Protein AF-A0A2S0VYG4-F1 (afdb_monomer)

Structure (mmCIF, N/CA/C/O backbone):
data_AF-A0A2S0VYG4-F1
#
_entry.id   AF-A0A2S0VYG4-F1
#
loop_
_atom_site.group_PDB
_atom_site.id
_atom_site.type_symbol
_atom_site.label_atom_id
_atom_site.label_alt_id
_atom_site.label_comp_id
_atom_site.label_asym_id
_atom_site.label_entity_id
_atom_site.label_seq_id
_atom_site.pdbx_PDB_ins_code
_atom_site.Cartn_x
_atom_site.Cartn_y
_atom_site.Cartn_z
_atom_site.occupancy
_atom_site.B_iso_or_equiv
_atom_site.auth_seq_id
_atom_site.auth_comp_id
_atom_site.auth_asym_id
_atom_site.auth_atom_id
_atom_site.pdbx_PDB_model_num
ATOM 1 N N . MET A 1 1 ? -66.204 27.566 33.408 1.00 63.91 1 MET A N 1
ATOM 2 C CA . MET A 1 1 ? -65.926 28.318 32.167 1.00 63.91 1 MET A CA 1
ATOM 3 C C . MET A 1 1 ? -65.165 27.340 31.300 1.00 63.91 1 MET A C 1
ATOM 5 O O . MET A 1 1 ? -64.466 26.545 31.897 1.00 63.91 1 MET A O 1
ATOM 9 N N . ASN A 1 2 ? -65.404 27.313 29.993 1.00 80.50 2 ASN A N 1
ATOM 10 C CA . ASN A 1 2 ? -64.646 26.444 29.093 1.00 80.50 2 ASN A CA 1
ATOM 11 C C . ASN A 1 2 ? -63.380 27.205 28.690 1.00 80.50 2 ASN A C 1
ATOM 13 O O . ASN A 1 2 ? -63.501 28.321 28.163 1.00 80.50 2 ASN A O 1
ATOM 17 N N . ASN A 1 3 ? -62.216 26.660 29.011 1.00 82.38 3 ASN A N 1
ATOM 18 C CA . ASN A 1 3 ? -60.929 27.217 28.640 1.00 82.38 3 ASN A CA 1
ATOM 19 C C . ASN A 1 3 ? -60.627 26.833 27.180 1.00 82.38 3 ASN A C 1
ATOM 21 O O . ASN A 1 3 ? -61.088 25.820 26.668 1.00 82.38 3 ASN A O 1
ATOM 25 N N . ALA A 1 4 ? -59.955 27.717 26.442 1.00 81.50 4 ALA A N 1
ATOM 26 C CA . ALA A 1 4 ? -59.639 27.442 25.042 1.00 81.50 4 ALA A CA 1
ATOM 27 C C . ALA A 1 4 ? -58.358 26.590 24.943 1.00 81.50 4 ALA A C 1
ATOM 29 O O . ALA A 1 4 ? -57.438 26.839 25.732 1.00 81.50 4 ALA A O 1
ATOM 30 N N . PRO A 1 5 ? -58.241 25.678 23.955 1.00 88.00 5 PRO A N 1
ATOM 31 C CA . PRO A 1 5 ? -56.984 25.005 23.641 1.00 88.00 5 PRO A CA 1
ATOM 32 C C . PRO A 1 5 ? -55.840 26.001 23.469 1.00 88.00 5 PRO A C 1
ATOM 34 O O . PRO A 1 5 ? -55.989 27.048 22.834 1.00 88.00 5 PRO A O 1
ATOM 37 N N . SER A 1 6 ? -54.668 25.625 23.964 1.00 87.56 6 SER A N 1
ATOM 38 C CA . SER A 1 6 ? -53.388 26.267 23.670 1.00 87.56 6 SER A CA 1
ATOM 39 C C . SER A 1 6 ? -52.481 25.308 22.894 1.00 87.56 6 SER A C 1
ATOM 41 O O . SER A 1 6 ? -52.701 24.099 22.907 1.00 87.56 6 SER A O 1
ATOM 43 N N . GLY A 1 7 ? -51.463 25.837 22.214 1.00 86.44 7 GLY A N 1
ATOM 44 C CA . GLY A 1 7 ? -50.570 25.049 21.358 1.00 86.44 7 GLY A CA 1
ATOM 45 C C . GLY A 1 7 ? -50.977 25.061 19.883 1.00 86.44 7 GLY A C 1
ATOM 46 O O . GLY A 1 7 ? -51.894 25.770 19.471 1.00 86.44 7 GLY A O 1
ATOM 47 N N . THR A 1 8 ? -50.241 24.310 19.074 1.00 87.69 8 THR A N 1
ATOM 48 C CA . THR A 1 8 ? -50.338 24.279 17.615 1.00 87.69 8 THR A CA 1
ATOM 49 C C . THR A 1 8 ? -50.196 22.855 17.092 1.00 87.69 8 THR A C 1
ATOM 51 O O . THR A 1 8 ? -49.606 21.985 17.738 1.00 87.69 8 THR A O 1
ATOM 54 N N . LEU A 1 9 ? -50.714 22.642 15.887 1.00 88.50 9 LEU A N 1
ATOM 55 C CA . LEU A 1 9 ? -50.436 21.459 15.085 1.00 88.50 9 LEU A CA 1
ATOM 56 C C . LEU A 1 9 ? -49.259 21.739 14.152 1.00 88.50 9 LEU A C 1
ATOM 58 O O . LEU A 1 9 ? -49.186 22.815 13.556 1.00 88.50 9 LEU A O 1
ATOM 62 N N . THR A 1 10 ? -48.376 20.759 14.004 1.00 86.44 10 THR A N 1
ATOM 63 C CA . THR A 1 10 ? -47.234 20.796 13.091 1.00 86.44 10 THR A CA 1
ATOM 64 C C . THR A 1 10 ? -47.371 19.648 12.105 1.00 86.44 10 THR A C 1
ATOM 66 O O . THR A 1 10 ? -47.475 18.491 12.508 1.00 86.44 10 THR A O 1
ATOM 69 N N . VAL A 1 11 ? -47.368 19.966 10.810 1.00 85.38 11 VAL A N 1
ATOM 70 C CA . VAL A 1 11 ? -47.342 18.953 9.752 1.00 85.38 11 VAL A CA 1
ATOM 71 C C . VAL A 1 11 ? -45.906 18.697 9.329 1.00 85.38 11 VAL A C 1
ATOM 73 O O . VAL A 1 11 ? -45.185 19.638 8.991 1.00 85.38 11 VAL A O 1
ATOM 76 N N . ASN A 1 12 ? -45.520 17.427 9.318 1.00 76.44 12 ASN A N 1
ATOM 77 C CA . ASN A 1 12 ? -44.207 16.947 8.912 1.00 76.44 12 ASN A CA 1
ATOM 78 C C . ASN A 1 12 ? -44.325 16.219 7.568 1.00 76.44 12 ASN A C 1
ATOM 80 O O . ASN A 1 12 ? -45.312 15.527 7.328 1.00 76.44 12 ASN A O 1
ATOM 84 N N . GLY A 1 13 ? -43.331 16.395 6.704 1.00 70.38 13 GLY A N 1
ATOM 85 C CA . GLY A 1 13 ? -43.268 15.818 5.362 1.00 70.38 13 GLY A CA 1
ATOM 86 C C . GLY A 1 13 ? -42.276 16.577 4.483 1.00 70.38 13 GLY A C 1
ATOM 87 O O . GLY A 1 13 ? -41.785 17.646 4.863 1.00 70.38 13 GLY A O 1
ATOM 88 N N . ILE A 1 14 ? -41.980 16.026 3.313 1.00 62.81 14 ILE A N 1
ATOM 89 C CA . ILE A 1 14 ? -41.043 16.566 2.335 1.00 62.81 14 ILE A CA 1
ATOM 90 C C . ILE A 1 14 ? -41.618 17.855 1.759 1.00 62.81 14 ILE A C 1
ATOM 92 O O . ILE A 1 14 ? -42.723 17.866 1.218 1.00 62.81 14 ILE A O 1
ATOM 96 N N . LYS A 1 15 ? -40.840 18.939 1.822 1.00 63.41 15 LYS A N 1
ATOM 97 C CA . LYS A 1 15 ? -41.161 20.218 1.181 1.00 63.41 15 LYS A CA 1
ATOM 98 C C . LYS A 1 15 ? -40.188 20.524 0.046 1.00 63.41 15 LYS A C 1
ATOM 100 O O . LYS A 1 15 ? -38.999 20.235 0.163 1.00 63.41 15 LYS A O 1
ATOM 105 N N . ASN A 1 16 ? -40.672 21.135 -1.035 1.00 59.31 16 ASN A N 1
ATOM 106 C CA . ASN A 1 16 ? -39.797 21.737 -2.042 1.00 59.31 16 ASN A CA 1
ATOM 107 C C . ASN A 1 16 ? -39.142 23.023 -1.505 1.00 59.31 16 ASN A C 1
ATOM 109 O O . ASN A 1 16 ? -39.447 23.508 -0.413 1.00 59.31 16 ASN A O 1
ATOM 113 N N . ALA A 1 17 ? -38.242 23.596 -2.307 1.00 49.31 17 ALA A N 1
ATOM 114 C CA . ALA A 1 17 ? -37.551 24.846 -1.992 1.00 49.31 17 ALA A CA 1
ATOM 115 C C . ALA A 1 17 ? -38.496 26.048 -1.777 1.00 49.31 17 ALA A C 1
ATOM 117 O O . ALA A 1 17 ? -38.091 27.024 -1.149 1.00 49.31 17 ALA A O 1
ATOM 118 N N . ASP A 1 18 ? -39.738 25.965 -2.260 1.00 60.00 18 ASP A N 1
ATOM 119 C CA . ASP A 1 18 ? -40.767 26.998 -2.117 1.00 60.00 18 ASP A CA 1
ATOM 120 C C . ASP A 1 18 ? -41.659 26.774 -0.873 1.00 60.00 18 ASP A C 1
ATOM 122 O O . ASP A 1 18 ? -42.551 27.570 -0.581 1.00 60.00 18 ASP A O 1
ATOM 126 N N . GLY A 1 19 ? -41.382 25.727 -0.082 1.00 62.22 19 GLY A N 1
ATOM 127 C CA . GLY A 1 19 ? -42.082 25.412 1.166 1.00 62.22 19 GLY A CA 1
ATOM 128 C C . GLY A 1 19 ? -43.361 24.584 1.000 1.00 62.22 19 GLY A C 1
ATOM 129 O O . GLY A 1 19 ? -44.108 24.437 1.971 1.00 62.22 19 GLY A O 1
ATOM 130 N N . GLU A 1 20 ? -43.606 24.035 -0.191 1.00 80.25 20 GLU A N 1
ATOM 131 C CA . GLU A 1 20 ? -44.785 23.236 -0.548 1.00 80.25 20 GLU A CA 1
ATOM 132 C C . GLU A 1 20 ? -44.520 21.737 -0.358 1.00 80.25 20 GLU A C 1
ATOM 134 O O . GLU A 1 20 ? -43.453 21.244 -0.724 1.00 80.25 20 GLU A O 1
ATOM 139 N N . PHE A 1 21 ? -45.489 20.996 0.175 1.00 80.94 21 PHE A N 1
ATOM 140 C CA . PHE A 1 21 ? -45.366 19.560 0.430 1.00 80.94 21 PHE A CA 1
ATOM 141 C C . PHE A 1 21 ? -45.420 18.720 -0.849 1.00 80.94 21 PHE A C 1
ATOM 143 O O . PHE A 1 21 ? -46.101 19.074 -1.807 1.00 80.94 21 PHE A O 1
ATOM 150 N N . GLN A 1 22 ? -44.716 17.593 -0.869 1.00 74.00 22 GLN A N 1
ATOM 151 C CA . GLN A 1 22 ? -44.616 16.735 -2.047 1.00 74.00 22 GLN A CA 1
ATOM 152 C C . GLN A 1 22 ? -45.823 15.815 -2.233 1.00 74.00 22 GLN A C 1
ATOM 154 O O . GLN A 1 22 ? -46.263 15.156 -1.297 1.00 74.00 22 GLN A O 1
ATOM 159 N N . ALA A 1 23 ? -46.323 15.709 -3.465 1.00 72.06 23 ALA A N 1
ATOM 160 C CA . ALA A 1 23 ? -47.201 14.600 -3.828 1.00 72.06 23 ALA A CA 1
ATOM 161 C C . ALA A 1 23 ? -46.416 13.270 -3.793 1.00 72.06 23 ALA A C 1
ATOM 163 O O . ALA A 1 23 ? -45.193 13.245 -3.920 1.00 72.06 23 ALA A O 1
ATOM 164 N N . ASN A 1 24 ? -47.125 12.171 -3.567 1.00 64.75 24 ASN A N 1
ATOM 165 C CA . ASN A 1 24 ? -46.633 10.825 -3.234 1.00 64.75 24 ASN A CA 1
ATOM 166 C C . ASN A 1 24 ? -45.809 10.705 -1.945 1.00 64.75 24 ASN A C 1
ATOM 168 O O . ASN A 1 24 ? -45.357 9.607 -1.616 1.00 64.75 24 ASN A O 1
ATOM 172 N N . ASP A 1 25 ? -45.652 11.793 -1.192 1.00 71.38 25 ASP A N 1
ATOM 173 C CA . ASP A 1 25 ? -45.040 11.764 0.127 1.00 71.38 25 ASP A CA 1
ATOM 174 C C . ASP A 1 25 ? -46.073 11.489 1.226 1.00 71.38 25 ASP A C 1
ATOM 176 O O . ASP A 1 25 ? -47.248 11.855 1.129 1.00 71.38 25 ASP A O 1
ATOM 180 N N . THR A 1 26 ? -45.626 10.835 2.297 1.00 80.94 26 THR A N 1
ATOM 181 C CA . THR A 1 26 ? -46.453 10.591 3.479 1.00 80.94 26 THR A CA 1
ATOM 182 C C . THR A 1 26 ? -46.246 11.696 4.498 1.00 80.94 26 THR A C 1
ATOM 184 O O . THR A 1 26 ? -45.246 11.731 5.209 1.00 80.94 26 THR A O 1
ATOM 187 N N . VAL A 1 27 ? -47.241 12.572 4.614 1.00 82.69 27 VAL A N 1
ATOM 188 C CA . VAL A 1 27 ? -47.278 13.623 5.627 1.00 82.69 27 VAL A CA 1
ATOM 189 C C . VAL A 1 27 ? -47.830 13.083 6.945 1.00 82.69 27 VAL A C 1
ATOM 191 O O . VAL A 1 27 ? -48.735 12.250 6.971 1.00 82.69 27 VAL A O 1
ATOM 194 N N . SER A 1 28 ? -47.295 13.561 8.065 1.00 84.62 28 SER A N 1
ATOM 195 C CA . SER A 1 28 ? -47.744 13.208 9.419 1.00 84.62 28 SER A CA 1
ATOM 196 C C . SER A 1 28 ? -48.015 14.455 10.250 1.00 84.62 28 SER A C 1
ATOM 198 O O . SER A 1 28 ? -47.491 15.530 9.959 1.00 84.62 28 SER A O 1
ATOM 200 N N . VAL A 1 29 ? -48.845 14.333 11.286 1.00 86.75 29 VAL A N 1
ATOM 201 C CA . VAL A 1 29 ? -49.172 15.449 12.182 1.00 86.75 29 VAL A CA 1
ATOM 202 C C . VAL A 1 29 ? -48.660 15.182 13.592 1.00 86.75 29 VAL A C 1
ATOM 204 O O . VAL A 1 29 ? -48.841 14.105 14.152 1.00 86.75 29 VAL A O 1
ATOM 207 N N . SER A 1 30 ? -48.010 16.184 14.176 1.00 85.81 30 SER A N 1
ATOM 208 C CA . SER A 1 30 ? -47.639 16.217 15.589 1.00 85.81 30 SER A CA 1
ATOM 209 C C . SER A 1 30 ? -48.210 17.468 16.253 1.00 85.81 30 SER A C 1
ATOM 211 O O . SER A 1 30 ? -48.607 18.424 15.582 1.00 85.81 30 SER A O 1
ATOM 213 N N . HIS A 1 31 ? -48.296 17.472 17.584 1.00 89.19 31 HIS A N 1
ATOM 214 C CA . HIS A 1 31 ? -48.857 18.603 18.315 1.00 89.19 31 HIS A CA 1
ATOM 215 C C . HIS A 1 31 ? -48.197 18.841 19.667 1.00 89.19 31 HIS A C 1
ATOM 217 O O . HIS A 1 31 ? -47.610 17.944 20.266 1.00 89.19 31 HIS A O 1
ATOM 223 N N . ASN A 1 32 ? -48.366 20.061 20.173 1.00 88.12 32 ASN A N 1
ATOM 224 C CA . ASN A 1 32 ? -48.136 20.411 21.575 1.00 88.12 32 ASN A CA 1
ATOM 225 C C . ASN A 1 32 ? -49.416 20.938 22.250 1.00 88.12 32 ASN A C 1
ATOM 227 O O . ASN A 1 32 ? -49.326 21.716 23.199 1.00 88.12 32 ASN A O 1
ATOM 231 N N . LEU A 1 33 ? -50.593 20.552 21.728 1.00 89.44 33 LEU A N 1
ATOM 232 C CA . LEU A 1 33 ? -51.886 20.959 22.287 1.00 89.44 33 LEU A CA 1
ATOM 233 C C . LEU A 1 33 ? -51.952 20.709 23.795 1.00 89.44 33 LEU A C 1
ATOM 235 O O . LEU A 1 33 ? -51.593 19.632 24.271 1.00 89.44 33 LEU A O 1
ATOM 239 N N . ALA A 1 34 ? -52.459 21.700 24.517 1.00 87.75 34 ALA A N 1
ATOM 240 C CA . ALA A 1 34 ? -52.727 21.628 25.940 1.00 87.75 34 ALA A CA 1
ATOM 241 C C . ALA A 1 34 ? -54.017 22.381 26.266 1.00 87.75 34 ALA A C 1
ATOM 243 O O . ALA A 1 34 ? -54.257 23.473 25.746 1.00 87.75 34 ALA A O 1
ATOM 244 N N . ASP A 1 35 ? -54.808 21.812 27.169 1.00 87.94 35 ASP A N 1
ATOM 245 C CA . ASP A 1 35 ? -56.045 22.395 27.673 1.00 87.94 35 ASP A CA 1
ATOM 246 C C . ASP A 1 35 ? -56.006 22.413 29.205 1.00 87.94 35 ASP A C 1
ATOM 248 O O . ASP A 1 35 ? -55.695 21.393 29.830 1.00 87.94 35 ASP A O 1
ATOM 252 N N . GLU A 1 36 ? -56.295 23.567 29.811 1.00 88.19 36 GLU A N 1
ATOM 253 C CA . GLU A 1 36 ? -56.356 23.710 31.274 1.00 88.19 36 GLU A CA 1
ATOM 254 C C . GLU A 1 36 ? -57.467 22.845 31.886 1.00 88.19 36 GLU A C 1
ATOM 256 O O . GLU A 1 36 ? -57.349 22.416 33.036 1.00 88.19 36 GLU A O 1
ATOM 261 N N . ASP A 1 37 ? -58.503 22.542 31.101 1.00 87.38 37 ASP A N 1
ATOM 262 C CA . ASP A 1 37 ? -59.639 21.712 31.487 1.00 87.38 37 ASP A CA 1
ATOM 263 C C . ASP A 1 37 ? -59.384 20.201 31.268 1.00 87.38 37 ASP A C 1
ATOM 265 O O . ASP A 1 37 ? -60.228 19.364 31.600 1.00 87.38 37 ASP A O 1
ATOM 269 N N . GLY A 1 38 ? -58.193 19.832 30.778 1.00 82.00 38 GLY A N 1
ATOM 270 C CA . GLY A 1 38 ? -57.747 18.460 30.524 1.00 82.00 38 GLY A CA 1
ATOM 271 C C . GLY A 1 38 ? -57.873 18.055 29.053 1.00 82.00 38 GLY A C 1
ATOM 272 O O . GLY A 1 38 ? -58.896 18.295 28.426 1.00 82.00 38 GLY A O 1
ATOM 273 N N . LEU A 1 39 ? -56.834 17.416 28.507 1.00 89.56 39 LEU A N 1
ATOM 274 C CA . LEU A 1 39 ? -56.775 16.972 27.110 1.00 89.56 39 LEU A CA 1
ATOM 275 C C . LEU A 1 39 ? -57.194 15.495 27.005 1.00 89.56 39 LEU A C 1
ATOM 277 O O . LEU A 1 39 ? -56.506 14.624 27.539 1.00 89.56 39 LEU A O 1
ATOM 281 N N . GLY A 1 40 ? -58.326 15.219 26.355 1.00 88.00 40 GLY A N 1
ATOM 282 C CA . GLY A 1 40 ? -58.742 13.855 26.006 1.00 88.00 40 GLY A CA 1
ATOM 283 C C . GLY A 1 40 ? -57.964 13.278 24.817 1.00 88.00 40 GLY A C 1
ATOM 284 O O . GLY A 1 40 ? -57.043 13.909 24.301 1.00 88.00 40 GLY A O 1
ATOM 285 N N . ASP A 1 41 ? -58.357 12.085 24.361 1.00 91.19 41 ASP A N 1
ATOM 286 C CA . ASP A 1 41 ? -57.757 11.462 23.175 1.00 91.19 41 ASP A CA 1
ATOM 287 C C . ASP A 1 41 ? -57.923 12.371 21.946 1.00 91.19 41 ASP A C 1
ATOM 289 O O . ASP A 1 41 ? -59.011 12.895 21.683 1.00 91.19 41 ASP A O 1
ATOM 293 N N . VAL A 1 42 ? -56.831 12.559 21.203 1.00 93.25 42 VAL A N 1
ATOM 294 C CA . VAL A 1 42 ? -56.778 13.426 20.023 1.00 93.25 42 VAL A CA 1
ATOM 295 C C . VAL A 1 42 ? -56.946 12.577 18.765 1.00 93.25 42 VAL A C 1
ATOM 297 O O . VAL A 1 42 ? -56.217 11.610 18.565 1.00 93.25 42 VAL A O 1
ATOM 300 N N . SER A 1 43 ? -57.889 12.953 17.904 1.00 93.00 43 SER A N 1
ATOM 301 C CA . SER A 1 43 ? -58.104 12.342 16.586 1.00 93.00 43 SER A CA 1
ATOM 302 C C . SER A 1 43 ? -57.837 13.343 15.467 1.00 93.00 43 SER A C 1
ATOM 304 O O . SER A 1 43 ? -58.133 14.527 15.639 1.00 93.00 43 SER A O 1
ATOM 306 N N . TYR A 1 44 ? -57.354 12.874 14.315 1.00 95.62 44 TYR A N 1
ATOM 307 C CA . TYR A 1 44 ? -56.969 13.730 13.190 1.00 95.62 44 TYR A CA 1
ATOM 308 C C . TYR A 1 44 ? -57.827 13.509 11.952 1.00 95.62 44 TYR A C 1
ATOM 310 O O . TYR A 1 44 ? -58.232 12.385 11.662 1.00 95.62 44 TYR A O 1
ATOM 318 N N . GLU A 1 45 ? -58.042 14.581 11.195 1.00 97.25 45 GLU A N 1
ATOM 319 C CA . GLU A 1 45 ? -58.700 14.564 9.892 1.00 97.25 45 GLU A CA 1
ATOM 320 C C . GLU A 1 45 ? -57.928 15.408 8.872 1.00 97.25 45 GLU A C 1
ATOM 322 O O . GLU A 1 45 ? -57.716 16.608 9.067 1.00 97.25 45 GLU A O 1
ATOM 327 N N . TRP A 1 46 ? -57.556 14.788 7.754 1.00 96.31 46 TRP A N 1
ATOM 328 C CA . TRP A 1 46 ? -56.852 15.412 6.636 1.00 96.31 46 TRP A CA 1
ATOM 329 C C . TRP A 1 46 ? -57.839 15.827 5.557 1.00 96.31 46 TRP A C 1
ATOM 331 O O . TRP A 1 46 ? -58.666 15.023 5.124 1.00 96.31 46 TRP A O 1
ATOM 341 N N . HIS A 1 47 ? -57.729 17.068 5.096 1.00 95.56 47 HIS A N 1
ATOM 342 C CA . HIS A 1 47 ? -58.578 17.617 4.050 1.00 95.56 47 HIS A CA 1
ATOM 343 C C . HIS A 1 47 ? -57.738 18.151 2.892 1.00 95.56 47 HIS A C 1
ATOM 345 O O . HIS A 1 47 ? -56.831 18.938 3.131 1.00 95.56 47 HIS A O 1
ATOM 351 N N . ILE A 1 48 ? -58.083 17.790 1.655 1.00 94.88 48 ILE A N 1
ATOM 352 C CA . ILE A 1 48 ? -57.479 18.303 0.414 1.00 94.88 48 ILE A CA 1
ATOM 353 C C . ILE A 1 48 ? -58.496 19.230 -0.256 1.00 94.88 48 ILE A C 1
ATOM 355 O O . ILE A 1 48 ? -59.613 18.805 -0.551 1.00 94.88 48 ILE A O 1
ATOM 359 N N . ASP A 1 49 ? -58.155 20.508 -0.435 1.00 91.81 49 ASP A N 1
ATOM 360 C CA . ASP A 1 49 ? -59.060 21.580 -0.884 1.00 91.81 49 ASP A CA 1
ATOM 361 C C . ASP A 1 49 ? -60.419 21.576 -0.148 1.00 91.81 49 ASP A C 1
ATOM 363 O O . ASP A 1 49 ? -61.485 21.820 -0.718 1.00 91.81 49 ASP A O 1
ATOM 367 N N . GLY A 1 50 ? -60.383 21.270 1.153 1.00 89.50 50 GLY A N 1
ATOM 368 C CA . GLY A 1 50 ? -61.563 21.205 2.019 1.00 89.50 50 GLY A CA 1
ATOM 369 C C . GLY A 1 50 ? -62.371 19.903 1.944 1.00 89.50 50 GLY A C 1
ATOM 370 O O . GLY A 1 50 ? -63.413 19.816 2.591 1.00 89.50 50 GLY A O 1
ATOM 371 N N . VAL A 1 51 ? -61.919 18.885 1.203 1.00 92.19 51 VAL A N 1
ATOM 372 C CA . VAL A 1 51 ? -62.546 17.552 1.146 1.00 92.19 51 VAL A CA 1
ATOM 373 C C . VAL A 1 51 ? -61.796 16.579 2.051 1.00 92.19 51 VAL A C 1
ATOM 375 O O . VAL A 1 51 ? -60.590 16.423 1.897 1.00 92.19 51 VAL A O 1
ATOM 378 N N . LEU A 1 52 ? -62.501 15.902 2.962 1.00 94.75 52 LEU A N 1
ATOM 379 C CA . LEU A 1 52 ? -61.922 14.886 3.847 1.00 94.75 52 LEU A CA 1
ATOM 380 C C . LEU A 1 52 ? -61.360 13.708 3.034 1.00 94.75 52 LEU A C 1
ATOM 382 O O . LEU A 1 52 ? -62.099 13.080 2.273 1.00 94.75 52 LEU A O 1
ATOM 386 N N . VAL A 1 53 ? -60.080 13.393 3.232 1.00 92.50 53 VAL A N 1
ATOM 387 C CA . VAL A 1 53 ? -59.381 12.292 2.544 1.00 92.50 53 VAL A CA 1
ATOM 388 C C . VAL A 1 53 ? -58.896 11.191 3.487 1.00 92.50 53 VAL A C 1
ATOM 390 O O . VAL A 1 53 ? -58.814 10.039 3.068 1.00 92.50 53 VAL A O 1
ATOM 393 N N . ALA A 1 54 ? -58.626 11.504 4.758 1.00 93.88 54 ALA A N 1
ATOM 394 C CA . ALA A 1 54 ? -58.193 10.520 5.749 1.00 93.88 54 ALA A CA 1
ATOM 395 C C . ALA A 1 54 ? -58.508 10.953 7.187 1.00 93.88 54 ALA A C 1
ATOM 397 O O . ALA A 1 54 ? -58.541 12.146 7.486 1.00 93.88 54 ALA A O 1
ATOM 398 N N . SER A 1 55 ? -58.676 9.972 8.078 1.00 94.56 55 SER A N 1
ATOM 399 C CA . SER A 1 55 ? -58.888 10.169 9.521 1.00 94.56 55 SER A CA 1
ATOM 400 C C . SER A 1 55 ? -57.856 9.377 10.336 1.00 94.56 55 SER A C 1
ATOM 402 O O . SER A 1 55 ? -58.198 8.500 11.128 1.00 94.56 55 SER A O 1
ATOM 404 N N . THR A 1 56 ? -56.581 9.616 10.038 1.00 91.81 56 THR A N 1
ATOM 405 C CA . THR A 1 56 ? -55.408 8.899 10.561 1.00 91.81 56 THR A CA 1
ATOM 406 C C . THR A 1 56 ? -54.302 9.885 10.931 1.00 91.81 56 THR A C 1
ATOM 408 O O . THR A 1 56 ? -54.320 11.041 10.519 1.00 91.81 56 THR A O 1
ATOM 411 N N . ASP A 1 57 ? -53.309 9.423 11.681 1.00 86.69 57 ASP A N 1
ATOM 412 C CA . ASP A 1 57 ? -52.191 10.230 12.196 1.00 86.69 57 ASP A CA 1
ATOM 413 C C . ASP A 1 57 ? -51.203 10.657 11.082 1.00 86.69 57 ASP A C 1
ATOM 415 O O . ASP A 1 57 ? -50.365 11.545 11.257 1.00 86.69 57 ASP A O 1
ATOM 419 N N . SER A 1 58 ? -51.324 10.037 9.907 1.00 85.38 58 SER A N 1
ATOM 420 C CA . SER A 1 58 ? -50.599 10.358 8.681 1.00 85.38 58 SER A CA 1
ATOM 421 C C . SER A 1 58 ? -51.476 10.157 7.446 1.00 85.38 58 SER A C 1
ATOM 423 O O . SER A 1 58 ? -52.487 9.450 7.495 1.00 85.38 58 SER A O 1
ATOM 425 N N . TYR A 1 59 ? -51.089 10.774 6.334 1.00 89.94 59 TYR A N 1
ATOM 426 C CA . TYR A 1 59 ? -51.728 10.633 5.031 1.00 89.94 59 TYR A CA 1
ATOM 427 C C . TYR A 1 59 ? -50.669 10.675 3.929 1.00 89.94 59 TYR A C 1
ATOM 429 O O . TYR A 1 59 ? -49.770 11.510 3.961 1.00 89.94 59 TYR A O 1
ATOM 437 N N . THR A 1 60 ? -50.768 9.788 2.942 1.00 85.94 60 THR A N 1
ATOM 438 C CA . THR A 1 60 ? -49.944 9.871 1.733 1.00 85.94 60 THR A CA 1
ATOM 439 C C . THR A 1 60 ? -50.631 10.800 0.745 1.00 85.94 60 THR A C 1
ATOM 441 O O . THR A 1 60 ? -51.689 10.453 0.223 1.00 85.94 60 THR A O 1
ATOM 444 N N . LEU A 1 61 ? -50.039 11.972 0.501 1.00 83.75 61 LEU A N 1
ATOM 445 C CA . LEU A 1 61 ? -50.465 12.874 -0.568 1.00 83.75 61 LEU A CA 1
ATOM 446 C C . LEU A 1 61 ? -50.328 12.095 -1.872 1.00 83.75 61 LEU A C 1
ATOM 448 O O . LEU A 1 61 ? -49.261 11.562 -2.124 1.00 83.75 61 LEU A O 1
ATOM 452 N N . VAL A 1 62 ? -51.368 11.958 -2.687 1.00 82.06 62 VAL A N 1
ATOM 453 C CA . VAL A 1 62 ? -51.263 11.194 -3.947 1.00 82.06 62 VAL A CA 1
ATOM 454 C C . VAL A 1 62 ? -51.000 12.131 -5.123 1.00 82.06 62 VAL A C 1
ATOM 456 O O . VAL A 1 62 ? -51.223 13.332 -5.015 1.00 82.06 62 VAL A O 1
ATOM 459 N N . ASP A 1 63 ? -50.598 11.603 -6.280 1.00 70.00 63 ASP A N 1
ATOM 460 C CA . ASP A 1 63 ? -50.461 12.383 -7.526 1.00 70.00 63 ASP A CA 1
ATOM 461 C C . ASP A 1 63 ? -51.665 13.287 -7.823 1.00 70.00 63 ASP A C 1
ATOM 463 O O . ASP A 1 63 ? -51.523 14.429 -8.257 1.00 70.00 63 ASP A O 1
ATOM 467 N N . ALA A 1 64 ? -52.876 12.790 -7.556 1.00 78.69 64 ALA A N 1
ATOM 468 C CA . ALA A 1 64 ? -54.108 13.541 -7.772 1.00 78.69 64 ALA A CA 1
ATOM 469 C C . ALA A 1 64 ? -54.258 14.764 -6.843 1.00 78.69 64 ALA A C 1
ATOM 471 O O . ALA A 1 64 ? -55.154 15.581 -7.071 1.00 78.69 64 ALA A O 1
ATOM 472 N N . ASP A 1 65 ? -53.426 14.889 -5.809 1.00 85.31 65 ASP A N 1
ATOM 473 C CA . ASP A 1 65 ? -53.415 15.995 -4.852 1.00 85.31 65 ASP A CA 1
ATOM 474 C C . ASP A 1 65 ? -52.414 17.102 -5.232 1.00 85.31 65 ASP A C 1
ATOM 476 O O . ASP A 1 65 ? -52.438 18.180 -4.641 1.00 85.31 65 ASP A O 1
ATOM 480 N N . ALA A 1 66 ? -51.569 16.880 -6.246 1.00 79.56 66 ALA A N 1
ATOM 481 C CA . ALA A 1 66 ? -50.589 17.858 -6.709 1.00 79.56 66 ALA A CA 1
ATOM 482 C C . ALA A 1 66 ? -51.240 19.192 -7.122 1.00 79.56 66 ALA A C 1
ATOM 484 O O . ALA A 1 66 ? -52.260 19.231 -7.816 1.00 79.56 66 ALA A O 1
ATOM 485 N N . GLY A 1 67 ? -50.637 20.303 -6.688 1.00 74.81 67 GLY A N 1
ATOM 486 C CA . GLY A 1 67 ? -51.110 21.664 -6.962 1.00 74.81 67 GLY A CA 1
ATOM 487 C C . GLY A 1 67 ? -52.328 22.105 -6.145 1.00 74.81 67 GLY A C 1
ATOM 488 O O . GLY A 1 67 ? -52.827 23.213 -6.349 1.00 74.81 67 GLY A O 1
ATOM 489 N N . LYS A 1 68 ? -52.811 21.260 -5.228 1.00 90.44 68 LYS A N 1
ATOM 490 C CA . LYS A 1 68 ? -53.886 21.588 -4.286 1.00 90.44 68 LYS A CA 1
ATOM 491 C C . LYS A 1 68 ? -53.323 22.084 -2.960 1.00 90.44 68 LYS A C 1
ATOM 493 O O . LYS A 1 68 ? -52.113 22.150 -2.754 1.00 90.44 68 LYS A O 1
ATOM 498 N N . THR A 1 69 ? -54.206 22.428 -2.032 1.00 93.31 69 THR A N 1
ATOM 499 C CA . THR A 1 69 ? -53.834 22.705 -0.642 1.00 93.31 69 THR A CA 1
ATOM 500 C C . THR A 1 69 ? -54.404 21.651 0.290 1.00 93.31 69 THR A C 1
ATOM 502 O O . THR A 1 69 ? -55.451 21.073 0.005 1.00 93.31 69 THR A O 1
ATOM 505 N N . PHE A 1 70 ? -53.753 21.413 1.425 1.00 95.19 70 PHE A N 1
ATOM 506 C CA . PHE A 1 70 ? -54.309 20.572 2.476 1.00 95.19 70 PHE A CA 1
ATOM 507 C C . PHE A 1 70 ? -54.311 21.251 3.840 1.00 95.19 70 PHE A C 1
ATOM 509 O O . PHE A 1 70 ? -53.497 22.128 4.133 1.00 95.19 70 PHE A O 1
ATOM 516 N N . THR A 1 71 ? -55.237 20.826 4.691 1.00 96.00 71 THR A N 1
ATOM 517 C CA . THR A 1 71 ? -55.288 21.167 6.114 1.00 96.00 71 THR A CA 1
ATOM 518 C C . THR A 1 71 ? -55.436 19.896 6.935 1.00 96.00 71 THR A C 1
ATOM 520 O O . THR A 1 71 ? -56.032 18.916 6.483 1.00 96.00 71 THR A O 1
ATOM 523 N N . VAL A 1 72 ? -54.915 19.909 8.160 1.00 96.25 72 VAL A N 1
ATOM 524 C CA . VAL A 1 72 ? -55.189 18.862 9.147 1.00 96.25 72 VAL A CA 1
ATOM 525 C C . VAL A 1 72 ? -55.900 19.473 10.344 1.00 96.25 72 VAL A C 1
ATOM 527 O O . VAL A 1 72 ? -55.520 20.540 10.832 1.00 96.25 72 VAL A O 1
ATOM 530 N N . SER A 1 73 ? -56.963 18.810 10.790 1.00 95.56 73 SER A N 1
ATOM 531 C CA . SER A 1 73 ? -57.710 19.174 11.992 1.00 95.56 73 SER A CA 1
ATOM 532 C C . SER A 1 73 ? -57.491 18.120 13.063 1.00 95.56 73 SER A C 1
ATOM 534 O O . SER A 1 73 ? -57.636 16.934 12.789 1.00 95.56 73 SER A O 1
ATOM 536 N N . ALA A 1 74 ? -57.153 18.552 14.272 1.00 95.12 74 ALA A N 1
ATOM 537 C CA . ALA A 1 74 ? -57.111 17.711 15.456 1.00 95.12 74 ALA A CA 1
ATOM 538 C C . ALA A 1 74 ? -58.319 18.025 16.335 1.00 95.12 74 ALA A C 1
ATOM 540 O O . ALA A 1 74 ? -58.535 19.187 16.693 1.00 95.12 74 ALA A O 1
ATOM 541 N N . SER A 1 75 ? -59.076 16.999 16.706 1.00 93.62 75 SER A N 1
ATOM 542 C CA . SER A 1 75 ? -60.246 17.113 17.573 1.00 93.62 75 SER A CA 1
ATOM 543 C C . SER A 1 75 ? -60.043 16.309 18.851 1.00 93.62 75 SER A C 1
ATOM 545 O O . SER A 1 75 ? -59.539 15.190 18.810 1.00 93.62 75 SER A O 1
ATOM 547 N N . TYR A 1 76 ? -60.454 16.875 19.984 1.00 92.94 76 TYR A N 1
ATOM 548 C CA . TYR A 1 76 ? -60.464 16.203 21.284 1.00 92.94 76 TYR A CA 1
ATOM 549 C C . TYR A 1 76 ? -61.663 16.684 22.110 1.00 92.94 76 TYR A C 1
ATOM 551 O O . TYR A 1 76 ? -62.289 17.696 21.791 1.00 92.94 76 TYR A O 1
ATOM 559 N N . THR A 1 77 ? -62.010 15.952 23.168 1.00 91.00 77 THR A N 1
ATOM 560 C CA . THR A 1 77 ? -62.999 16.390 24.169 1.00 91.00 77 THR A CA 1
ATOM 561 C C . THR A 1 77 ? -62.282 16.666 25.481 1.00 91.00 77 THR A C 1
ATOM 563 O O . THR A 1 77 ? -61.476 15.841 25.912 1.00 91.00 77 THR A O 1
ATOM 566 N N . ASP A 1 78 ? -62.541 17.820 26.090 1.00 89.94 78 ASP A N 1
ATOM 567 C CA . ASP A 1 78 ? -61.911 18.193 27.356 1.00 89.94 78 ASP A CA 1
ATOM 568 C C . ASP A 1 78 ? -62.446 17.381 28.554 1.00 89.94 78 ASP A C 1
ATOM 570 O O . ASP A 1 78 ? -63.412 16.613 28.452 1.00 89.94 78 ASP A O 1
ATOM 574 N N . GLY A 1 79 ? -61.839 17.570 29.729 1.00 83.50 79 GLY A N 1
ATOM 575 C CA . GLY A 1 79 ? -62.255 16.910 30.970 1.00 83.50 79 GLY A CA 1
ATOM 576 C C . GLY A 1 79 ? -63.660 17.283 31.471 1.00 83.50 79 GLY A C 1
ATOM 577 O O . GLY A 1 79 ? -64.178 16.616 32.371 1.00 83.50 79 GLY A O 1
ATOM 578 N N . PHE A 1 80 ? -64.308 18.300 30.891 1.00 86.06 80 PHE A N 1
ATOM 579 C CA . PHE A 1 80 ? -65.687 18.710 31.178 1.00 86.06 80 PHE A CA 1
ATOM 580 C C . PHE A 1 80 ? -66.691 18.311 30.084 1.00 86.06 80 PHE A C 1
ATOM 582 O O . PHE A 1 80 ? -67.884 18.598 30.222 1.00 86.06 80 PHE A O 1
ATOM 589 N N . GLY A 1 81 ? -66.251 17.599 29.044 1.00 85.69 81 GLY A N 1
ATOM 590 C CA . GLY A 1 81 ? -67.103 17.109 27.966 1.00 85.69 81 GLY A CA 1
ATOM 591 C C . GLY A 1 81 ? -67.342 18.107 26.830 1.00 85.69 81 GLY A C 1
ATOM 592 O O . GLY A 1 81 ? -68.242 17.864 26.021 1.00 85.69 81 GLY A O 1
ATOM 593 N N . ASN A 1 82 ? -66.595 19.216 26.747 1.00 88.44 82 ASN A N 1
ATOM 594 C CA . ASN A 1 82 ? -66.694 20.132 25.609 1.00 88.44 82 ASN A CA 1
ATOM 595 C C . ASN A 1 82 ? -65.758 19.676 24.475 1.00 88.44 82 ASN A C 1
ATOM 597 O O . ASN A 1 82 ? -64.580 19.409 24.721 1.00 88.44 82 ASN A O 1
ATOM 601 N N . PRO A 1 83 ? -66.251 19.581 23.228 1.00 91.25 83 PRO A N 1
ATOM 602 C CA . PRO A 1 83 ? -65.412 19.258 22.085 1.00 91.25 83 PRO A CA 1
ATOM 603 C C . PRO A 1 83 ? -64.631 20.489 21.619 1.00 91.25 83 PRO A C 1
ATOM 605 O O . PRO A 1 83 ? -65.186 21.586 21.508 1.00 91.25 83 PRO A O 1
ATOM 608 N N . HIS A 1 84 ? -63.371 20.276 21.260 1.00 91.19 84 HIS A N 1
ATOM 609 C CA . HIS A 1 84 ? -62.480 21.282 20.696 1.00 91.19 84 HIS A CA 1
ATOM 610 C C . HIS A 1 84 ? -61.892 20.792 19.380 1.00 91.19 84 HIS A C 1
ATOM 612 O O . HIS A 1 84 ? -61.776 19.591 19.132 1.00 91.19 84 HIS A O 1
ATOM 618 N N . THR A 1 85 ? -61.551 21.723 18.494 1.00 92.50 85 THR A N 1
ATOM 619 C CA . THR A 1 85 ? -60.878 21.413 17.230 1.00 92.50 85 THR A CA 1
ATOM 620 C C . THR A 1 85 ? -59.878 22.506 16.905 1.00 92.50 85 THR A C 1
ATOM 622 O O . THR A 1 85 ? -60.213 23.690 16.946 1.00 92.50 85 THR A O 1
ATOM 625 N N . VAL A 1 86 ? -58.652 22.098 16.592 1.00 93.62 86 VAL A N 1
ATOM 626 C CA . VAL A 1 86 ? -57.575 22.975 16.131 1.00 93.62 86 VAL A CA 1
ATOM 627 C C . VAL A 1 86 ? -57.215 22.547 14.717 1.00 93.62 86 VAL A C 1
ATOM 629 O O . VAL A 1 86 ? -57.007 21.364 14.474 1.00 93.62 86 VAL A O 1
ATOM 632 N N . THR A 1 87 ? -57.154 23.491 13.784 1.00 93.69 87 THR A N 1
ATOM 633 C CA . THR A 1 87 ? -56.850 23.224 12.371 1.00 93.69 87 THR A CA 1
ATOM 634 C C . THR A 1 87 ? -55.596 23.988 11.976 1.00 93.69 87 THR A C 1
ATOM 636 O O . THR A 1 87 ? -55.408 25.126 12.407 1.00 93.69 87 THR A O 1
ATOM 639 N N . THR A 1 88 ? -54.728 23.374 11.175 1.00 94.00 88 THR A N 1
ATOM 640 C CA . THR A 1 88 ? -53.557 24.061 10.615 1.00 94.00 88 THR A CA 1
ATOM 641 C C . THR A 1 88 ? -53.959 25.112 9.587 1.00 94.00 88 THR A C 1
ATOM 643 O O . THR A 1 88 ? -54.991 24.988 8.926 1.00 94.00 88 THR A O 1
ATOM 646 N N . ASP A 1 89 ? -53.087 26.092 9.355 1.00 90.88 89 ASP A N 1
ATOM 647 C CA . ASP A 1 89 ? -53.163 26.891 8.131 1.00 90.88 89 ASP A CA 1
ATOM 648 C C . ASP A 1 89 ? -53.043 25.984 6.895 1.00 90.88 89 ASP A C 1
ATOM 650 O O . ASP A 1 89 ? -52.381 24.938 6.942 1.00 90.88 89 ASP A O 1
ATOM 654 N N . ALA A 1 90 ? -53.674 26.389 5.790 1.00 91.81 90 ALA A N 1
ATOM 655 C CA . ALA A 1 90 ? -53.612 25.663 4.526 1.00 91.81 90 ALA A CA 1
ATOM 656 C C . ALA A 1 90 ? -52.162 25.545 4.039 1.00 91.81 90 ALA A C 1
ATOM 658 O O . ALA A 1 90 ? -51.463 26.545 3.878 1.00 91.81 90 ALA A O 1
ATOM 659 N N . GLN A 1 91 ? -51.722 24.313 3.814 1.00 90.88 91 GLN A N 1
ATOM 660 C CA . GLN A 1 91 ? -50.403 23.983 3.296 1.00 90.88 91 GLN A CA 1
ATOM 661 C C . GLN A 1 91 ? -50.516 23.693 1.799 1.00 90.88 91 GLN A C 1
ATOM 663 O O . GLN A 1 91 ? -51.425 22.984 1.377 1.00 90.88 91 GLN A O 1
ATOM 668 N N . ALA A 1 92 ? -49.612 24.236 0.988 1.00 87.31 92 ALA A N 1
ATOM 669 C CA . ALA A 1 92 ? -49.581 23.948 -0.443 1.00 87.31 92 ALA A CA 1
ATOM 670 C C . ALA A 1 92 ? -48.982 22.563 -0.711 1.00 87.31 92 ALA A C 1
ATOM 672 O O . ALA A 1 92 ? -48.033 22.160 -0.036 1.00 87.31 92 ALA A O 1
ATOM 673 N N . ILE A 1 93 ? -49.526 21.866 -1.707 1.00 82.38 93 ILE A N 1
ATOM 674 C CA . ILE A 1 93 ? -48.958 20.656 -2.298 1.00 82.38 93 ILE A CA 1
ATOM 675 C C . ILE A 1 93 ? -48.346 21.067 -3.628 1.00 82.38 93 ILE A C 1
ATOM 677 O O . ILE A 1 93 ? -49.021 21.660 -4.473 1.00 82.38 93 ILE A O 1
ATOM 681 N N . ALA A 1 94 ? -47.072 20.752 -3.813 1.00 73.50 94 ALA A N 1
ATOM 682 C CA . ALA A 1 94 ? -46.339 21.086 -5.016 1.00 73.50 94 ALA A CA 1
ATOM 683 C C . ALA A 1 94 ? -47.081 20.570 -6.258 1.00 73.50 94 ALA A C 1
ATOM 685 O O . ALA A 1 94 ? -47.572 19.442 -6.298 1.00 73.50 94 ALA A O 1
ATOM 686 N N . SER A 1 95 ? -47.168 21.412 -7.290 1.00 56.72 95 SER A N 1
ATOM 687 C CA . SER A 1 95 ? -47.784 21.041 -8.578 1.00 56.72 95 SER A CA 1
ATOM 688 C C . SER A 1 95 ? -46.920 20.070 -9.389 1.00 56.72 95 SER A C 1
ATOM 690 O O . SER A 1 95 ? -47.395 19.471 -10.349 1.00 56.72 95 SER A O 1
ATOM 692 N N . ALA A 1 96 ? -45.649 19.938 -9.011 1.00 46.50 96 ALA A N 1
ATOM 693 C CA . ALA A 1 96 ? -44.672 19.048 -9.610 1.00 46.50 96 ALA A CA 1
ATOM 694 C C . ALA A 1 96 ? -43.950 18.278 -8.497 1.00 46.50 96 ALA A C 1
ATOM 696 O O . ALA A 1 96 ? -43.507 18.876 -7.513 1.00 46.50 96 ALA A O 1
ATOM 697 N N . LEU A 1 97 ? -43.845 16.960 -8.673 1.00 45.72 97 LEU A N 1
ATOM 698 C CA . LEU A 1 97 ? -43.046 16.072 -7.832 1.00 45.72 97 LEU A CA 1
ATOM 699 C C . LEU A 1 97 ? -41.572 16.515 -7.851 1.00 45.72 97 LEU A C 1
ATOM 701 O O . LEU A 1 97 ? -41.055 16.906 -8.899 1.00 45.72 97 LEU A O 1
ATOM 705 N N . ILE A 1 98 ? -40.846 16.337 -6.745 1.00 44.47 98 ILE A N 1
ATOM 706 C CA . ILE A 1 98 ? -39.400 16.091 -6.789 1.00 44.47 98 ILE A CA 1
ATOM 707 C C . ILE A 1 98 ? -39.229 14.660 -7.318 1.00 44.47 98 ILE A C 1
ATOM 709 O O . ILE A 1 98 ? -38.917 13.724 -6.591 1.00 44.47 98 ILE A O 1
ATOM 713 N N . THR A 1 99 ? -39.497 14.469 -8.604 1.00 42.72 99 THR A N 1
ATOM 714 C CA . THR A 1 99 ? -38.921 13.358 -9.358 1.00 42.72 99 THR A CA 1
ATOM 715 C C . THR A 1 99 ? -37.454 13.687 -9.629 1.00 42.72 99 THR A C 1
ATOM 717 O O . THR A 1 99 ? -37.145 14.860 -9.871 1.00 42.72 99 THR A O 1
ATOM 720 N N . PRO A 1 100 ? -36.540 12.697 -9.636 1.00 43.47 100 PRO A N 1
ATOM 721 C CA . PRO A 1 100 ? -35.223 12.885 -10.225 1.00 43.47 100 PRO A CA 1
ATOM 722 C C . PRO A 1 100 ? -35.433 13.385 -11.656 1.00 43.47 100 PRO A C 1
ATOM 724 O O . PRO A 1 100 ? -35.932 12.641 -12.487 1.00 43.47 100 PRO A O 1
ATOM 727 N N . VAL A 1 101 ? -35.112 14.662 -11.865 1.00 47.44 101 VAL A N 1
ATOM 728 C CA . VAL A 1 101 ? -35.059 15.436 -13.113 1.00 47.44 101 VAL A CA 1
ATOM 729 C C . VAL A 1 101 ? -36.162 15.149 -14.140 1.00 47.44 101 VAL A C 1
ATOM 731 O O . VAL A 1 101 ? -36.195 14.114 -14.795 1.00 47.44 101 VAL A O 1
ATOM 734 N N . THR A 1 102 ? -36.998 16.172 -14.323 1.00 54.47 102 THR A N 1
ATOM 735 C CA . THR A 1 102 ? -37.805 16.475 -15.514 1.00 54.47 102 THR A CA 1
ATOM 736 C C . THR A 1 102 ? -37.279 15.839 -16.799 1.00 54.47 102 THR A C 1
ATOM 738 O O . THR A 1 102 ? -36.089 15.960 -17.086 1.00 54.47 102 THR A O 1
ATOM 741 N N . VAL A 1 103 ? -38.182 15.282 -17.609 1.00 64.62 103 VAL A N 1
ATOM 742 C CA . VAL A 1 103 ? -37.962 15.055 -19.044 1.00 64.62 103 VAL A CA 1
ATOM 743 C C . VAL A 1 103 ? -37.142 16.212 -19.611 1.00 64.62 103 VAL A C 1
ATOM 745 O O . VAL A 1 103 ? -37.571 17.369 -19.533 1.00 64.62 103 VAL A O 1
ATOM 748 N N . PHE A 1 104 ? -35.932 15.932 -20.094 1.00 79.12 104 PHE A N 1
ATOM 749 C CA . PHE A 1 104 ? -35.143 16.963 -20.749 1.00 79.12 104 PHE A CA 1
ATOM 750 C C . PHE A 1 104 ? -35.882 17.347 -22.027 1.00 79.12 104 PHE A C 1
ATOM 752 O O . PHE A 1 104 ? -36.154 16.496 -22.862 1.00 79.12 104 PHE A O 1
ATOM 759 N N . THR A 1 105 ? -36.211 18.625 -22.186 1.00 82.75 105 THR A N 1
ATOM 760 C CA . THR A 1 105 ? -36.778 19.131 -23.436 1.00 82.75 105 THR A CA 1
ATOM 761 C C . THR A 1 105 ? -35.728 19.958 -24.146 1.00 82.75 105 THR A C 1
ATOM 763 O O . THR A 1 105 ? -35.101 20.841 -23.551 1.00 82.75 105 THR A O 1
ATOM 766 N N . CYS A 1 106 ? -35.545 19.692 -25.432 1.00 87.06 106 CYS A N 1
ATOM 767 C CA . CYS A 1 106 ? -34.626 20.450 -26.253 1.00 87.06 106 CYS A CA 1
ATOM 768 C C . CYS A 1 106 ? -34.967 21.949 -26.221 1.00 87.06 106 CYS A C 1
ATOM 770 O O . CYS A 1 106 ? -36.112 22.319 -26.491 1.00 87.06 106 CYS A O 1
ATOM 772 N N . PRO A 1 107 ? -33.992 22.833 -25.931 1.00 84.81 107 PRO A N 1
ATOM 773 C CA . PRO A 1 107 ? -34.242 24.267 -25.885 1.00 84.81 107 PRO A CA 1
ATOM 774 C C . PRO A 1 107 ? -34.748 24.784 -27.234 1.00 84.81 107 PRO A C 1
ATOM 776 O O . PRO A 1 107 ? -34.076 24.642 -28.258 1.00 84.81 107 PRO A O 1
ATOM 779 N N . GLU A 1 108 ? -35.917 25.422 -27.241 1.00 81.44 108 GLU A N 1
ATOM 780 C CA . GLU A 1 108 ? -36.416 26.112 -28.428 1.00 81.44 108 GLU A CA 1
ATOM 781 C C . GLU A 1 108 ? -35.791 27.511 -28.538 1.00 81.44 108 GLU A C 1
ATOM 783 O O . GLU A 1 108 ? -35.841 28.305 -27.600 1.00 81.44 108 GLU A O 1
ATOM 788 N N . ASN A 1 109 ? -35.274 27.852 -29.722 1.00 79.69 109 ASN A N 1
ATOM 789 C CA . ASN A 1 109 ? -34.732 29.180 -30.054 1.00 79.69 109 ASN A CA 1
ATOM 790 C C . ASN A 1 109 ? -33.510 29.632 -29.227 1.00 79.69 109 ASN A C 1
ATOM 792 O O . ASN A 1 109 ? -33.264 30.834 -29.109 1.00 79.69 109 ASN A O 1
ATOM 796 N N . ASP A 1 110 ? -32.725 28.696 -28.695 1.00 87.06 110 ASP A N 1
ATOM 797 C CA . ASP A 1 110 ? -31.445 28.999 -28.052 1.00 87.06 110 ASP A CA 1
ATOM 798 C C . ASP A 1 110 ? -30.329 29.124 -29.105 1.00 87.06 110 ASP A C 1
ATOM 800 O O . ASP A 1 110 ? -30.012 28.167 -29.811 1.00 87.06 110 ASP A O 1
ATOM 804 N N . SER A 1 111 ? -29.729 30.313 -29.226 1.00 87.75 111 SER A N 1
ATOM 805 C CA . SER A 1 111 ? -28.660 30.578 -30.197 1.00 87.75 111 SER A CA 1
ATOM 806 C C . SER A 1 111 ? -27.348 29.855 -29.895 1.00 87.75 111 SER A C 1
ATOM 808 O O . SER A 1 111 ? -26.512 29.730 -30.791 1.00 87.75 111 SER A O 1
ATOM 810 N N . ASP A 1 112 ? -27.150 29.408 -28.655 1.00 91.75 112 ASP A N 1
ATOM 811 C CA . ASP A 1 112 ? -25.968 28.654 -28.255 1.00 91.75 112 ASP A CA 1
ATOM 812 C C . ASP A 1 112 ? -26.134 27.147 -28.489 1.00 91.75 112 ASP A C 1
ATOM 814 O O . ASP A 1 112 ? -25.143 26.425 -28.404 1.00 91.75 112 ASP A O 1
ATOM 818 N N . VAL A 1 113 ? -27.334 26.661 -28.834 1.00 93.50 113 VAL A N 1
ATOM 819 C CA . VAL A 1 113 ? -27.607 25.250 -29.154 1.00 93.50 113 VAL A CA 1
ATOM 820 C C . VAL A 1 113 ? -27.672 25.052 -30.667 1.00 93.50 113 VAL A C 1
ATOM 822 O O . VAL A 1 113 ? -28.558 25.553 -31.352 1.00 93.50 113 VAL A O 1
ATOM 825 N N . TYR A 1 114 ? -26.729 24.281 -31.202 1.00 94.62 114 TYR A N 1
ATOM 826 C CA . TYR A 1 114 ? -26.576 24.058 -32.642 1.00 94.62 114 TYR A CA 1
ATOM 827 C C . TYR A 1 114 ? -27.326 22.818 -33.136 1.00 94.62 114 TYR A C 1
ATOM 829 O O . TYR A 1 114 ? -27.752 22.769 -34.289 1.00 94.62 114 TYR A O 1
ATOM 837 N N . PHE A 1 115 ? -27.486 21.816 -32.270 1.00 95.44 115 PHE A N 1
ATOM 838 C CA . PHE A 1 115 ? -28.295 20.626 -32.515 1.00 95.44 115 PHE A CA 1
ATOM 839 C C . PHE A 1 115 ? -28.819 20.085 -31.185 1.00 95.44 115 PHE A C 1
ATOM 841 O O . PHE A 1 115 ? -28.113 20.110 -30.178 1.00 95.44 115 PHE A O 1
ATOM 848 N N . CYS A 1 116 ? -30.047 19.576 -31.183 1.00 94.75 116 CYS A N 1
ATOM 849 C CA . CYS A 1 116 ? -30.614 18.903 -30.027 1.00 94.75 116 CYS A CA 1
ATOM 850 C C . CYS A 1 116 ? -31.636 17.847 -30.461 1.00 94.75 116 CYS A C 1
ATOM 852 O O . CYS A 1 116 ? -32.426 18.081 -31.386 1.00 94.75 116 CYS A O 1
ATOM 854 N N . ASP A 1 117 ? -31.620 16.697 -29.797 1.00 95.75 117 ASP A N 1
ATOM 855 C CA . ASP A 1 117 ? -32.663 15.680 -29.879 1.00 95.75 117 ASP A CA 1
ATOM 856 C C . ASP A 1 117 ? -32.928 15.089 -28.493 1.00 95.75 117 ASP A C 1
ATOM 858 O O . ASP A 1 117 ? -32.007 14.581 -27.858 1.00 95.75 117 ASP A O 1
ATOM 862 N N . ASP A 1 118 ? -34.169 15.194 -28.035 1.00 92.75 118 ASP A N 1
ATOM 863 C CA . ASP A 1 118 ? -34.681 14.698 -26.753 1.00 92.75 118 ASP A CA 1
ATOM 864 C C . ASP A 1 118 ? -35.578 13.464 -26.926 1.00 92.75 118 ASP A C 1
ATOM 866 O O . ASP A 1 118 ? -36.032 12.897 -25.951 1.00 92.75 118 ASP A O 1
ATOM 870 N N . PHE A 1 119 ? -35.845 13.042 -28.168 1.00 95.00 119 PHE A N 1
ATOM 871 C CA . PHE A 1 119 ? -36.624 11.848 -28.532 1.00 95.00 119 PHE A CA 1
ATOM 872 C C . PHE A 1 119 ? -38.094 11.812 -28.068 1.00 95.00 119 PHE A C 1
ATOM 874 O O . PHE A 1 119 ? -38.821 10.908 -28.479 1.00 95.00 119 PHE A O 1
ATOM 881 N N . GLU A 1 120 ? -38.570 12.842 -27.366 1.00 91.62 120 GLU A N 1
ATOM 882 C CA . GLU A 1 120 ? -39.943 13.023 -26.854 1.00 91.62 120 GLU A CA 1
ATOM 883 C C . GLU A 1 120 ? -41.043 13.077 -27.927 1.00 91.62 120 GLU A C 1
ATOM 885 O O . GLU A 1 120 ? -42.241 13.064 -27.643 1.00 91.62 120 GLU A O 1
ATOM 890 N N . ASN A 1 121 ? -40.664 13.137 -29.203 1.00 90.50 121 ASN A N 1
ATOM 891 C CA . ASN A 1 121 ? -41.593 13.018 -30.326 1.00 90.50 121 ASN A CA 1
ATOM 892 C C . ASN A 1 121 ? -41.791 11.565 -30.805 1.00 90.50 121 ASN A C 1
ATOM 894 O O . ASN A 1 121 ? -42.435 11.346 -31.839 1.00 90.50 121 ASN A O 1
ATOM 898 N N . GLY A 1 122 ? -41.210 10.585 -30.110 1.00 91.88 122 GLY A N 1
ATOM 899 C CA . GLY A 1 122 ? -41.306 9.165 -30.426 1.00 91.88 122 GLY A CA 1
ATOM 900 C C . GLY A 1 122 ? -40.548 8.750 -31.689 1.00 91.88 122 GLY A C 1
ATOM 901 O O . GLY A 1 122 ? -40.873 7.718 -32.281 1.00 91.88 122 GLY A O 1
ATOM 902 N N . SER A 1 123 ? -39.593 9.555 -32.173 1.00 93.12 123 SER A N 1
ATOM 903 C CA . SER A 1 123 ? -38.995 9.391 -33.503 1.00 93.12 123 SER A CA 1
ATOM 904 C C . SER A 1 123 ? -37.473 9.539 -33.532 1.00 93.12 123 SER A C 1
ATOM 906 O O . SER A 1 123 ? -36.902 10.453 -32.954 1.00 93.12 123 SER A O 1
ATOM 908 N N . LEU A 1 124 ? -36.813 8.700 -34.340 1.00 95.38 124 LEU A N 1
ATOM 909 C CA . LEU A 1 124 ? -35.384 8.806 -34.680 1.00 95.38 124 LEU A CA 1
ATOM 910 C C . LEU A 1 124 ? -35.156 9.500 -36.036 1.00 95.38 124 LEU A C 1
ATOM 912 O O . LEU A 1 124 ? -34.145 9.287 -36.704 1.00 95.38 124 LEU A O 1
ATOM 916 N N . ALA A 1 125 ? -36.106 10.322 -36.495 1.00 95.00 125 ALA A N 1
ATOM 917 C CA . ALA A 1 125 ? -36.093 10.895 -37.844 1.00 95.00 125 ALA A CA 1
ATOM 918 C C . ALA A 1 125 ? -34.865 11.766 -38.164 1.00 95.00 125 ALA A C 1
ATOM 920 O O . ALA A 1 125 ? -34.561 11.939 -39.348 1.00 95.00 125 ALA A O 1
ATOM 921 N N . LYS A 1 126 ? -34.151 12.289 -37.158 1.00 96.50 126 LYS A N 1
ATOM 922 C CA . LYS A 1 126 ? -32.917 13.073 -37.340 1.00 96.50 126 LYS A CA 1
ATOM 923 C C . LYS A 1 126 ? -31.669 12.216 -37.578 1.00 96.50 126 LYS A C 1
ATOM 925 O O . LYS A 1 126 ? -30.609 12.767 -37.864 1.00 96.50 126 LYS A O 1
ATOM 930 N N . TRP A 1 127 ? -31.790 10.891 -37.519 1.00 97.50 127 TRP A N 1
ATOM 931 C CA . TRP A 1 127 ? -30.662 9.966 -37.515 1.00 97.50 127 TRP A CA 1
ATOM 932 C C . TRP A 1 127 ? -30.701 8.969 -38.684 1.00 97.50 127 TRP A C 1
ATOM 934 O O . TRP A 1 127 ? -31.763 8.604 -39.190 1.00 97.50 127 TRP A O 1
ATOM 944 N N . ASN A 1 128 ? -29.522 8.541 -39.130 1.00 96.81 128 ASN A N 1
ATOM 945 C CA . ASN A 1 128 ? -29.294 7.478 -40.102 1.00 96.81 128 ASN A CA 1
ATOM 946 C C . ASN A 1 128 ? -28.787 6.231 -39.372 1.00 96.81 128 ASN A C 1
ATOM 948 O O . ASN A 1 128 ? -27.695 6.258 -38.805 1.00 96.81 128 ASN A O 1
ATOM 952 N N . ASP A 1 129 ? -29.557 5.145 -39.427 1.00 93.56 129 ASP A N 1
ATOM 953 C CA . ASP A 1 129 ? -29.162 3.818 -38.941 1.00 93.56 129 ASP A CA 1
ATOM 954 C C . ASP A 1 129 ? -28.077 3.229 -39.858 1.00 93.56 129 ASP A C 1
ATOM 956 O O . ASP A 1 129 ? -28.376 2.639 -40.900 1.00 93.56 129 ASP A O 1
ATOM 960 N N . LEU A 1 130 ? -26.809 3.431 -39.489 1.00 92.81 130 LEU A N 1
ATOM 961 C CA . LEU A 1 130 ? -25.665 2.915 -40.239 1.00 92.81 130 LEU A CA 1
ATOM 962 C C . LEU A 1 130 ? -25.544 1.403 -40.111 1.00 92.81 130 LEU A C 1
ATOM 964 O O . LEU A 1 130 ? -25.237 0.729 -41.096 1.00 92.81 130 LEU A O 1
ATOM 968 N N . ILE A 1 131 ? -25.784 0.859 -38.919 1.00 90.44 131 ILE A N 1
ATOM 969 C CA . ILE A 1 131 ? -25.516 -0.551 -38.642 1.00 90.44 131 ILE A CA 1
ATOM 970 C C . ILE A 1 131 ? -26.401 -1.489 -39.465 1.00 90.44 131 ILE A C 1
ATOM 972 O O . ILE A 1 131 ? -25.950 -2.561 -39.875 1.00 90.44 131 ILE A O 1
ATOM 976 N N . SER A 1 132 ? -27.620 -1.060 -39.802 1.00 88.88 132 SER A N 1
ATOM 977 C CA . SER A 1 132 ? -28.502 -1.783 -40.726 1.00 88.88 132 SER A CA 1
ATOM 978 C C . SER A 1 132 ? -27.926 -1.937 -42.144 1.00 88.88 132 SER A C 1
ATOM 980 O O . SER A 1 132 ? -28.321 -2.845 -42.878 1.00 88.88 132 SER A O 1
ATOM 982 N N . THR A 1 133 ? -26.964 -1.095 -42.539 1.00 89.56 133 THR A N 1
ATOM 983 C CA . THR A 1 133 ? -26.389 -1.074 -43.894 1.00 89.56 133 THR A CA 1
ATOM 984 C C . THR A 1 133 ? -25.203 -2.024 -44.084 1.00 89.56 133 THR A C 1
ATOM 986 O O . THR A 1 133 ? -24.855 -2.339 -45.222 1.00 89.56 133 THR A O 1
ATOM 989 N N . TYR A 1 134 ? -24.612 -2.539 -43.000 1.00 88.62 134 TYR A N 1
ATOM 990 C CA . TYR A 1 134 ? -23.413 -3.390 -43.055 1.00 88.62 134 TYR A CA 1
ATOM 991 C C . TYR A 1 134 ? -23.682 -4.865 -43.388 1.00 88.62 134 TYR A C 1
ATOM 993 O O . TYR A 1 134 ? -22.742 -5.641 -43.540 1.00 88.62 134 TYR A O 1
ATOM 1001 N N . GLY A 1 135 ? -24.949 -5.272 -43.538 1.00 86.38 135 GLY A N 1
ATOM 1002 C CA . GLY A 1 135 ? -25.305 -6.631 -43.965 1.00 86.38 135 GLY A CA 1
ATOM 1003 C C . GLY A 1 135 ? -24.980 -7.730 -42.942 1.00 86.38 135 GLY A C 1
ATOM 1004 O O . GLY A 1 135 ? -24.697 -8.858 -43.335 1.00 86.38 135 GLY A O 1
ATOM 1005 N N . LEU A 1 136 ? -24.997 -7.406 -41.645 1.00 87.00 136 LEU A N 1
ATOM 1006 C CA . LEU A 1 136 ? -24.803 -8.364 -40.550 1.00 87.00 136 LEU A CA 1
ATOM 1007 C C . LEU A 1 136 ? -26.038 -9.269 -40.374 1.00 87.00 136 LEU A C 1
ATOM 1009 O O . LEU A 1 136 ? -27.163 -8.824 -40.588 1.00 87.00 136 LEU A O 1
ATOM 1013 N N . ASP A 1 137 ? -25.845 -10.507 -39.901 1.00 86.12 137 ASP A N 1
ATOM 1014 C CA . ASP A 1 137 ? -26.952 -11.452 -39.644 1.00 86.12 137 ASP A CA 1
ATOM 1015 C C . ASP A 1 137 ? -27.921 -10.948 -38.556 1.00 86.12 137 ASP A C 1
ATOM 1017 O O . ASP A 1 137 ? -29.125 -11.201 -38.606 1.00 86.12 137 ASP A O 1
ATOM 1021 N N . ALA A 1 138 ? -27.392 -10.230 -37.561 1.00 87.75 138 ALA A N 1
ATOM 1022 C CA . ALA A 1 138 ? -28.155 -9.617 -36.478 1.00 87.75 138 ALA A CA 1
ATOM 1023 C C . ALA A 1 138 ? -27.490 -8.292 -36.054 1.00 87.75 138 ALA A C 1
ATOM 1025 O O . ALA A 1 138 ? -26.797 -8.271 -35.039 1.00 87.75 138 ALA A O 1
ATOM 1026 N N . PRO A 1 139 ? -27.665 -7.183 -36.797 1.00 85.38 139 PRO A N 1
ATOM 1027 C CA . PRO A 1 139 ? -26.956 -5.919 -36.551 1.00 85.38 139 PRO A CA 1
ATOM 1028 C C . PRO A 1 139 ? -27.266 -5.288 -35.180 1.00 85.38 139 PRO A C 1
ATOM 1030 O O . PRO A 1 139 ? -26.468 -4.529 -34.633 1.00 85.38 139 PRO A O 1
ATOM 1033 N N . GLY A 1 140 ? -28.383 -5.658 -34.560 1.00 90.25 140 GLY A N 1
ATOM 1034 C CA . GLY A 1 140 ? -28.978 -4.907 -33.457 1.00 90.25 140 GLY A CA 1
ATOM 1035 C C . GLY A 1 140 ? -30.055 -3.969 -33.988 1.00 90.25 140 GLY A C 1
ATOM 1036 O O . GLY A 1 140 ? -30.205 -3.817 -35.200 1.00 90.25 140 GLY A O 1
ATOM 1037 N N . VAL A 1 141 ? -30.854 -3.413 -33.085 1.00 92.44 141 VAL A N 1
ATOM 1038 C CA . VAL A 1 141 ? -32.057 -2.654 -33.444 1.00 92.44 141 VAL A CA 1
ATOM 1039 C C . VAL A 1 141 ? -32.108 -1.368 -32.638 1.00 92.44 141 VAL A C 1
ATOM 1041 O O . VAL A 1 141 ? -31.840 -1.382 -31.434 1.00 92.44 141 VAL A O 1
ATOM 1044 N N . PHE A 1 142 ? -32.456 -0.283 -33.324 1.00 95.62 142 PHE A N 1
ATOM 1045 C CA . PHE A 1 142 ? -32.839 0.979 -32.712 1.00 95.62 142 PHE A CA 1
ATOM 1046 C C . PHE A 1 142 ? -34.355 1.079 -32.576 1.00 95.62 142 PHE A C 1
ATOM 1048 O O . PHE A 1 142 ? -35.098 0.735 -33.497 1.00 95.62 142 PHE A O 1
ATOM 1055 N N . ASP A 1 143 ? -34.800 1.602 -31.444 1.00 95.38 143 ASP A N 1
ATOM 1056 C CA . ASP A 1 143 ? -36.185 1.973 -31.193 1.00 95.38 143 ASP A CA 1
ATOM 1057 C C . ASP A 1 143 ? -36.249 3.184 -30.251 1.00 95.38 143 ASP A C 1
ATOM 1059 O O . ASP A 1 143 ? -35.232 3.586 -29.684 1.00 95.38 143 ASP A O 1
ATOM 1063 N N . VAL A 1 144 ? -37.430 3.791 -30.117 1.00 95.56 144 VAL A N 1
ATOM 1064 C CA . VAL A 1 144 ? -37.682 4.789 -29.071 1.00 95.56 144 VAL A CA 1
ATOM 1065 C C . VAL A 1 144 ? -38.388 4.085 -27.925 1.00 95.56 144 VAL A C 1
ATOM 1067 O O . VAL A 1 144 ? -39.486 3.551 -28.096 1.00 95.56 144 VAL A O 1
ATOM 1070 N N . LEU A 1 145 ? -37.721 4.046 -26.777 1.00 92.44 145 LEU A N 1
ATOM 1071 C CA . LEU A 1 145 ? -38.256 3.496 -25.546 1.00 92.44 145 LEU A CA 1
ATOM 1072 C C . LEU A 1 145 ? -39.056 4.581 -24.833 1.00 92.44 145 LEU A C 1
ATOM 1074 O O . LEU A 1 145 ? -38.478 5.572 -24.407 1.00 92.44 145 LEU A O 1
ATOM 1078 N N . ASP A 1 146 ? -40.350 4.340 -24.666 1.00 88.81 146 ASP A N 1
ATOM 1079 C CA . ASP A 1 146 ? -41.230 5.087 -23.768 1.00 88.81 146 ASP A CA 1
ATOM 1080 C C . ASP A 1 146 ? -41.343 4.305 -22.452 1.00 88.81 146 ASP A C 1
ATOM 1082 O O . ASP A 1 146 ? -41.834 3.168 -22.449 1.00 88.81 146 ASP A O 1
ATOM 1086 N N . ASP A 1 147 ? -40.819 4.861 -21.358 1.00 77.50 147 ASP A N 1
ATOM 1087 C CA . ASP A 1 147 ? -40.872 4.238 -20.029 1.00 77.50 147 ASP A CA 1
ATOM 1088 C C . ASP A 1 147 ? -42.018 4.769 -19.147 1.00 77.50 147 ASP A C 1
ATOM 1090 O O . ASP A 1 147 ? -42.129 4.398 -17.976 1.00 77.50 147 ASP A O 1
ATOM 1094 N N . GLY A 1 148 ? -42.911 5.579 -19.726 1.00 70.75 148 GLY A N 1
ATOM 1095 C CA . GLY A 1 148 ? -44.014 6.241 -19.038 1.00 70.75 148 GLY A CA 1
ATOM 1096 C C . GLY A 1 148 ? -43.634 7.558 -18.359 1.00 70.75 148 GLY A C 1
ATOM 1097 O O . GLY A 1 148 ? -44.536 8.246 -17.878 1.00 70.75 148 GLY A O 1
ATOM 1098 N N . VAL A 1 149 ? -42.343 7.916 -18.326 1.00 68.56 149 VAL A N 1
ATOM 1099 C CA . VAL A 1 149 ? -41.836 9.187 -17.788 1.00 68.56 149 VAL A CA 1
ATOM 1100 C C . VAL A 1 149 ? -41.136 10.002 -18.873 1.00 68.56 149 VAL A C 1
ATOM 1102 O O . VAL A 1 149 ? -41.476 11.171 -19.018 1.00 68.56 149 VAL A O 1
ATOM 1105 N N . SER A 1 150 ? -40.214 9.405 -19.635 1.00 80.50 150 SER A N 1
ATOM 1106 C CA . SER A 1 150 ? -39.550 10.028 -20.790 1.00 80.50 150 SER A CA 1
ATOM 1107 C C . SER A 1 150 ? -39.463 9.071 -21.979 1.00 80.50 150 SER A C 1
ATOM 1109 O O . SER A 1 150 ? -39.713 7.862 -21.874 1.00 80.50 150 SER A O 1
ATOM 1111 N N . GLN A 1 151 ? -39.121 9.617 -23.142 1.00 90.44 151 GLN A N 1
ATOM 1112 C CA . GLN A 1 151 ? -38.820 8.849 -24.337 1.00 90.44 151 GLN A CA 1
ATOM 1113 C C . GLN A 1 151 ? -37.328 8.936 -24.644 1.00 90.44 151 GLN A C 1
ATOM 1115 O O . GLN A 1 151 ? -36.751 10.008 -24.724 1.00 90.44 151 GLN A O 1
ATOM 1120 N N . SER A 1 152 ? -36.685 7.790 -24.853 1.00 93.25 152 SER A N 1
ATOM 1121 C CA . SER A 1 152 ? -35.238 7.718 -25.079 1.00 93.25 152 SER A CA 1
ATOM 1122 C C . SER A 1 152 ? -34.902 6.891 -26.312 1.00 93.25 152 SER A C 1
ATOM 1124 O O . SER A 1 152 ? -35.580 5.913 -26.643 1.00 93.25 152 SER A O 1
ATOM 1126 N N . MET A 1 153 ? -33.818 7.241 -27.003 1.00 96.50 153 MET A N 1
ATOM 1127 C CA . MET A 1 153 ? -33.271 6.376 -28.044 1.00 96.50 153 MET A CA 1
ATOM 1128 C C . MET A 1 153 ? -32.673 5.133 -27.391 1.00 96.50 153 MET A C 1
ATOM 1130 O O . MET A 1 153 ? -31.704 5.224 -26.638 1.00 96.50 153 MET A O 1
ATOM 1134 N N . ARG A 1 154 ? -33.186 3.955 -27.742 1.00 95.12 154 ARG A N 1
ATOM 1135 C CA . ARG A 1 154 ? -32.654 2.675 -27.283 1.00 95.12 154 ARG A CA 1
ATOM 1136 C C . ARG A 1 154 ? -31.938 1.952 -28.408 1.00 95.12 154 ARG A C 1
ATOM 1138 O O . ARG A 1 154 ? -32.471 1.794 -29.504 1.00 95.12 154 ARG A O 1
ATOM 1145 N N . PHE A 1 155 ? -30.754 1.435 -28.098 1.00 94.50 155 PHE A N 1
ATOM 1146 C CA . PHE A 1 155 ? -30.063 0.465 -28.932 1.00 94.50 155 PHE A CA 1
ATOM 1147 C C . PHE A 1 155 ? -29.995 -0.893 -28.234 1.00 94.50 155 PHE A C 1
ATOM 1149 O O . PHE A 1 155 ? -29.352 -1.049 -27.191 1.00 94.50 155 PHE A O 1
ATOM 1156 N N . THR A 1 156 ? -30.609 -1.905 -28.847 1.00 91.62 156 THR A N 1
ATOM 1157 C CA . THR A 1 156 ? -30.467 -3.302 -28.425 1.00 91.62 156 THR A CA 1
ATOM 1158 C C . THR A 1 156 ? -29.414 -3.985 -29.290 1.00 91.62 156 THR A C 1
ATOM 1160 O O . THR A 1 156 ? -29.625 -4.221 -30.481 1.00 91.62 156 THR A O 1
ATOM 1163 N N . ALA A 1 157 ? -28.267 -4.310 -28.690 1.00 89.38 157 ALA A N 1
ATOM 1164 C CA . ALA A 1 157 ? -27.144 -4.907 -29.402 1.00 89.38 157 ALA A CA 1
ATOM 1165 C C . ALA A 1 157 ? -27.466 -6.314 -29.934 1.00 89.38 157 ALA A C 1
ATOM 1167 O O . ALA A 1 157 ? -28.071 -7.137 -29.246 1.00 89.38 157 ALA A O 1
ATOM 1168 N N . GLY A 1 158 ? -27.019 -6.584 -31.163 1.00 87.19 158 GLY A N 1
ATOM 1169 C CA . GLY A 1 158 ? -27.074 -7.897 -31.803 1.00 87.19 158 GLY A CA 1
ATOM 1170 C C . GLY A 1 158 ? -25.701 -8.578 -31.853 1.00 87.19 158 GLY A C 1
ATOM 1171 O O . GLY A 1 158 ? -24.872 -8.409 -30.965 1.00 87.19 158 GLY A O 1
ATOM 1172 N N . THR A 1 159 ? -25.440 -9.349 -32.907 1.00 79.56 159 THR A N 1
ATOM 1173 C CA . THR A 1 159 ? -24.145 -10.003 -33.157 1.00 79.56 159 THR A CA 1
ATOM 1174 C C . THR A 1 159 ? -23.270 -9.116 -34.045 1.00 79.56 159 THR A C 1
ATOM 1176 O O . THR A 1 159 ? -23.762 -8.525 -35.004 1.00 79.56 159 THR A O 1
ATOM 1179 N N . ARG A 1 160 ? -21.968 -9.009 -33.752 1.00 78.62 160 ARG A N 1
ATOM 1180 C CA . ARG A 1 160 ? -21.008 -8.287 -34.608 1.00 78.62 160 ARG A CA 1
ATOM 1181 C C . ARG A 1 160 ? -20.157 -9.213 -35.460 1.00 78.62 160 ARG A C 1
ATOM 1183 O O . ARG A 1 160 ? -19.881 -10.344 -35.063 1.00 78.62 160 ARG A O 1
ATOM 1190 N N . GLY A 1 161 ? -19.709 -8.684 -36.598 1.00 74.56 161 GLY A N 1
ATOM 1191 C CA . GLY A 1 161 ? -18.662 -9.274 -37.420 1.00 74.56 161 GLY A CA 1
ATOM 1192 C C . GLY A 1 161 ? -17.260 -8.974 -36.882 1.00 74.56 161 GLY A C 1
ATOM 1193 O O . GLY A 1 161 ? -17.077 -8.364 -35.828 1.00 74.56 161 GLY A O 1
ATOM 1194 N N . GLY A 1 162 ? -16.239 -9.433 -37.607 1.00 78.12 162 GLY A N 1
ATOM 1195 C CA . GLY A 1 162 ? -14.834 -9.252 -37.225 1.00 78.12 162 GLY A CA 1
ATOM 1196 C C . GLY A 1 162 ? -14.272 -7.850 -37.488 1.00 78.12 162 GLY A C 1
ATOM 1197 O O . GLY A 1 162 ? -13.131 -7.594 -37.111 1.00 78.12 162 GLY A O 1
ATOM 1198 N N . ASN A 1 163 ? -15.032 -6.950 -38.122 1.00 84.94 163 ASN A N 1
ATOM 1199 C CA . ASN A 1 163 ? -14.545 -5.649 -38.577 1.00 84.94 163 ASN A CA 1
ATOM 1200 C C . ASN A 1 163 ? -14.928 -4.539 -37.590 1.00 84.94 163 ASN A C 1
ATOM 1202 O O . ASN A 1 163 ? -16.064 -4.479 -37.131 1.00 84.94 163 ASN A O 1
ATOM 1206 N N . LYS A 1 164 ? -14.005 -3.628 -37.254 1.00 85.56 164 LYS A N 1
ATOM 1207 C CA . LYS A 1 164 ? -14.297 -2.539 -36.298 1.00 85.56 164 LYS A CA 1
ATOM 1208 C C . LYS A 1 164 ? -15.304 -1.520 -36.830 1.00 85.56 164 LYS A C 1
ATOM 1210 O O . LYS A 1 164 ? -16.040 -0.957 -36.029 1.00 85.56 164 LYS A O 1
ATOM 1215 N N . VAL A 1 165 ? -15.396 -1.354 -38.152 1.00 88.75 165 VAL A N 1
ATOM 1216 C CA . VAL A 1 165 ? -16.429 -0.530 -38.811 1.00 88.75 165 VAL A CA 1
ATOM 1217 C C . VAL A 1 165 ? -17.846 -0.967 -38.409 1.00 88.75 165 VAL A C 1
ATOM 1219 O O . VAL A 1 165 ? -18.714 -0.119 -38.235 1.00 88.75 165 VAL A O 1
ATOM 1222 N N . ASP A 1 166 ? -18.061 -2.263 -38.145 1.00 88.56 166 ASP A N 1
ATOM 1223 C CA . ASP A 1 166 ? -19.356 -2.833 -37.738 1.00 88.56 166 ASP A CA 1
ATOM 1224 C C . ASP A 1 166 ? -19.879 -2.265 -36.399 1.00 88.56 166 ASP A C 1
ATOM 1226 O O . ASP A 1 166 ? -21.016 -2.528 -36.005 1.00 88.56 166 ASP A O 1
ATOM 1230 N N . GLY A 1 167 ? -19.037 -1.537 -35.654 1.00 89.69 167 GLY A N 1
ATOM 1231 C CA . GLY A 1 167 ? -19.407 -0.875 -34.408 1.00 89.69 167 GLY A CA 1
ATOM 1232 C C . GLY A 1 167 ? -19.982 0.533 -34.572 1.00 89.69 167 GLY A C 1
ATOM 1233 O O . GLY A 1 167 ? -20.496 1.062 -33.591 1.00 89.69 167 GLY A O 1
ATOM 1234 N N . GLU A 1 168 ? -19.915 1.146 -35.758 1.00 93.88 168 GLU A N 1
ATOM 1235 C CA . GLU A 1 168 ? -20.522 2.457 -36.037 1.00 93.88 168 GLU A CA 1
ATOM 1236 C C . GLU A 1 168 ? -22.036 2.301 -36.200 1.00 93.88 168 GLU A C 1
ATOM 1238 O O . GLU A 1 168 ? -22.505 1.685 -37.154 1.00 93.88 168 GLU A O 1
ATOM 1243 N N . LEU A 1 169 ? -22.817 2.813 -35.248 1.00 94.75 169 LEU A N 1
ATOM 1244 C CA . LEU A 1 169 ? -24.224 2.428 -35.132 1.00 94.75 169 LEU A CA 1
ATOM 1245 C C . LEU A 1 169 ? -25.158 3.353 -35.894 1.00 94.75 169 LEU A C 1
ATOM 1247 O O . LEU A 1 169 ? -26.011 2.911 -36.660 1.00 94.75 169 LEU A O 1
ATOM 1251 N N . ILE A 1 170 ? -25.022 4.644 -35.617 1.00 97.00 170 ILE A N 1
ATOM 1252 C CA . ILE A 1 170 ? -25.984 5.662 -36.007 1.00 97.00 170 ILE A CA 1
ATOM 1253 C C . ILE A 1 170 ? -25.266 7.000 -36.160 1.00 97.00 170 ILE A C 1
ATOM 1255 O O . ILE A 1 170 ? -24.356 7.297 -35.384 1.00 97.00 170 ILE A O 1
ATOM 1259 N N . LEU A 1 171 ? -25.668 7.795 -37.151 1.00 97.38 171 LEU A N 1
ATOM 1260 C CA . LEU A 1 171 ? -25.162 9.152 -37.387 1.00 97.38 171 LEU A CA 1
ATOM 1261 C C . LEU A 1 171 ? -26.306 10.145 -37.504 1.00 97.38 171 LEU A C 1
ATOM 1263 O O . LEU A 1 171 ? -27.348 9.827 -38.073 1.00 97.38 171 LEU A O 1
ATOM 1267 N N . VAL A 1 172 ? -26.094 11.374 -37.047 1.00 97.19 172 VAL A N 1
ATOM 1268 C CA . VAL A 1 172 ? -27.013 12.474 -37.348 1.00 97.19 172 VAL A CA 1
ATOM 1269 C C . VAL A 1 172 ? -27.063 12.718 -38.862 1.00 97.19 172 VAL A C 1
ATOM 1271 O O . VAL A 1 172 ? -26.061 12.586 -39.572 1.00 97.19 172 VAL A O 1
ATOM 1274 N N . LYS A 1 173 ? -28.237 13.059 -39.393 1.00 96.31 173 LYS A N 1
ATOM 1275 C CA . LYS A 1 173 ? -28.387 13.403 -40.808 1.00 96.31 173 LYS A CA 1
ATOM 1276 C C . LYS A 1 173 ? -27.718 14.742 -41.106 1.00 96.31 173 LYS A C 1
ATOM 1278 O O . LYS A 1 173 ? -27.854 15.699 -40.348 1.00 96.31 173 LYS A O 1
ATOM 1283 N N . GLY A 1 174 ? -27.025 14.824 -42.242 1.00 93.44 174 GLY A N 1
ATOM 1284 C CA . GLY A 1 174 ? -26.246 16.013 -42.600 1.00 93.44 174 GLY A CA 1
ATOM 1285 C C . GLY A 1 174 ? -27.068 17.300 -42.720 1.00 93.44 174 GLY A C 1
ATOM 1286 O O . GLY A 1 174 ? -26.569 18.363 -42.374 1.00 93.44 174 GLY A O 1
ATOM 1287 N N . ASP A 1 175 ? -28.334 17.219 -43.140 1.00 93.81 175 ASP A N 1
ATOM 1288 C CA . ASP A 1 175 ? -29.259 18.360 -43.204 1.00 93.81 175 ASP A CA 1
ATOM 1289 C C . ASP A 1 175 ? -29.710 18.858 -41.821 1.00 93.81 175 ASP A C 1
ATOM 1291 O O . ASP A 1 175 ? -30.093 20.016 -41.687 1.00 93.81 175 ASP A O 1
ATOM 1295 N N . GLN A 1 176 ? -29.627 18.010 -40.792 1.00 93.75 176 GLN A N 1
ATOM 1296 C CA . GLN A 1 176 ? -29.940 18.361 -39.404 1.00 93.75 176 GLN A CA 1
ATOM 1297 C C . GLN A 1 176 ? -28.730 18.952 -38.655 1.00 93.75 176 GLN A C 1
ATOM 1299 O O . GLN A 1 176 ? -28.888 19.420 -37.533 1.00 93.75 176 GLN A O 1
ATOM 1304 N N . PHE A 1 177 ? -27.531 18.947 -39.254 1.00 93.12 177 PHE A N 1
ATOM 1305 C CA . PHE A 1 177 ? -26.267 19.301 -38.587 1.00 93.12 177 PHE A CA 1
ATOM 1306 C C . PHE A 1 177 ? -25.477 20.422 -39.295 1.00 93.12 177 PHE A C 1
ATOM 1308 O O . PHE A 1 177 ? -24.272 20.567 -39.107 1.00 93.12 177 PHE A O 1
ATOM 1315 N N . THR A 1 178 ? -26.125 21.235 -40.137 1.00 87.00 178 THR A N 1
ATOM 1316 C CA . THR A 1 178 ? -25.435 22.186 -41.036 1.00 87.00 178 THR A CA 1
ATOM 1317 C C . THR A 1 178 ? -24.865 23.439 -40.365 1.00 87.00 178 THR A C 1
ATOM 1319 O O . THR A 1 178 ? -24.022 24.103 -40.961 1.00 87.00 178 THR A O 1
ATOM 1322 N N . ASN A 1 179 ? -25.330 23.797 -39.163 1.00 85.56 179 ASN A N 1
ATOM 1323 C CA . ASN A 1 179 ? -24.990 25.062 -38.491 1.00 85.56 179 ASN A CA 1
ATOM 1324 C C . ASN A 1 179 ? -24.025 24.886 -37.308 1.00 85.56 179 ASN A C 1
ATOM 1326 O O . ASN A 1 179 ? -23.913 25.776 -36.467 1.00 85.56 179 ASN A O 1
ATOM 1330 N N . VAL A 1 180 ? -23.344 23.743 -37.225 1.00 93.75 180 VAL A N 1
ATOM 1331 C CA . VAL A 1 180 ? -22.429 23.442 -36.122 1.00 93.75 180 VAL A CA 1
ATOM 1332 C C . VAL A 1 180 ? -21.039 24.017 -36.434 1.00 93.75 180 VAL A C 1
ATOM 1334 O O . VAL A 1 180 ? -20.459 23.672 -37.466 1.00 93.75 180 VAL A O 1
ATOM 1337 N N . PRO A 1 181 ? -20.488 24.909 -35.592 1.00 95.00 181 PRO A N 1
ATOM 1338 C CA . PRO A 1 181 ? -19.132 25.426 -35.761 1.00 95.00 181 PRO A CA 1
ATOM 1339 C C . PRO A 1 181 ? -18.084 24.334 -35.501 1.00 95.00 181 PRO A C 1
ATOM 1341 O O . PRO A 1 181 ? -18.375 23.326 -34.867 1.00 95.00 181 PRO A O 1
ATOM 1344 N N . ASN A 1 182 ? -16.832 24.550 -35.926 1.00 94.25 182 ASN A N 1
ATOM 1345 C CA . ASN A 1 182 ? -15.734 23.605 -35.650 1.00 94.25 182 ASN A CA 1
ATOM 1346 C C . ASN A 1 182 ? -15.547 23.348 -34.145 1.00 94.25 182 ASN A C 1
ATOM 1348 O O . ASN A 1 182 ? -15.236 22.226 -33.746 1.00 94.25 182 ASN A O 1
ATOM 1352 N N . ASN A 1 183 ? -15.768 24.380 -33.324 1.00 96.12 183 ASN A N 1
ATOM 1353 C CA . ASN A 1 183 ? -15.622 24.311 -31.874 1.00 96.12 183 ASN A CA 1
ATOM 1354 C C . ASN A 1 183 ? -16.995 24.160 -31.223 1.00 96.12 183 ASN A C 1
ATOM 1356 O O . ASN A 1 183 ? -17.781 25.106 -31.225 1.00 96.12 183 ASN A O 1
ATOM 1360 N N . TYR A 1 184 ? -17.274 22.984 -30.667 1.00 96.56 184 TYR A N 1
ATOM 1361 C CA . TYR A 1 184 ? -18.566 22.653 -30.070 1.00 96.56 184 TYR A CA 1
ATOM 1362 C C . TYR A 1 184 ? -18.406 21.731 -28.859 1.00 96.56 184 TYR A C 1
ATOM 1364 O O . TYR A 1 184 ? -17.429 20.991 -28.746 1.00 96.56 184 TYR A O 1
ATOM 1372 N N . ALA A 1 185 ? -19.379 21.767 -27.955 1.00 96.81 185 ALA A N 1
ATOM 1373 C CA . ALA A 1 185 ? -19.565 20.752 -26.928 1.00 96.81 185 ALA A CA 1
ATOM 1374 C C . ALA A 1 185 ? -20.600 19.739 -27.412 1.00 96.81 185 ALA A C 1
ATOM 1376 O O . ALA A 1 185 ? -21.641 20.138 -27.928 1.00 96.81 185 ALA A O 1
ATOM 1377 N N . LEU A 1 186 ? -20.318 18.450 -27.246 1.00 97.25 186 LEU A N 1
ATOM 1378 C CA . LEU A 1 186 ? -21.298 17.374 -27.352 1.00 97.25 186 LEU A CA 1
ATOM 1379 C C . LEU A 1 186 ? -21.606 16.881 -25.945 1.00 97.25 186 LEU A C 1
ATOM 1381 O O . LEU A 1 186 ? -20.702 16.437 -25.245 1.00 97.25 186 LEU A O 1
ATOM 1385 N N . GLU A 1 187 ? -22.871 16.914 -25.559 1.00 96.06 187 GLU A N 1
ATOM 1386 C CA . GLU A 1 187 ? -23.370 16.335 -24.319 1.00 96.06 187 GLU A CA 1
ATOM 1387 C C . GLU A 1 187 ? -24.498 15.362 -24.627 1.00 96.06 187 GLU A C 1
ATOM 1389 O O . GLU A 1 187 ? -25.327 15.600 -25.507 1.00 96.06 187 GLU A O 1
ATOM 1394 N N . TYR A 1 188 ? -24.524 14.254 -23.907 1.00 95.44 188 TYR A N 1
ATOM 1395 C CA . TYR A 1 188 ? -25.606 13.295 -23.980 1.00 95.44 188 TYR A CA 1
ATOM 1396 C C . TYR A 1 188 ? -25.760 12.592 -22.639 1.00 95.44 188 TYR A C 1
ATOM 1398 O O . TYR A 1 188 ? -24.785 12.370 -21.915 1.00 95.44 188 TYR A O 1
ATOM 1406 N N . ARG A 1 189 ? -26.992 12.215 -22.314 1.00 92.06 189 ARG A N 1
ATOM 1407 C CA . ARG A 1 189 ? -27.298 11.466 -21.096 1.00 92.06 189 ARG A CA 1
ATOM 1408 C C . ARG A 1 189 ? -27.581 10.018 -21.457 1.00 92.06 189 ARG A C 1
ATOM 1410 O O . ARG A 1 189 ? -28.472 9.746 -22.253 1.00 92.06 189 ARG A O 1
ATOM 1417 N N . ILE A 1 190 ? -26.775 9.098 -20.932 1.00 93.38 190 ILE A N 1
ATOM 1418 C CA . ILE A 1 190 ? -26.716 7.695 -21.356 1.00 93.38 190 ILE A CA 1
ATOM 1419 C C . ILE A 1 190 ? -26.908 6.737 -20.184 1.00 93.38 190 ILE A C 1
ATOM 1421 O O . ILE A 1 190 ? -26.373 6.957 -19.098 1.00 93.38 190 ILE A O 1
ATOM 1425 N N . ARG A 1 191 ? -27.625 5.639 -20.422 1.00 91.19 191 ARG A N 1
ATOM 1426 C CA . ARG A 1 191 ? -27.783 4.520 -19.490 1.00 91.19 191 ARG A CA 1
ATOM 1427 C C . ARG A 1 191 ? -27.234 3.237 -20.121 1.00 91.19 191 ARG A C 1
ATOM 1429 O O . ARG A 1 191 ? -27.836 2.695 -21.052 1.00 91.19 191 ARG A O 1
ATOM 1436 N N . PRO A 1 192 ? -26.060 2.750 -19.681 1.00 92.06 192 PRO A N 1
ATOM 1437 C CA . PRO A 1 192 ? -25.476 1.508 -20.186 1.00 92.06 192 PRO A CA 1
ATOM 1438 C C . PRO A 1 192 ? -26.215 0.255 -19.691 1.00 92.06 192 PRO A C 1
ATOM 1440 O O . PRO A 1 192 ? -26.517 0.128 -18.505 1.00 92.06 192 PRO A O 1
ATOM 1443 N N . ARG A 1 193 ? -26.410 -0.744 -20.566 1.00 88.88 193 ARG A N 1
ATOM 1444 C CA . ARG A 1 193 ? -27.116 -1.991 -20.217 1.00 88.88 193 ARG A CA 1
ATOM 1445 C C . ARG A 1 193 ? -26.266 -3.246 -20.277 1.00 88.88 193 ARG A C 1
ATOM 1447 O O . ARG A 1 193 ? -25.395 -3.413 -21.135 1.00 88.88 193 ARG A O 1
ATOM 1454 N N . ASN A 1 194 ? -26.580 -4.183 -19.383 1.00 86.06 194 ASN A N 1
ATOM 1455 C CA . ASN A 1 194 ? -25.916 -5.475 -19.314 1.00 86.06 194 ASN A CA 1
ATOM 1456 C C . ASN A 1 194 ? -26.628 -6.537 -20.162 1.00 86.06 194 ASN A C 1
ATOM 1458 O O . ASN A 1 194 ? -27.520 -7.261 -19.719 1.00 86.06 194 ASN A O 1
ATOM 1462 N N . ASN A 1 195 ? -26.149 -6.690 -21.393 1.00 81.75 195 ASN A N 1
ATOM 1463 C CA . ASN A 1 195 ? -26.538 -7.752 -22.320 1.00 81.75 195 ASN A CA 1
ATOM 1464 C C . ASN A 1 195 ? -25.675 -9.030 -22.184 1.00 81.75 195 ASN A C 1
ATOM 1466 O O . ASN A 1 195 ? -25.637 -9.845 -23.102 1.00 81.75 195 ASN A O 1
ATOM 1470 N N . SER A 1 196 ? -24.972 -9.227 -21.055 1.00 72.12 196 SER A N 1
ATOM 1471 C CA . SER A 1 196 ? -24.119 -10.402 -20.763 1.00 72.12 196 SER A CA 1
ATOM 1472 C C . SER A 1 196 ? -22.965 -10.664 -21.733 1.00 72.12 196 SER A C 1
ATOM 1474 O O . SER A 1 196 ? -22.418 -11.768 -21.747 1.00 72.12 196 SER A O 1
ATOM 1476 N N . ASN A 1 197 ? -22.570 -9.670 -22.530 1.00 69.62 197 ASN A N 1
ATOM 1477 C CA . ASN A 1 197 ? -21.464 -9.808 -23.465 1.00 69.62 197 ASN A CA 1
ATOM 1478 C C . ASN A 1 197 ? -20.164 -9.206 -22.904 1.00 69.62 197 ASN A C 1
ATOM 1480 O O . ASN A 1 197 ? -20.157 -8.101 -22.352 1.00 69.62 197 ASN A O 1
ATOM 1484 N N . THR A 1 198 ? -19.061 -9.943 -23.046 1.00 66.19 198 THR A N 1
ATOM 1485 C CA . THR A 1 198 ? -17.711 -9.541 -22.611 1.00 66.19 198 THR A CA 1
ATOM 1486 C C . THR A 1 198 ? -16.825 -9.050 -23.761 1.00 66.19 198 THR A C 1
ATOM 1488 O O . THR A 1 198 ? -15.700 -8.609 -23.516 1.00 66.19 198 THR A O 1
ATOM 1491 N N . GLY A 1 199 ? -17.320 -9.099 -25.004 1.00 66.69 199 GLY A N 1
ATOM 1492 C CA . GLY A 1 199 ? -16.659 -8.537 -26.178 1.00 66.69 199 GLY A CA 1
ATOM 1493 C C . GLY A 1 199 ? -16.496 -7.017 -26.081 1.00 66.69 199 GLY A C 1
ATOM 1494 O O . GLY A 1 199 ? -17.317 -6.346 -25.467 1.00 66.69 199 GLY A O 1
ATOM 1495 N N . ASN A 1 200 ? -15.402 -6.516 -26.665 1.00 67.25 200 ASN A N 1
ATOM 1496 C CA . ASN A 1 200 ? -14.907 -5.131 -26.710 1.00 67.25 200 ASN A CA 1
ATOM 1497 C C . ASN A 1 200 ? -15.817 -4.040 -26.089 1.00 67.25 200 ASN A C 1
ATOM 1499 O O . ASN A 1 200 ? -16.913 -3.754 -26.565 1.00 67.25 200 ASN A O 1
ATOM 1503 N N . LYS A 1 201 ? -15.307 -3.389 -25.043 1.00 84.06 201 LYS A N 1
ATOM 1504 C CA . LYS A 1 201 ? -16.067 -2.719 -23.971 1.00 84.06 201 LYS A CA 1
ATOM 1505 C C . LYS A 1 201 ? -16.461 -1.265 -24.263 1.00 84.06 201 LYS A C 1
ATOM 1507 O O . LYS A 1 201 ? -16.780 -0.514 -23.348 1.00 84.06 201 LYS A O 1
ATOM 1512 N N . TYR A 1 202 ? -16.414 -0.873 -25.528 1.00 90.56 202 TYR A N 1
ATOM 1513 C CA . TYR A 1 202 ? -16.527 0.515 -25.963 1.00 90.56 202 TYR A CA 1
ATOM 1514 C C . TYR A 1 202 ? -17.985 0.937 -26.119 1.00 90.56 202 TYR A C 1
ATOM 1516 O O . TYR A 1 202 ? -18.758 0.269 -26.811 1.00 90.56 202 TYR A O 1
ATOM 1524 N N . LEU A 1 203 ? -18.332 2.065 -25.515 1.00 94.12 203 LEU A N 1
ATOM 1525 C CA . LEU A 1 203 ? -19.592 2.767 -25.698 1.00 94.12 203 LEU A CA 1
ATOM 1526 C C . LEU A 1 203 ? -19.268 4.248 -25.905 1.00 94.12 203 LEU A C 1
ATOM 1528 O O . LEU A 1 203 ? -19.223 5.028 -24.956 1.00 94.12 203 LEU A O 1
ATOM 1532 N N . PHE A 1 204 ? -18.956 4.614 -27.144 1.00 96.25 204 PHE A N 1
ATOM 1533 C CA . PHE A 1 204 ? -18.447 5.939 -27.488 1.00 96.25 204 PHE A CA 1
ATOM 1534 C C . PHE A 1 204 ? -19.472 6.731 -28.285 1.00 96.25 204 PHE A C 1
ATOM 1536 O O . PHE A 1 204 ? -20.179 6.179 -29.123 1.00 96.25 204 PHE A O 1
ATOM 1543 N N . ALA A 1 205 ? -19.505 8.038 -28.075 1.00 97.12 205 ALA A N 1
ATOM 1544 C CA . ALA A 1 205 ? -19.938 8.963 -29.098 1.00 97.12 205 ALA A CA 1
ATOM 1545 C C . ALA A 1 205 ? -18.818 9.154 -30.131 1.00 97.12 205 ALA A C 1
ATOM 1547 O O . ALA A 1 205 ? -17.628 9.204 -29.802 1.00 97.12 205 ALA A O 1
ATOM 1548 N N . MET A 1 206 ? -19.222 9.256 -31.390 1.00 97.56 206 MET A N 1
ATOM 1549 C CA . MET A 1 206 ? -18.379 9.686 -32.498 1.00 97.56 206 MET A CA 1
ATOM 1550 C C . MET A 1 206 ? -18.540 11.198 -32.642 1.00 97.56 206 MET A C 1
ATOM 1552 O O . MET A 1 206 ? -19.662 11.702 -32.688 1.00 97.56 206 MET A O 1
ATOM 1556 N N . LEU A 1 207 ? -17.423 11.912 -32.708 1.00 96.31 207 LEU A N 1
ATOM 1557 C CA . LEU A 1 207 ? -17.325 13.354 -32.891 1.00 96.31 207 LEU A CA 1
ATOM 1558 C C . LEU A 1 207 ? -16.528 13.637 -34.160 1.00 96.31 207 LEU A C 1
ATOM 1560 O O . LEU A 1 207 ? -15.608 12.893 -34.495 1.00 96.31 207 LEU A O 1
ATOM 1564 N N . ARG A 1 208 ? -16.856 14.734 -34.846 1.00 95.25 208 ARG A N 1
ATOM 1565 C CA . ARG A 1 208 ? -16.178 15.159 -36.076 1.00 95.25 208 ARG A CA 1
ATOM 1566 C C . ARG A 1 208 ? -16.007 14.016 -37.082 1.00 95.25 208 ARG A C 1
ATOM 1568 O O . ARG A 1 208 ? -14.928 13.793 -37.618 1.00 95.25 208 ARG A O 1
ATOM 1575 N N . TYR A 1 209 ? -17.088 13.271 -37.305 1.00 96.25 209 TYR A N 1
ATOM 1576 C CA . TYR A 1 209 ? -17.094 12.138 -38.217 1.00 96.25 209 TYR A CA 1
ATOM 1577 C C . TYR A 1 209 ? -16.921 12.586 -39.666 1.00 96.25 209 TYR A C 1
ATOM 1579 O O . TYR A 1 209 ? -17.748 13.344 -40.182 1.00 96.25 209 TYR A O 1
ATOM 1587 N N . GLU A 1 210 ? -15.875 12.077 -40.323 1.00 93.75 210 GLU A N 1
ATOM 1588 C CA . GLU A 1 210 ? -15.602 12.314 -41.744 1.00 93.75 210 GLU A CA 1
ATOM 1589 C C . GLU A 1 210 ? -15.976 11.107 -42.613 1.00 93.75 210 GLU A C 1
ATOM 1591 O O . GLU A 1 210 ? -16.576 11.257 -43.678 1.00 93.75 210 GLU A O 1
ATOM 1596 N N . SER A 1 211 ? -15.605 9.899 -42.179 1.00 93.75 211 SER A N 1
ATOM 1597 C CA . SER A 1 211 ? -15.841 8.645 -42.905 1.00 93.75 211 SER A CA 1
ATOM 1598 C C . SER A 1 211 ? -15.674 7.430 -41.977 1.00 93.75 211 SER A C 1
ATOM 1600 O O . SER A 1 211 ? -15.225 7.607 -40.841 1.00 93.75 211 SER A O 1
ATOM 1602 N N . PRO A 1 212 ? -15.997 6.199 -42.427 1.00 93.81 212 PRO A N 1
ATOM 1603 C CA . PRO A 1 212 ? -15.825 5.008 -41.602 1.00 93.81 212 PRO A CA 1
ATOM 1604 C C . PRO A 1 212 ? -14.404 4.872 -41.047 1.00 93.81 212 PRO A C 1
ATOM 1606 O O . PRO A 1 212 ? -13.423 4.961 -41.786 1.00 93.81 212 PRO A O 1
ATOM 1609 N N . LEU A 1 213 ? -14.319 4.651 -39.737 1.00 93.19 213 LEU A N 1
ATOM 1610 C CA . LEU A 1 213 ? -13.125 4.657 -38.894 1.00 93.19 213 LEU A CA 1
ATOM 1611 C C . LEU A 1 213 ? -12.304 5.950 -38.916 1.00 93.19 213 LEU A C 1
ATOM 1613 O O . LEU A 1 213 ? -11.168 5.905 -38.478 1.00 93.19 213 LEU A O 1
ATOM 1617 N N . ASN A 1 214 ? -12.833 7.091 -39.358 1.00 95.75 214 ASN A N 1
ATOM 1618 C CA . ASN A 1 214 ? -12.140 8.382 -39.286 1.00 95.75 214 ASN A CA 1
ATOM 1619 C C . ASN A 1 214 ? -12.991 9.420 -38.538 1.00 95.75 214 ASN A C 1
ATOM 1621 O O . ASN A 1 214 ? -13.852 10.084 -39.124 1.00 95.75 214 ASN A O 1
ATOM 1625 N N . TRP A 1 215 ? -12.784 9.494 -37.221 1.00 96.75 215 TRP A N 1
ATOM 1626 C CA . TRP A 1 215 ? -13.545 10.339 -36.295 1.00 96.75 215 TRP A CA 1
ATOM 1627 C C . TRP A 1 215 ? -12.831 10.478 -34.944 1.00 96.75 215 TRP A C 1
ATOM 1629 O O . TRP A 1 215 ? -12.031 9.625 -34.557 1.00 96.75 215 TRP A O 1
ATOM 1639 N N . TYR A 1 216 ? -13.141 11.528 -34.186 1.00 97.12 216 TYR A N 1
ATOM 1640 C CA . TYR A 1 216 ? -12.785 11.620 -32.769 1.00 97.12 216 TYR A CA 1
ATOM 1641 C C . TYR A 1 216 ? -13.750 10.811 -31.911 1.00 97.12 216 TYR A C 1
ATOM 1643 O O . TYR A 1 216 ? -14.951 10.810 -32.158 1.00 97.12 216 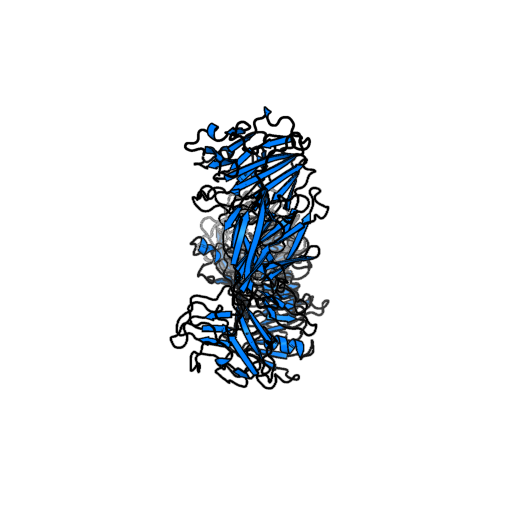TYR A O 1
ATOM 1651 N N . LEU A 1 217 ? -13.237 10.146 -30.877 1.00 94.44 217 LEU A N 1
ATOM 1652 C CA . LEU A 1 217 ? -14.051 9.376 -29.940 1.00 94.44 217 LEU A CA 1
ATOM 1653 C C . LEU A 1 217 ? -14.105 10.053 -28.579 1.00 94.44 217 LEU A C 1
ATOM 1655 O O . LEU A 1 217 ? -13.097 10.570 -28.094 1.00 94.44 217 LEU A O 1
ATOM 1659 N N . GLY A 1 218 ? -15.269 9.964 -27.948 1.00 94.31 218 GLY A N 1
ATOM 1660 C CA . GLY A 1 218 ? -15.467 10.287 -26.546 1.00 94.31 218 GLY A CA 1
ATOM 1661 C C . GLY A 1 218 ? -16.565 9.405 -25.970 1.00 94.31 218 GLY A C 1
ATOM 1662 O O . GLY A 1 218 ? -17.651 9.344 -26.531 1.00 94.31 218 GLY A O 1
ATOM 1663 N N . GLY A 1 219 ? -16.321 8.702 -24.868 1.00 94.75 219 GLY A N 1
ATOM 1664 C CA . GLY A 1 219 ? -17.404 8.051 -24.133 1.00 94.75 219 GLY A CA 1
ATOM 1665 C C . GLY A 1 219 ? -16.926 7.108 -23.048 1.00 94.75 219 GLY A C 1
ATOM 1666 O O . GLY A 1 219 ? -15.960 7.393 -22.349 1.00 94.75 219 GLY A O 1
ATOM 1667 N N . LEU A 1 220 ? -17.632 5.994 -22.885 1.00 95.31 220 LEU A N 1
ATOM 1668 C CA . LEU A 1 220 ? -17.486 5.089 -21.755 1.00 95.31 220 LEU A CA 1
ATOM 1669 C C . LEU A 1 220 ? -16.802 3.780 -22.159 1.00 95.31 220 LEU A C 1
ATOM 1671 O O . LEU A 1 220 ? -17.118 3.164 -23.181 1.00 95.31 220 LEU A O 1
ATOM 1675 N N . ASN A 1 221 ? -15.905 3.310 -21.299 1.00 93.06 221 ASN A N 1
ATOM 1676 C CA . ASN A 1 221 ? -15.356 1.964 -21.334 1.00 93.06 221 ASN A CA 1
ATOM 1677 C C . ASN A 1 221 ? -16.007 1.125 -20.233 1.00 93.06 221 ASN A C 1
ATOM 1679 O O . ASN A 1 221 ? -15.710 1.274 -19.045 1.00 93.06 221 ASN A O 1
ATOM 1683 N N . MET A 1 222 ? -16.912 0.241 -20.638 1.00 89.88 222 MET A N 1
ATOM 1684 C CA . MET A 1 222 ? -17.775 -0.504 -19.730 1.00 89.88 222 MET A CA 1
ATOM 1685 C C . MET A 1 222 ? -17.138 -1.835 -19.331 1.00 89.88 222 MET A C 1
ATOM 1687 O O . MET A 1 222 ? -17.160 -2.802 -20.096 1.00 89.88 222 MET A O 1
ATOM 1691 N N . GLN A 1 223 ? -16.589 -1.905 -18.122 1.00 83.62 223 GLN A N 1
ATOM 1692 C CA . GLN A 1 223 ? -16.000 -3.116 -17.546 1.00 83.62 223 GLN A CA 1
ATOM 1693 C C . GLN A 1 223 ? -17.009 -3.871 -16.672 1.00 83.62 223 GLN A C 1
ATOM 1695 O O . GLN A 1 223 ? -18.036 -3.330 -16.284 1.00 83.62 223 GLN A O 1
ATOM 1700 N N . SER A 1 224 ? -16.714 -5.136 -16.355 1.00 76.94 224 SER A N 1
ATOM 1701 C CA . SER A 1 224 ? -17.550 -5.930 -15.439 1.00 76.94 224 SER A CA 1
ATOM 1702 C C . SER A 1 224 ? -17.442 -5.471 -13.981 1.00 76.94 224 SER A C 1
ATOM 1704 O O . SER A 1 224 ? -18.342 -5.744 -13.200 1.00 76.94 224 SER A O 1
ATOM 1706 N N . SER A 1 225 ? -16.336 -4.812 -13.620 1.00 78.19 225 SER A N 1
ATOM 1707 C CA . SER A 1 225 ? -16.150 -4.169 -12.319 1.00 78.19 225 SER A CA 1
ATOM 1708 C C . SER A 1 225 ? -16.279 -2.659 -12.474 1.00 78.19 225 SER A C 1
ATOM 1710 O O . SER A 1 225 ? -15.590 -2.074 -13.316 1.00 78.19 225 SER A O 1
ATOM 1712 N N . THR A 1 226 ? -17.082 -2.031 -11.619 1.00 76.50 226 THR A N 1
ATOM 1713 C CA . THR A 1 226 ? -17.244 -0.570 -11.543 1.00 76.50 226 THR A CA 1
ATOM 1714 C C . THR A 1 226 ? -15.933 0.129 -11.174 1.00 76.50 226 THR A C 1
ATOM 1716 O O . THR A 1 226 ? -15.651 1.219 -11.646 1.00 76.50 226 THR A O 1
ATOM 1719 N N . SER A 1 227 ? -15.027 -0.517 -10.434 1.00 73.06 227 SER A N 1
ATOM 1720 C CA . SER A 1 227 ? -13.694 0.048 -10.143 1.00 73.06 227 SER A CA 1
ATOM 1721 C C . SER A 1 227 ? -12.767 0.135 -11.365 1.00 73.06 227 SER A C 1
ATOM 1723 O O . SER A 1 227 ? -11.690 0.736 -11.309 1.00 73.06 227 SER A O 1
ATOM 1725 N N . SER A 1 228 ? -13.147 -0.516 -12.467 1.00 81.19 228 SER A N 1
ATOM 1726 C CA . SER A 1 228 ? -12.354 -0.601 -13.693 1.00 81.19 228 SER A CA 1
ATOM 1727 C C . SER A 1 228 ? -12.962 0.168 -14.861 1.00 81.19 228 SER A C 1
ATOM 1729 O O . SER A 1 228 ? -12.283 0.319 -15.872 1.00 81.19 228 SER A O 1
ATOM 1731 N N . THR A 1 229 ? -14.208 0.635 -14.761 1.00 89.38 229 THR A N 1
ATOM 1732 C CA . THR A 1 229 ? -14.846 1.446 -15.806 1.00 89.38 229 THR A CA 1
ATOM 1733 C C . THR A 1 229 ? -14.123 2.779 -15.985 1.00 89.38 229 THR A C 1
ATOM 1735 O O . THR A 1 229 ? -13.455 3.280 -15.075 1.00 89.38 229 THR A O 1
ATOM 1738 N N . GLN A 1 230 ? -14.183 3.325 -17.199 1.00 94.25 230 GLN A N 1
ATOM 1739 C CA . GLN A 1 230 ? -13.431 4.528 -17.558 1.00 94.25 230 GLN A CA 1
ATOM 1740 C C . GLN A 1 230 ? -14.258 5.454 -18.441 1.00 94.25 230 GLN A C 1
ATOM 1742 O O . GLN A 1 230 ? -15.121 4.998 -19.192 1.00 94.25 230 GLN A O 1
ATOM 1747 N N . VAL A 1 231 ? -13.927 6.740 -18.397 1.00 96.06 231 VAL A N 1
ATOM 1748 C CA . VAL A 1 231 ? -14.261 7.703 -19.446 1.00 96.06 231 VAL A CA 1
ATOM 1749 C C . VAL A 1 231 ? -13.035 7.868 -20.330 1.00 96.06 231 VAL A C 1
ATOM 1751 O O . VAL A 1 231 ? -11.917 8.049 -19.835 1.00 96.06 231 VAL A O 1
ATOM 1754 N N . GLU A 1 232 ? -13.237 7.765 -21.637 1.00 95.94 232 GLU A N 1
ATOM 1755 C CA . GLU A 1 232 ? -12.165 7.758 -22.622 1.00 95.94 232 GLU A CA 1
ATOM 1756 C C . GLU A 1 232 ? -12.395 8.810 -23.708 1.00 95.94 232 GLU A C 1
ATOM 1758 O O . GLU A 1 232 ? -13.530 9.048 -24.121 1.00 95.94 232 GLU A O 1
ATOM 1763 N N . ALA A 1 233 ? -11.304 9.409 -24.189 1.00 96.75 233 ALA A N 1
ATOM 1764 C CA . ALA A 1 233 ? -11.291 10.264 -25.375 1.00 96.75 233 ALA A CA 1
ATOM 1765 C C . ALA A 1 233 ? -10.085 9.936 -26.269 1.00 96.75 233 ALA A C 1
ATOM 1767 O O . ALA A 1 233 ? -9.058 9.429 -25.800 1.00 96.75 233 ALA A O 1
ATOM 1768 N N . GLY A 1 234 ? -10.199 10.195 -27.567 1.00 96.50 234 GLY A N 1
ATOM 1769 C CA . GLY A 1 234 ? -9.156 9.864 -28.534 1.00 96.50 234 GLY A CA 1
ATOM 1770 C C . GLY A 1 234 ? -9.644 9.954 -29.973 1.00 96.50 234 GLY A C 1
ATOM 1771 O O . GLY A 1 234 ? -10.482 10.790 -30.302 1.00 96.50 234 GLY A O 1
ATOM 1772 N N . TYR A 1 235 ? -9.166 9.052 -30.828 1.00 96.50 235 TYR A N 1
ATOM 1773 C CA . TYR A 1 235 ? -9.549 9.017 -32.238 1.00 96.50 235 TYR A CA 1
ATOM 1774 C C . TYR A 1 235 ? -9.673 7.598 -32.779 1.00 96.50 235 TYR A C 1
ATOM 1776 O O . TYR A 1 235 ? -9.053 6.666 -32.270 1.00 96.50 235 TYR A O 1
ATOM 1784 N N . ALA A 1 236 ? -10.453 7.454 -33.841 1.00 95.44 236 ALA A N 1
ATOM 1785 C CA . ALA A 1 236 ? -10.380 6.341 -34.766 1.00 95.44 236 ALA A CA 1
ATOM 1786 C C . ALA A 1 236 ? -9.688 6.804 -36.057 1.00 95.44 236 ALA A C 1
ATOM 1788 O O . ALA A 1 236 ? -9.933 7.927 -36.502 1.00 95.44 236 ALA A O 1
ATOM 1789 N N . SER A 1 237 ? -8.824 5.979 -36.652 1.00 95.12 237 SER A N 1
ATOM 1790 C CA . SER A 1 237 ? -8.351 6.168 -38.033 1.00 95.12 237 SER A CA 1
ATOM 1791 C C . SER A 1 237 ? -8.362 4.836 -38.787 1.00 95.12 237 SER A C 1
ATOM 1793 O O . SER A 1 237 ? -8.183 3.770 -38.194 1.00 95.12 237 SER A O 1
ATOM 1795 N N . THR A 1 238 ? -8.491 4.861 -40.115 1.00 91.94 238 THR A N 1
ATOM 1796 C CA . THR A 1 238 ? -8.337 3.632 -40.922 1.00 91.94 238 THR A CA 1
ATOM 1797 C C . THR A 1 238 ? -6.951 2.986 -40.794 1.00 91.94 238 THR A C 1
ATOM 1799 O O . THR A 1 238 ? -6.799 1.814 -41.125 1.00 91.94 238 THR A O 1
ATOM 1802 N N . ALA A 1 239 ? -5.939 3.742 -40.351 1.00 88.69 239 ALA A N 1
ATOM 1803 C CA . ALA A 1 239 ? -4.572 3.254 -40.181 1.00 88.69 239 ALA A CA 1
ATOM 1804 C C . ALA A 1 239 ? -4.333 2.631 -38.796 1.00 88.69 239 ALA A C 1
ATOM 1806 O O . ALA A 1 239 ? -3.654 1.613 -38.697 1.00 88.69 239 ALA A O 1
ATOM 1807 N N . ASP A 1 240 ? -4.895 3.234 -37.746 1.00 85.88 240 ASP A N 1
ATOM 1808 C CA . ASP A 1 240 ? -4.586 2.915 -36.348 1.00 85.88 240 ASP A CA 1
ATOM 1809 C C . ASP A 1 240 ? -5.774 2.289 -35.596 1.00 85.88 240 ASP A C 1
ATOM 1811 O O . ASP A 1 240 ? -5.683 2.042 -34.391 1.00 85.88 240 ASP A O 1
ATOM 1815 N N . GLU A 1 241 ? -6.895 2.044 -36.281 1.00 89.75 241 GLU A N 1
ATOM 1816 C CA . GLU A 1 241 ? -8.180 1.684 -35.677 1.00 89.75 241 GLU A CA 1
ATOM 1817 C C . GLU A 1 241 ? -8.531 2.644 -34.524 1.00 89.75 241 GLU A C 1
ATOM 1819 O O . GLU A 1 241 ? -8.427 3.854 -34.686 1.00 89.75 241 GLU A O 1
ATOM 1824 N N . ILE A 1 242 ? -8.951 2.130 -33.363 1.00 92.25 242 ILE A N 1
ATOM 1825 C CA . ILE A 1 242 ? -9.383 2.911 -32.197 1.00 92.25 242 ILE A CA 1
ATOM 1826 C C . ILE A 1 242 ? -8.205 3.180 -31.255 1.00 92.25 242 ILE A C 1
ATOM 1828 O O . ILE A 1 242 ? -7.661 2.264 -30.634 1.00 92.25 242 ILE A O 1
ATOM 1832 N N . GLN A 1 243 ? -7.882 4.456 -31.064 1.00 94.88 243 GLN A N 1
ATOM 1833 C CA . GLN A 1 243 ? -6.797 4.952 -30.225 1.00 94.88 243 GLN A CA 1
ATOM 1834 C C . GLN A 1 243 ? -7.343 5.739 -29.024 1.00 94.88 243 GLN A C 1
ATOM 1836 O O . GLN A 1 243 ? -7.908 6.818 -29.171 1.00 94.88 243 GLN A O 1
ATOM 1841 N N . ARG A 1 244 ? -7.132 5.211 -27.812 1.00 94.00 244 ARG A N 1
ATOM 1842 C CA . ARG A 1 244 ? -7.668 5.738 -26.539 1.00 94.00 244 ARG A CA 1
ATOM 1843 C C . ARG A 1 244 ? -6.602 6.568 -25.821 1.00 94.00 244 ARG A C 1
ATOM 1845 O O . ARG A 1 244 ? -5.747 6.004 -25.135 1.00 94.00 244 ARG A O 1
ATOM 1852 N N . LYS A 1 245 ? -6.589 7.882 -26.044 1.00 96.31 245 LYS A N 1
ATOM 1853 C CA . LYS A 1 245 ? -5.491 8.770 -25.621 1.00 96.31 245 LYS A CA 1
ATOM 1854 C C . LYS A 1 245 ? -5.701 9.394 -24.240 1.00 96.31 245 LYS A C 1
ATOM 1856 O O . LYS A 1 245 ? -4.735 9.537 -23.501 1.00 96.31 245 LYS A O 1
ATOM 1861 N N . LEU A 1 246 ? -6.945 9.672 -23.863 1.00 96.12 246 LEU A N 1
ATOM 1862 C CA . LEU A 1 246 ? -7.352 9.982 -22.493 1.00 96.12 246 LEU A CA 1
ATOM 1863 C C . LEU A 1 246 ? -8.098 8.773 -21.927 1.00 96.12 246 LEU A C 1
ATOM 1865 O O . LEU A 1 246 ? -9.021 8.281 -22.570 1.00 96.12 246 LEU A O 1
ATOM 1869 N N . GLN A 1 247 ? -7.704 8.293 -20.747 1.00 96.00 247 GLN A N 1
ATOM 1870 C CA . GLN A 1 247 ? -8.362 7.181 -20.053 1.00 96.00 247 GLN A CA 1
ATOM 1871 C C . GLN A 1 247 ? -8.414 7.489 -18.556 1.00 96.00 247 GLN A C 1
ATOM 1873 O O . GLN A 1 247 ? -7.401 7.386 -17.863 1.00 96.00 247 GLN A O 1
ATOM 1878 N N . VAL A 1 248 ? -9.587 7.864 -18.051 1.00 93.12 248 VAL A N 1
ATOM 1879 C CA . VAL A 1 248 ? -9.777 8.234 -16.641 1.00 93.12 248 VAL A CA 1
ATOM 1880 C C . VAL A 1 248 ? -10.719 7.235 -15.987 1.00 93.12 248 VAL A C 1
ATOM 1882 O O . VAL A 1 248 ? -11.817 7.008 -16.486 1.00 93.12 248 VAL A O 1
ATOM 1885 N N . LYS A 1 249 ? -10.294 6.609 -14.882 1.00 90.38 249 LYS A N 1
ATOM 1886 C CA . LYS A 1 249 ? -11.149 5.681 -14.126 1.00 90.38 249 LYS A CA 1
ATOM 1887 C C . LYS A 1 249 ? -12.303 6.441 -13.477 1.00 90.38 249 LYS A C 1
ATOM 1889 O O . LYS A 1 249 ? -12.072 7.446 -12.812 1.00 90.38 249 LYS A O 1
ATOM 1894 N N . ALA A 1 250 ? -13.513 5.922 -13.634 1.00 83.44 250 ALA A N 1
ATOM 1895 C CA . ALA A 1 250 ? -14.714 6.438 -12.990 1.00 83.44 250 ALA A CA 1
ATOM 1896 C C . ALA A 1 250 ? -15.665 5.268 -12.706 1.00 83.44 250 ALA A C 1
ATOM 1898 O O . ALA A 1 250 ? -15.815 4.422 -13.592 1.00 83.44 250 ALA A O 1
ATOM 1899 N N . PRO A 1 251 ? -16.289 5.182 -11.517 1.00 81.94 251 PRO A N 1
ATOM 1900 C CA . PRO A 1 251 ? -17.246 4.128 -11.206 1.00 81.94 251 PRO A CA 1
ATOM 1901 C C . PRO A 1 251 ? -18.543 4.337 -11.987 1.00 81.94 251 PRO A C 1
ATOM 1903 O O . PRO A 1 251 ? -19.281 5.284 -11.735 1.00 81.94 251 PRO A O 1
ATOM 1906 N N . ILE A 1 252 ? -18.799 3.461 -12.957 1.00 85.00 252 ILE A N 1
ATOM 1907 C CA . ILE A 1 252 ? -19.972 3.516 -13.832 1.00 85.00 252 ILE A CA 1
ATOM 1908 C C . ILE A 1 252 ? -20.657 2.155 -13.774 1.00 85.00 252 ILE A C 1
ATOM 1910 O O . ILE A 1 252 ? -20.054 1.122 -14.067 1.00 85.00 252 ILE A O 1
ATOM 1914 N N . GLU A 1 253 ? -21.918 2.150 -13.382 1.00 85.25 253 GLU A N 1
ATOM 1915 C CA . GLU A 1 253 ? -22.714 0.950 -13.204 1.00 85.25 253 GLU A CA 1
ATOM 1916 C C . GLU A 1 253 ? -23.348 0.523 -14.524 1.00 85.25 253 GLU A C 1
ATOM 1918 O O . GLU A 1 253 ? -23.782 1.330 -15.347 1.00 85.25 253 GLU A O 1
ATOM 1923 N N . LEU A 1 254 ? -23.384 -0.789 -14.728 1.00 84.25 254 LEU A N 1
ATOM 1924 C CA . LEU A 1 254 ? -24.229 -1.395 -15.742 1.00 84.25 254 LEU A CA 1
ATOM 1925 C C . LEU A 1 254 ? -25.574 -1.721 -15.097 1.00 84.25 254 LEU A C 1
ATOM 1927 O O . LEU A 1 254 ? -25.598 -2.149 -13.944 1.00 84.25 254 LEU A O 1
ATOM 1931 N N . GLY A 1 255 ? -26.664 -1.612 -15.861 1.00 81.81 255 GLY A N 1
ATOM 1932 C CA . GLY A 1 255 ? -27.938 -2.215 -15.456 1.00 81.81 255 GLY A CA 1
ATOM 1933 C C . GLY A 1 255 ? -27.792 -3.706 -15.112 1.00 81.81 255 GLY A C 1
ATOM 1934 O O . GLY A 1 255 ? -26.807 -4.366 -15.474 1.00 81.81 255 GLY A O 1
ATOM 1935 N N . GLU A 1 256 ? -28.777 -4.262 -14.420 1.00 82.06 256 GLU A N 1
ATOM 1936 C CA . GLU A 1 256 ? -28.829 -5.679 -14.111 1.00 82.06 256 GLU A CA 1
ATOM 1937 C C . GLU A 1 256 ? -28.854 -6.530 -15.385 1.00 82.06 256 GLU A C 1
ATOM 1939 O O . GLU A 1 256 ? -29.279 -6.151 -16.484 1.00 82.06 256 GLU A O 1
ATOM 1944 N N . LYS A 1 257 ? -28.355 -7.754 -15.239 1.00 79.00 257 LYS A N 1
ATOM 1945 C CA . LYS A 1 257 ? -28.304 -8.712 -16.334 1.00 79.00 257 LYS A CA 1
ATOM 1946 C C . LYS A 1 257 ? -29.722 -9.079 -16.784 1.00 79.00 257 LYS A C 1
ATOM 1948 O O . LYS A 1 257 ? -30.435 -9.784 -16.079 1.00 79.00 257 LYS A O 1
ATOM 1953 N N . GLY A 1 258 ? -30.065 -8.704 -18.016 1.00 68.88 258 GLY A N 1
ATOM 1954 C CA . GLY A 1 258 ? -31.370 -9.006 -18.615 1.00 68.88 258 GLY A CA 1
ATOM 1955 C C . GLY A 1 258 ? -32.488 -8.036 -18.227 1.00 68.88 258 GLY A C 1
ATOM 1956 O O . GLY A 1 258 ? -33.623 -8.254 -18.650 1.00 68.88 258 GLY A O 1
ATOM 1957 N N . GLY A 1 259 ? -32.181 -6.974 -17.480 1.00 73.56 259 GLY A N 1
ATOM 1958 C CA . GLY A 1 259 ? -33.129 -5.907 -17.190 1.00 73.56 259 GLY A CA 1
ATOM 1959 C C . GLY A 1 259 ? -33.476 -5.080 -18.434 1.00 73.56 259 GLY A C 1
ATOM 1960 O O . GLY A 1 259 ? -32.747 -5.089 -19.438 1.00 73.56 259 GLY A O 1
ATOM 1961 N N . THR A 1 260 ? -34.655 -4.446 -18.417 1.00 64.94 260 THR A N 1
ATOM 1962 C CA . THR A 1 260 ? -35.259 -3.763 -19.577 1.00 64.94 260 THR A CA 1
ATOM 1963 C C . THR A 1 260 ? -35.222 -2.239 -19.531 1.00 64.94 260 THR A C 1
ATOM 1965 O O . THR A 1 260 ? -35.198 -1.634 -20.603 1.00 64.94 260 THR A O 1
ATOM 1968 N N . THR A 1 261 ? -35.237 -1.653 -18.334 1.00 69.00 261 THR A N 1
ATOM 1969 C CA . THR A 1 261 ? -35.387 -0.207 -18.051 1.00 69.00 261 THR A CA 1
ATOM 1970 C C . THR A 1 261 ? -34.638 0.204 -16.770 1.00 69.00 261 THR A C 1
ATOM 1972 O O . THR A 1 261 ? -34.966 1.197 -16.130 1.00 69.00 261 THR A O 1
ATOM 1975 N N . ASP A 1 262 ? -33.664 -0.597 -16.359 1.00 69.50 262 ASP A N 1
ATOM 1976 C CA . ASP A 1 262 ? -32.894 -0.507 -15.123 1.00 69.50 262 ASP A CA 1
ATOM 1977 C C . ASP A 1 262 ? -31.483 0.068 -15.357 1.00 69.50 262 ASP A C 1
ATOM 1979 O O . ASP A 1 262 ? -31.008 0.160 -16.490 1.00 69.50 262 ASP A O 1
ATOM 1983 N N . GLY A 1 263 ? -30.797 0.449 -14.277 1.00 74.19 263 GLY A N 1
ATOM 1984 C CA . GLY A 1 263 ? -29.462 1.056 -14.315 1.00 74.19 263 GLY A CA 1
ATOM 1985 C C . GLY A 1 263 ? -29.460 2.566 -14.064 1.00 74.19 263 GLY A C 1
ATOM 1986 O O . GLY A 1 263 ? -30.499 3.180 -13.824 1.00 74.19 263 GLY A O 1
ATOM 1987 N N . VAL A 1 264 ? -28.266 3.159 -14.109 1.00 80.19 264 VAL A N 1
ATOM 1988 C CA . VAL A 1 264 ? -28.014 4.562 -13.745 1.00 80.19 264 VAL A CA 1
ATOM 1989 C C . VAL A 1 264 ? -27.805 5.414 -15.000 1.00 80.19 264 VAL A C 1
ATOM 1991 O O . VAL A 1 264 ? -27.109 5.006 -15.931 1.00 80.19 264 VAL A O 1
ATOM 1994 N N . TRP A 1 265 ? -28.414 6.601 -15.025 1.00 84.56 265 TRP A N 1
ATOM 1995 C CA . TRP A 1 265 ? -28.179 7.610 -16.058 1.00 84.56 265 TRP A CA 1
ATOM 1996 C C . TRP A 1 265 ? -26.915 8.413 -15.754 1.00 84.56 265 TRP A C 1
ATOM 1998 O O . TRP A 1 265 ? -26.782 8.953 -14.659 1.00 84.56 265 TRP A O 1
ATOM 2008 N N . TYR A 1 266 ? -26.047 8.553 -16.752 1.00 87.44 266 TYR A N 1
ATOM 2009 C CA . TYR A 1 266 ? -24.825 9.352 -16.690 1.00 87.44 266 TYR A CA 1
ATOM 2010 C C . TYR A 1 266 ? -24.871 10.463 -17.728 1.00 87.44 266 TYR A C 1
ATOM 2012 O O . TYR A 1 266 ? -25.165 10.196 -18.895 1.00 87.44 266 TYR A O 1
ATOM 2020 N N . THR A 1 267 ? -24.527 11.689 -17.345 1.00 90.25 267 THR A N 1
ATOM 2021 C CA . THR A 1 267 ? -24.355 12.786 -18.304 1.00 90.25 267 THR A CA 1
ATOM 2022 C C . THR A 1 267 ? -22.902 12.825 -18.747 1.00 90.25 267 THR A C 1
ATOM 2024 O O . THR A 1 267 ? -22.000 13.113 -17.962 1.00 90.25 267 THR A O 1
ATOM 2027 N N . VAL A 1 268 ? -22.657 12.525 -20.018 1.00 95.00 268 VAL A N 1
ATOM 2028 C CA . VAL A 1 268 ? -21.318 12.496 -20.604 1.00 95.00 268 VAL A CA 1
ATOM 2029 C C . VAL A 1 268 ? -21.175 13.675 -21.549 1.00 95.00 268 VAL A C 1
ATOM 2031 O O . VAL A 1 268 ? -22.032 13.903 -22.404 1.00 95.00 268 VAL A O 1
ATOM 2034 N N . ARG A 1 269 ? -20.075 14.418 -21.417 1.00 95.44 269 ARG A N 1
ATOM 2035 C CA . ARG A 1 269 ? -19.807 15.580 -22.260 1.00 95.44 269 ARG A CA 1
ATOM 2036 C C . ARG A 1 269 ? -18.368 15.620 -22.754 1.00 95.44 269 ARG A C 1
ATOM 2038 O O . ARG A 1 269 ? -17.436 15.316 -22.013 1.00 95.44 269 ARG A O 1
ATOM 2045 N N . PHE A 1 270 ? -18.200 16.065 -23.995 1.00 96.88 270 PHE A N 1
ATOM 2046 C CA . PHE A 1 270 ? -16.909 16.338 -24.613 1.00 96.88 270 PHE A CA 1
ATOM 2047 C C . PHE A 1 270 ? -16.908 17.719 -25.258 1.00 96.88 270 PHE A C 1
ATOM 2049 O O . PHE A 1 270 ? -17.703 17.989 -26.158 1.00 96.88 270 PHE A O 1
ATOM 2056 N N . ASP A 1 271 ? -15.982 18.572 -24.833 1.00 96.50 271 ASP A N 1
ATOM 2057 C CA . ASP A 1 271 ? -15.698 19.828 -25.522 1.00 96.50 271 ASP A CA 1
ATOM 2058 C C . ASP A 1 271 ? -14.641 19.562 -26.593 1.00 96.50 271 ASP A C 1
ATOM 2060 O O . ASP A 1 271 ? -13.511 19.204 -26.257 1.00 96.50 271 ASP A O 1
ATOM 2064 N N . ALA A 1 272 ? -15.003 19.741 -27.863 1.00 95.12 272 ALA A N 1
ATOM 2065 C CA . ALA A 1 272 ? -14.097 19.666 -29.001 1.00 95.12 272 ALA A CA 1
ATOM 2066 C C . ALA A 1 272 ? -13.737 21.086 -29.447 1.00 95.12 272 ALA A C 1
ATOM 2068 O O . ALA A 1 272 ? -14.493 21.726 -30.179 1.00 95.12 272 ALA A O 1
ATOM 2069 N N . ILE A 1 273 ? -12.596 21.591 -28.979 1.00 95.38 273 ILE A N 1
ATOM 2070 C CA . ILE A 1 273 ? -12.108 22.946 -29.264 1.00 95.38 273 ILE A CA 1
ATOM 2071 C C . ILE A 1 273 ? -10.784 22.817 -30.002 1.00 95.38 273 ILE A C 1
ATOM 2073 O O . ILE A 1 273 ? -9.831 22.273 -29.455 1.00 95.38 273 ILE A O 1
ATOM 2077 N N . ASP A 1 274 ? -10.734 23.314 -31.235 1.00 93.88 274 ASP A N 1
ATOM 2078 C CA . ASP A 1 274 ? -9.590 23.179 -32.132 1.00 93.88 274 ASP A CA 1
ATOM 2079 C C . ASP A 1 274 ? -9.153 21.708 -32.202 1.00 93.88 274 ASP A C 1
ATOM 2081 O O . ASP A 1 274 ? -9.973 20.871 -32.560 1.00 93.88 274 ASP A O 1
ATOM 2085 N N . ASP A 1 275 ? -7.930 21.355 -31.835 1.00 93.19 275 ASP A N 1
ATOM 2086 C CA . ASP A 1 275 ? -7.404 19.985 -31.808 1.00 93.19 275 ASP A CA 1
ATOM 2087 C C . ASP A 1 275 ? -7.526 19.298 -30.431 1.00 93.19 275 ASP A C 1
ATOM 2089 O O . ASP A 1 275 ? -6.959 18.231 -30.215 1.00 93.19 275 ASP A O 1
ATOM 2093 N N . THR A 1 276 ? -8.262 19.882 -29.483 1.00 95.19 276 THR A N 1
ATOM 2094 C CA . THR A 1 276 ? -8.350 19.401 -28.098 1.00 95.19 276 THR A CA 1
ATOM 2095 C C . THR A 1 276 ? -9.738 18.857 -27.756 1.00 95.19 276 THR A C 1
ATOM 2097 O O . THR A 1 276 ? -10.751 19.533 -27.939 1.00 95.19 276 THR A O 1
ATOM 2100 N N . LEU A 1 277 ? -9.780 17.651 -27.179 1.00 96.25 277 LEU A N 1
ATOM 2101 C CA . LEU A 1 277 ? -10.964 17.057 -26.555 1.00 96.25 277 LEU A CA 1
ATOM 2102 C C . LEU A 1 277 ? -10.859 17.131 -25.032 1.00 96.25 277 LEU A C 1
ATOM 2104 O O . LEU A 1 277 ? -9.932 16.573 -24.448 1.00 96.25 277 LEU A O 1
ATOM 2108 N N . THR A 1 278 ? -11.834 17.755 -24.375 1.00 96.12 278 THR A N 1
ATOM 2109 C CA . THR A 1 278 ? -11.951 17.757 -22.905 1.00 96.12 278 THR A CA 1
ATOM 2110 C C . THR A 1 278 ? -13.156 16.940 -22.470 1.00 96.12 278 THR A C 1
ATOM 2112 O O . THR A 1 278 ? -14.261 17.208 -22.927 1.00 96.12 278 THR A O 1
ATOM 2115 N N . ALA A 1 279 ? -12.945 15.954 -21.598 1.00 96.06 279 ALA A N 1
ATOM 2116 C CA . ALA A 1 279 ? -13.966 15.012 -21.152 1.00 96.06 279 ALA A CA 1
ATOM 2117 C C . ALA A 1 279 ? -14.568 15.401 -19.796 1.00 96.06 279 ALA A C 1
ATOM 2119 O O . ALA A 1 279 ? -13.844 15.774 -18.865 1.00 96.06 279 ALA A O 1
ATOM 2120 N N . TYR A 1 280 ? -15.882 15.226 -19.678 1.00 93.19 280 TYR A N 1
ATOM 2121 C CA . TYR A 1 280 ? -16.665 15.451 -18.469 1.00 93.19 280 TYR A CA 1
ATOM 2122 C C . TYR A 1 280 ? -17.602 14.263 -18.200 1.00 93.19 280 TYR A C 1
ATOM 2124 O O . TYR A 1 280 ? -18.154 13.680 -19.137 1.00 93.19 280 TYR A O 1
ATOM 2132 N N . LEU A 1 281 ? -17.810 13.941 -16.923 1.00 91.06 281 LEU A N 1
ATOM 2133 C CA . LEU A 1 281 ? -18.801 12.966 -16.454 1.00 91.06 281 LEU A CA 1
ATOM 2134 C C . LEU A 1 281 ? -19.605 13.575 -15.308 1.00 91.06 281 LEU A C 1
ATOM 2136 O O . LEU A 1 281 ? -19.016 14.063 -14.347 1.00 91.06 281 LEU A O 1
ATOM 2140 N N . ASP A 1 282 ? -20.930 13.568 -15.427 1.00 83.56 282 ASP A N 1
ATOM 2141 C CA . ASP A 1 282 ? -21.872 14.198 -14.492 1.00 83.56 282 ASP A CA 1
ATOM 2142 C C . ASP A 1 282 ? -21.450 15.630 -14.117 1.00 83.56 282 ASP A C 1
ATOM 2144 O O . ASP A 1 282 ? -21.457 16.037 -12.956 1.00 83.56 282 ASP A O 1
ATOM 2148 N N . GLY A 1 283 ? -20.994 16.376 -15.129 1.00 80.69 283 GLY A N 1
ATOM 2149 C CA . GLY A 1 283 ? -20.493 17.744 -15.015 1.00 80.69 283 GLY A CA 1
ATOM 2150 C C . GLY A 1 283 ? -19.052 17.887 -14.509 1.00 80.69 283 GLY A C 1
ATOM 2151 O O . GLY A 1 283 ? -18.427 18.920 -14.747 1.00 80.69 283 GLY A O 1
ATOM 2152 N N . GLN A 1 284 ? -18.457 16.866 -13.890 1.00 82.88 284 GLN A N 1
ATOM 2153 C CA . GLN A 1 284 ? -17.069 16.922 -13.429 1.00 82.88 284 GLN A CA 1
ATOM 2154 C C . GLN A 1 284 ? -16.088 16.804 -14.603 1.00 82.88 284 GLN A C 1
ATOM 2156 O O . GLN A 1 284 ? -16.135 15.837 -15.361 1.00 82.88 284 GLN A O 1
ATOM 2161 N N . GLN A 1 285 ? -15.149 17.749 -14.727 1.00 89.69 285 GLN A N 1
ATOM 2162 C CA . GLN A 1 285 ? -14.058 17.657 -15.705 1.00 89.69 285 GLN A CA 1
ATOM 2163 C C . GLN A 1 285 ? -13.065 16.564 -15.299 1.00 89.69 285 GLN A C 1
ATOM 2165 O O . GLN A 1 285 ? -12.510 16.601 -14.202 1.00 89.69 285 GLN A O 1
ATOM 2170 N N . LEU A 1 286 ? -12.807 15.615 -16.197 1.00 89.38 286 LEU A N 1
ATOM 2171 C CA . LEU A 1 286 ? -11.918 14.479 -15.938 1.00 89.38 286 LEU A CA 1
ATOM 2172 C C . LEU A 1 286 ? -10.518 14.671 -16.529 1.00 89.38 286 LEU A C 1
ATOM 2174 O O . LEU A 1 286 ? -9.539 14.179 -15.973 1.00 89.38 286 LEU A O 1
ATOM 2178 N N . GLY A 1 287 ? -10.408 15.390 -17.645 1.00 92.12 287 GLY A N 1
ATOM 2179 C CA . GLY A 1 287 ? -9.132 15.676 -18.293 1.00 92.12 287 GLY A CA 1
ATOM 2180 C C . GLY A 1 287 ? -9.293 16.106 -19.745 1.00 92.12 287 GLY A C 1
ATOM 2181 O O . GLY A 1 287 ? -10.400 16.099 -20.285 1.00 92.12 287 GLY A O 1
ATOM 2182 N N . SER A 1 288 ? -8.173 16.456 -20.373 1.00 95.69 288 SER A N 1
ATOM 2183 C CA . SER A 1 288 ? -8.114 16.861 -21.778 1.00 95.69 288 SER A CA 1
ATOM 2184 C C . SER A 1 288 ? -7.044 16.068 -22.521 1.00 95.69 288 SER A C 1
ATOM 2186 O O . SER A 1 288 ? -6.014 15.713 -21.949 1.00 95.69 288 SER A O 1
ATOM 2188 N N . TRP A 1 289 ? -7.282 15.814 -23.802 1.00 95.81 289 TRP A N 1
ATOM 2189 C CA . TRP A 1 289 ? -6.301 15.283 -24.738 1.00 95.81 289 TRP A CA 1
ATOM 2190 C C . TRP A 1 289 ? -6.211 16.208 -25.950 1.00 95.81 289 TRP A C 1
ATOM 2192 O O . TRP A 1 289 ? -7.236 16.595 -26.506 1.00 95.81 289 TRP A O 1
ATOM 2202 N N . GLN A 1 290 ? -4.985 16.542 -26.342 1.00 95.94 290 GLN A N 1
ATOM 2203 C CA . GLN A 1 290 ? -4.688 17.310 -27.544 1.00 95.94 290 GLN A CA 1
ATOM 2204 C C . GLN A 1 290 ? -4.202 16.371 -28.652 1.00 95.94 290 GLN A C 1
ATOM 2206 O O . GLN A 1 290 ? -3.299 15.556 -28.437 1.00 95.94 290 GLN A O 1
ATOM 2211 N N . ASP A 1 291 ? -4.803 16.471 -29.833 1.00 93.19 291 ASP A N 1
ATOM 2212 C CA . ASP A 1 291 ? -4.343 15.776 -31.026 1.00 93.19 291 ASP A CA 1
ATOM 2213 C C . ASP A 1 291 ? -3.216 16.558 -31.705 1.00 93.19 291 ASP A C 1
ATOM 2215 O O . ASP A 1 291 ? -3.459 17.405 -32.560 1.00 93.19 291 ASP A O 1
ATOM 2219 N N . ASP A 1 292 ? -1.966 16.214 -31.390 1.00 90.00 292 ASP A N 1
ATOM 2220 C CA . ASP A 1 292 ? -0.775 16.840 -31.986 1.00 90.00 292 ASP A CA 1
ATOM 2221 C C . ASP A 1 292 ? -0.731 16.760 -33.527 1.00 90.00 292 ASP A C 1
ATOM 2223 O O . ASP A 1 292 ? 0.024 17.489 -34.176 1.00 90.00 292 ASP A O 1
ATOM 2227 N N . LYS A 1 293 ? -1.495 15.838 -34.131 1.00 90.25 293 LYS A N 1
ATOM 2228 C CA . LYS A 1 293 ? -1.595 15.680 -35.590 1.00 90.25 293 LYS A CA 1
ATOM 2229 C C . LYS A 1 293 ? -2.787 16.424 -36.187 1.00 90.25 293 LYS A C 1
ATOM 2231 O O . LYS A 1 293 ? -2.856 16.526 -37.412 1.00 90.25 293 LYS A O 1
ATOM 2236 N N . ALA A 1 294 ? -3.689 16.915 -35.341 1.00 88.69 294 ALA A N 1
ATOM 2237 C CA . ALA A 1 294 ? -4.888 17.653 -35.693 1.00 88.69 294 ALA A CA 1
ATOM 2238 C C . ALA A 1 294 ? -5.690 16.964 -36.819 1.00 88.69 294 ALA A C 1
ATOM 2240 O O . ALA A 1 294 ? -6.017 17.572 -37.843 1.00 88.69 294 ALA A O 1
ATOM 2241 N N . LEU A 1 295 ? -5.935 15.658 -36.645 1.00 90.19 295 LEU A N 1
ATOM 2242 C CA . LEU A 1 295 ? -6.469 14.752 -37.663 1.00 90.19 295 LEU A CA 1
ATOM 2243 C C . LEU A 1 295 ? -7.855 15.188 -38.141 1.00 90.19 295 LEU A C 1
ATOM 2245 O O . LEU A 1 295 ? -8.113 15.142 -39.341 1.00 90.19 295 LEU A O 1
ATOM 2249 N N . TYR A 1 296 ? -8.715 15.644 -37.221 1.00 92.31 296 TYR A N 1
ATOM 2250 C CA . TYR A 1 296 ? -10.104 16.016 -37.511 1.00 92.31 296 TYR A CA 1
ATOM 2251 C C . TYR A 1 296 ? -10.430 17.399 -36.932 1.00 92.31 296 TYR A C 1
ATOM 2253 O O . TYR A 1 296 ? -10.941 17.515 -35.821 1.00 92.31 296 TYR A O 1
ATOM 2261 N N . ASN A 1 297 ? -10.137 18.474 -37.674 1.00 85.06 297 ASN A N 1
ATOM 2262 C CA . ASN A 1 297 ? -10.320 19.868 -37.215 1.00 85.06 297 ASN A CA 1
ATOM 2263 C C . ASN A 1 297 ? -11.624 20.540 -37.667 1.00 85.06 297 ASN A C 1
ATOM 2265 O O . ASN A 1 297 ? -12.001 21.586 -37.136 1.00 85.06 297 ASN A O 1
ATOM 2269 N N . ALA A 1 298 ? -12.297 19.980 -38.669 1.00 88.25 298 ALA A N 1
ATOM 2270 C CA . ALA A 1 298 ? -13.569 20.499 -39.151 1.00 88.25 298 ALA A CA 1
ATOM 2271 C C . ALA A 1 298 ? -14.734 19.929 -38.334 1.00 88.25 298 ALA A C 1
ATOM 2273 O O . ALA A 1 298 ? -14.658 18.812 -37.820 1.00 88.25 298 ALA A O 1
ATOM 2274 N N . ALA A 1 299 ? -15.838 20.672 -38.249 1.00 84.12 299 ALA A N 1
ATOM 2275 C CA . ALA A 1 299 ? -17.099 20.104 -37.793 1.00 84.12 299 ALA A CA 1
ATOM 2276 C C . ALA A 1 299 ? -17.500 18.947 -38.727 1.00 84.12 299 ALA A C 1
ATOM 2278 O O . ALA A 1 299 ? -17.821 19.155 -39.896 1.00 84.12 299 ALA A O 1
ATOM 2279 N N . GLY A 1 300 ? -17.441 17.725 -38.209 1.00 90.38 300 GLY A N 1
ATOM 2280 C CA . GLY A 1 300 ? -17.997 16.524 -38.831 1.00 90.38 300 GLY A CA 1
ATOM 2281 C C . GLY A 1 300 ? -19.244 16.062 -38.080 1.00 90.38 300 GLY A C 1
ATOM 2282 O O . GLY A 1 300 ? -19.572 16.601 -37.022 1.00 90.38 300 GLY A O 1
ATOM 2283 N N . LEU A 1 301 ? -19.941 15.062 -38.618 1.00 96.25 301 LEU A N 1
ATOM 2284 C CA . LEU A 1 301 ? -21.173 14.553 -38.006 1.00 96.25 301 LEU A CA 1
ATOM 2285 C C . LEU A 1 301 ? -20.899 13.931 -36.628 1.00 96.25 301 LEU A C 1
ATOM 2287 O O . LEU A 1 301 ? -19.763 13.586 -36.293 1.00 96.25 301 LEU A O 1
ATOM 2291 N N . ILE A 1 302 ? -21.958 13.764 -35.839 1.00 97.44 302 ILE A N 1
ATOM 2292 C CA . ILE A 1 302 ? -21.917 13.022 -34.577 1.00 97.44 302 ILE A CA 1
ATOM 2293 C C . ILE A 1 302 ? -22.718 11.727 -34.671 1.00 97.44 302 ILE A C 1
ATOM 2295 O O . ILE A 1 302 ? -23.626 11.592 -35.496 1.00 97.44 302 ILE A O 1
ATOM 2299 N N . GLY A 1 303 ? -22.397 10.779 -33.800 1.00 97.25 303 GLY A N 1
ATOM 2300 C CA . GLY A 1 303 ? -23.065 9.488 -33.751 1.00 97.25 303 GLY A CA 1
ATOM 2301 C C . GLY A 1 303 ? -22.698 8.675 -32.529 1.00 97.25 303 GLY A C 1
ATOM 2302 O O . GLY A 1 303 ? -22.007 9.163 -31.639 1.00 97.25 303 GLY A O 1
ATOM 2303 N N . PHE A 1 304 ? -23.113 7.413 -32.520 1.00 97.62 304 PHE A N 1
ATOM 2304 C CA . PHE A 1 304 ? -22.728 6.462 -31.481 1.00 97.62 304 PHE A CA 1
ATOM 2305 C C . PHE A 1 304 ? -22.036 5.243 -32.070 1.00 97.62 304 PHE A C 1
ATOM 2307 O O . PHE A 1 304 ? -22.415 4.723 -33.121 1.00 97.62 304 PHE A O 1
ATOM 2314 N N . TYR A 1 305 ? -21.027 4.781 -31.346 1.00 94.81 305 TYR A N 1
ATOM 2315 C CA . TYR A 1 305 ? -20.241 3.603 -31.629 1.00 94.81 305 TYR A CA 1
ATOM 2316 C C . TYR A 1 305 ? -20.328 2.640 -30.446 1.00 94.81 305 TYR A C 1
ATOM 2318 O O . TYR A 1 305 ? -19.989 2.974 -29.308 1.00 94.81 305 TYR A O 1
ATOM 2326 N N . THR A 1 306 ? -20.701 1.395 -30.720 1.00 91.75 306 THR A N 1
ATOM 2327 C CA . THR A 1 306 ? -20.430 0.304 -29.791 1.00 91.75 306 THR A CA 1
ATOM 2328 C C . THR A 1 306 ? -20.137 -0.975 -30.536 1.00 91.75 306 THR A C 1
ATOM 2330 O O . THR A 1 306 ? -20.819 -1.372 -31.483 1.00 91.75 306 THR A O 1
ATOM 2333 N N . TYR A 1 307 ? -19.136 -1.685 -30.041 1.00 78.38 307 TYR A N 1
ATOM 2334 C CA . TYR A 1 307 ? -18.823 -2.983 -30.591 1.00 78.38 307 TYR A CA 1
ATOM 2335 C C . TYR A 1 307 ? -19.714 -4.084 -30.009 1.00 78.38 307 TYR A C 1
ATOM 2337 O O . TYR A 1 307 ? -19.853 -5.102 -30.658 1.00 78.38 307 TYR A O 1
ATOM 2345 N N . ASN A 1 308 ? -20.330 -3.952 -28.825 1.00 78.62 308 ASN A N 1
ATOM 2346 C CA . ASN A 1 308 ? -21.277 -4.983 -28.359 1.00 78.62 308 ASN A CA 1
ATOM 2347 C C . ASN A 1 308 ? -22.115 -4.629 -27.117 1.00 78.62 308 ASN A C 1
ATOM 2349 O O . ASN A 1 308 ? -22.426 -5.509 -26.308 1.00 78.62 308 ASN A O 1
ATOM 2353 N N . ARG A 1 309 ? -22.447 -3.356 -26.898 1.00 87.56 309 ARG A N 1
ATOM 2354 C CA . ARG A 1 309 ? -23.173 -2.928 -25.697 1.00 87.56 309 ARG A CA 1
ATOM 2355 C C . ARG A 1 309 ? -24.553 -2.377 -26.053 1.00 87.56 309 ARG A C 1
ATOM 2357 O O . ARG A 1 309 ? -24.679 -1.609 -26.998 1.00 87.56 309 ARG A O 1
ATOM 2364 N N . SER A 1 310 ? -25.577 -2.781 -25.305 1.00 90.88 310 SER A N 1
ATOM 2365 C CA . SER A 1 310 ? -26.892 -2.131 -25.354 1.00 90.88 310 SER A CA 1
ATOM 2366 C C . SER A 1 310 ? -26.880 -0.882 -24.475 1.00 90.88 310 SER A C 1
ATOM 2368 O O . SER A 1 310 ? -26.158 -0.845 -23.475 1.00 90.88 310 SER A O 1
ATOM 2370 N N . PHE A 1 311 ? -27.669 0.126 -24.828 1.00 93.56 311 PHE A N 1
ATOM 2371 C CA . PHE A 1 311 ? -27.768 1.369 -24.062 1.00 93.56 311 PHE A CA 1
ATOM 2372 C C . PHE A 1 311 ? -29.048 2.137 -24.406 1.00 93.56 311 PHE A C 1
ATOM 2374 O O . PHE A 1 311 ? -29.638 1.921 -25.468 1.00 93.56 311 PHE A O 1
ATOM 2381 N N . GLU A 1 312 ? -29.431 3.058 -23.527 1.00 94.69 312 GLU A N 1
ATOM 2382 C CA . GLU A 1 312 ? -30.376 4.137 -23.821 1.00 94.69 312 GLU A CA 1
ATOM 2383 C C . GLU A 1 312 ? -29.678 5.500 -23.809 1.00 94.69 312 GLU A C 1
ATOM 2385 O O . GLU A 1 312 ? -28.741 5.703 -23.038 1.00 94.69 312 GLU A O 1
ATOM 2390 N N . VAL A 1 313 ? -30.149 6.437 -24.633 1.00 95.06 313 VAL A N 1
ATOM 2391 C CA . VAL A 1 313 ? -29.775 7.856 -24.603 1.00 95.06 313 VAL A CA 1
ATOM 2392 C C . VAL A 1 313 ? -31.039 8.692 -24.444 1.00 95.06 313 VAL A C 1
ATOM 2394 O O . VAL A 1 313 ? -31.919 8.632 -25.298 1.00 95.06 313 VAL A O 1
ATOM 2397 N N . ASP A 1 314 ? -31.106 9.450 -23.353 1.00 91.81 314 ASP A N 1
ATOM 2398 C CA . ASP A 1 314 ? -32.231 10.320 -22.980 1.00 91.81 314 ASP A CA 1
ATOM 2399 C C . ASP A 1 314 ? -32.255 11.573 -23.862 1.00 91.81 314 ASP A C 1
ATOM 2401 O O . ASP A 1 314 ? -33.272 11.932 -24.428 1.00 91.81 314 ASP A O 1
ATOM 2405 N N . TYR A 1 315 ? -31.094 12.195 -24.073 1.00 93.75 315 TYR A N 1
ATOM 2406 C CA . TYR A 1 315 ? -30.959 13.310 -25.005 1.00 93.75 315 TYR A CA 1
ATOM 2407 C C . TYR A 1 315 ? -29.557 13.392 -25.600 1.00 93.75 315 TYR A C 1
ATOM 2409 O O . TYR A 1 315 ? -28.582 12.888 -25.033 1.00 93.75 315 TYR A O 1
ATOM 2417 N N . VAL A 1 316 ? -29.454 14.093 -26.727 1.00 96.50 316 VAL A N 1
ATOM 2418 C CA . VAL A 1 316 ? -28.198 14.520 -27.346 1.00 96.50 316 VAL A CA 1
ATOM 2419 C C . VAL A 1 316 ? -28.264 16.015 -27.617 1.00 96.50 316 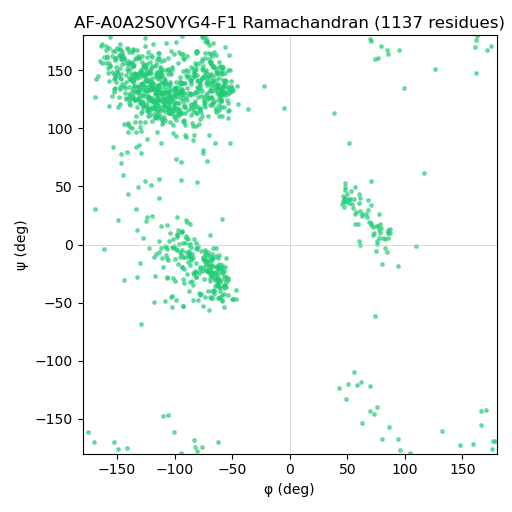VAL A C 1
ATOM 2421 O O . VAL A 1 316 ? -29.183 16.491 -28.278 1.00 96.50 316 VAL A O 1
ATOM 2424 N N . LYS A 1 317 ? -27.261 16.759 -27.156 1.00 95.12 317 LYS A N 1
ATOM 2425 C CA . LYS A 1 317 ? -27.174 18.212 -27.292 1.00 95.12 317 LYS A CA 1
ATOM 2426 C C . LYS A 1 317 ? -25.793 18.616 -27.801 1.00 95.12 317 LYS A C 1
ATOM 2428 O O . LYS A 1 317 ? -24.773 18.208 -27.251 1.00 95.12 317 LYS A O 1
ATOM 2433 N N . VAL A 1 318 ? -25.758 19.457 -28.830 1.00 96.50 318 VAL A N 1
ATOM 2434 C CA . VAL A 1 318 ? -24.542 20.099 -29.342 1.00 96.50 318 VAL A CA 1
ATOM 2435 C C . VAL A 1 318 ? -24.681 21.603 -29.231 1.00 96.50 318 VAL A C 1
ATOM 2437 O O . VAL A 1 318 ? -25.652 22.172 -29.728 1.00 96.50 318 VAL A O 1
ATOM 2440 N N . PHE A 1 319 ? -23.727 22.250 -28.571 1.00 95.75 319 PHE A N 1
ATOM 2441 C CA . PHE A 1 319 ? -23.856 23.652 -28.182 1.00 95.75 319 PHE A CA 1
ATOM 2442 C C . PHE A 1 319 ? -22.502 24.341 -27.979 1.00 95.75 319 PHE A C 1
ATOM 2444 O O . PHE A 1 319 ? -21.439 23.738 -28.149 1.00 95.75 319 PHE A O 1
ATOM 2451 N N . ASN A 1 320 ? -22.547 25.629 -27.644 1.00 95.12 320 ASN A N 1
ATOM 2452 C CA . ASN A 1 320 ? -21.384 26.470 -27.405 1.00 95.12 320 ASN A CA 1
ATOM 2453 C C . ASN A 1 320 ? -20.520 25.926 -26.241 1.00 95.12 320 ASN A C 1
ATOM 2455 O O . ASN A 1 320 ? -20.980 25.897 -25.096 1.00 95.12 320 ASN A O 1
ATOM 2459 N N . PRO A 1 321 ? -19.246 25.552 -26.480 1.00 93.50 321 PRO A N 1
ATOM 2460 C CA . PRO A 1 321 ? -18.390 24.942 -25.462 1.00 93.50 321 PRO A CA 1
ATOM 2461 C C . PRO A 1 321 ? -17.898 25.936 -24.398 1.00 93.50 321 PRO A C 1
ATOM 2463 O O . PRO A 1 321 ? -17.272 25.525 -23.414 1.00 93.50 321 PRO A O 1
ATOM 2466 N N . ALA A 1 322 ? -18.168 27.236 -24.570 1.00 91.12 322 ALA A N 1
ATOM 2467 C CA . ALA A 1 322 ? -17.935 28.247 -23.542 1.00 91.12 322 ALA A CA 1
ATOM 2468 C C . ALA A 1 322 ? -18.879 28.087 -22.337 1.00 91.12 322 ALA A C 1
ATOM 2470 O O . ALA A 1 322 ? -18.504 28.461 -21.230 1.00 91.12 322 ALA A O 1
ATOM 2471 N N . ILE A 1 323 ? -20.064 27.498 -22.532 1.00 90.50 323 ILE A N 1
ATOM 2472 C CA . ILE A 1 323 ? -21.003 27.179 -21.452 1.00 90.50 323 ILE A CA 1
ATOM 2473 C C . ILE A 1 323 ? -20.540 25.868 -20.821 1.00 90.50 323 ILE A C 1
ATOM 2475 O O . ILE A 1 323 ? -20.735 24.806 -21.405 1.00 90.50 323 ILE A O 1
ATOM 2479 N N . LYS A 1 324 ? -19.886 25.912 -19.663 1.00 87.69 324 LYS A N 1
ATOM 2480 C CA . LYS A 1 324 ? -19.427 24.733 -18.910 1.00 87.69 324 LYS A CA 1
ATOM 2481 C C . LYS A 1 324 ? -20.588 24.051 -18.175 1.00 87.69 324 LYS A C 1
ATOM 2483 O O . LYS A 1 324 ? -21.623 24.680 -17.972 1.00 87.69 324 LYS A O 1
ATOM 2488 N N . PRO A 1 325 ? -20.477 22.761 -17.819 1.00 86.00 325 PRO A N 1
ATOM 2489 C CA . PRO A 1 325 ? -21.523 22.120 -17.031 1.00 86.00 325 PRO A CA 1
ATOM 2490 C C . PRO A 1 325 ? -21.525 22.685 -15.604 1.00 86.00 325 PRO A C 1
ATOM 2492 O O . PRO A 1 325 ? -20.457 22.944 -15.044 1.00 86.00 325 PRO A O 1
ATOM 2495 N N . VAL A 1 326 ? -22.711 22.842 -15.012 1.00 85.19 326 VAL A N 1
ATOM 2496 C CA . VAL A 1 326 ? -22.830 23.088 -13.568 1.00 85.19 326 VAL A CA 1
ATOM 2497 C C . VAL A 1 326 ? -22.313 21.853 -12.833 1.00 85.19 326 VAL A C 1
ATOM 2499 O O . VAL A 1 326 ? -22.646 20.722 -13.188 1.00 85.19 326 VAL A O 1
ATOM 2502 N N . GLN A 1 327 ? -21.462 22.058 -11.832 1.00 86.31 327 GLN A N 1
ATOM 2503 C CA . GLN A 1 327 ? -20.840 20.974 -11.072 1.00 86.31 327 GLN A CA 1
ATOM 2504 C C . GLN A 1 327 ? -21.432 20.912 -9.671 1.00 86.31 327 GLN A C 1
ATOM 2506 O O . GLN A 1 327 ? -21.577 21.944 -9.022 1.00 86.31 327 GLN A O 1
ATOM 2511 N N . LEU A 1 328 ? -21.702 19.698 -9.190 1.00 85.56 328 LEU A N 1
ATOM 2512 C CA . LEU A 1 328 ? -22.067 19.417 -7.803 1.00 85.56 328 LEU A CA 1
ATOM 2513 C C . LEU A 1 328 ? -21.348 18.144 -7.344 1.00 85.56 328 LEU A C 1
ATOM 2515 O O . LEU A 1 328 ? -21.753 17.027 -7.670 1.00 85.56 328 LEU A O 1
ATOM 2519 N N . ALA A 1 329 ? -20.261 18.318 -6.597 1.00 84.94 329 ALA A N 1
ATOM 2520 C CA . ALA A 1 329 ? -19.425 17.230 -6.107 1.00 84.94 329 ALA A CA 1
ATOM 2521 C C . ALA A 1 329 ? -19.479 17.128 -4.578 1.00 84.94 329 ALA A C 1
ATOM 2523 O O . ALA A 1 329 ? -19.385 18.136 -3.875 1.00 84.94 329 ALA A O 1
ATOM 2524 N N . LEU A 1 330 ? -19.582 15.897 -4.072 1.00 86.44 330 LEU A N 1
ATOM 2525 C CA . LEU A 1 330 ? -19.534 15.566 -2.648 1.00 86.44 330 LEU A CA 1
ATOM 2526 C C . LEU A 1 330 ? -18.213 14.857 -2.344 1.00 86.44 330 LEU A C 1
ATOM 2528 O O . LEU A 1 330 ? -17.778 13.999 -3.110 1.00 86.44 330 LEU A O 1
ATOM 2532 N N . ASN A 1 331 ? -17.584 15.165 -1.210 1.00 81.62 331 ASN A N 1
ATOM 2533 C CA . ASN A 1 331 ? -16.415 14.405 -0.750 1.00 81.62 331 ASN A CA 1
ATOM 2534 C C . ASN A 1 331 ? -16.777 13.031 -0.149 1.00 81.62 331 ASN A C 1
ATOM 2536 O O . ASN A 1 331 ? -15.882 12.231 0.114 1.00 81.62 331 ASN A O 1
ATOM 2540 N N . TYR A 1 332 ? -18.065 12.776 0.093 1.00 80.94 332 TYR A N 1
ATOM 2541 C CA . TYR A 1 332 ? -18.600 11.476 0.480 1.00 80.94 332 TYR A CA 1
ATOM 2542 C C . TYR A 1 332 ? -19.097 10.758 -0.775 1.00 80.94 332 TYR A C 1
ATOM 2544 O O . TYR A 1 332 ? -20.008 11.239 -1.443 1.00 80.94 332 TYR A O 1
ATOM 2552 N N . THR A 1 333 ? -18.456 9.644 -1.124 1.00 67.75 333 THR A N 1
ATOM 2553 C CA . THR A 1 333 ? -18.651 8.968 -2.416 1.00 67.75 333 THR A CA 1
ATOM 2554 C C . THR A 1 333 ? -19.592 7.768 -2.352 1.00 67.75 333 THR A C 1
ATOM 2556 O O . THR A 1 333 ? -20.005 7.281 -3.402 1.00 67.75 333 THR A O 1
ATOM 2559 N N . ALA A 1 334 ? -19.933 7.282 -1.154 1.00 71.25 334 ALA A N 1
ATOM 2560 C CA . ALA A 1 334 ? -20.914 6.216 -0.998 1.00 71.25 334 ALA A CA 1
ATOM 2561 C C . ALA A 1 334 ? -22.334 6.753 -1.226 1.00 71.25 334 ALA A C 1
ATOM 2563 O O . ALA A 1 334 ? -22.654 7.889 -0.877 1.00 71.25 334 ALA A O 1
ATOM 2564 N N . THR A 1 335 ? -23.184 5.917 -1.813 1.00 69.62 335 THR A N 1
ATOM 2565 C CA . THR A 1 335 ? -24.599 6.209 -2.088 1.00 69.62 335 THR A CA 1
ATOM 2566 C C . THR A 1 335 ? -25.515 5.865 -0.912 1.00 69.62 335 THR A C 1
ATOM 2568 O O . THR A 1 335 ? -26.696 6.221 -0.924 1.00 69.62 335 THR A O 1
ATOM 2571 N N . GLU A 1 336 ? -24.969 5.204 0.111 1.00 79.12 336 GLU A N 1
ATOM 2572 C CA . GLU A 1 336 ? -25.645 4.831 1.349 1.00 79.12 336 GLU A CA 1
ATOM 2573 C C . GLU A 1 336 ? -24.788 5.214 2.565 1.00 79.12 336 GLU A C 1
ATOM 2575 O O . GLU A 1 336 ? -23.581 4.972 2.593 1.00 79.12 336 GLU A O 1
ATOM 2580 N N . TRP A 1 337 ? -25.428 5.796 3.575 1.00 87.25 337 TRP A N 1
ATOM 2581 C CA . TRP A 1 337 ? -24.884 6.067 4.896 1.00 87.25 337 TRP A CA 1
ATOM 2582 C C . TRP A 1 337 ? -25.674 5.270 5.932 1.00 87.25 337 TRP A C 1
ATOM 2584 O O . TRP A 1 337 ? -26.828 5.576 6.224 1.00 87.25 337 TRP A O 1
ATOM 2594 N N . VAL A 1 338 ? -25.041 4.252 6.507 1.00 84.00 338 VAL A N 1
ATOM 2595 C CA . VAL A 1 338 ? -25.614 3.483 7.615 1.00 84.00 338 VAL A CA 1
ATOM 2596 C C . VAL A 1 338 ? -25.080 4.041 8.934 1.00 84.00 338 VAL A C 1
ATOM 2598 O O . VAL A 1 338 ? -23.872 4.230 9.089 1.00 84.00 338 VAL A O 1
ATOM 2601 N N . SER A 1 339 ? -25.965 4.326 9.887 1.00 87.31 339 SER A N 1
ATOM 2602 C CA . SER A 1 339 ? -25.602 4.814 11.225 1.00 87.31 339 SER A CA 1
ATOM 2603 C C . SER A 1 339 ? -26.622 4.348 12.266 1.00 87.31 339 SER A C 1
ATOM 2605 O O . SER A 1 339 ? -27.534 3.597 11.945 1.00 87.31 339 SER A O 1
ATOM 2607 N N . ALA A 1 340 ? -26.485 4.777 13.518 1.00 84.50 340 ALA A N 1
ATOM 2608 C CA . ALA A 1 340 ? -27.473 4.549 14.570 1.00 84.50 340 ALA A CA 1
ATOM 2609 C C . ALA A 1 340 ? -27.948 5.880 15.159 1.00 84.50 340 ALA A C 1
ATOM 2611 O O . ALA A 1 340 ? -27.179 6.843 15.245 1.00 84.50 340 ALA A O 1
ATOM 2612 N N . ALA A 1 341 ? -29.207 5.942 15.588 1.00 85.69 341 ALA A N 1
ATOM 2613 C CA . ALA A 1 341 ? -29.781 7.141 16.186 1.00 85.69 341 ALA A CA 1
ATOM 2614 C C . ALA A 1 341 ? -28.947 7.618 17.392 1.00 85.69 341 ALA A C 1
ATOM 2616 O O . ALA A 1 341 ? -28.582 6.834 18.269 1.00 85.69 341 ALA A O 1
ATOM 2617 N N . GLY A 1 342 ? -28.618 8.911 17.425 1.00 83.81 342 GLY A N 1
ATOM 2618 C CA . GLY A 1 342 ? -27.765 9.506 18.458 1.00 83.81 342 GLY A CA 1
ATOM 2619 C C . GLY A 1 342 ? -26.260 9.254 18.295 1.00 83.81 342 GLY A C 1
ATOM 2620 O O . GLY A 1 342 ? -25.498 9.645 19.176 1.00 83.81 342 GLY A O 1
ATOM 2621 N N . SER A 1 343 ? -25.823 8.623 17.199 1.00 82.25 343 SER A N 1
ATOM 2622 C CA . SER A 1 343 ? -24.399 8.509 16.844 1.00 82.25 343 SER A CA 1
ATOM 2623 C C . SER A 1 343 ? -23.820 9.832 16.329 1.00 82.25 343 SER A C 1
ATOM 2625 O O . SER A 1 343 ? -24.536 10.817 16.138 1.00 82.25 343 SER A O 1
ATOM 2627 N N . ASP A 1 344 ? -22.510 9.841 16.072 1.00 83.75 344 ASP A N 1
ATOM 2628 C CA . ASP A 1 344 ? -21.801 11.009 15.547 1.00 83.75 344 ASP A CA 1
ATOM 2629 C C . ASP A 1 344 ? -22.392 11.493 14.204 1.00 83.75 344 ASP A C 1
ATOM 2631 O O . ASP A 1 344 ? -22.679 10.671 13.323 1.00 83.75 344 ASP A O 1
ATOM 2635 N N . PRO A 1 345 ? -22.549 12.816 14.008 1.00 91.38 345 PRO A N 1
ATOM 2636 C CA . PRO A 1 345 ? -22.975 13.374 12.730 1.00 91.38 345 PRO A CA 1
ATOM 2637 C C . PRO A 1 345 ? -21.981 13.106 11.590 1.00 91.38 345 PRO A C 1
ATOM 2639 O O . PRO A 1 345 ? -20.763 13.140 11.779 1.00 91.38 345 PRO A O 1
ATOM 2642 N N . LEU A 1 346 ? -22.494 12.938 10.371 1.00 91.56 346 LEU A N 1
ATOM 2643 C CA . LEU A 1 346 ? -21.693 12.862 9.151 1.00 91.56 346 LEU A CA 1
ATOM 2644 C C . LEU A 1 346 ? -21.522 14.260 8.542 1.00 91.56 346 LEU A C 1
ATOM 2646 O O . LEU A 1 346 ? -22.494 14.890 8.135 1.00 91.56 346 LEU A O 1
ATOM 2650 N N . ALA A 1 347 ? -20.280 14.736 8.442 1.00 92.38 347 ALA A N 1
ATOM 2651 C CA . ALA A 1 347 ? -19.947 15.989 7.763 1.00 92.38 347 ALA A CA 1
ATOM 2652 C C . ALA A 1 347 ? -19.487 15.741 6.316 1.00 92.38 347 ALA A C 1
ATOM 2654 O O . ALA A 1 347 ? -18.486 15.054 6.085 1.00 92.38 347 ALA A O 1
ATOM 2655 N N . ILE A 1 348 ? -20.185 16.348 5.357 1.00 91.06 348 ILE A N 1
ATOM 2656 C CA . ILE A 1 348 ? -19.959 16.250 3.912 1.00 91.06 348 ILE A CA 1
ATOM 2657 C C . ILE A 1 348 ? -19.577 17.633 3.384 1.00 91.06 348 ILE A C 1
ATOM 2659 O O . ILE A 1 348 ? -20.319 18.596 3.545 1.00 91.06 348 ILE A O 1
ATOM 2663 N N . ASN A 1 349 ? -18.421 17.740 2.736 1.00 91.06 349 ASN A N 1
ATOM 2664 C CA . ASN A 1 349 ? -18.030 18.944 2.013 1.00 91.06 349 ASN A CA 1
ATOM 2665 C C . ASN A 1 349 ? -18.550 18.877 0.577 1.00 91.06 349 ASN A C 1
ATOM 2667 O O . ASN A 1 349 ? -18.323 17.892 -0.130 1.00 91.06 349 ASN A O 1
ATOM 2671 N N . VAL A 1 350 ? -19.206 19.953 0.161 1.00 90.12 350 VAL A N 1
ATOM 2672 C CA . VAL A 1 350 ? -19.820 20.135 -1.149 1.00 90.12 350 VAL A CA 1
ATOM 2673 C C . VAL A 1 350 ? -19.021 21.166 -1.938 1.00 90.12 350 VAL A C 1
ATOM 2675 O O . VAL A 1 350 ? -18.738 22.263 -1.456 1.00 90.12 350 VAL A O 1
ATOM 2678 N N . SER A 1 351 ? -18.658 20.817 -3.166 1.00 89.94 351 SER A N 1
ATOM 2679 C CA . SER A 1 351 ? -18.105 21.749 -4.145 1.00 89.94 351 SER A CA 1
ATOM 2680 C C . SER A 1 351 ? -19.126 21.940 -5.254 1.00 89.94 351 SER A C 1
ATOM 2682 O O . SER A 1 351 ? -19.429 20.988 -5.973 1.00 89.94 351 SER A O 1
ATOM 2684 N N . ALA A 1 352 ? -19.639 23.161 -5.393 1.00 89.69 352 ALA A N 1
ATOM 2685 C CA . ALA A 1 352 ? -20.571 23.531 -6.448 1.00 89.69 352 ALA A CA 1
ATOM 2686 C C . ALA A 1 352 ? -19.969 24.653 -7.313 1.00 89.69 352 ALA A C 1
ATOM 2688 O O . ALA A 1 352 ? -19.392 25.598 -6.771 1.00 89.69 352 ALA A O 1
ATOM 2689 N N . ILE A 1 353 ? -20.047 24.536 -8.641 1.00 88.19 353 ILE A N 1
ATOM 2690 C CA . ILE A 1 353 ? -19.474 25.497 -9.606 1.00 88.19 353 ILE A CA 1
ATOM 2691 C C . ILE A 1 353 ? -20.507 25.775 -10.700 1.00 88.19 353 ILE A C 1
ATOM 2693 O O . ILE A 1 353 ? -21.149 24.849 -11.192 1.00 88.19 353 ILE A O 1
ATOM 2697 N N . GLN A 1 354 ? -20.663 27.046 -11.070 1.00 89.62 354 GLN A N 1
ATOM 2698 C CA . GLN A 1 354 ? -21.615 27.493 -12.086 1.00 89.62 354 GLN A CA 1
ATOM 2699 C C . GLN A 1 354 ? -21.177 27.097 -13.502 1.00 89.62 354 GLN A C 1
ATOM 2701 O O . GLN A 1 354 ? -20.069 26.615 -13.744 1.00 89.62 354 GLN A O 1
ATOM 2706 N N . ASN A 1 355 ? -22.046 27.360 -14.475 1.00 86.12 355 ASN A N 1
ATOM 2707 C CA . ASN A 1 355 ? -21.828 27.050 -15.887 1.00 86.12 355 ASN A CA 1
ATOM 2708 C C . ASN A 1 355 ? -20.737 27.894 -16.586 1.00 86.12 355 ASN A C 1
ATOM 2710 O O . ASN A 1 355 ? -20.574 27.805 -17.801 1.00 86.12 355 ASN A O 1
ATOM 2714 N N . ASP A 1 356 ? -19.967 28.695 -15.851 1.00 83.44 356 ASP A N 1
ATOM 2715 C CA . ASP A 1 356 ? -18.753 29.353 -16.346 1.00 83.44 356 ASP A CA 1
ATOM 2716 C C . ASP A 1 356 ? -17.470 28.560 -16.018 1.00 83.44 356 ASP A C 1
ATOM 2718 O O . ASP A 1 356 ? -16.379 28.916 -16.465 1.00 83.44 356 ASP A O 1
ATOM 2722 N N . GLY A 1 357 ? -17.595 27.477 -15.240 1.00 80.06 357 GLY A N 1
ATOM 2723 C CA . GLY A 1 357 ? -16.502 26.593 -14.843 1.00 80.06 357 GLY A CA 1
ATOM 2724 C C . GLY A 1 357 ? -15.539 27.171 -13.802 1.00 80.06 357 GLY A C 1
ATOM 2725 O O . GLY A 1 357 ? -14.495 26.565 -13.563 1.00 80.06 357 GLY A O 1
ATOM 2726 N N . SER A 1 358 ? -15.840 28.321 -13.188 1.00 82.19 358 SER A N 1
ATOM 2727 C CA . SER A 1 358 ? -14.932 28.970 -12.227 1.00 82.19 358 SER A CA 1
ATOM 2728 C C . SER A 1 358 ? -15.618 29.674 -11.054 1.00 82.19 358 SER A C 1
ATOM 2730 O O . SER A 1 358 ? -15.049 29.716 -9.962 1.00 82.19 358 SER A O 1
ATOM 2732 N N . THR A 1 359 ? -16.829 30.200 -11.235 1.00 88.44 359 THR A N 1
ATOM 2733 C CA . THR A 1 359 ? -17.597 30.847 -10.170 1.00 88.44 359 THR A CA 1
ATOM 2734 C C . THR A 1 359 ? -18.215 29.787 -9.268 1.00 88.44 359 THR A C 1
ATOM 2736 O O . THR A 1 359 ? -18.890 28.872 -9.739 1.00 88.44 359 THR A O 1
ATOM 2739 N N . ALA A 1 360 ? -17.994 29.903 -7.956 1.00 88.38 360 ALA A N 1
ATOM 2740 C CA . ALA A 1 360 ? -18.635 29.025 -6.982 1.00 88.38 360 ALA A CA 1
ATOM 2741 C C . ALA A 1 360 ? -20.165 29.157 -7.067 1.00 88.38 360 ALA A C 1
ATOM 2743 O O . ALA A 1 360 ? -20.695 30.270 -7.069 1.00 88.38 360 ALA A O 1
ATOM 2744 N N . ASP A 1 361 ? -20.861 28.025 -7.123 1.00 90.94 361 ASP A N 1
ATOM 2745 C CA . ASP A 1 361 ? -22.321 27.981 -7.102 1.00 90.94 361 ASP A CA 1
ATOM 2746 C C . ASP A 1 361 ? -22.861 27.840 -5.673 1.00 90.94 361 ASP A C 1
ATOM 2748 O O . ASP A 1 361 ? -22.160 27.405 -4.756 1.00 90.94 361 ASP A O 1
ATOM 2752 N N . THR A 1 362 ? -24.126 28.205 -5.476 1.00 91.19 362 THR A N 1
ATOM 2753 C CA . THR A 1 362 ? -24.858 27.851 -4.257 1.00 91.19 362 THR A CA 1
ATOM 2754 C C . THR A 1 362 ? -25.394 26.425 -4.370 1.00 91.19 362 THR A C 1
ATOM 2756 O O . THR A 1 362 ? -25.418 25.836 -5.448 1.00 91.19 362 THR A O 1
ATOM 2759 N N . PHE A 1 363 ? -25.811 25.832 -3.254 1.00 91.31 363 PHE A N 1
ATOM 2760 C CA . PHE A 1 363 ? -26.500 24.544 -3.251 1.00 91.31 363 PHE A CA 1
ATOM 2761 C C . PHE A 1 363 ? -27.432 24.446 -2.040 1.00 91.31 363 PHE A C 1
ATOM 2763 O O . PHE A 1 363 ? -27.341 25.230 -1.093 1.00 91.31 363 PHE A O 1
ATOM 2770 N N . THR A 1 364 ? -28.321 23.459 -2.066 1.00 88.44 364 THR A N 1
ATOM 2771 C CA . THR A 1 364 ? -29.155 23.065 -0.923 1.00 88.44 364 THR A CA 1
ATOM 2772 C C . THR A 1 364 ? -28.952 21.587 -0.618 1.00 88.44 364 THR A C 1
ATOM 2774 O O . THR A 1 364 ? -28.549 20.829 -1.499 1.00 88.44 364 THR A O 1
ATOM 2777 N N . ALA A 1 365 ? -29.207 21.184 0.626 1.00 87.44 365 ALA A N 1
ATOM 2778 C CA . ALA A 1 365 ? -29.261 19.788 1.041 1.00 87.44 365 ALA A CA 1
ATOM 2779 C C . ALA A 1 365 ? -30.487 19.594 1.938 1.00 87.44 365 ALA A C 1
ATOM 2781 O O . ALA A 1 365 ? -30.654 20.337 2.907 1.00 87.44 365 ALA A O 1
ATOM 2782 N N . ILE A 1 366 ? -31.354 18.641 1.599 1.00 79.94 366 ILE A N 1
ATOM 2783 C CA . ILE A 1 366 ? -32.637 18.420 2.281 1.00 79.94 366 ILE A CA 1
ATOM 2784 C C . ILE A 1 366 ? -32.795 16.928 2.569 1.00 79.94 366 ILE A C 1
ATOM 2786 O O . ILE A 1 366 ? -32.565 16.112 1.680 1.00 79.94 366 ILE A O 1
ATOM 2790 N N . SER A 1 367 ? -33.177 16.578 3.800 1.00 80.56 367 SER A N 1
ATOM 2791 C CA . SER A 1 367 ? -33.559 15.207 4.165 1.00 80.56 367 SER A CA 1
ATOM 2792 C C . SER A 1 367 ? -35.034 14.973 3.859 1.00 80.56 367 SER A C 1
ATOM 2794 O O . SER A 1 367 ? -35.860 15.848 4.123 1.00 80.56 367 SER A O 1
ATOM 2796 N N . SER A 1 368 ? -35.367 13.785 3.359 1.00 68.88 368 SER A N 1
ATOM 2797 C CA . SER A 1 368 ? -36.748 13.344 3.175 1.00 68.88 368 SER A CA 1
ATOM 2798 C C . SER A 1 368 ? -37.488 13.195 4.507 1.00 68.88 368 SER A C 1
ATOM 2800 O O . SER A 1 368 ? -38.705 13.311 4.544 1.00 68.88 368 SER A O 1
ATOM 2802 N N . ASP A 1 369 ? -36.761 12.956 5.603 1.00 68.56 369 ASP A N 1
ATOM 2803 C CA . ASP A 1 369 ? -37.310 12.928 6.956 1.00 68.56 369 ASP A CA 1
ATOM 2804 C C . ASP A 1 369 ? -36.300 13.517 7.954 1.00 68.56 369 ASP A C 1
ATOM 2806 O O . ASP A 1 369 ? -35.305 12.890 8.335 1.00 68.56 369 ASP A O 1
ATOM 2810 N N . SER A 1 370 ? -36.556 14.753 8.391 1.00 80.31 370 SER A N 1
ATOM 2811 C CA . SER A 1 370 ? -35.720 15.451 9.372 1.00 80.31 370 SER A CA 1
ATOM 2812 C C . SER A 1 370 ? -35.826 14.894 10.795 1.00 80.31 370 SER A C 1
ATOM 2814 O O . SER A 1 370 ? -34.969 15.198 11.626 1.00 80.31 370 SER A O 1
ATOM 2816 N N . ALA A 1 371 ? -36.862 14.102 11.096 1.00 76.69 371 ALA A N 1
ATOM 2817 C CA . ALA A 1 371 ? -36.978 13.387 12.365 1.00 76.69 371 ALA A CA 1
ATOM 2818 C C . ALA A 1 371 ? -36.065 12.150 12.410 1.00 76.69 371 ALA A C 1
ATOM 2820 O O . ALA A 1 371 ? -35.685 11.731 13.503 1.00 76.69 371 ALA A O 1
ATOM 2821 N N . ILE A 1 372 ? -35.670 11.612 11.250 1.00 77.94 372 ILE A N 1
ATOM 2822 C CA . ILE A 1 372 ? -34.703 10.512 11.115 1.00 77.94 372 ILE A CA 1
ATOM 2823 C C . ILE A 1 372 ? -33.283 11.061 10.921 1.00 77.94 372 ILE A C 1
ATOM 2825 O O . ILE A 1 372 ? -32.387 10.718 11.694 1.00 77.94 372 ILE A O 1
ATOM 2829 N N . VAL A 1 373 ? -33.070 11.958 9.949 1.00 87.12 373 VAL A N 1
ATOM 2830 C CA . VAL A 1 373 ? 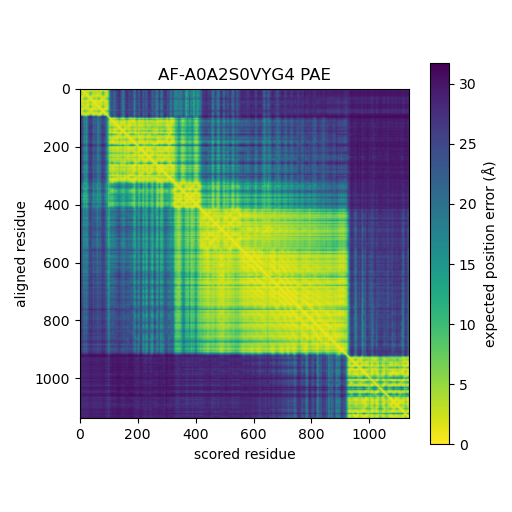-31.787 12.650 9.718 1.00 87.12 373 VAL A CA 1
ATOM 2831 C C . VAL A 1 373 ? -31.999 14.154 9.623 1.00 87.12 373 VAL A C 1
ATOM 2833 O O . VAL A 1 373 ? -32.549 14.655 8.645 1.00 87.12 373 VAL A O 1
ATOM 2836 N N . GLU A 1 374 ? -31.479 14.896 10.596 1.00 91.19 374 GLU A N 1
ATOM 2837 C CA . GLU A 1 374 ? -31.433 16.357 10.527 1.00 91.19 374 GLU A CA 1
ATOM 2838 C C . GLU A 1 374 ? -30.288 16.809 9.608 1.00 91.19 374 GLU A C 1
ATOM 2840 O O . GLU A 1 374 ? -29.162 16.321 9.724 1.00 91.19 374 GLU A O 1
ATOM 2845 N N . VAL A 1 375 ? -30.561 17.774 8.727 1.00 91.00 375 VAL A N 1
ATOM 2846 C CA . VAL A 1 375 ? -29.571 18.366 7.816 1.00 91.00 375 VAL A CA 1
ATOM 2847 C C . VAL A 1 375 ? -29.303 19.806 8.224 1.00 91.00 375 VAL A C 1
ATOM 2849 O O . VAL A 1 375 ? -30.229 20.599 8.373 1.00 91.00 375 VAL A O 1
ATOM 2852 N N . SER A 1 376 ? -28.028 20.165 8.352 1.00 92.50 376 SER A N 1
ATOM 2853 C CA . SER A 1 376 ? -27.600 21.554 8.530 1.00 92.50 376 SER A CA 1
ATOM 2854 C C . SER A 1 376 ? -26.527 21.919 7.509 1.00 92.50 376 SER A C 1
ATOM 2856 O O . SER A 1 376 ? -25.638 21.120 7.226 1.00 92.50 376 SER A O 1
ATOM 2858 N N . VAL A 1 377 ? -26.611 23.124 6.941 1.00 92.12 377 VAL A N 1
ATOM 2859 C CA . VAL A 1 377 ? -25.677 23.616 5.917 1.00 92.12 377 VAL A CA 1
ATOM 2860 C C . VAL A 1 377 ? -24.948 24.841 6.460 1.00 92.12 377 VAL A C 1
ATOM 2862 O O . VAL A 1 377 ? -25.581 25.826 6.839 1.00 92.12 377 VAL A O 1
ATOM 2865 N N . ASN A 1 378 ? -23.617 24.788 6.502 1.00 91.25 378 ASN A N 1
ATOM 2866 C CA . ASN A 1 378 ? -22.759 25.899 6.906 1.00 91.25 378 ASN A CA 1
ATOM 2867 C C . ASN A 1 378 ? -21.654 26.115 5.864 1.00 91.25 378 ASN A C 1
ATOM 2869 O O . ASN A 1 378 ? -20.665 25.379 5.818 1.00 91.25 378 ASN A O 1
ATOM 2873 N N . GLY A 1 379 ? -21.838 27.123 5.008 1.00 90.50 379 GLY A N 1
ATOM 2874 C CA . GLY A 1 379 ? -20.979 27.329 3.844 1.00 90.50 379 GLY A CA 1
ATOM 2875 C C . GLY A 1 379 ? -21.005 26.095 2.943 1.00 90.50 379 GLY A C 1
ATOM 2876 O O . GLY A 1 379 ? -22.071 25.668 2.511 1.00 90.50 379 GLY A O 1
ATOM 2877 N N . ASN A 1 380 ? -19.837 25.495 2.715 1.00 90.69 380 ASN A N 1
ATOM 2878 C CA . ASN A 1 380 ? -19.695 24.305 1.875 1.00 90.69 380 ASN A CA 1
ATOM 2879 C C . ASN A 1 380 ? -19.804 22.986 2.650 1.00 90.69 380 ASN A C 1
ATOM 2881 O O . ASN A 1 380 ? -19.654 21.926 2.053 1.00 90.69 380 ASN A O 1
ATOM 2885 N N . THR A 1 381 ? -20.040 23.017 3.961 1.00 93.94 381 THR A N 1
ATOM 2886 C CA . THR A 1 381 ? -20.151 21.804 4.775 1.00 93.94 381 THR A CA 1
ATOM 2887 C C . THR A 1 381 ? -21.609 21.534 5.130 1.00 93.94 381 THR A C 1
ATOM 2889 O O . THR A 1 381 ? -22.283 22.374 5.727 1.00 93.94 381 THR A O 1
ATOM 2892 N N . VAL A 1 382 ? -22.082 20.341 4.782 1.00 95.56 382 VAL A N 1
ATOM 2893 C CA . VAL A 1 382 ? -23.378 19.785 5.170 1.00 95.56 382 VAL A CA 1
ATOM 2894 C C . VAL A 1 382 ? -23.159 18.781 6.289 1.00 95.56 382 VAL A C 1
ATOM 2896 O O . VAL A 1 382 ? -22.391 17.838 6.129 1.00 95.56 382 VAL A O 1
ATOM 2899 N N . THR A 1 383 ? -23.839 18.962 7.414 1.00 96.06 383 THR A N 1
ATOM 2900 C CA . THR A 1 383 ? -23.788 18.040 8.551 1.00 96.06 383 THR A CA 1
ATOM 2901 C C . THR A 1 383 ? -25.111 17.296 8.660 1.00 96.06 383 THR A C 1
ATOM 2903 O O . THR A 1 383 ? -26.161 17.923 8.822 1.00 96.06 383 THR A O 1
ATOM 2906 N N . LEU A 1 384 ? -25.044 15.968 8.588 1.00 96.75 384 LEU A N 1
ATOM 2907 C CA . LEU A 1 384 ? -26.162 15.039 8.726 1.00 96.75 384 LEU A CA 1
ATOM 2908 C C . LEU A 1 384 ? -26.149 14.447 10.136 1.00 96.75 384 LEU A C 1
ATOM 2910 O O . LEU A 1 384 ? -25.187 13.784 10.514 1.00 96.75 384 LEU A O 1
ATOM 2914 N N . THR A 1 385 ? -27.195 14.678 10.924 1.00 95.44 385 THR A N 1
ATOM 2915 C CA . THR A 1 385 ? -27.284 14.200 12.313 1.00 95.44 385 THR A CA 1
ATOM 2916 C C . THR A 1 385 ? -28.328 13.087 12.420 1.00 95.44 385 THR A C 1
ATOM 2918 O O . THR A 1 385 ? -29.500 13.359 12.154 1.00 95.44 385 THR A O 1
ATOM 2921 N N . PRO A 1 386 ? -27.956 11.858 12.828 1.00 93.56 386 PRO A N 1
ATOM 2922 C CA . PRO A 1 386 ? -28.900 10.749 12.937 1.00 93.56 386 PRO A CA 1
ATOM 2923 C C . PRO A 1 386 ? -29.723 10.875 14.230 1.00 93.56 386 PRO A C 1
ATOM 2925 O O . PRO A 1 386 ? -29.180 10.822 15.334 1.00 93.56 386 PRO A O 1
ATOM 2928 N N . LYS A 1 387 ? -31.038 11.064 14.113 1.00 87.75 387 LYS A N 1
ATOM 2929 C CA . LYS A 1 387 ? -31.944 11.384 15.232 1.00 87.75 387 LYS A CA 1
ATOM 2930 C C . LYS A 1 387 ? -32.760 10.193 15.718 1.00 87.75 387 LYS A C 1
ATOM 2932 O O . LYS A 1 387 ? -32.880 10.007 16.927 1.00 87.75 387 LYS A O 1
ATOM 2937 N N . ALA A 1 388 ? -33.312 9.407 14.800 1.00 83.50 388 ALA A N 1
ATOM 2938 C CA . ALA A 1 388 ? -34.213 8.300 15.103 1.00 83.50 388 ALA A CA 1
ATOM 2939 C C . ALA A 1 388 ? -34.028 7.155 14.107 1.00 83.50 388 ALA A C 1
ATOM 2941 O O . ALA A 1 388 ? -33.510 7.367 13.014 1.00 83.50 388 ALA A O 1
ATOM 2942 N N . GLN A 1 389 ? -34.452 5.950 14.495 1.00 83.38 389 GLN A N 1
ATOM 2943 C CA . GLN A 1 389 ? -34.421 4.790 13.611 1.00 83.38 389 GLN A CA 1
ATOM 2944 C C . GLN A 1 389 ? -35.320 5.019 12.390 1.00 83.38 389 GLN A C 1
ATOM 2946 O O . GLN A 1 389 ? -36.461 5.455 12.538 1.00 83.38 389 GLN A O 1
ATOM 2951 N N . GLY A 1 390 ? -34.839 4.648 11.209 1.00 75.38 390 GLY A N 1
ATOM 2952 C CA . GLY A 1 390 ? -35.599 4.660 9.967 1.00 75.38 390 GLY A CA 1
ATOM 2953 C C . GLY A 1 390 ? -34.716 4.964 8.763 1.00 75.38 390 GLY A C 1
ATOM 2954 O O . GLY A 1 390 ? -33.496 5.039 8.872 1.00 75.38 390 GLY A O 1
ATOM 2955 N N . ASN A 1 391 ? -35.340 5.148 7.603 1.00 72.81 391 ASN A N 1
ATOM 2956 C CA . ASN A 1 391 ? -34.642 5.490 6.368 1.00 72.81 391 ASN A CA 1
ATOM 2957 C C . ASN A 1 391 ? -34.969 6.927 5.957 1.00 72.81 391 ASN A C 1
ATOM 2959 O O . ASN A 1 391 ? -36.123 7.339 6.045 1.00 72.81 391 ASN A O 1
ATOM 2963 N N . ALA A 1 392 ? -33.975 7.664 5.470 1.00 73.44 392 ALA A N 1
ATOM 2964 C CA . ALA A 1 392 ? -34.147 8.993 4.893 1.00 73.44 392 ALA A CA 1
ATOM 2965 C C . ALA A 1 392 ? -33.285 9.152 3.634 1.00 73.44 392 ALA A C 1
ATOM 2967 O O . ALA A 1 392 ? -32.225 8.548 3.523 1.00 73.44 392 ALA A O 1
ATOM 2968 N N . GLN A 1 393 ? -33.702 9.981 2.683 1.00 77.44 393 GLN A N 1
ATOM 2969 C CA . GLN A 1 393 ? -32.894 10.377 1.531 1.00 77.44 393 GLN A CA 1
ATOM 2970 C C . GLN A 1 393 ? -32.447 11.821 1.685 1.00 77.44 393 GLN A C 1
ATOM 2972 O O . GLN A 1 393 ? -33.259 12.695 1.963 1.00 77.44 393 GLN A O 1
ATOM 2977 N N . ILE A 1 394 ? -31.161 12.082 1.480 1.00 83.62 394 ILE A N 1
ATOM 2978 C CA . ILE A 1 394 ? -30.596 13.423 1.511 1.00 83.62 394 ILE A CA 1
ATOM 2979 C C . ILE A 1 394 ? -30.326 13.843 0.073 1.00 83.62 394 ILE A C 1
ATOM 2981 O O . ILE A 1 394 ? -29.464 13.270 -0.596 1.00 83.62 394 ILE A O 1
ATOM 2985 N N . VAL A 1 395 ? -31.061 14.847 -0.397 1.00 78.88 395 VAL A N 1
ATOM 2986 C CA . VAL A 1 395 ? -30.958 15.371 -1.760 1.00 78.88 395 VAL A CA 1
ATOM 2987 C C . VAL A 1 395 ? -30.157 16.664 -1.741 1.00 78.88 395 VAL A C 1
ATOM 2989 O O . VAL A 1 395 ? -30.576 17.662 -1.154 1.00 78.88 395 VAL A O 1
ATOM 2992 N N . PHE A 1 396 ? -29.003 16.646 -2.401 1.00 86.94 396 PHE A N 1
ATOM 2993 C CA . PHE A 1 396 ? -28.180 17.816 -2.680 1.00 86.94 396 PHE A CA 1
ATOM 2994 C C . PHE A 1 396 ? -28.575 18.374 -4.045 1.00 86.94 396 PHE A C 1
ATOM 2996 O O . PHE A 1 396 ? -28.618 17.617 -5.010 1.00 86.94 396 PHE A O 1
ATOM 3003 N N . THR A 1 397 ? -28.831 19.677 -4.142 1.00 81.00 397 THR A N 1
ATOM 3004 C CA . THR A 1 397 ? -29.264 20.335 -5.389 1.00 81.00 397 THR A CA 1
ATOM 3005 C C . THR A 1 397 ? -28.415 21.569 -5.658 1.00 81.00 397 THR A C 1
ATOM 3007 O O . THR A 1 397 ? -28.290 22.413 -4.766 1.00 81.00 397 THR A O 1
ATOM 3010 N N . ALA A 1 398 ? -27.852 21.691 -6.864 1.00 84.75 398 ALA A N 1
ATOM 3011 C CA . ALA A 1 398 ? -27.114 22.884 -7.272 1.00 84.75 398 ALA A CA 1
ATOM 3012 C C . ALA A 1 398 ? -28.053 24.094 -7.419 1.00 84.75 398 ALA A C 1
ATOM 3014 O O . ALA A 1 398 ? -29.228 23.967 -7.764 1.00 84.75 398 ALA A O 1
ATOM 3015 N N . GLY A 1 399 ? -27.545 25.282 -7.107 1.00 83.50 399 GLY A N 1
ATOM 3016 C CA . GLY A 1 399 ? -28.338 26.504 -7.040 1.00 83.50 399 GLY A CA 1
ATOM 3017 C C . GLY A 1 399 ? -28.640 27.104 -8.407 1.00 83.50 399 GLY A C 1
ATOM 3018 O O . GLY A 1 399 ? -29.767 27.542 -8.643 1.00 83.50 399 GLY A O 1
ATOM 3019 N N . SER A 1 400 ? -27.651 27.116 -9.304 1.00 83.06 400 SER A N 1
ATOM 3020 C CA . SER A 1 400 ? -27.788 27.673 -10.655 1.00 83.06 400 SER A CA 1
ATOM 3021 C C . SER A 1 400 ? -28.511 26.740 -11.631 1.00 83.06 400 SER A C 1
ATOM 3023 O O . SER A 1 400 ? -29.134 27.225 -12.574 1.00 83.06 400 SER A O 1
ATOM 3025 N N . ASP A 1 401 ? -28.492 25.428 -11.374 1.00 76.06 401 ASP A N 1
ATOM 3026 C CA . ASP A 1 401 ? -29.219 24.419 -12.144 1.00 76.06 401 ASP A CA 1
ATOM 3027 C C . ASP A 1 401 ? -29.818 23.348 -11.222 1.00 76.06 401 ASP A C 1
ATOM 3029 O O . ASP A 1 401 ? -29.139 22.434 -10.752 1.00 76.06 401 ASP A O 1
ATOM 3033 N N . LYS A 1 402 ? -31.132 23.448 -10.990 1.00 68.69 402 LYS A N 1
ATOM 3034 C CA . LYS A 1 402 ? -31.874 22.546 -10.096 1.00 68.69 402 LYS A CA 1
ATOM 3035 C C . LYS A 1 402 ? -31.977 21.107 -10.619 1.00 68.69 402 LYS A C 1
ATOM 3037 O O . LYS A 1 402 ? -32.391 20.230 -9.860 1.00 68.69 402 LYS A O 1
ATOM 3042 N N . THR A 1 403 ? -31.628 20.861 -11.884 1.00 64.00 403 THR A N 1
ATOM 3043 C CA . THR A 1 403 ? -31.571 19.508 -12.457 1.00 64.00 403 THR A CA 1
ATOM 3044 C C . THR A 1 403 ? -30.301 18.762 -12.042 1.00 64.00 403 THR A C 1
ATOM 3046 O O . THR A 1 403 ? -30.273 17.533 -12.048 1.00 64.00 403 THR A O 1
ATOM 3049 N N . VAL A 1 404 ? -29.261 19.472 -11.594 1.00 74.00 404 VAL A N 1
ATOM 3050 C CA . VAL A 1 404 ? -28.031 18.858 -11.089 1.00 74.00 404 VAL A CA 1
ATOM 3051 C C . VAL A 1 404 ? -28.213 18.496 -9.614 1.00 74.00 404 VAL A C 1
ATOM 3053 O O . VAL A 1 404 ? -28.135 19.350 -8.726 1.00 74.00 404 VAL A O 1
ATOM 3056 N N . GLN A 1 405 ? -28.459 17.208 -9.356 1.00 76.44 405 GLN A N 1
ATOM 3057 C CA . GLN A 1 405 ? -28.699 16.664 -8.017 1.00 76.44 405 GLN A CA 1
ATOM 3058 C C . GLN A 1 405 ? -27.781 15.482 -7.676 1.00 76.44 405 GLN A C 1
ATOM 3060 O O . GLN A 1 405 ? -27.336 14.735 -8.549 1.00 76.44 405 GLN A O 1
ATOM 3065 N N . LYS A 1 406 ? -27.528 15.282 -6.378 1.00 79.00 406 LYS A N 1
ATOM 3066 C CA . LYS A 1 406 ? -26.916 14.068 -5.812 1.00 79.00 406 LYS A CA 1
ATOM 3067 C C . LYS A 1 406 ? -27.776 13.568 -4.653 1.00 79.00 406 LYS A C 1
ATOM 3069 O O . LYS A 1 406 ? -28.230 14.373 -3.846 1.00 79.00 406 LYS A O 1
ATOM 3074 N N . ILE A 1 407 ? -27.988 12.256 -4.564 1.00 76.44 407 ILE A N 1
ATOM 3075 C CA . ILE A 1 407 ? -28.816 11.632 -3.523 1.00 76.44 407 ILE A CA 1
ATOM 3076 C C . ILE A 1 407 ? -27.940 10.718 -2.668 1.00 76.44 407 ILE A C 1
ATOM 3078 O O . ILE A 1 407 ? -27.196 9.896 -3.203 1.00 76.44 407 ILE A O 1
ATOM 3082 N N . LEU A 1 408 ? -28.050 10.858 -1.349 1.00 80.06 408 LEU A N 1
ATOM 3083 C CA . LEU A 1 408 ? -27.472 9.955 -0.359 1.00 80.06 408 LEU A CA 1
ATOM 3084 C C . LEU A 1 408 ? -28.605 9.280 0.416 1.00 80.06 408 LEU A C 1
ATOM 3086 O O . LEU A 1 408 ? -29.390 9.962 1.071 1.00 80.06 408 LEU A O 1
ATOM 3090 N N . ASN A 1 409 ? -28.686 7.954 0.367 1.00 79.56 409 ASN A N 1
ATOM 3091 C CA . ASN A 1 409 ? -29.615 7.204 1.209 1.00 79.56 409 ASN A CA 1
ATOM 3092 C C . ASN A 1 409 ? -29.023 7.076 2.615 1.00 79.56 409 ASN A C 1
ATOM 3094 O O . ASN A 1 409 ? -27.850 6.760 2.757 1.00 79.56 409 ASN A O 1
ATOM 3098 N N . ALA A 1 410 ? -29.813 7.311 3.651 1.00 81.69 410 ALA A N 1
ATOM 3099 C CA . ALA A 1 410 ? -29.426 7.144 5.041 1.00 81.69 410 ALA A CA 1
ATOM 3100 C C . ALA A 1 410 ? -30.292 6.067 5.692 1.00 81.69 410 ALA A C 1
ATOM 3102 O O . ALA A 1 410 ? -31.513 6.205 5.728 1.00 81.69 410 ALA A O 1
ATOM 3103 N N . ASN A 1 411 ? -29.658 5.028 6.226 1.00 83.50 411 ASN A N 1
ATOM 3104 C CA . ASN A 1 411 ? -30.306 3.970 6.992 1.00 83.50 411 ASN A CA 1
ATOM 3105 C C . ASN A 1 411 ? -29.863 4.082 8.455 1.00 83.50 411 ASN A C 1
ATOM 3107 O O . ASN A 1 411 ? -28.703 3.834 8.795 1.00 83.50 411 ASN A O 1
ATOM 3111 N N . ILE A 1 412 ? -30.774 4.540 9.310 1.00 85.31 412 ILE A N 1
ATOM 3112 C CA . ILE A 1 412 ? -30.509 4.810 10.717 1.00 85.31 412 ILE A CA 1
ATOM 3113 C C . ILE A 1 412 ? -31.103 3.684 11.557 1.00 85.31 412 ILE A C 1
ATOM 3115 O O . ILE A 1 412 ? -32.311 3.478 11.611 1.00 85.31 412 ILE A O 1
ATOM 3119 N N . GLU A 1 413 ? -30.237 2.968 12.251 1.00 81.88 413 GLU A N 1
ATOM 3120 C CA . GLU A 1 413 ? -30.585 1.901 13.181 1.00 81.88 413 GLU A CA 1
ATOM 3121 C C . GLU A 1 413 ? -31.003 2.469 14.556 1.00 81.88 413 GLU A C 1
ATOM 3123 O O . GLU A 1 413 ? -30.787 3.659 14.833 1.00 81.88 413 GLU A O 1
ATOM 3128 N N . PRO A 1 414 ? -31.622 1.660 15.442 1.00 79.44 414 PRO A N 1
ATOM 3129 C CA . PRO A 1 414 ? -31.995 2.094 16.784 1.00 79.44 414 PRO A CA 1
ATOM 3130 C C . PRO A 1 414 ? -30.839 2.725 17.557 1.00 79.44 414 PRO A C 1
ATOM 3132 O O . PRO A 1 414 ? -29.679 2.337 17.409 1.00 79.44 414 PRO A O 1
ATOM 3135 N N . ALA A 1 415 ? -31.174 3.660 18.446 1.00 82.12 415 ALA A N 1
ATOM 3136 C CA . ALA A 1 415 ? -30.202 4.203 19.382 1.00 82.12 415 ALA A CA 1
ATOM 3137 C C . ALA A 1 415 ? -29.630 3.088 20.263 1.00 82.12 415 ALA A C 1
ATOM 3139 O O . ALA A 1 415 ? -30.329 2.136 20.621 1.00 82.12 415 ALA A O 1
ATOM 3140 N N . TRP A 1 416 ? -28.364 3.231 20.649 1.00 83.25 416 TRP A N 1
ATOM 3141 C CA . TRP A 1 416 ? -27.761 2.319 21.611 1.00 83.25 416 TRP A CA 1
ATOM 3142 C C . TRP A 1 416 ? -28.526 2.369 22.939 1.00 83.25 416 TRP A C 1
ATOM 3144 O O . TRP A 1 416 ? -28.721 3.438 23.521 1.00 83.25 416 TRP A O 1
ATOM 3154 N N . ILE A 1 417 ? -28.926 1.196 23.427 1.00 84.56 417 ILE A N 1
ATOM 3155 C CA . ILE A 1 417 ? -29.547 0.993 24.736 1.00 84.56 417 ILE A CA 1
ATOM 3156 C C . ILE A 1 417 ? -28.721 -0.061 25.465 1.00 84.56 417 ILE A C 1
ATOM 3158 O O . ILE A 1 417 ? -28.355 -1.074 24.869 1.00 84.56 417 ILE A O 1
ATOM 3162 N N . MET A 1 418 ? -28.441 0.172 26.751 1.00 91.75 418 MET A N 1
ATOM 3163 C CA . MET A 1 418 ? -27.713 -0.788 27.577 1.00 91.75 418 MET A CA 1
ATOM 3164 C C . MET A 1 418 ? -28.454 -2.135 27.591 1.00 91.75 418 MET A C 1
ATOM 3166 O O . MET A 1 418 ? -29.604 -2.173 28.042 1.00 91.75 418 MET A O 1
ATOM 3170 N N . PRO A 1 419 ? -27.848 -3.233 27.099 1.00 94.44 419 PRO A N 1
ATOM 3171 C CA . PRO A 1 419 ? -28.495 -4.537 27.138 1.00 94.44 419 PRO A CA 1
ATOM 3172 C C . PRO A 1 419 ? -28.753 -4.967 28.582 1.00 94.44 419 PRO A C 1
ATOM 3174 O O . PRO A 1 419 ? -27.982 -4.640 29.475 1.00 94.44 419 PRO A O 1
ATOM 3177 N N . THR A 1 420 ? -29.825 -5.720 28.814 1.00 95.38 420 THR A N 1
ATOM 3178 C CA . THR A 1 420 ? -30.197 -6.206 30.158 1.00 95.38 420 THR A CA 1
ATOM 3179 C C . THR A 1 420 ? -30.422 -7.715 30.210 1.00 95.38 420 THR A C 1
ATOM 3181 O O . THR A 1 420 ? -30.839 -8.248 31.238 1.00 95.38 420 THR A O 1
ATOM 3184 N N . THR A 1 421 ? -30.149 -8.418 29.107 1.00 96.00 421 THR A N 1
ATOM 3185 C CA . THR A 1 421 ? -30.281 -9.875 29.024 1.00 96.00 421 THR A CA 1
ATOM 3186 C C . THR A 1 421 ? -29.343 -10.536 30.036 1.00 96.00 421 THR A C 1
ATOM 3188 O O . THR A 1 421 ? -28.153 -10.228 30.081 1.00 96.00 421 THR A O 1
ATOM 3191 N N . ASP A 1 422 ? -29.882 -11.432 30.860 1.00 95.06 422 ASP A N 1
ATOM 3192 C CA . ASP A 1 422 ? -29.120 -12.234 31.818 1.00 95.06 422 ASP A CA 1
ATOM 3193 C C . ASP A 1 422 ? -28.903 -13.635 31.239 1.00 95.06 422 ASP A C 1
ATOM 3195 O O . ASP A 1 422 ? -29.867 -14.364 31.000 1.00 95.06 422 ASP A O 1
ATOM 3199 N N . TYR A 1 423 ? -27.641 -14.003 31.010 1.00 96.12 423 TYR A N 1
ATOM 3200 C CA . TYR A 1 423 ? -27.254 -15.322 30.500 1.00 96.12 423 TYR A CA 1
ATOM 3201 C C . TYR A 1 423 ? -26.816 -16.291 31.606 1.00 96.12 423 TYR A C 1
ATOM 3203 O O . TYR A 1 423 ? -26.356 -17.394 31.308 1.00 96.12 423 TYR A O 1
ATOM 3211 N N . GLY A 1 424 ? -26.948 -15.918 32.881 1.00 94.06 424 GLY A N 1
ATOM 3212 C CA . GLY A 1 424 ? -26.481 -16.707 34.014 1.00 94.06 424 GLY A CA 1
ATOM 3213 C C . GLY A 1 424 ? -24.961 -16.644 34.190 1.00 94.06 424 GLY A C 1
ATOM 3214 O O . GLY A 1 424 ? -24.347 -15.589 34.074 1.00 94.06 424 GLY A O 1
ATOM 3215 N N . ASN A 1 425 ? -24.334 -17.777 34.522 1.00 91.56 425 ASN A N 1
ATOM 3216 C CA . ASN A 1 425 ? -22.893 -17.823 34.782 1.00 91.56 425 ASN A CA 1
ATOM 3217 C C . ASN A 1 425 ? -22.082 -17.702 33.481 1.00 91.56 425 ASN A C 1
ATOM 3219 O O . ASN A 1 425 ? -22.196 -18.560 32.607 1.00 91.56 425 ASN A O 1
ATOM 3223 N N . LEU A 1 426 ? -21.224 -16.685 33.402 1.00 94.62 426 LEU A N 1
ATOM 3224 C CA . LEU A 1 426 ? -20.329 -16.437 32.266 1.00 94.62 426 LEU A CA 1
ATOM 3225 C C . LEU A 1 426 ? -18.880 -16.872 32.517 1.00 94.62 426 LEU A C 1
ATOM 3227 O O . LEU A 1 426 ? -18.024 -16.635 31.668 1.00 94.62 426 LEU A O 1
ATOM 3231 N N . GLY A 1 427 ? -18.596 -17.501 33.662 1.00 92.12 427 GLY A N 1
ATOM 3232 C CA . GLY A 1 427 ? -17.255 -17.970 34.002 1.00 92.12 427 GLY A CA 1
ATOM 3233 C C . GLY A 1 427 ? -16.669 -18.859 32.904 1.00 92.12 427 GLY A C 1
ATOM 3234 O O . GLY A 1 427 ? -17.267 -19.872 32.533 1.00 92.12 427 GLY A O 1
ATOM 3235 N N . GLY A 1 428 ? -15.515 -18.460 32.370 1.00 92.12 428 GLY A N 1
ATOM 3236 C CA . GLY A 1 428 ? -14.840 -19.133 31.254 1.00 92.12 428 GLY A CA 1
ATOM 3237 C C . GLY A 1 428 ? -15.454 -18.914 29.862 1.00 92.12 428 GLY A C 1
ATOM 3238 O O . GLY A 1 428 ? -14.864 -19.354 28.878 1.00 92.12 428 GLY A O 1
ATOM 3239 N N . ALA A 1 429 ? -16.599 -18.232 29.747 1.00 95.88 429 ALA A N 1
ATOM 3240 C CA . ALA A 1 429 ? -17.146 -17.794 28.460 1.00 95.88 429 ALA A CA 1
ATOM 3241 C C . ALA A 1 429 ? -16.516 -16.471 27.997 1.00 95.88 429 ALA A C 1
ATOM 3243 O O . ALA A 1 429 ? -16.448 -16.212 26.796 1.00 95.88 429 ALA A O 1
ATOM 3244 N N . VAL A 1 430 ? -16.031 -15.658 28.938 1.00 97.38 430 VAL A N 1
ATOM 3245 C CA . VAL A 1 430 ? -15.327 -14.398 28.679 1.00 97.38 430 VAL A CA 1
ATOM 3246 C C . VAL A 1 430 ? -13.851 -14.479 29.068 1.00 97.38 430 VAL A C 1
ATOM 3248 O O . VAL A 1 430 ? -13.469 -15.245 29.952 1.00 97.38 430 VAL A O 1
ATOM 3251 N N . SER A 1 431 ? -13.017 -13.687 28.399 1.00 96.25 431 SER A N 1
ATOM 3252 C CA . SER A 1 431 ? -11.592 -13.536 28.698 1.00 96.25 431 SER A CA 1
ATOM 3253 C C . SER A 1 431 ? -11.169 -12.065 28.577 1.00 96.25 431 SER A C 1
ATOM 3255 O O . SER A 1 431 ? -11.453 -11.458 27.544 1.00 96.25 431 SER A O 1
ATOM 3257 N N . PRO A 1 432 ? -10.498 -11.471 29.578 1.00 96.19 432 PRO A N 1
ATOM 3258 C CA . PRO A 1 432 ? -10.247 -12.023 30.907 1.00 96.19 432 PRO A CA 1
ATOM 3259 C C . PRO A 1 432 ? -11.549 -12.384 31.636 1.00 96.19 432 PRO A C 1
ATOM 3261 O O . PRO A 1 432 ? -12.605 -11.819 31.342 1.00 96.19 432 PRO A O 1
ATOM 3264 N N . ASP A 1 433 ? -11.469 -13.356 32.547 1.00 96.31 433 ASP A N 1
ATOM 3265 C CA . ASP A 1 433 ? -12.641 -13.852 33.277 1.00 96.31 433 ASP A CA 1
ATOM 3266 C C . ASP A 1 433 ? -13.232 -12.768 34.200 1.00 96.31 433 ASP A C 1
ATOM 3268 O O . ASP A 1 433 ? -12.603 -11.741 34.482 1.00 96.31 433 ASP A O 1
ATOM 3272 N N . LEU A 1 434 ? -14.454 -12.989 34.681 1.00 95.00 434 LEU A N 1
ATOM 3273 C CA . LEU A 1 434 ? -15.174 -12.034 35.526 1.00 95.00 434 LEU A CA 1
ATOM 3274 C C . LEU A 1 434 ? -14.347 -11.634 36.763 1.00 95.00 434 LEU A C 1
ATOM 3276 O O . LEU A 1 434 ? -13.951 -12.483 37.564 1.00 95.00 434 LEU A O 1
ATOM 3280 N N . GLY A 1 435 ? -14.114 -10.332 36.952 1.00 93.94 435 GLY A N 1
ATOM 3281 C CA . GLY A 1 435 ? -13.372 -9.800 38.097 1.00 93.94 435 GLY A CA 1
ATOM 3282 C C . GLY A 1 435 ? -11.857 -10.019 38.031 1.00 93.94 435 GLY A C 1
ATOM 3283 O O . GLY A 1 435 ? -11.185 -9.911 39.060 1.00 93.94 435 GLY A O 1
ATOM 3284 N N . ALA A 1 436 ? -11.304 -10.347 36.858 1.00 96.75 436 ALA A N 1
ATOM 3285 C CA . ALA A 1 436 ? -9.866 -10.516 36.685 1.00 96.75 436 ALA A CA 1
ATOM 3286 C C . ALA A 1 436 ? -9.098 -9.231 37.043 1.00 96.75 436 ALA A C 1
ATOM 3288 O O . ALA A 1 436 ? -9.462 -8.129 36.633 1.00 96.75 436 ALA A O 1
ATOM 3289 N N . THR A 1 437 ? -8.003 -9.375 37.793 1.00 97.00 437 THR A N 1
ATOM 3290 C CA . THR A 1 437 ? -7.137 -8.264 38.221 1.00 97.00 437 THR A CA 1
ATOM 3291 C C . THR A 1 437 ? -5.748 -8.380 37.602 1.00 97.00 437 THR A C 1
ATOM 3293 O O . THR A 1 437 ? -5.396 -9.426 37.057 1.00 97.00 437 THR A O 1
ATOM 3296 N N . GLY A 1 438 ? -4.959 -7.302 37.651 1.00 95.62 438 GLY A N 1
ATOM 3297 C CA . GLY A 1 438 ? -3.607 -7.287 37.086 1.00 95.62 438 GLY A CA 1
ATOM 3298 C C . GLY A 1 438 ? -3.584 -7.428 35.563 1.00 95.62 438 GLY A C 1
ATOM 3299 O O . GLY A 1 438 ? -2.607 -7.931 35.016 1.00 95.62 438 GLY A O 1
ATOM 3300 N N . GLN A 1 439 ? -4.659 -7.018 34.888 1.00 96.50 439 GLN A N 1
ATOM 3301 C CA . GLN A 1 439 ? -4.766 -7.099 33.435 1.00 96.50 439 GLN A CA 1
ATOM 3302 C C . GLN A 1 439 ? -3.923 -6.017 32.751 1.00 96.50 439 GLN A C 1
ATOM 3304 O O . GLN A 1 439 ? -3.700 -4.932 33.291 1.00 96.50 439 GLN A O 1
ATOM 3309 N N . TYR A 1 440 ? -3.439 -6.325 31.556 1.00 96.50 440 TYR A N 1
ATOM 3310 C CA . TYR A 1 440 ? -2.597 -5.424 30.779 1.00 96.50 440 TYR A CA 1
ATOM 3311 C C . TYR A 1 440 ? -3.429 -4.309 30.146 1.00 96.50 440 TYR A C 1
ATOM 3313 O O . TYR A 1 440 ? -4.543 -4.554 29.683 1.00 96.50 440 TYR A O 1
ATOM 3321 N N . ILE A 1 441 ? -2.876 -3.095 30.085 1.00 95.75 441 ILE A N 1
ATOM 3322 C CA . ILE A 1 441 ? -3.557 -1.933 29.485 1.00 95.75 441 ILE A CA 1
ATOM 3323 C C . ILE A 1 441 ? -3.756 -2.070 27.968 1.00 95.75 441 ILE A C 1
ATOM 3325 O O . ILE A 1 441 ? -4.568 -1.374 27.373 1.00 95.75 441 ILE A O 1
ATOM 3329 N N . ASP A 1 442 ? -3.008 -2.967 27.335 1.00 95.69 442 ASP A N 1
ATOM 3330 C CA . ASP A 1 442 ? -3.068 -3.285 25.913 1.00 95.69 442 ASP A CA 1
ATOM 3331 C C . ASP A 1 442 ? -3.610 -4.699 25.648 1.00 95.69 442 ASP A C 1
ATOM 3333 O O . ASP A 1 442 ? -3.454 -5.235 24.549 1.00 95.69 442 ASP A O 1
ATOM 3337 N N . GLY A 1 443 ? -4.242 -5.304 26.660 1.00 94.25 443 GLY A N 1
ATOM 3338 C CA . GLY A 1 443 ? -4.928 -6.584 26.544 1.00 94.25 443 GLY A CA 1
ATOM 3339 C C . GLY A 1 443 ? -6.192 -6.503 25.683 1.00 94.25 443 GLY A C 1
ATOM 3340 O O . GLY A 1 443 ? -6.819 -5.453 25.543 1.00 94.25 443 GLY A O 1
ATOM 3341 N N . LYS A 1 444 ? -6.577 -7.648 25.114 1.00 95.81 444 LYS A N 1
ATOM 3342 C CA . LYS A 1 444 ? -7.823 -7.813 24.354 1.00 95.81 444 LYS A CA 1
ATOM 3343 C C . LYS A 1 444 ? -8.909 -8.404 25.245 1.00 95.81 444 LYS A C 1
ATOM 3345 O O . LYS A 1 444 ? -8.605 -9.120 26.199 1.00 95.81 444 LYS A O 1
ATOM 3350 N N . PHE A 1 445 ? -10.162 -8.163 24.880 1.00 97.44 445 PHE A N 1
ATOM 3351 C CA . PHE A 1 445 ? -11.308 -8.862 25.452 1.00 97.44 445 PHE A CA 1
ATOM 3352 C C . PHE A 1 445 ? -11.829 -9.901 24.468 1.00 97.44 445 PHE A C 1
ATOM 3354 O O . PHE A 1 445 ? -11.752 -9.719 23.255 1.00 97.44 445 PHE A O 1
ATOM 3361 N N . ALA A 1 446 ? -12.373 -10.996 24.979 1.00 97.75 446 ALA A N 1
ATOM 3362 C CA . ALA A 1 446 ? -12.977 -12.028 24.163 1.00 97.75 446 ALA A CA 1
ATOM 3363 C C . ALA A 1 446 ? -14.225 -12.601 24.825 1.00 97.75 446 ALA A C 1
ATOM 3365 O O . ALA A 1 446 ? -14.276 -12.751 26.044 1.00 97.75 446 ALA A O 1
ATOM 3366 N N . ILE A 1 447 ? -15.205 -12.972 24.007 1.00 98.25 447 ILE A N 1
ATOM 3367 C CA . ILE A 1 447 ? -16.365 -13.763 24.422 1.00 98.25 447 ILE A CA 1
ATOM 3368 C C . ILE A 1 447 ? -16.549 -14.938 23.465 1.00 98.25 447 ILE A C 1
ATOM 3370 O O . ILE A 1 447 ? -16.483 -14.778 22.247 1.00 98.25 447 ILE A O 1
ATOM 3374 N N . THR A 1 448 ? -16.757 -16.126 24.023 1.00 98.31 448 THR A N 1
ATOM 3375 C CA . THR A 1 448 ? -16.940 -17.379 23.289 1.00 98.31 448 THR A CA 1
ATOM 3376 C C . THR A 1 448 ? -18.411 -17.776 23.324 1.00 98.31 448 THR A C 1
ATOM 3378 O O . THR A 1 448 ? -18.991 -17.936 24.394 1.00 98.31 448 THR A O 1
ATOM 3381 N N . PHE A 1 449 ? -19.005 -17.943 22.148 1.00 98.38 449 PHE A N 1
ATOM 3382 C CA . PHE A 1 449 ? -20.405 -18.314 21.957 1.00 98.38 449 PHE A CA 1
ATOM 3383 C C . PHE A 1 449 ? -20.578 -19.831 21.819 1.00 98.38 449 PHE A C 1
ATOM 3385 O O . PHE A 1 449 ? -19.647 -20.551 21.456 1.00 98.38 449 PHE A O 1
ATOM 3392 N N . ASP A 1 450 ? -21.791 -20.335 22.035 1.00 98.00 450 ASP A N 1
ATOM 3393 C CA . ASP A 1 450 ? -22.100 -21.769 21.919 1.00 98.00 450 ASP A CA 1
ATOM 3394 C C . ASP A 1 450 ? -22.035 -22.269 20.467 1.00 98.00 450 ASP A C 1
ATOM 3396 O O . ASP A 1 450 ? -21.822 -23.454 20.204 1.00 98.00 450 ASP A O 1
ATOM 3400 N N . ASN A 1 451 ? -22.248 -21.363 19.511 1.00 97.62 451 ASN A N 1
ATOM 3401 C CA . ASN A 1 451 ? -22.200 -21.621 18.078 1.00 97.62 451 ASN A CA 1
ATOM 3402 C C . ASN A 1 451 ? -21.389 -20.552 17.356 1.00 97.62 451 ASN A C 1
ATOM 3404 O O . ASN A 1 451 ? -21.223 -19.438 17.842 1.00 97.62 451 ASN A O 1
ATOM 3408 N N . THR A 1 452 ? -20.946 -20.882 16.146 1.00 97.62 452 THR A N 1
ATOM 3409 C CA . THR A 1 452 ? -20.375 -19.909 15.215 1.00 97.62 452 THR A CA 1
ATOM 3410 C C . THR A 1 452 ? -21.427 -18.849 14.873 1.00 97.62 452 THR A C 1
ATOM 3412 O O . THR A 1 452 ? -22.488 -19.219 14.352 1.00 97.62 452 THR A O 1
ATOM 3415 N N . PRO A 1 453 ? -21.173 -17.561 15.165 1.00 97.19 453 PRO A N 1
ATOM 3416 C CA . PRO A 1 453 ? -22.038 -16.475 14.731 1.00 97.19 453 PRO A CA 1
ATOM 3417 C C . PRO A 1 453 ? -22.120 -16.393 13.206 1.00 97.19 453 PRO A C 1
ATOM 3419 O O . PRO A 1 453 ? -21.222 -16.831 12.491 1.00 97.19 453 PRO A O 1
ATOM 3422 N N . THR A 1 454 ? -23.192 -15.791 12.702 1.00 95.81 454 THR A N 1
ATOM 3423 C CA . THR A 1 454 ? -23.388 -15.581 11.256 1.00 95.81 454 THR A CA 1
ATOM 3424 C C . THR A 1 454 ? -22.566 -14.416 10.701 1.00 95.81 454 THR A C 1
ATOM 3426 O O . THR A 1 454 ? -22.291 -14.385 9.504 1.00 95.81 454 THR A O 1
ATOM 3429 N N . GLY A 1 455 ? -22.144 -13.484 11.559 1.00 95.62 455 GLY A N 1
ATOM 3430 C CA . GLY A 1 455 ? -21.318 -12.336 11.195 1.00 95.62 455 GLY A CA 1
ATOM 3431 C C . GLY A 1 455 ? -21.346 -11.242 12.261 1.00 95.62 455 GLY A C 1
ATOM 3432 O O . GLY A 1 455 ? -22.021 -11.377 13.286 1.00 95.62 455 GLY A O 1
ATOM 3433 N N . LEU A 1 456 ? -20.606 -10.163 12.010 1.00 94.94 456 LEU A N 1
ATOM 3434 C CA . LEU A 1 456 ? -20.749 -8.906 12.744 1.00 94.94 456 LEU A CA 1
ATOM 3435 C C . LEU A 1 456 ? -21.884 -8.078 12.137 1.00 94.94 456 LEU A C 1
ATOM 3437 O O . LEU A 1 456 ? -22.161 -8.185 10.940 1.00 94.94 456 LEU A O 1
ATOM 3441 N N . GLY A 1 457 ? -22.531 -7.253 12.955 1.00 88.25 457 GLY A N 1
ATOM 3442 C 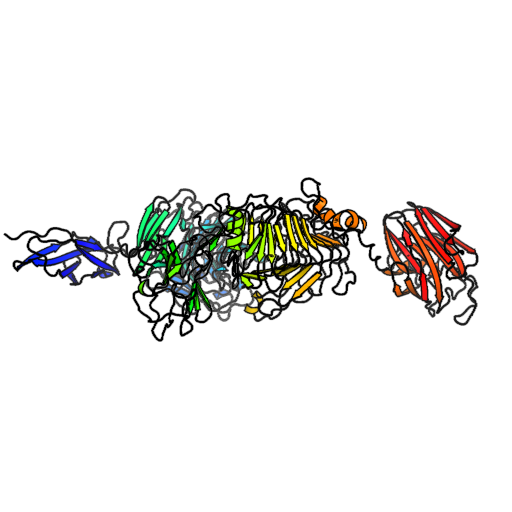CA . GLY A 1 457 ? -23.490 -6.271 12.464 1.00 88.25 457 GLY A CA 1
ATOM 3443 C C . GLY A 1 457 ? -22.833 -5.198 11.603 1.00 88.25 457 GLY A C 1
ATOM 3444 O O . GLY A 1 457 ? -21.662 -4.859 11.772 1.00 88.25 457 GLY A O 1
ATOM 3445 N N . THR A 1 458 ? -23.611 -4.622 10.689 1.00 82.12 458 THR A N 1
ATOM 3446 C CA . THR A 1 458 ? -23.225 -3.400 9.967 1.00 82.12 458 THR A CA 1
ATOM 3447 C C . THR A 1 458 ? -23.314 -2.168 10.869 1.00 82.12 458 THR A C 1
ATOM 3449 O O . THR A 1 458 ? -22.623 -1.181 10.630 1.00 82.12 458 THR A O 1
ATOM 3452 N N . THR A 1 459 ? -24.105 -2.250 11.939 1.00 76.81 459 THR A N 1
ATOM 3453 C CA . THR A 1 459 ? -24.177 -1.298 13.050 1.00 76.81 459 THR A CA 1
ATOM 3454 C C . THR A 1 459 ? -24.020 -2.040 14.371 1.00 76.81 459 THR A C 1
ATOM 3456 O O . THR A 1 459 ? -24.173 -3.256 14.440 1.00 76.81 459 THR A O 1
ATOM 3459 N N . GLY A 1 460 ? -23.694 -1.316 15.436 1.00 86.56 460 GLY A N 1
ATOM 3460 C CA . GLY A 1 460 ? -23.471 -1.900 16.752 1.00 86.56 460 GLY A CA 1
ATOM 3461 C C . GLY A 1 460 ? -22.123 -1.498 17.320 1.00 86.56 460 GLY A C 1
ATOM 3462 O O . GLY A 1 460 ? -21.169 -1.221 16.591 1.00 86.56 460 GLY A O 1
ATOM 3463 N N . GLU A 1 461 ? -22.072 -1.441 18.645 1.00 92.38 461 GLU A N 1
ATOM 3464 C CA . GLU A 1 461 ? -20.913 -0.958 19.378 1.00 92.38 461 GLU A CA 1
ATOM 3465 C C . GLU A 1 461 ? -20.635 -1.827 20.598 1.00 92.38 461 GLU A C 1
ATOM 3467 O O . GLU A 1 461 ? -21.557 -2.226 21.318 1.00 92.38 461 GLU A O 1
ATOM 3472 N N . VAL A 1 462 ? -19.355 -2.056 20.863 1.00 96.81 462 VAL A N 1
ATOM 3473 C CA . VAL A 1 462 ? -18.858 -2.412 22.191 1.00 96.81 462 VAL A CA 1
ATOM 3474 C C . VAL A 1 462 ? -18.539 -1.113 22.923 1.00 96.81 462 VAL A C 1
ATOM 3476 O O . VAL A 1 462 ? -17.934 -0.206 22.350 1.00 96.81 462 VAL A O 1
ATOM 3479 N N . ARG A 1 463 ? -18.955 -1.010 24.186 1.00 96.56 463 ARG A N 1
ATOM 3480 C CA . ARG A 1 463 ? -18.648 0.142 25.040 1.00 96.56 463 ARG A CA 1
ATOM 3481 C C . ARG A 1 463 ? -17.940 -0.305 26.304 1.00 96.56 463 ARG A C 1
ATOM 3483 O O . ARG A 1 463 ? -18.360 -1.276 26.939 1.00 96.56 463 ARG A O 1
ATOM 3490 N N . ILE A 1 464 ? -16.887 0.420 26.660 1.00 98.12 464 ILE A N 1
ATOM 3491 C CA . ILE A 1 464 ? -16.110 0.196 27.876 1.00 98.12 464 ILE A CA 1
ATOM 3492 C C . ILE A 1 464 ? -16.317 1.393 28.796 1.00 98.12 464 ILE A C 1
ATOM 3494 O O . ILE A 1 464 ? -16.174 2.540 28.369 1.00 98.12 464 ILE A O 1
ATOM 3498 N N . PHE A 1 465 ? -16.646 1.124 30.056 1.00 97.81 465 PHE A N 1
ATOM 3499 C CA . PHE A 1 465 ? -16.880 2.141 31.080 1.00 97.81 465 PHE A CA 1
ATOM 3500 C C . PHE A 1 465 ? -15.847 2.031 32.196 1.00 97.81 465 PHE A C 1
ATOM 3502 O O . PHE A 1 465 ? -15.457 0.920 32.546 1.00 97.81 465 PHE A O 1
ATOM 3509 N N . ASN A 1 466 ? -15.421 3.151 32.779 1.00 97.06 466 ASN A N 1
ATOM 3510 C CA . ASN A 1 466 ? -14.599 3.138 33.994 1.00 97.06 466 ASN A CA 1
ATOM 3511 C C . ASN A 1 466 ? -15.446 2.821 35.248 1.00 97.06 466 ASN A C 1
ATOM 3513 O O . ASN A 1 466 ? -16.671 2.692 35.188 1.00 97.06 466 ASN A O 1
ATOM 3517 N N . ALA A 1 467 ? -14.802 2.753 36.415 1.00 94.88 467 ALA A N 1
ATOM 3518 C CA . ALA A 1 467 ? -15.469 2.495 37.695 1.00 94.88 467 ALA A CA 1
ATOM 3519 C C . ALA A 1 467 ? -16.486 3.577 38.126 1.00 94.88 467 ALA A C 1
ATOM 3521 O O . ALA A 1 467 ? -17.338 3.302 38.971 1.00 94.88 467 ALA A O 1
ATOM 3522 N N . ASN A 1 468 ? -16.421 4.788 37.557 1.00 94.94 468 ASN A N 1
ATOM 3523 C CA . ASN A 1 468 ? -17.393 5.860 37.800 1.00 94.94 468 ASN A CA 1
ATOM 3524 C C . ASN A 1 468 ? -18.631 5.755 36.891 1.00 94.94 468 ASN A C 1
ATOM 3526 O O . ASN A 1 468 ? -19.593 6.495 37.091 1.00 94.94 468 ASN A O 1
ATOM 3530 N N . GLY A 1 469 ? -18.616 4.848 35.909 1.00 92.31 469 GLY A N 1
ATOM 3531 C CA . GLY A 1 469 ? -19.656 4.721 34.889 1.00 92.31 469 GLY A CA 1
ATOM 3532 C C . GLY A 1 469 ? -19.465 5.650 33.687 1.00 92.31 469 GLY A C 1
ATOM 3533 O O . GLY A 1 469 ? -20.365 5.744 32.854 1.00 92.31 469 GLY A O 1
ATOM 3534 N N . ASP A 1 470 ? -18.316 6.321 33.563 1.00 95.06 470 ASP A N 1
ATOM 3535 C CA . ASP A 1 470 ? -18.011 7.143 32.392 1.00 95.06 470 ASP A CA 1
ATOM 3536 C C . ASP A 1 470 ? -17.583 6.253 31.222 1.00 95.06 470 ASP A C 1
ATOM 3538 O O . ASP A 1 470 ? -16.799 5.316 31.395 1.00 95.06 470 ASP A O 1
ATOM 3542 N N . LEU A 1 471 ? -18.065 6.569 30.019 1.00 94.81 471 LEU A N 1
ATOM 3543 C CA . LEU A 1 471 ? -17.636 5.918 28.783 1.00 94.81 471 LEU A CA 1
ATOM 3544 C C . LEU A 1 471 ? -16.170 6.266 28.496 1.00 94.81 471 LEU A C 1
ATOM 3546 O O . LEU A 1 471 ? -15.839 7.441 28.342 1.00 94.81 471 LEU A O 1
ATOM 3550 N N . VAL A 1 472 ? -15.313 5.251 28.392 1.00 96.25 472 VAL A N 1
ATOM 3551 C CA . VAL A 1 472 ? -13.890 5.415 28.050 1.00 96.25 472 VAL A CA 1
ATOM 3552 C C . VAL A 1 472 ? -13.564 4.964 26.636 1.00 96.25 472 VAL A C 1
ATOM 3554 O O . VAL A 1 472 ? -12.631 5.489 26.038 1.00 96.25 472 VAL A O 1
ATOM 3557 N N . ASP A 1 473 ? -14.330 4.015 26.098 1.00 96.94 473 ASP A N 1
ATOM 3558 C CA . ASP A 1 473 ? -14.124 3.513 24.747 1.00 96.94 473 ASP A CA 1
ATOM 3559 C C . ASP A 1 473 ? -15.447 3.126 24.081 1.00 96.94 473 ASP A C 1
ATOM 3561 O O . ASP A 1 473 ? -16.353 2.584 24.723 1.00 96.94 473 ASP A O 1
ATOM 3565 N N . ARG A 1 474 ? -15.537 3.395 22.780 1.00 93.44 474 ARG A N 1
ATOM 3566 C CA . ARG A 1 474 ? -16.652 3.060 21.896 1.00 93.44 474 ARG A CA 1
ATOM 3567 C C . ARG A 1 474 ? -16.076 2.456 20.623 1.00 93.44 474 ARG A C 1
ATOM 3569 O O . ARG A 1 474 ? -15.497 3.176 19.819 1.00 93.44 474 ARG A O 1
ATOM 3576 N N . ILE A 1 475 ? -16.302 1.161 20.430 1.00 95.62 475 ILE A N 1
ATOM 3577 C CA . ILE A 1 475 ? -15.762 0.391 19.309 1.00 95.62 475 ILE A CA 1
ATOM 3578 C C . ILE A 1 475 ? -16.907 -0.058 18.406 1.00 95.62 475 ILE A C 1
ATOM 3580 O O . ILE A 1 475 ? -17.773 -0.825 18.830 1.00 95.62 475 ILE A O 1
ATOM 3584 N N . LYS A 1 476 ? -16.916 0.405 17.161 1.00 91.56 476 LYS A N 1
ATOM 3585 C CA . LYS A 1 476 ? -17.936 0.123 16.149 1.00 91.56 476 LYS A CA 1
ATOM 3586 C C . LYS A 1 476 ? -17.688 -1.220 15.456 1.00 91.56 476 LYS A C 1
ATOM 3588 O O . LYS A 1 476 ? -16.554 -1.607 15.180 1.00 91.56 476 LYS A O 1
ATOM 3593 N N . ALA A 1 477 ? -18.775 -1.911 15.117 1.00 91.56 477 ALA A N 1
ATOM 3594 C CA . ALA A 1 477 ? -18.742 -3.169 14.368 1.00 91.56 477 ALA A CA 1
ATOM 3595 C C . ALA A 1 477 ? -18.320 -3.005 12.897 1.00 91.56 477 ALA A C 1
ATOM 3597 O O . ALA A 1 477 ? -17.813 -3.950 12.294 1.00 91.56 477 ALA A O 1
ATOM 3598 N N . SER A 1 478 ? -18.486 -1.808 12.326 1.00 87.31 478 SER A N 1
ATOM 3599 C CA . SER A 1 478 ? -18.085 -1.484 10.956 1.00 87.31 478 SER A CA 1
ATOM 3600 C C . SER A 1 478 ? -17.571 -0.041 10.849 1.00 87.31 478 SER A C 1
ATOM 3602 O O . SER A 1 478 ? -17.845 0.793 11.715 1.00 87.31 478 SER A O 1
ATOM 3604 N N . GLY A 1 479 ? -16.798 0.251 9.795 1.00 84.44 479 GLY A N 1
ATOM 3605 C CA . GLY A 1 479 ? -16.298 1.606 9.518 1.00 84.44 479 GLY A CA 1
ATOM 3606 C C . GLY A 1 479 ? -15.398 2.181 10.616 1.00 84.44 479 GLY A C 1
ATOM 3607 O O . GLY A 1 479 ? -15.398 3.393 10.838 1.00 84.44 479 GLY A O 1
ATOM 3608 N N . GLU A 1 480 ? -14.689 1.317 11.346 1.00 91.06 480 GLU A N 1
ATOM 3609 C CA . GLU A 1 480 ? -13.877 1.734 12.483 1.00 91.06 480 GLU A CA 1
ATOM 3610 C C . GLU A 1 480 ? -12.492 2.247 12.071 1.00 91.06 480 GLU A C 1
ATOM 3612 O O . GLU A 1 480 ? -11.891 1.810 11.081 1.00 91.06 480 GLU A O 1
ATOM 3617 N N . THR A 1 481 ? -11.988 3.187 12.864 1.00 92.75 481 THR A N 1
ATOM 3618 C CA . THR A 1 481 ? -10.646 3.745 12.742 1.00 92.75 481 THR A CA 1
ATOM 3619 C C . THR A 1 481 ? -9.897 3.588 14.048 1.00 92.75 481 THR A C 1
ATOM 3621 O O . THR A 1 481 ? -10.472 3.817 15.101 1.00 92.75 481 THR A O 1
ATOM 3624 N N . ASN A 1 482 ? -8.603 3.302 13.988 1.00 93.31 482 ASN A N 1
ATOM 3625 C CA . ASN A 1 482 ? -7.756 3.253 15.169 1.00 93.31 482 ASN A CA 1
ATOM 3626 C C . ASN A 1 482 ? -6.637 4.288 15.075 1.00 93.31 482 ASN A C 1
ATOM 3628 O O . ASN A 1 482 ? -6.004 4.446 14.028 1.00 93.31 482 ASN A O 1
ATOM 3632 N N . GLU A 1 483 ? -6.384 4.965 16.187 1.00 94.12 483 GLU A N 1
ATOM 3633 C CA . GLU A 1 483 ? -5.300 5.919 16.352 1.00 94.12 483 GLU A CA 1
ATOM 3634 C C . GLU A 1 483 ? -4.205 5.274 17.210 1.00 94.12 483 GLU A C 1
ATOM 3636 O O . GLU A 1 483 ? -4.433 4.917 18.363 1.00 94.12 483 GLU A O 1
ATOM 3641 N N . ILE A 1 484 ? -3.019 5.062 16.636 1.00 93.50 484 ILE A N 1
ATOM 3642 C CA . ILE A 1 484 ? -1.963 4.247 17.248 1.00 93.50 484 ILE A CA 1
ATOM 3643 C C . ILE A 1 484 ? -0.642 5.009 17.403 1.00 93.50 484 ILE A C 1
ATOM 3645 O O . ILE A 1 484 ? -0.282 5.849 16.576 1.00 93.50 484 ILE A O 1
ATOM 3649 N N . GLY A 1 485 ? 0.111 4.663 18.453 1.00 93.81 485 GLY A N 1
ATOM 3650 C CA . GLY A 1 485 ? 1.513 5.047 18.630 1.00 93.81 485 GLY A CA 1
ATOM 3651 C C . GLY A 1 485 ? 1.768 6.523 18.926 1.00 93.81 485 GLY A C 1
ATOM 3652 O O . GLY A 1 485 ? 2.563 7.144 18.229 1.00 93.81 485 GLY A O 1
ATOM 3653 N N . LEU A 1 486 ? 1.133 7.085 19.959 1.00 96.06 486 LEU A N 1
ATOM 3654 C CA . LEU A 1 486 ? 1.387 8.466 20.384 1.00 96.06 486 LEU A CA 1
ATOM 3655 C C . LEU A 1 486 ? 2.889 8.714 20.613 1.00 96.06 486 LEU A C 1
ATOM 3657 O O . LEU A 1 486 ? 3.503 8.133 21.511 1.00 96.06 486 LEU A O 1
ATOM 3661 N N . SER A 1 487 ? 3.479 9.592 19.807 1.00 95.25 487 SER A N 1
ATOM 3662 C CA . SER A 1 487 ? 4.889 9.983 19.869 1.00 95.25 487 SER A CA 1
ATOM 3663 C C . SER A 1 487 ? 5.123 11.166 20.814 1.00 95.25 487 SER A C 1
ATOM 3665 O O . SER A 1 487 ? 4.193 11.908 21.140 1.00 95.25 487 SER A O 1
ATOM 3667 N N . ALA A 1 488 ? 6.374 11.381 21.242 1.00 93.19 488 ALA A N 1
ATOM 3668 C CA . ALA A 1 488 ? 6.744 12.485 22.140 1.00 93.19 488 ALA A CA 1
ATOM 3669 C C . ALA A 1 488 ? 6.374 13.881 21.597 1.00 93.19 488 ALA A C 1
ATOM 3671 O O . ALA A 1 488 ? 6.152 14.812 22.368 1.00 93.19 488 ALA A O 1
ATOM 3672 N N . ASP A 1 489 ? 6.298 14.038 20.270 1.00 94.25 489 ASP A N 1
ATOM 3673 C CA . ASP A 1 489 ? 5.865 15.264 19.589 1.00 94.25 489 ASP A CA 1
ATOM 3674 C C . ASP A 1 489 ? 4.346 15.315 19.314 1.00 94.25 489 ASP A C 1
ATOM 3676 O O . ASP A 1 489 ? 3.904 16.081 18.457 1.00 94.25 489 ASP A O 1
ATOM 3680 N N . ASN A 1 490 ? 3.548 14.530 20.055 1.00 94.81 490 ASN A N 1
ATOM 3681 C CA . ASN A 1 490 ? 2.085 14.431 19.965 1.00 94.81 490 ASN A CA 1
ATOM 3682 C C . ASN A 1 490 ? 1.571 14.079 18.562 1.00 94.81 490 ASN A C 1
ATOM 3684 O O . ASN A 1 490 ? 0.562 14.620 18.103 1.00 94.81 490 ASN A O 1
ATOM 3688 N N . LYS A 1 491 ? 2.273 13.177 17.870 1.00 95.75 491 LYS A N 1
ATOM 3689 C CA . LYS A 1 491 ? 1.812 12.607 16.605 1.00 95.75 491 LYS A CA 1
ATOM 3690 C C . LYS A 1 491 ? 1.347 11.177 16.800 1.00 95.75 491 LYS A C 1
ATOM 3692 O O . LYS A 1 491 ? 1.916 10.424 17.582 1.00 95.75 491 LYS A O 1
ATOM 3697 N N . THR A 1 492 ? 0.355 10.789 16.026 1.00 95.88 492 THR A N 1
ATOM 3698 C CA . THR A 1 492 ? -0.184 9.431 15.976 1.00 95.88 492 THR A CA 1
ATOM 3699 C C . THR A 1 492 ? -0.323 8.991 14.533 1.00 95.88 492 THR A C 1
ATOM 3701 O O . THR A 1 492 ? -0.219 9.789 13.600 1.00 95.88 492 THR A O 1
ATOM 3704 N N . ARG A 1 493 ? -0.543 7.698 14.336 1.00 95.44 493 ARG A N 1
ATOM 3705 C CA . ARG A 1 493 ? -0.907 7.133 13.045 1.00 95.44 493 ARG A CA 1
ATOM 3706 C C . ARG A 1 493 ? -2.371 6.716 13.102 1.00 95.44 493 ARG A C 1
ATOM 3708 O O . ARG A 1 493 ? -2.732 5.900 13.941 1.00 95.44 493 ARG A O 1
ATOM 3715 N N . VAL A 1 494 ? -3.196 7.254 12.207 1.00 95.06 494 VAL A N 1
ATOM 3716 C CA . VAL A 1 494 ? -4.637 6.960 12.159 1.00 95.06 494 VAL A CA 1
ATOM 3717 C C . VAL A 1 494 ? -4.943 6.079 10.953 1.00 95.06 494 VAL A C 1
ATOM 3719 O O . VAL A 1 494 ? -4.592 6.437 9.828 1.00 95.06 494 VAL A O 1
ATOM 3722 N N . LEU A 1 495 ? -5.587 4.934 11.178 1.00 95.62 495 LEU A N 1
ATOM 3723 C CA . LEU A 1 495 ? -5.851 3.914 10.159 1.00 95.62 495 LEU A CA 1
ATOM 3724 C C . LEU A 1 495 ? -7.306 3.466 10.187 1.00 95.62 495 LEU A C 1
ATOM 3726 O O . LEU A 1 495 ? -7.891 3.349 11.258 1.00 95.62 495 LEU A O 1
ATOM 3730 N N . ASN A 1 496 ? -7.855 3.116 9.026 1.00 93.75 496 ASN A N 1
ATOM 3731 C CA . ASN A 1 496 ? -9.037 2.264 8.956 1.00 93.75 496 ASN A CA 1
ATOM 3732 C C . ASN A 1 496 ? -8.642 0.863 9.444 1.00 93.75 496 ASN A C 1
ATOM 3734 O O . ASN A 1 496 ? -7.732 0.241 8.881 1.00 93.75 496 ASN A O 1
ATOM 3738 N N . GLN A 1 497 ? -9.290 0.384 10.504 1.00 93.12 497 GLN A N 1
ATOM 3739 C CA . GLN A 1 497 ? -8.985 -0.902 11.126 1.00 93.12 497 GLN A CA 1
ATOM 3740 C C . GLN A 1 497 ? -10.218 -1.444 11.848 1.00 93.12 497 GLN A C 1
ATOM 3742 O O . GLN A 1 497 ? -10.776 -0.783 12.716 1.00 93.12 497 GLN A O 1
ATOM 3747 N N . ALA A 1 498 ? -10.590 -2.690 11.544 1.00 93.31 498 ALA A N 1
ATOM 3748 C CA . ALA A 1 498 ? -11.553 -3.420 12.356 1.00 93.31 498 ALA A CA 1
ATOM 3749 C C . ALA A 1 498 ? -10.930 -3.770 13.715 1.00 93.31 498 ALA A C 1
ATOM 3751 O O . ALA A 1 498 ? -9.850 -4.360 13.773 1.00 93.31 498 ALA A O 1
ATOM 3752 N N . LEU A 1 499 ? -11.628 -3.409 14.788 1.00 95.94 499 LEU A N 1
ATOM 3753 C CA . LEU A 1 499 ? -11.243 -3.704 16.172 1.00 95.94 499 LEU A CA 1
ATOM 3754 C C . LEU A 1 499 ? -12.118 -4.789 16.811 1.00 95.94 499 LEU A C 1
ATOM 3756 O O . LEU A 1 499 ? -11.806 -5.299 17.883 1.00 95.94 499 LEU A O 1
ATOM 3760 N N . LEU A 1 500 ? -13.191 -5.178 16.123 1.00 97.38 500 LEU A N 1
ATOM 3761 C CA . LEU A 1 500 ? -14.011 -6.337 16.443 1.00 97.38 500 LEU A CA 1
ATOM 3762 C C . LEU A 1 500 ? -13.766 -7.397 15.373 1.00 97.38 500 LEU A C 1
ATOM 3764 O O . LEU A 1 500 ? -13.912 -7.123 14.182 1.00 97.38 500 LEU A O 1
ATOM 3768 N N . THR A 1 501 ? -13.382 -8.605 15.777 1.00 95.75 501 THR A N 1
ATOM 3769 C CA . THR A 1 501 ? -13.140 -9.712 14.842 1.00 95.75 501 THR A CA 1
ATOM 3770 C C . THR A 1 501 ? -13.765 -11.003 15.349 1.00 95.75 501 THR A C 1
ATOM 3772 O O . THR A 1 501 ? -13.788 -11.268 16.549 1.00 95.75 501 THR A O 1
ATOM 3775 N N . LEU A 1 502 ? -14.295 -11.815 14.433 1.00 96.44 502 LEU A N 1
ATOM 3776 C CA . LEU A 1 502 ? -14.806 -13.147 14.745 1.00 96.44 502 LEU A CA 1
ATOM 3777 C C . LEU A 1 502 ? -13.757 -14.196 14.376 1.00 96.44 502 LEU A C 1
ATOM 3779 O O . LEU A 1 502 ? -13.361 -14.300 13.216 1.00 96.44 502 LEU A O 1
ATOM 3783 N N . ASN A 1 503 ? -13.347 -14.999 15.353 1.00 94.38 503 ASN A N 1
ATOM 3784 C CA . ASN A 1 503 ? -12.507 -16.171 15.153 1.00 94.38 503 ASN A CA 1
ATOM 3785 C C . ASN A 1 503 ? -13.300 -17.425 15.542 1.00 94.38 503 ASN A C 1
ATOM 3787 O O . ASN A 1 503 ? -13.441 -17.757 16.720 1.00 94.38 503 ASN A O 1
ATOM 3791 N N . GLY A 1 504 ? -13.888 -18.096 14.550 1.00 96.31 504 GLY A N 1
ATOM 3792 C CA . GLY A 1 504 ? -14.800 -19.211 14.795 1.00 96.31 504 GLY A CA 1
ATOM 3793 C C . GLY A 1 504 ? -16.033 -18.764 15.585 1.00 96.31 504 GLY A C 1
ATOM 3794 O O . GLY A 1 504 ? -16.821 -17.954 15.108 1.00 96.31 504 GLY A O 1
ATOM 3795 N N . ASN A 1 505 ? -16.223 -19.315 16.784 1.00 97.31 505 ASN A N 1
ATOM 3796 C CA . ASN A 1 505 ? -17.308 -18.950 17.698 1.00 97.31 505 ASN A CA 1
ATOM 3797 C C . ASN A 1 505 ? -16.919 -17.872 18.723 1.00 97.31 505 ASN A C 1
ATOM 3799 O O . ASN A 1 505 ? -17.660 -17.662 19.677 1.00 97.31 505 ASN A O 1
ATOM 3803 N N . GLN A 1 506 ? -15.775 -17.211 18.565 1.00 97.94 506 GLN A N 1
ATOM 3804 C CA . GLN A 1 506 ? -15.293 -16.208 19.507 1.00 97.94 506 GLN A CA 1
ATOM 3805 C C . GLN A 1 506 ? -15.307 -14.812 18.879 1.00 97.94 506 GLN A C 1
ATOM 3807 O O . GLN A 1 506 ? -14.814 -14.630 17.767 1.00 97.94 506 GLN A O 1
ATOM 3812 N N . LEU A 1 507 ? -15.843 -13.826 19.598 1.00 98.38 507 LEU A N 1
ATOM 3813 C CA . LEU A 1 507 ? -15.633 -12.409 19.306 1.00 98.38 507 LEU A CA 1
ATOM 3814 C C . LEU A 1 507 ? -14.394 -11.937 20.062 1.00 98.38 507 LEU A C 1
ATOM 3816 O O . LEU A 1 507 ? -14.355 -12.049 21.285 1.00 98.38 507 LEU A O 1
ATOM 3820 N N . ILE A 1 508 ? -13.427 -11.381 19.338 1.00 97.62 508 ILE A N 1
ATOM 3821 C CA . ILE A 1 508 ? -12.280 -10.649 19.874 1.00 97.62 508 ILE A CA 1
ATOM 3822 C C . ILE A 1 508 ? -12.568 -9.153 19.771 1.00 97.62 508 ILE A C 1
ATOM 3824 O O . ILE A 1 508 ? -12.998 -8.664 18.725 1.00 97.62 508 ILE A O 1
ATOM 3828 N N . ILE A 1 509 ? -12.306 -8.445 20.860 1.00 98.25 509 ILE A N 1
ATOM 3829 C CA . ILE A 1 509 ? -12.526 -7.017 21.045 1.00 98.25 509 ILE A CA 1
ATOM 3830 C C . ILE A 1 509 ? -11.170 -6.391 21.372 1.00 98.25 509 ILE A C 1
ATOM 3832 O O . ILE A 1 509 ? -10.560 -6.696 22.400 1.00 98.25 509 ILE A O 1
ATOM 3836 N N . GLU A 1 510 ? -10.705 -5.507 20.500 1.00 96.69 510 GLU A N 1
ATOM 3837 C CA . GLU A 1 510 ? -9.489 -4.722 20.686 1.00 96.69 510 GLU A CA 1
ATOM 3838 C C . GLU A 1 510 ? -9.863 -3.297 21.110 1.00 96.69 510 GLU A C 1
ATOM 3840 O O . GLU A 1 510 ? -10.427 -2.562 20.301 1.00 96.69 510 GLU A O 1
ATOM 3845 N N . PRO A 1 511 ? -9.564 -2.877 22.352 1.00 96.69 511 PRO A N 1
ATOM 3846 C CA . PRO A 1 511 ? -9.711 -1.479 22.746 1.00 96.69 511 PRO A CA 1
ATOM 3847 C C . PRO A 1 511 ? -8.908 -0.546 21.841 1.00 96.69 511 PRO A C 1
ATOM 3849 O O . PRO A 1 511 ? -7.807 -0.895 21.389 1.00 96.69 511 PRO A O 1
ATOM 3852 N N . HIS A 1 512 ? -9.421 0.665 21.623 1.00 95.19 512 HIS A N 1
ATOM 3853 C CA . HIS A 1 512 ? -8.627 1.723 21.007 1.00 95.19 512 HIS A CA 1
ATOM 3854 C C . HIS A 1 512 ? -7.344 1.941 21.820 1.00 95.19 512 HIS A C 1
ATOM 3856 O O . HIS A 1 512 ? -7.319 1.851 23.052 1.00 95.19 512 HIS A O 1
ATOM 3862 N N . ARG A 1 513 ? -6.222 2.189 21.141 1.00 88.25 513 ARG A N 1
ATOM 3863 C CA . ARG A 1 513 ? -4.927 2.260 21.831 1.00 88.25 513 ARG A CA 1
ATOM 3864 C C . ARG A 1 513 ? -4.864 3.509 22.717 1.00 88.25 513 ARG A C 1
ATOM 3866 O O . ARG A 1 513 ? -5.171 4.607 22.275 1.00 88.25 513 ARG A O 1
ATOM 3873 N N . GLY A 1 514 ? -4.417 3.339 23.963 1.00 87.00 514 GLY A N 1
ATOM 3874 C CA . GLY A 1 514 ? -4.200 4.445 24.906 1.00 87.00 514 GLY A CA 1
ATOM 3875 C C . GLY A 1 514 ? -5.429 4.901 25.704 1.00 87.00 514 GLY A C 1
ATOM 3876 O O . GLY A 1 514 ? -5.318 5.879 26.435 1.00 87.00 514 GLY A O 1
ATOM 3877 N N . VAL A 1 515 ? -6.575 4.213 25.600 1.00 92.88 515 VAL A N 1
ATOM 3878 C CA . VAL A 1 515 ? -7.800 4.560 26.362 1.00 92.88 515 VAL A CA 1
ATOM 3879 C C . VAL A 1 515 ? -7.925 3.818 27.701 1.00 92.88 515 VAL A C 1
ATOM 3881 O O . VAL A 1 515 ? -8.630 4.265 28.607 1.00 92.88 515 VAL A O 1
ATOM 3884 N N . ILE A 1 516 ? -7.224 2.691 27.842 1.00 95.62 516 ILE A N 1
ATOM 3885 C CA . ILE A 1 516 ? -7.154 1.891 29.066 1.00 95.62 516 ILE A CA 1
ATOM 3886 C C . ILE A 1 516 ? -5.900 2.307 29.846 1.00 95.62 516 ILE A C 1
ATOM 3888 O O . ILE A 1 516 ? -4.792 2.299 29.313 1.00 95.62 516 ILE A O 1
ATOM 3892 N N . ASN A 1 517 ? -6.077 2.676 31.112 1.00 95.81 517 ASN A N 1
ATOM 3893 C CA . ASN A 1 517 ? -5.040 3.201 31.998 1.00 95.81 517 ASN A CA 1
ATOM 3894 C C . ASN A 1 517 ? -4.681 2.192 33.088 1.00 95.81 517 ASN A C 1
ATOM 3896 O O . ASN A 1 517 ? -5.479 1.322 33.425 1.00 95.81 517 ASN A O 1
ATOM 3900 N N . TYR A 1 518 ? -3.489 2.342 33.667 1.00 96.38 518 TYR A N 1
ATOM 3901 C CA . TYR A 1 518 ? -3.065 1.571 34.834 1.00 96.38 518 TYR A CA 1
ATOM 3902 C C . TYR A 1 518 ? -3.890 1.910 36.078 1.00 96.38 518 TYR A C 1
ATOM 3904 O O . TYR A 1 518 ? -4.331 3.042 36.257 1.00 96.38 518 TYR A O 1
ATOM 3912 N N . ASN A 1 519 ? -3.991 0.938 36.985 1.00 97.19 519 ASN A N 1
ATOM 3913 C CA . ASN A 1 519 ? -4.662 1.031 38.279 1.00 97.19 519 ASN A CA 1
ATOM 3914 C C . ASN A 1 519 ? -6.149 1.427 38.199 1.00 97.19 519 ASN A C 1
ATOM 3916 O O . ASN A 1 519 ? -6.695 1.987 39.146 1.00 97.19 519 ASN A O 1
ATOM 3920 N N . GLU A 1 520 ? -6.809 1.104 37.090 1.00 97.56 520 GLU A N 1
ATOM 3921 C CA . GLU A 1 520 ? -8.230 1.363 36.880 1.00 97.56 520 GLU A CA 1
ATOM 3922 C C . GLU A 1 520 ? -9.036 0.060 36.798 1.00 97.56 520 GLU A C 1
ATOM 3924 O O . GLU A 1 520 ? -8.490 -1.040 36.662 1.00 97.56 520 GLU A O 1
ATOM 3929 N N . THR A 1 521 ? -10.359 0.184 36.922 1.00 97.88 521 THR A N 1
ATOM 3930 C CA . THR A 1 521 ? -11.316 -0.912 36.712 1.00 97.88 521 THR A CA 1
ATOM 3931 C C . THR A 1 521 ? -12.301 -0.534 35.619 1.00 97.88 521 THR A C 1
ATOM 3933 O O . THR A 1 521 ? -12.845 0.571 35.629 1.00 97.88 521 THR A O 1
ATOM 3936 N N . TYR A 1 522 ? -12.538 -1.469 34.702 1.00 98.12 522 TYR A N 1
ATOM 3937 C CA . TYR A 1 522 ? -13.353 -1.270 33.514 1.00 98.12 522 TYR A CA 1
ATOM 3938 C C . TYR A 1 522 ? -14.478 -2.294 33.423 1.00 98.12 522 TYR A C 1
ATOM 3940 O O . TYR A 1 522 ? -14.267 -3.468 33.717 1.00 98.12 522 TYR A O 1
ATOM 3948 N N . THR A 1 523 ? -15.654 -1.852 32.982 1.00 98.12 523 THR A N 1
ATOM 3949 C CA . THR A 1 523 ? -16.800 -2.705 32.639 1.00 98.12 523 THR A CA 1
ATOM 3950 C C . THR A 1 523 ? -16.922 -2.788 31.123 1.00 98.12 523 THR A C 1
ATOM 3952 O O . THR A 1 523 ? -17.034 -1.753 30.465 1.00 98.12 523 THR A O 1
ATOM 3955 N N . VAL A 1 524 ? -16.916 -4.003 30.572 1.00 98.00 524 VAL A N 1
ATOM 3956 C CA . VAL A 1 524 ? -17.030 -4.253 29.126 1.00 98.00 524 VAL A CA 1
ATOM 3957 C C . VAL A 1 524 ? -18.462 -4.647 28.781 1.00 98.00 524 VAL A C 1
ATOM 3959 O O . VAL A 1 524 ? -19.036 -5.542 29.398 1.00 98.00 524 VAL A O 1
ATOM 3962 N N . THR A 1 525 ? -19.042 -3.991 27.777 1.00 97.81 525 THR A N 1
ATOM 3963 C CA . THR A 1 525 ? -20.432 -4.211 27.354 1.00 97.81 525 THR A CA 1
ATOM 3964 C C . THR A 1 525 ? -20.532 -4.337 25.837 1.00 97.81 525 THR A C 1
ATOM 3966 O O . THR A 1 525 ? -19.778 -3.699 25.105 1.00 97.81 525 THR A O 1
ATOM 3969 N N . ILE A 1 526 ? -21.465 -5.152 25.344 1.00 97.62 526 ILE A N 1
ATOM 3970 C CA . ILE A 1 526 ? -21.616 -5.476 23.918 1.00 97.62 526 ILE A CA 1
ATOM 3971 C C . ILE A 1 526 ? -23.043 -5.152 23.483 1.00 97.62 526 ILE A C 1
ATOM 3973 O O . ILE A 1 526 ? -23.981 -5.753 23.993 1.00 97.62 526 ILE A O 1
ATOM 3977 N N . GLY A 1 527 ? -23.233 -4.251 22.520 1.00 94.00 527 GLY A N 1
ATOM 3978 C CA . GLY A 1 527 ? -24.556 -3.972 21.956 1.00 94.00 527 GLY A CA 1
ATOM 3979 C C . GLY A 1 527 ? -25.194 -5.196 21.282 1.00 94.00 527 GLY A C 1
ATOM 3980 O O . GLY A 1 527 ? -24.506 -6.080 20.773 1.00 94.00 527 GLY A O 1
ATOM 3981 N N . ASN A 1 528 ? -26.524 -5.241 21.239 1.00 89.38 528 ASN A N 1
ATOM 3982 C CA . ASN A 1 528 ? -27.270 -6.353 20.642 1.00 89.38 528 AS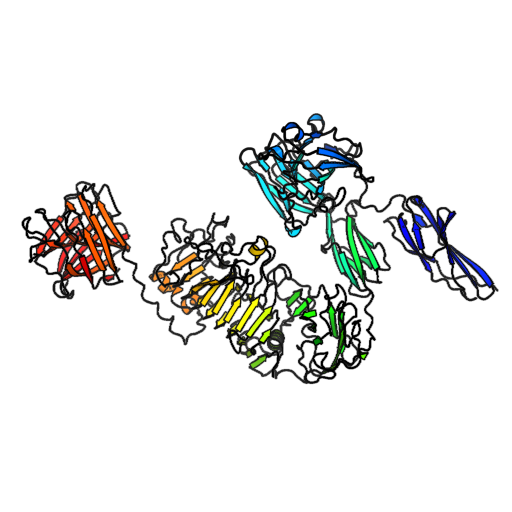N A CA 1
ATOM 3983 C C . ASN A 1 528 ? -27.032 -6.547 19.138 1.00 89.38 528 ASN A C 1
ATOM 3985 O O . ASN A 1 528 ? -27.061 -7.677 18.664 1.00 89.38 528 ASN A O 1
ATOM 3989 N N . ASN A 1 529 ? -26.743 -5.471 18.410 1.00 88.19 529 ASN A N 1
ATOM 3990 C CA . ASN A 1 529 ? -26.500 -5.535 16.971 1.00 88.19 529 ASN A CA 1
ATOM 3991 C C . ASN A 1 529 ? -25.041 -5.878 16.617 1.00 88.19 529 ASN A C 1
ATOM 3993 O O . ASN A 1 529 ? -24.732 -6.029 15.445 1.00 88.19 529 ASN A O 1
ATOM 3997 N N . VAL A 1 530 ? -24.134 -6.042 17.594 1.00 93.75 530 VAL A N 1
ATOM 3998 C CA . VAL A 1 530 ? -22.704 -6.293 17.314 1.00 93.75 530 VAL A CA 1
ATOM 3999 C C . VAL A 1 530 ? -22.467 -7.665 16.683 1.00 93.75 530 VAL A C 1
ATOM 4001 O O . VAL A 1 530 ? -21.718 -7.768 15.714 1.00 93.75 530 VAL A O 1
ATOM 4004 N N . VAL A 1 531 ? -23.079 -8.722 17.226 1.00 95.88 531 VAL A N 1
ATOM 4005 C CA . VAL A 1 531 ? -22.859 -10.109 16.788 1.00 95.88 531 VAL A CA 1
ATOM 4006 C C . VAL A 1 531 ? -24.182 -10.732 16.372 1.00 95.88 531 VAL A C 1
ATOM 4008 O O . VAL A 1 531 ? -25.110 -10.821 17.169 1.00 95.88 531 VAL A O 1
ATOM 4011 N N . LEU A 1 532 ? -24.256 -11.216 15.134 1.00 94.62 532 LEU A N 1
ATOM 4012 C CA . LEU A 1 532 ? -25.488 -11.737 14.550 1.00 94.62 532 LEU A CA 1
ATOM 4013 C C . LEU A 1 532 ? -25.579 -13.262 14.681 1.00 94.62 532 LEU A C 1
ATOM 4015 O O . LEU A 1 532 ? -24.661 -13.992 14.294 1.00 94.62 532 LEU A O 1
ATOM 4019 N N . GLY A 1 533 ? -26.720 -13.767 15.155 1.00 95.31 533 GLY A N 1
ATOM 4020 C CA . GLY A 1 533 ? -27.034 -15.205 15.172 1.00 95.31 533 GLY A CA 1
ATOM 4021 C C . GLY A 1 533 ? -26.200 -16.045 16.150 1.00 95.31 533 GLY A C 1
ATOM 4022 O O . GLY A 1 533 ? -26.098 -17.262 15.983 1.00 95.31 533 GLY A O 1
ATOM 4023 N N . ALA A 1 534 ? -25.574 -15.414 17.142 1.00 97.38 534 ALA A N 1
ATOM 4024 C CA . ALA A 1 534 ? -24.847 -16.103 18.202 1.00 97.38 534 ALA A CA 1
ATOM 4025 C C . ALA A 1 534 ? -25.785 -16.594 19.312 1.00 97.38 534 ALA A C 1
ATOM 4027 O O . ALA A 1 534 ? -26.859 -16.031 19.527 1.00 97.38 534 ALA A O 1
ATOM 4028 N N . LYS A 1 535 ? -25.349 -17.618 20.048 1.00 97.88 535 LYS A N 1
ATOM 4029 C CA . LYS A 1 535 ? -25.971 -18.077 21.289 1.00 97.88 535 LYS A CA 1
ATOM 4030 C C . LYS A 1 535 ? -24.975 -18.077 22.429 1.00 97.88 535 LYS A C 1
ATOM 4032 O O . LYS A 1 535 ? -23.792 -18.342 22.223 1.00 97.88 535 LYS A O 1
ATOM 4037 N N . LEU A 1 536 ? -25.471 -17.793 23.622 1.00 97.75 536 LEU A N 1
ATOM 4038 C CA . LEU A 1 536 ? -24.703 -17.839 24.854 1.00 97.75 536 LEU A CA 1
ATOM 4039 C C . LEU A 1 536 ? -25.523 -18.560 25.923 1.00 97.75 536 LEU A C 1
ATOM 4041 O O . LEU A 1 536 ? -26.663 -18.179 26.200 1.00 97.75 536 LEU A O 1
ATOM 4045 N N . ASN A 1 537 ? -24.956 -19.620 26.503 1.00 96.38 537 ASN A N 1
ATOM 4046 C CA . ASN A 1 537 ? -25.632 -20.490 27.469 1.00 96.38 537 ASN A CA 1
ATOM 4047 C C . ASN A 1 537 ? -27.002 -21.018 26.980 1.00 96.38 537 ASN A C 1
ATOM 4049 O O . ASN A 1 537 ? -27.965 -21.137 27.738 1.00 96.38 537 ASN A O 1
ATOM 4053 N N . GLY A 1 538 ? -27.096 -21.355 25.693 1.00 95.81 538 GLY A N 1
ATOM 4054 C CA . GLY A 1 538 ? -28.268 -21.924 25.027 1.00 95.81 538 GLY A CA 1
ATOM 4055 C C . GLY A 1 538 ? -29.322 -20.906 24.582 1.00 95.81 538 GLY A C 1
ATOM 4056 O O . GLY A 1 538 ? -30.301 -21.305 23.944 1.00 95.81 538 GLY A O 1
ATOM 4057 N N . MET A 1 539 ? -29.133 -19.618 24.881 1.00 97.50 539 MET A N 1
ATOM 4058 C CA . MET A 1 539 ? -30.057 -18.532 24.539 1.00 97.50 539 MET A CA 1
ATOM 4059 C C . MET A 1 539 ? -29.523 -17.685 23.389 1.00 97.50 539 MET A C 1
ATOM 4061 O O . MET A 1 539 ? -28.313 -17.559 23.235 1.00 97.50 539 MET A O 1
ATOM 4065 N N . ASP A 1 540 ? -30.417 -17.092 22.599 1.00 97.25 540 ASP A N 1
ATOM 4066 C CA . ASP A 1 540 ? -30.023 -16.168 21.533 1.00 97.25 540 ASP A CA 1
ATOM 4067 C C . ASP A 1 540 ? -29.331 -14.938 22.136 1.00 97.25 540 ASP A C 1
ATOM 4069 O O . ASP A 1 540 ? -29.820 -14.335 23.095 1.00 97.25 540 ASP A O 1
ATOM 4073 N N . PHE A 1 541 ? -28.170 -14.583 21.589 1.00 97.12 541 PHE A N 1
ATOM 4074 C CA . PHE A 1 541 ? -27.382 -13.457 22.065 1.00 97.12 541 PHE A CA 1
ATOM 4075 C C . PHE A 1 541 ? -27.991 -12.141 21.571 1.00 97.12 541 PHE A C 1
ATOM 4077 O O . PHE A 1 541 ? -27.992 -11.841 20.382 1.00 97.12 541 PHE A O 1
ATOM 4084 N N . ASN A 1 542 ? -28.492 -11.348 22.510 1.00 94.06 542 ASN A N 1
ATOM 4085 C CA . ASN A 1 542 ? -29.073 -10.024 22.324 1.00 94.06 542 ASN A CA 1
ATOM 4086 C C . ASN A 1 542 ? -28.281 -8.980 23.135 1.00 94.06 542 ASN A C 1
ATOM 4088 O O . ASN A 1 542 ? -28.840 -8.243 23.950 1.00 94.06 542 ASN A O 1
ATOM 4092 N N . GLY A 1 543 ? -26.955 -8.973 22.958 1.00 95.19 543 GLY A N 1
ATOM 4093 C CA . GLY A 1 543 ? -26.024 -8.075 23.648 1.00 95.19 543 GLY A CA 1
ATOM 4094 C C . GLY A 1 543 ? -25.692 -8.502 25.080 1.00 95.19 543 GLY A C 1
ATOM 4095 O O . GLY A 1 543 ? -26.311 -9.416 25.623 1.00 95.19 543 GLY A O 1
ATOM 4096 N N . LEU A 1 544 ? -24.710 -7.832 25.683 1.00 97.38 544 LEU A N 1
ATOM 4097 C CA . LEU A 1 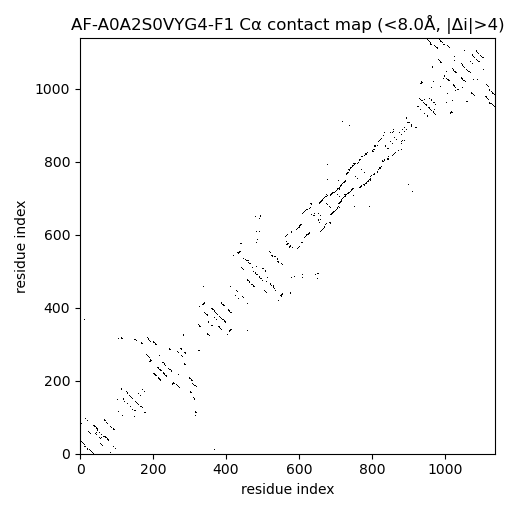544 ? -24.195 -8.061 27.033 1.00 97.38 544 LEU A CA 1
ATOM 4098 C C . LEU A 1 544 ? -24.082 -6.726 27.786 1.00 97.38 544 LEU A C 1
ATOM 4100 O O . LEU A 1 544 ? -23.353 -5.834 27.351 1.00 97.38 544 LEU A O 1
ATOM 4104 N N . GLY A 1 545 ? -24.819 -6.580 28.887 1.00 96.44 545 GLY A N 1
ATOM 4105 C CA . GLY A 1 545 ? -24.870 -5.353 29.684 1.00 96.44 545 GLY A CA 1
ATOM 4106 C C . GLY A 1 545 ? -23.909 -5.320 30.867 1.00 96.44 545 GLY A C 1
ATOM 4107 O O . GLY A 1 545 ? -23.189 -6.279 31.138 1.00 96.44 545 GLY A O 1
ATOM 4108 N N . ASP A 1 546 ? -23.950 -4.222 31.621 1.00 94.62 546 ASP A N 1
ATOM 4109 C CA . ASP A 1 546 ? -23.254 -4.081 32.907 1.00 94.62 546 ASP A CA 1
ATOM 4110 C C . ASP A 1 546 ? -23.766 -5.077 33.967 1.00 94.62 546 ASP A C 1
ATOM 4112 O O . ASP A 1 546 ? -23.001 -5.550 34.809 1.00 94.62 546 ASP A O 1
ATOM 4116 N N . ASN A 1 547 ? -25.036 -5.481 33.864 1.00 94.50 547 ASN A N 1
ATOM 4117 C CA . ASN A 1 547 ? -25.669 -6.530 34.662 1.00 94.50 547 ASN A CA 1
ATOM 4118 C C . ASN A 1 547 ? -24.949 -7.889 34.576 1.00 94.50 547 ASN A C 1
ATOM 4120 O O . ASN A 1 547 ? -25.084 -8.699 35.491 1.00 94.50 547 ASN A O 1
ATOM 4124 N N . ALA A 1 548 ? -24.179 -8.132 33.511 1.00 94.69 548 ALA A N 1
ATOM 4125 C CA . ALA A 1 548 ? -23.366 -9.334 33.351 1.00 94.69 548 ALA A CA 1
ATOM 4126 C C . ALA A 1 548 ? -22.112 -9.348 34.246 1.00 94.69 548 ALA A C 1
ATOM 4128 O O . ALA A 1 548 ? -21.485 -10.394 34.408 1.00 94.69 548 ALA A O 1
ATOM 4129 N N . GLY A 1 549 ? -21.725 -8.202 34.821 1.00 93.25 549 GLY A N 1
ATOM 4130 C CA . GLY A 1 549 ? -20.603 -8.103 35.755 1.00 93.25 549 GLY A CA 1
ATOM 4131 C C . GLY A 1 549 ? -19.228 -8.359 35.132 1.00 93.25 549 GLY A C 1
ATOM 4132 O O . GLY A 1 549 ? -18.303 -8.731 35.856 1.00 93.25 549 GLY A O 1
ATOM 4133 N N . TRP A 1 550 ? -19.068 -8.175 33.815 1.00 97.25 550 TRP A N 1
ATOM 4134 C CA . TRP A 1 550 ? -17.773 -8.331 33.144 1.00 97.25 550 TRP A CA 1
ATOM 4135 C C . TRP A 1 550 ? -16.857 -7.138 33.433 1.00 97.25 550 TRP A C 1
ATOM 4137 O O . TRP A 1 550 ? -16.719 -6.204 32.641 1.00 97.25 550 TRP A O 1
ATOM 4147 N N . GLN A 1 551 ? -16.276 -7.172 34.631 1.00 96.62 551 GLN A N 1
ATOM 4148 C CA . GLN A 1 551 ? -15.348 -6.174 35.141 1.00 96.62 551 GLN A CA 1
ATOM 4149 C C . GLN A 1 551 ? -13.921 -6.709 35.147 1.00 96.62 551 GLN A C 1
ATOM 4151 O O . GLN A 1 551 ? -13.686 -7.845 35.561 1.00 96.62 551 GLN A O 1
ATOM 4156 N N . VAL A 1 552 ? -12.972 -5.869 34.741 1.00 97.25 552 VAL A N 1
ATOM 4157 C CA . VAL A 1 552 ? -11.537 -6.160 34.800 1.00 97.25 552 VAL A CA 1
ATOM 4158 C C . VAL A 1 552 ? -10.781 -5.016 35.464 1.00 97.25 552 VAL A C 1
ATOM 4160 O O . VAL A 1 552 ? -11.113 -3.850 35.256 1.00 97.25 552 VAL A O 1
ATOM 4163 N N . SER A 1 553 ? -9.745 -5.330 36.236 1.00 98.00 553 SER A N 1
ATOM 4164 C CA . SER A 1 553 ? -8.843 -4.335 36.822 1.00 98.00 553 SER A CA 1
ATOM 4165 C C . SER A 1 553 ? -7.442 -4.471 36.242 1.00 98.00 553 SER A C 1
ATOM 4167 O O . SER A 1 553 ? -6.879 -5.568 36.180 1.00 98.00 553 SER A O 1
ATOM 4169 N N . THR A 1 554 ? -6.855 -3.348 35.849 1.00 97.88 554 THR A N 1
ATOM 4170 C CA . THR A 1 554 ? -5.525 -3.314 35.230 1.00 97.88 554 THR A CA 1
ATOM 4171 C C . THR A 1 554 ? -4.393 -3.402 36.257 1.00 97.88 554 THR A C 1
ATOM 4173 O O . THR A 1 554 ? -4.606 -3.194 37.452 1.00 97.88 554 THR A O 1
ATOM 4176 N N . GLN A 1 555 ? -3.173 -3.677 35.799 1.00 96.38 555 GLN A N 1
ATOM 4177 C CA . GLN A 1 555 ? -1.948 -3.586 36.602 1.00 96.38 555 GLN A CA 1
ATOM 4178 C C . GLN A 1 555 ? -1.799 -2.210 37.269 1.00 96.38 555 GLN A C 1
ATOM 4180 O O . GLN A 1 555 ? -2.247 -1.201 36.735 1.00 96.38 555 GLN A O 1
ATOM 4185 N N . ALA A 1 556 ? -1.141 -2.156 38.430 1.00 95.88 556 ALA A N 1
ATOM 4186 C CA . ALA A 1 556 ? -1.016 -0.919 39.206 1.00 95.88 556 ALA A CA 1
ATOM 4187 C C . ALA A 1 556 ? -0.112 0.142 38.547 1.00 95.88 556 ALA A C 1
ATOM 4189 O O . ALA A 1 556 ? -0.289 1.334 38.780 1.00 95.88 556 ALA A O 1
ATOM 4190 N N . GLN A 1 557 ? 0.876 -0.284 37.761 1.00 94.12 557 GLN A N 1
ATOM 4191 C CA . GLN A 1 557 ? 1.847 0.588 37.102 1.00 94.12 557 GLN A CA 1
ATOM 4192 C C . GLN A 1 557 ? 2.483 -0.141 35.916 1.00 94.12 557 GLN A C 1
ATOM 4194 O O . GLN A 1 557 ? 2.523 -1.371 35.909 1.00 94.12 557 GLN A O 1
ATOM 4199 N N . GLY A 1 558 ? 2.996 0.625 34.954 1.00 92.62 558 GLY A N 1
ATOM 4200 C CA . GLY A 1 558 ? 3.801 0.101 33.851 1.00 92.62 558 GLY A CA 1
ATOM 4201 C C . GLY A 1 558 ? 5.276 -0.094 34.217 1.00 92.62 558 GLY A C 1
ATOM 4202 O O . GLY A 1 558 ? 5.642 0.010 35.394 1.00 92.62 558 GLY A O 1
ATOM 4203 N N . PRO A 1 559 ? 6.133 -0.333 33.209 1.00 95.00 559 PRO A N 1
ATOM 4204 C CA . PRO A 1 559 ? 7.574 -0.463 33.404 1.00 95.00 559 PRO A CA 1
ATOM 4205 C C . PRO A 1 559 ? 8.200 0.783 34.033 1.00 95.00 559 PRO A C 1
ATOM 4207 O O . PRO A 1 559 ? 7.723 1.906 33.845 1.00 95.00 559 PRO A O 1
ATOM 4210 N N . ASP A 1 560 ? 9.301 0.585 34.759 1.00 91.44 560 ASP A N 1
ATOM 4211 C CA . ASP A 1 560 ? 10.087 1.680 35.328 1.00 91.44 560 ASP A CA 1
ATOM 4212 C C . ASP A 1 560 ? 10.652 2.566 34.204 1.00 91.44 560 ASP A C 1
ATOM 4214 O O . ASP A 1 560 ? 11.204 2.063 33.228 1.00 91.44 560 ASP A O 1
ATOM 4218 N N . ALA A 1 561 ? 10.553 3.891 34.338 1.00 87.19 561 ALA A N 1
ATOM 4219 C CA . ALA A 1 561 ? 11.045 4.840 33.333 1.00 87.19 561 ALA A CA 1
ATOM 4220 C C . ALA A 1 561 ? 12.568 4.754 33.087 1.00 87.19 561 ALA A C 1
ATOM 4222 O O . ALA A 1 561 ? 13.061 5.251 32.078 1.00 87.19 561 ALA A O 1
ATOM 4223 N N . SER A 1 562 ? 13.323 4.132 33.998 1.00 91.00 562 SER A N 1
ATOM 4224 C CA . SER A 1 562 ? 14.755 3.850 33.844 1.00 91.00 562 SER A CA 1
ATOM 4225 C C . SER A 1 562 ? 15.062 2.521 33.142 1.00 91.00 562 SER A C 1
ATOM 4227 O O . SER A 1 562 ? 16.238 2.193 32.960 1.00 91.00 562 SER A O 1
ATOM 4229 N N . ALA A 1 563 ? 14.041 1.750 32.750 1.00 94.44 563 ALA A N 1
ATOM 4230 C CA . ALA A 1 563 ? 14.226 0.488 32.049 1.00 94.44 563 ALA A CA 1
ATOM 4231 C C . ALA A 1 563 ? 14.984 0.703 30.731 1.00 94.44 563 ALA A C 1
ATOM 4233 O O . ALA A 1 563 ? 14.623 1.534 29.904 1.00 94.44 563 ALA A O 1
ATOM 4234 N N . THR A 1 564 ? 16.033 -0.089 30.525 1.00 96.38 564 THR A N 1
ATOM 4235 C CA . THR A 1 564 ? 16.790 -0.153 29.262 1.00 96.38 564 THR A CA 1
ATOM 4236 C C . THR A 1 564 ? 16.391 -1.360 28.412 1.00 96.38 564 THR A C 1
ATOM 4238 O O . THR A 1 564 ? 16.906 -1.555 27.312 1.00 96.38 564 THR A O 1
ATOM 4241 N N . SER A 1 565 ? 15.473 -2.183 28.918 1.00 98.00 565 SER A N 1
ATOM 4242 C CA . SER A 1 565 ? 14.949 -3.369 28.257 1.00 98.00 565 SER A CA 1
ATOM 4243 C C . SER A 1 565 ? 13.537 -3.651 28.763 1.00 98.00 565 SER A C 1
ATOM 4245 O O . SER A 1 565 ? 13.329 -3.650 29.974 1.00 98.00 565 SER A O 1
ATOM 4247 N N . ILE A 1 566 ? 12.607 -3.933 27.853 1.00 98.38 566 ILE A N 1
ATOM 4248 C CA . ILE A 1 566 ? 11.220 -4.332 28.146 1.00 98.38 566 ILE A CA 1
ATOM 4249 C C . ILE A 1 566 ? 10.841 -5.590 27.352 1.00 98.38 566 ILE A C 1
ATOM 4251 O O . ILE A 1 566 ? 11.510 -5.928 26.370 1.00 98.38 566 ILE A O 1
ATOM 4255 N N . THR A 1 567 ? 9.804 -6.304 27.787 1.00 98.56 567 THR A N 1
ATOM 4256 C CA . THR A 1 567 ? 9.366 -7.584 27.205 1.00 98.56 567 THR A CA 1
ATOM 4257 C C . THR A 1 567 ? 7.927 -7.519 26.701 1.00 98.56 567 THR A C 1
ATOM 4259 O O . THR A 1 567 ? 7.031 -7.055 27.404 1.00 98.56 567 THR A O 1
ATOM 4262 N N . VAL A 1 568 ? 7.707 -8.035 25.494 1.00 98.81 568 VAL A N 1
ATOM 4263 C CA . VAL A 1 568 ? 6.398 -8.242 24.872 1.00 98.81 568 VAL A CA 1
ATOM 4264 C C . VAL A 1 568 ? 6.130 -9.740 24.780 1.00 98.81 568 VAL A C 1
ATOM 4266 O O . VAL A 1 568 ? 6.976 -10.477 24.277 1.00 98.81 568 VAL A O 1
ATOM 4269 N N . ASP A 1 569 ? 4.967 -10.174 25.255 1.00 98.12 569 ASP A N 1
ATOM 4270 C CA . ASP A 1 569 ? 4.532 -11.574 25.250 1.00 98.12 569 ASP A CA 1
ATOM 4271 C C . ASP A 1 569 ? 2.993 -11.617 25.210 1.00 98.12 569 ASP A C 1
ATOM 4273 O O . ASP A 1 569 ? 2.339 -10.895 25.967 1.00 98.12 569 ASP A O 1
ATOM 4277 N N . ASP A 1 570 ? 2.394 -12.406 24.317 1.00 93.88 570 ASP A N 1
ATOM 4278 C CA . ASP A 1 570 ? 0.937 -12.478 24.158 1.00 93.88 570 ASP A CA 1
ATOM 4279 C C . ASP A 1 570 ? 0.267 -13.402 25.188 1.00 93.88 570 ASP A C 1
ATOM 4281 O O . ASP A 1 570 ? -0.895 -13.163 25.532 1.00 93.88 570 ASP A O 1
ATOM 4285 N N . ASP A 1 571 ? 0.994 -14.374 25.752 1.00 92.50 571 ASP A N 1
ATOM 4286 C CA . ASP A 1 571 ? 0.442 -15.356 26.694 1.00 92.50 571 ASP A CA 1
ATOM 4287 C C . ASP A 1 571 ? 1.231 -15.529 28.010 1.00 92.50 571 ASP A C 1
ATOM 4289 O O . ASP A 1 571 ? 0.666 -16.009 28.999 1.00 92.50 571 ASP A O 1
ATOM 4293 N N . GLY A 1 572 ? 2.483 -15.065 28.079 1.00 92.31 572 GLY A N 1
ATOM 4294 C CA . GLY A 1 572 ? 3.361 -15.219 29.245 1.00 92.31 572 GLY A CA 1
ATOM 4295 C C . GLY A 1 572 ? 3.485 -13.996 30.163 1.00 92.31 572 GLY A C 1
ATOM 4296 O O . GLY A 1 572 ? 2.636 -13.100 30.170 1.00 92.31 572 GLY A O 1
ATOM 4297 N N . ASP A 1 573 ? 4.544 -13.972 30.977 1.00 92.75 573 ASP A N 1
ATOM 4298 C CA . ASP A 1 573 ? 4.912 -12.819 31.810 1.00 92.75 573 ASP A CA 1
ATOM 4299 C C . ASP A 1 573 ? 5.598 -11.754 30.943 1.00 92.75 573 ASP A C 1
ATOM 4301 O O . ASP A 1 573 ? 6.682 -11.973 30.398 1.00 92.75 573 ASP A O 1
ATOM 4305 N N . ALA A 1 574 ? 4.981 -10.579 30.855 1.00 96.50 574 ALA A N 1
ATOM 4306 C CA . ALA A 1 574 ? 5.441 -9.480 30.009 1.00 96.50 574 ALA A CA 1
ATOM 4307 C C . ALA A 1 574 ? 5.273 -8.114 30.680 1.00 96.50 574 ALA A C 1
ATOM 4309 O O . ALA A 1 574 ? 4.555 -7.985 31.675 1.00 96.50 574 ALA A O 1
ATOM 4310 N N . ASP A 1 575 ? 5.873 -7.092 30.069 1.00 97.44 575 ASP A N 1
ATOM 4311 C CA . ASP A 1 575 ? 5.549 -5.685 30.316 1.00 97.44 575 ASP A CA 1
ATOM 4312 C C . ASP A 1 575 ? 4.336 -5.241 29.479 1.00 97.44 575 ASP A C 1
ATOM 4314 O O . ASP A 1 575 ? 3.511 -4.458 29.942 1.00 97.44 575 ASP A O 1
ATOM 4318 N N . PHE A 1 576 ? 4.206 -5.774 28.259 1.00 97.75 576 PHE A N 1
ATOM 4319 C CA . PHE A 1 576 ? 3.133 -5.453 27.314 1.00 97.75 576 PHE A CA 1
ATOM 4320 C C . PHE A 1 576 ? 2.651 -6.700 26.567 1.00 97.75 576 PHE A C 1
ATOM 4322 O O . PHE A 1 576 ? 3.439 -7.601 26.280 1.00 97.75 576 PHE A O 1
ATOM 4329 N N . ARG A 1 577 ? 1.369 -6.730 26.187 1.00 96.94 577 ARG A N 1
ATOM 4330 C CA . ARG A 1 577 ? 0.809 -7.780 25.314 1.00 96.94 577 ARG A CA 1
ATOM 4331 C C . ARG A 1 577 ? 1.076 -7.550 23.835 1.00 96.94 577 ARG A C 1
ATOM 4333 O O . ARG A 1 577 ? 0.907 -8.457 23.028 1.00 96.94 577 ARG A O 1
ATOM 4340 N N . THR A 1 578 ? 1.464 -6.335 23.474 1.00 97.38 578 THR A N 1
ATOM 4341 C CA . THR A 1 578 ? 1.556 -5.894 22.087 1.00 97.38 578 THR A CA 1
ATOM 4342 C C . THR A 1 578 ? 2.812 -5.074 21.836 1.00 97.38 578 THR A C 1
ATOM 4344 O O . THR A 1 578 ? 3.273 -4.301 22.683 1.00 97.38 578 THR A O 1
ATOM 4347 N N . VAL A 1 579 ? 3.358 -5.206 20.630 1.00 98.38 579 VAL A N 1
ATOM 4348 C CA . VAL A 1 579 ? 4.564 -4.490 20.207 1.00 98.38 579 VAL A CA 1
ATOM 4349 C C . VAL A 1 579 ? 4.290 -2.988 20.127 1.00 98.38 579 VAL A C 1
ATOM 4351 O O . VAL A 1 579 ? 5.121 -2.186 20.553 1.00 98.38 579 VAL A O 1
ATOM 4354 N N . GLN A 1 580 ? 3.111 -2.568 19.656 1.00 97.81 580 GLN A N 1
ATOM 4355 C CA . GLN A 1 580 ? 2.770 -1.147 19.585 1.00 97.81 580 GLN A CA 1
ATOM 4356 C C . GLN A 1 580 ? 2.683 -0.486 20.965 1.00 97.81 580 GLN A C 1
ATOM 4358 O O . GLN A 1 580 ? 3.059 0.683 21.094 1.00 97.81 580 GLN A O 1
ATOM 4363 N N . ALA A 1 581 ? 2.199 -1.176 22.002 1.00 97.06 581 ALA A N 1
ATOM 4364 C CA . ALA A 1 581 ? 2.164 -0.600 23.346 1.00 97.06 581 ALA A CA 1
ATOM 4365 C C . ALA A 1 581 ? 3.582 -0.372 23.886 1.00 97.06 581 ALA A C 1
ATOM 4367 O O . ALA A 1 581 ? 3.873 0.719 24.378 1.00 97.06 581 ALA A O 1
ATOM 4368 N N . ALA A 1 582 ? 4.487 -1.333 23.670 1.00 98.06 582 ALA A N 1
ATOM 4369 C CA . ALA A 1 582 ? 5.904 -1.177 23.985 1.00 98.06 582 ALA A CA 1
ATOM 4370 C C . ALA A 1 582 ? 6.534 0.005 23.224 1.00 98.06 582 ALA A C 1
ATOM 4372 O O . ALA A 1 582 ? 7.163 0.864 23.840 1.00 98.06 582 ALA A O 1
ATOM 4373 N N . LEU A 1 583 ? 6.301 0.123 21.910 1.00 98.44 583 LEU A N 1
ATOM 4374 C CA . LEU A 1 583 ? 6.780 1.262 21.110 1.00 98.44 583 LEU A CA 1
ATOM 4375 C C . LEU A 1 583 ? 6.242 2.601 21.628 1.00 98.44 583 LEU A C 1
ATOM 4377 O O . LEU A 1 583 ? 6.992 3.569 21.739 1.00 98.44 583 LEU A O 1
ATOM 4381 N N . THR A 1 584 ? 4.955 2.654 21.972 1.00 97.25 584 THR A N 1
ATOM 4382 C CA . THR A 1 584 ? 4.311 3.861 22.510 1.00 97.25 584 THR A CA 1
ATOM 4383 C C . THR A 1 584 ? 4.943 4.258 23.838 1.00 97.25 584 THR A C 1
ATOM 4385 O O . THR A 1 584 ? 5.303 5.418 24.028 1.00 97.25 584 THR A O 1
ATOM 4388 N N . TRP A 1 585 ? 5.150 3.293 24.739 1.00 96.56 585 TRP A N 1
ATOM 4389 C CA . TRP A 1 585 ? 5.807 3.545 26.014 1.00 96.56 585 TRP A CA 1
ATOM 4390 C C . TRP A 1 585 ? 7.233 4.062 25.816 1.00 96.56 585 TRP A C 1
ATOM 4392 O O . TRP A 1 585 ? 7.589 5.070 26.424 1.00 96.56 585 TRP A O 1
ATOM 4402 N N . VAL A 1 586 ? 8.015 3.444 24.924 1.00 97.12 586 VAL A N 1
ATOM 4403 C CA . VAL A 1 586 ? 9.382 3.883 24.608 1.00 97.12 586 VAL A CA 1
ATOM 4404 C C . VAL A 1 586 ? 9.387 5.321 24.093 1.00 97.12 586 VAL A C 1
ATOM 4406 O O . VAL A 1 586 ? 10.152 6.142 24.598 1.00 97.12 586 VAL A O 1
ATOM 4409 N N . MET A 1 587 ? 8.520 5.654 23.134 1.00 96.88 587 MET A N 1
ATOM 4410 C CA . MET A 1 587 ? 8.439 7.007 22.579 1.00 96.88 587 MET A CA 1
ATOM 4411 C C . MET A 1 587 ? 8.034 8.056 23.622 1.00 96.88 587 MET A C 1
ATOM 4413 O O . MET A 1 587 ? 8.495 9.186 23.528 1.00 96.88 587 MET A O 1
ATOM 4417 N N . GLN A 1 588 ? 7.191 7.708 24.599 1.00 94.56 588 GLN A N 1
ATOM 4418 C CA . GLN A 1 588 ? 6.703 8.649 25.616 1.00 94.56 588 GLN A CA 1
ATOM 4419 C C . GLN A 1 588 ? 7.627 8.792 26.831 1.00 94.56 588 GLN A C 1
ATOM 4421 O O . GLN A 1 588 ? 7.671 9.855 27.445 1.00 94.56 588 GLN A O 1
ATOM 4426 N N . ASN A 1 589 ? 8.339 7.728 27.211 1.00 94.62 589 ASN A N 1
ATOM 4427 C CA . ASN A 1 589 ? 8.992 7.647 28.522 1.00 94.62 589 ASN A CA 1
ATOM 4428 C C . ASN A 1 589 ? 10.520 7.640 28.458 1.00 94.62 589 ASN A C 1
ATOM 4430 O O . ASN A 1 589 ? 11.168 7.711 29.500 1.00 94.62 589 ASN A O 1
ATOM 4434 N N . THR A 1 590 ? 11.111 7.583 27.264 1.00 94.81 590 THR A N 1
ATOM 4435 C CA . THR A 1 590 ? 12.569 7.574 27.101 1.00 94.81 590 THR A CA 1
ATOM 4436 C C . THR A 1 590 ? 13.047 8.762 26.275 1.00 94.81 590 THR A C 1
ATOM 4438 O O . THR A 1 590 ? 12.321 9.290 25.432 1.00 94.81 590 THR A O 1
ATOM 4441 N N . ALA A 1 591 ? 14.283 9.208 26.517 1.00 95.06 591 ALA A N 1
ATOM 4442 C CA . ALA A 1 591 ? 14.902 10.224 25.673 1.00 95.06 591 ALA A CA 1
ATOM 4443 C C . ALA A 1 591 ? 15.096 9.686 24.246 1.00 95.06 591 ALA A C 1
ATOM 4445 O O . ALA A 1 591 ? 15.350 8.494 24.049 1.00 95.06 591 ALA A O 1
ATOM 4446 N N . GLN A 1 592 ? 15.017 10.578 23.256 1.00 96.00 592 GLN A N 1
ATOM 4447 C CA . GLN A 1 592 ? 15.130 10.222 21.842 1.00 96.00 592 GLN A CA 1
ATOM 4448 C C . GLN A 1 592 ? 16.374 9.358 21.557 1.00 96.00 592 GLN A C 1
ATOM 4450 O O . GLN A 1 592 ? 16.239 8.308 20.932 1.00 96.00 592 GLN A O 1
ATOM 4455 N N . ASP A 1 593 ? 17.544 9.733 22.079 1.00 96.56 593 ASP A N 1
ATOM 4456 C CA . ASP A 1 593 ? 18.839 9.086 21.833 1.00 96.56 593 ASP A CA 1
ATOM 4457 C C . ASP A 1 593 ? 19.201 7.958 22.816 1.00 96.56 593 ASP A C 1
ATOM 4459 O O . ASP A 1 593 ? 20.189 7.251 22.605 1.00 96.56 593 ASP A O 1
ATOM 4463 N N . ALA A 1 594 ? 18.410 7.737 23.870 1.00 96.31 594 ALA A N 1
ATOM 4464 C CA . ALA A 1 594 ? 18.688 6.694 24.857 1.00 96.31 594 ALA A CA 1
ATOM 4465 C C . ALA A 1 594 ? 18.523 5.290 24.254 1.00 96.31 594 ALA A C 1
ATOM 4467 O O . ALA A 1 594 ? 17.472 4.968 23.703 1.00 96.31 594 ALA A O 1
ATOM 4468 N N . ALA A 1 595 ? 19.533 4.429 24.385 1.00 97.94 595 ALA A N 1
ATOM 4469 C CA . ALA A 1 595 ? 19.445 3.054 23.897 1.00 97.94 595 ALA A CA 1
ATOM 4470 C C . ALA A 1 595 ? 18.444 2.224 24.717 1.00 97.94 595 ALA A C 1
ATOM 4472 O O . ALA A 1 595 ? 18.461 2.270 25.949 1.00 97.94 595 ALA A O 1
ATOM 4473 N N . ILE A 1 596 ? 17.600 1.449 24.034 1.00 98.38 596 ILE A N 1
ATOM 4474 C CA . ILE A 1 596 ? 16.608 0.575 24.669 1.00 98.38 596 ILE A CA 1
ATOM 4475 C C . ILE A 1 596 ? 16.265 -0.628 23.785 1.00 98.38 596 ILE A C 1
ATOM 4477 O O . ILE A 1 596 ? 16.241 -0.521 22.557 1.00 98.38 596 ILE A O 1
ATOM 4481 N N . THR A 1 597 ? 15.976 -1.763 24.423 1.00 98.81 597 THR A N 1
ATOM 4482 C CA . THR A 1 597 ? 15.591 -3.011 23.754 1.00 98.81 597 THR A CA 1
ATOM 4483 C C . THR A 1 597 ? 14.151 -3.412 24.079 1.00 98.81 597 THR A C 1
ATOM 4485 O O . THR A 1 597 ? 13.743 -3.421 25.237 1.00 98.81 597 THR A O 1
ATOM 4488 N N . ILE A 1 598 ? 13.392 -3.807 23.060 1.00 98.88 598 ILE A N 1
ATOM 4489 C CA . ILE A 1 598 ? 12.108 -4.501 23.170 1.00 98.88 598 ILE A CA 1
ATOM 4490 C C . ILE A 1 598 ? 12.359 -5.967 22.814 1.00 98.88 598 ILE A C 1
ATOM 4492 O O . ILE A 1 598 ? 12.694 -6.273 21.670 1.00 98.88 598 ILE A O 1
ATOM 4496 N N . ASN A 1 599 ? 12.211 -6.870 23.781 1.00 98.88 599 ASN A N 1
ATOM 4497 C CA . ASN A 1 599 ? 12.309 -8.311 23.549 1.00 98.88 599 ASN A CA 1
ATOM 4498 C C . ASN A 1 599 ? 10.913 -8.859 23.265 1.00 98.88 599 ASN A C 1
ATOM 4500 O O . ASN A 1 599 ? 10.025 -8.689 24.095 1.00 98.88 599 ASN A O 1
ATOM 4504 N N . VAL A 1 600 ? 10.718 -9.518 22.129 1.00 98.88 600 VAL A N 1
ATOM 4505 C CA . VAL A 1 600 ? 9.414 -10.056 21.721 1.00 98.88 600 VAL A CA 1
ATOM 4506 C C . VAL A 1 600 ? 9.453 -11.576 21.810 1.00 98.88 600 VAL A C 1
ATOM 4508 O O . VAL A 1 600 ? 10.322 -12.206 21.210 1.00 98.88 600 VAL A O 1
ATOM 4511 N N . LYS A 1 601 ? 8.549 -12.170 22.586 1.00 98.81 601 LYS A N 1
ATOM 4512 C CA . LYS A 1 601 ? 8.433 -13.624 22.728 1.00 98.81 601 LYS A CA 1
ATOM 4513 C C . LYS A 1 601 ? 7.764 -14.253 21.515 1.00 98.81 601 LYS A C 1
ATOM 4515 O O . LYS A 1 601 ? 7.137 -13.566 20.712 1.00 98.81 601 LYS A O 1
ATOM 4520 N N . ASN A 1 602 ? 7.983 -15.554 21.332 1.00 98.62 602 ASN A N 1
ATOM 4521 C CA . ASN A 1 602 ? 7.343 -16.290 20.243 1.00 98.62 602 ASN A CA 1
ATOM 4522 C C . ASN A 1 602 ? 5.817 -16.172 20.355 1.00 98.62 602 ASN A C 1
ATOM 4524 O O . ASN A 1 602 ? 5.259 -16.449 21.406 1.00 98.62 602 ASN A O 1
ATOM 4528 N N . GLY A 1 603 ? 5.162 -15.800 19.260 1.00 98.00 603 GLY A N 1
ATOM 4529 C CA . GLY A 1 603 ? 3.748 -15.448 19.229 1.00 98.00 603 GLY A CA 1
ATOM 4530 C C . GLY A 1 603 ? 3.360 -14.858 17.875 1.00 98.00 603 GLY A C 1
ATOM 4531 O O . GLY A 1 603 ? 4.221 -14.539 17.043 1.00 98.00 603 GLY A O 1
ATOM 4532 N N . THR A 1 604 ? 2.054 -14.728 17.624 1.00 97.38 604 THR A N 1
ATOM 4533 C CA . THR A 1 604 ? 1.539 -14.057 16.417 1.00 97.38 604 THR A CA 1
ATOM 4534 C C . THR A 1 604 ? 0.821 -12.769 16.790 1.00 97.38 604 THR A C 1
ATOM 4536 O O . THR A 1 604 ? -0.281 -12.777 17.336 1.00 97.38 604 THR A O 1
ATOM 4539 N N . TYR A 1 605 ? 1.429 -11.647 16.424 1.00 97.38 605 TYR A N 1
ATOM 4540 C CA . TYR A 1 605 ? 0.990 -10.312 16.801 1.00 97.38 605 TYR A CA 1
ATOM 4541 C C . TYR A 1 605 ? 0.251 -9.655 15.633 1.00 97.38 605 TYR A C 1
ATOM 4543 O O . TYR A 1 605 ? 0.873 -9.188 14.676 1.00 97.38 605 TYR A O 1
ATOM 4551 N N . ASN A 1 606 ? -1.085 -9.620 15.700 1.00 95.12 606 ASN A N 1
ATOM 4552 C CA . ASN A 1 606 ? -1.919 -8.933 14.707 1.00 95.12 606 ASN A CA 1
ATOM 4553 C C . ASN A 1 606 ? -1.868 -7.418 14.899 1.00 95.12 606 ASN A C 1
ATOM 4555 O O . ASN A 1 606 ? -2.725 -6.833 15.561 1.00 95.12 606 ASN A O 1
ATOM 4559 N N . GLU A 1 607 ? -0.814 -6.796 14.372 1.00 94.56 607 GLU A N 1
ATOM 4560 C CA . GLU A 1 607 ? -0.500 -5.404 14.659 1.00 94.56 607 GLU A CA 1
ATOM 4561 C C . GLU A 1 607 ? -0.062 -4.614 13.425 1.00 94.56 607 GLU A C 1
ATOM 4563 O O . GLU A 1 607 ? 0.680 -5.079 12.559 1.00 94.56 607 GLU A O 1
ATOM 4568 N N . ARG A 1 608 ? -0.501 -3.355 13.400 1.00 96.31 608 ARG A N 1
ATOM 4569 C CA . ARG A 1 608 ? 0.057 -2.289 12.569 1.00 96.31 608 ARG A CA 1
ATOM 4570 C C . ARG A 1 608 ? 0.852 -1.403 13.518 1.00 96.31 608 ARG A C 1
ATOM 4572 O O . ARG A 1 608 ? 0.355 -1.068 14.588 1.00 96.31 608 ARG A O 1
ATOM 4579 N N . LEU A 1 609 ? 2.084 -1.083 13.147 1.00 98.06 609 LEU A N 1
ATOM 4580 C CA . LEU A 1 609 ? 3.073 -0.458 14.011 1.00 98.06 609 LEU A CA 1
ATOM 4581 C C . LEU A 1 609 ? 3.431 0.957 13.554 1.00 98.06 609 LEU A C 1
ATOM 4583 O O . LEU A 1 609 ? 3.447 1.274 12.362 1.00 98.06 609 LEU A O 1
ATOM 4587 N N . TYR A 1 610 ? 3.770 1.804 14.512 1.00 98.19 610 TYR A N 1
ATOM 4588 C CA . TYR A 1 610 ? 4.201 3.172 14.321 1.00 98.19 610 TYR A CA 1
ATOM 4589 C C . TYR A 1 610 ? 5.311 3.516 15.314 1.00 98.19 610 TYR A C 1
ATOM 4591 O O . TYR A 1 610 ? 5.160 3.344 16.528 1.00 98.19 610 TYR A O 1
ATOM 4599 N N . LEU A 1 611 ? 6.424 3.993 14.763 1.00 98.38 611 LEU A N 1
ATOM 4600 C CA . LEU A 1 611 ? 7.589 4.487 15.484 1.00 98.38 611 LEU A CA 1
ATOM 4601 C C . LEU A 1 611 ? 7.973 5.846 14.912 1.00 98.38 611 LEU A C 1
ATOM 4603 O O . LEU A 1 611 ? 8.050 6.007 13.694 1.00 98.38 611 LEU A O 1
ATOM 4607 N N . ARG A 1 612 ? 8.267 6.810 15.781 1.00 97.50 612 ARG A N 1
ATOM 4608 C CA . ARG A 1 612 ? 8.647 8.153 15.362 1.00 97.50 612 ARG A CA 1
ATOM 4609 C C . ARG A 1 612 ? 9.722 8.758 16.248 1.00 97.50 612 ARG A C 1
ATOM 4611 O O . ARG A 1 612 ? 9.596 8.726 17.467 1.00 97.50 612 ARG A O 1
ATOM 4618 N N . ASN A 1 613 ? 10.727 9.369 15.612 1.00 96.44 613 ASN A N 1
ATOM 4619 C CA . ASN A 1 613 ? 11.770 10.180 16.259 1.00 96.44 613 ASN A CA 1
ATOM 4620 C C . ASN A 1 613 ? 12.413 9.510 17.485 1.00 96.44 613 ASN A C 1
ATOM 4622 O O . ASN A 1 613 ? 12.667 10.162 18.496 1.00 96.44 613 ASN A O 1
ATOM 4626 N N . LYS A 1 614 ? 12.655 8.201 17.406 1.00 97.56 614 LYS A N 1
ATOM 4627 C CA . LYS A 1 614 ? 13.346 7.437 18.441 1.00 97.56 614 LYS A CA 1
ATOM 4628 C C . LYS A 1 614 ? 14.583 6.799 17.833 1.00 97.56 614 LYS A C 1
ATOM 4630 O O . LYS A 1 614 ? 14.467 6.049 16.866 1.00 97.56 614 LYS A O 1
ATOM 4635 N N . ASP A 1 615 ? 15.734 7.081 18.428 1.00 98.00 615 ASP A N 1
ATOM 4636 C CA . ASP A 1 615 ? 17.025 6.566 17.985 1.00 98.00 615 ASP A CA 1
ATOM 4637 C C . ASP A 1 615 ? 17.457 5.373 18.854 1.00 98.00 615 ASP A C 1
ATOM 4639 O O . ASP A 1 615 ? 16.928 5.174 19.949 1.00 98.00 615 ASP A O 1
ATOM 4643 N N . ASN A 1 616 ? 18.431 4.580 18.404 1.00 98.19 616 ASN A N 1
ATOM 4644 C CA . ASN A 1 616 ? 19.060 3.506 19.190 1.00 98.19 616 ASN A CA 1
ATOM 4645 C C . ASN A 1 616 ? 18.063 2.485 19.794 1.00 98.19 616 ASN A C 1
ATOM 4647 O O . ASN A 1 616 ? 18.259 1.991 20.908 1.00 98.19 616 ASN A O 1
ATOM 4651 N N . LEU A 1 617 ? 16.974 2.184 19.079 1.00 98.69 617 LEU A N 1
ATOM 4652 C CA . LEU A 1 617 ? 15.975 1.192 19.485 1.00 98.69 617 LEU A CA 1
ATOM 4653 C C . LEU A 1 617 ? 16.300 -0.171 18.868 1.00 98.69 617 LEU A C 1
ATOM 4655 O O . LEU A 1 617 ? 16.485 -0.273 17.658 1.00 98.69 617 LEU A O 1
ATOM 4659 N N . SER A 1 618 ? 16.298 -1.225 19.682 1.00 98.88 618 SER A N 1
ATOM 4660 C CA . SER A 1 618 ? 16.364 -2.613 19.207 1.00 98.88 618 SER A CA 1
ATOM 4661 C C . SER A 1 618 ? 15.054 -3.345 19.479 1.00 98.88 618 SER A C 1
ATOM 4663 O O . SER A 1 618 ? 14.557 -3.309 20.599 1.00 98.88 618 SER A O 1
ATOM 4665 N N . ILE A 1 619 ? 14.508 -4.033 18.480 1.00 98.88 619 ILE A N 1
ATOM 4666 C CA . ILE A 1 619 ? 13.380 -4.959 18.608 1.00 98.88 619 ILE A CA 1
ATOM 4667 C C . ILE A 1 619 ? 13.918 -6.348 18.278 1.00 98.88 619 ILE A C 1
ATOM 4669 O O . ILE A 1 619 ? 14.273 -6.621 17.131 1.00 98.88 619 ILE A O 1
ATOM 4673 N N . ILE A 1 620 ? 14.026 -7.196 19.297 1.00 98.88 620 ILE A N 1
ATOM 4674 C CA . ILE A 1 620 ? 14.678 -8.502 19.208 1.00 98.88 620 ILE A CA 1
ATOM 4675 C C . ILE A 1 620 ? 13.640 -9.572 19.511 1.00 98.88 620 ILE A C 1
ATOM 4677 O O . ILE A 1 620 ? 13.146 -9.666 20.635 1.00 98.88 620 ILE A O 1
ATOM 4681 N N . GLY A 1 621 ? 13.294 -10.367 18.507 1.00 98.81 621 GLY A N 1
ATOM 4682 C CA . GLY A 1 621 ? 12.447 -11.530 18.701 1.00 98.81 621 GLY A CA 1
ATOM 4683 C C . GLY A 1 621 ? 13.202 -12.686 19.360 1.00 98.81 621 GLY A C 1
ATOM 4684 O O . GLY A 1 621 ? 14.420 -12.820 19.244 1.00 98.81 621 GLY A O 1
ATOM 4685 N N . GLU A 1 622 ? 12.472 -13.544 20.065 1.00 98.62 622 GLU A N 1
ATOM 4686 C CA . GLU A 1 622 ? 12.999 -14.779 20.643 1.00 98.62 622 GLU A CA 1
ATOM 4687 C C . GLU A 1 622 ? 13.499 -15.743 19.560 1.00 98.62 622 GLU A C 1
ATOM 4689 O O . GLU A 1 622 ? 14.497 -16.438 19.754 1.00 98.62 622 GLU A O 1
ATOM 4694 N N . SER A 1 623 ? 12.824 -15.774 18.410 1.00 98.25 623 SER A N 1
ATOM 4695 C CA . SER A 1 623 ? 13.279 -16.508 17.237 1.00 98.25 623 SER A CA 1
ATOM 4696 C C . SER A 1 623 ? 12.666 -15.964 15.948 1.00 98.25 623 SER A C 1
ATOM 4698 O O . SER A 1 623 ? 11.502 -15.560 15.916 1.00 98.25 623 SER A O 1
ATOM 4700 N N . ARG A 1 624 ? 13.443 -16.046 14.860 1.00 97.88 624 ARG A N 1
ATOM 4701 C CA . ARG A 1 624 ? 13.053 -15.602 13.515 1.00 97.88 624 ARG A CA 1
ATOM 4702 C C . ARG A 1 624 ? 11.692 -16.130 13.065 1.00 97.88 624 ARG A C 1
ATOM 4704 O O . ARG A 1 624 ? 10.888 -15.352 12.564 1.00 97.88 624 ARG A O 1
ATOM 4711 N N . ASP A 1 625 ? 11.444 -17.427 13.239 1.00 95.19 625 ASP A N 1
ATOM 4712 C CA . ASP A 1 625 ? 10.225 -18.084 12.749 1.00 95.19 625 ASP A CA 1
ATOM 4713 C C . ASP A 1 625 ? 9.104 -18.149 13.802 1.00 95.19 625 ASP A C 1
ATOM 4715 O O . ASP A 1 625 ? 7.945 -18.350 13.444 1.00 95.19 625 ASP A O 1
ATOM 4719 N N . GLY A 1 626 ? 9.428 -18.000 15.091 1.00 97.75 626 GLY A N 1
ATOM 4720 C CA . GLY A 1 626 ? 8.449 -18.062 16.178 1.00 97.75 626 GLY A CA 1
ATOM 4721 C C . GLY A 1 626 ? 7.807 -16.716 16.514 1.00 97.75 626 GLY A C 1
ATOM 4722 O O . GLY A 1 626 ? 6.679 -16.703 16.998 1.00 97.75 626 GLY A O 1
ATOM 4723 N N . VAL A 1 627 ? 8.473 -15.593 16.228 1.00 98.75 627 VAL A N 1
ATOM 4724 C CA . VAL A 1 627 ? 7.895 -14.246 16.356 1.00 98.75 627 VAL A CA 1
ATOM 4725 C C . VAL A 1 627 ? 7.353 -13.795 15.006 1.00 98.75 627 VAL A C 1
ATOM 4727 O O . VAL A 1 627 ? 8.129 -13.525 14.090 1.00 98.75 627 VAL A O 1
ATOM 4730 N N . ASN A 1 628 ? 6.031 -13.665 14.879 1.00 98.56 628 ASN A N 1
ATOM 4731 C CA . ASN A 1 628 ? 5.391 -13.219 13.643 1.00 98.56 628 ASN A CA 1
ATOM 4732 C C . ASN A 1 628 ? 4.467 -12.022 13.887 1.00 98.56 628 ASN A C 1
ATOM 4734 O O . ASN A 1 628 ? 3.360 -12.165 14.400 1.00 98.56 628 ASN A O 1
ATOM 4738 N N . ILE A 1 629 ? 4.901 -10.833 13.479 1.00 98.75 629 ILE A N 1
ATOM 4739 C CA . ILE A 1 629 ? 4.062 -9.633 13.454 1.00 98.75 629 ILE A CA 1
ATOM 4740 C C . ILE A 1 629 ? 3.298 -9.651 12.131 1.00 98.75 629 ILE A C 1
ATOM 4742 O O . ILE A 1 629 ? 3.879 -9.408 11.071 1.00 98.75 629 ILE A O 1
ATOM 4746 N N . ALA A 1 630 ? 2.011 -9.989 12.176 1.00 97.94 630 ALA A N 1
ATOM 4747 C CA . ALA A 1 630 ? 1.244 -10.305 10.980 1.00 97.94 630 ALA A CA 1
ATOM 4748 C C . ALA A 1 630 ? -0.163 -9.720 10.982 1.00 97.94 630 ALA A C 1
ATOM 4750 O O . ALA A 1 630 ? -0.988 -10.076 11.814 1.00 97.94 630 ALA A O 1
ATOM 4751 N N . ALA A 1 631 ? -0.460 -8.887 9.992 1.00 97.00 631 ALA A N 1
ATOM 4752 C CA . ALA A 1 631 ? -1.782 -8.311 9.784 1.00 97.00 631 ALA A CA 1
ATOM 4753 C C . ALA A 1 631 ? -2.030 -8.087 8.288 1.00 97.00 631 ALA A C 1
ATOM 4755 O O . ALA A 1 631 ? -1.095 -8.047 7.491 1.00 97.00 631 ALA A O 1
ATOM 4756 N N . GLU A 1 632 ? -3.287 -7.894 7.898 1.00 96.50 632 GLU A N 1
ATOM 4757 C CA . GLU A 1 632 ? -3.628 -7.462 6.542 1.00 96.50 632 GLU A CA 1
ATOM 4758 C C . GLU A 1 632 ? -3.710 -5.935 6.488 1.00 96.50 632 GLU A C 1
ATOM 4760 O O . GLU A 1 632 ? -4.533 -5.328 7.170 1.00 96.50 632 GLU A O 1
ATOM 4765 N N . ASN A 1 633 ? -2.898 -5.279 5.666 1.00 97.56 633 ASN A N 1
ATOM 4766 C CA . ASN A 1 633 ? -3.061 -3.851 5.395 1.00 97.56 633 ASN A CA 1
ATOM 4767 C C . ASN A 1 633 ? -2.630 -3.549 3.966 1.00 97.56 633 ASN A C 1
ATOM 4769 O O . ASN A 1 633 ? -1.595 -4.037 3.529 1.00 97.56 633 ASN A O 1
ATOM 4773 N N . TYR A 1 634 ? -3.417 -2.781 3.225 1.00 97.00 634 TYR A N 1
ATOM 4774 C CA . TYR A 1 634 ? -3.165 -2.592 1.800 1.00 97.00 634 TYR A CA 1
ATOM 4775 C C . TYR A 1 634 ? -3.838 -1.328 1.264 1.00 97.00 634 TYR A C 1
ATOM 4777 O O . TYR A 1 634 ? -4.630 -0.685 1.960 1.00 97.00 634 TYR A O 1
ATOM 4785 N N . GLU A 1 635 ? -3.520 -0.972 0.021 1.00 94.00 635 GLU A N 1
ATOM 4786 C CA . GLU A 1 635 ? -3.964 0.265 -0.633 1.00 94.00 635 GLU A CA 1
ATOM 4787 C C . GLU A 1 635 ? -5.490 0.447 -0.636 1.00 94.00 635 GLU A C 1
ATOM 4789 O O . GLU A 1 635 ? -5.975 1.567 -0.466 1.00 94.00 635 GLU A O 1
ATOM 4794 N N . GLY A 1 636 ? -6.251 -0.638 -0.791 1.00 89.44 636 GLY A N 1
ATOM 4795 C CA . GLY A 1 636 ? -7.715 -0.608 -0.769 1.00 89.44 636 GLY A CA 1
ATOM 4796 C C . GLY A 1 636 ? -8.341 -0.303 0.599 1.00 89.44 636 GLY A C 1
ATOM 4797 O O . GLY A 1 636 ? -9.474 0.167 0.629 1.00 89.44 636 GLY A O 1
ATOM 4798 N N . ILE A 1 637 ? -7.627 -0.517 1.715 1.00 89.56 637 ILE A N 1
ATOM 4799 C CA . ILE A 1 637 ? -8.102 -0.170 3.073 1.00 89.56 637 ILE A CA 1
ATOM 4800 C C . ILE A 1 637 ? -7.505 1.163 3.545 1.00 89.56 637 ILE A C 1
ATOM 4802 O O . ILE A 1 637 ? -8.223 2.022 4.060 1.00 89.56 637 ILE A O 1
ATOM 4806 N N . ASN A 1 638 ? -6.191 1.345 3.390 1.00 94.38 638 ASN A N 1
ATOM 4807 C CA . ASN A 1 638 ? -5.450 2.521 3.852 1.00 94.38 638 ASN A CA 1
ATOM 4808 C C . ASN A 1 638 ? -4.592 3.088 2.713 1.00 94.38 638 ASN A C 1
ATOM 4810 O O . ASN A 1 638 ? -3.384 2.875 2.656 1.00 94.38 638 ASN A O 1
ATOM 4814 N N . THR A 1 639 ? -5.230 3.824 1.805 1.00 89.44 639 THR A N 1
ATOM 4815 C CA . THR A 1 639 ? -4.647 4.318 0.547 1.00 89.44 639 THR A CA 1
ATOM 4816 C C . THR A 1 639 ? -3.432 5.229 0.743 1.00 89.44 639 THR A C 1
ATOM 4818 O O . THR A 1 639 ? -3.506 6.256 1.415 1.00 89.44 639 THR A O 1
ATOM 4821 N N . GLY A 1 640 ? -2.320 4.901 0.089 1.00 91.56 640 GLY A N 1
ATOM 4822 C CA . GLY A 1 640 ? -1.061 5.637 0.140 1.00 91.56 640 GLY A CA 1
ATOM 4823 C C . GLY A 1 640 ? -0.173 5.266 1.330 1.00 91.56 640 GLY A C 1
ATOM 4824 O O . GLY A 1 640 ? -0.588 4.627 2.295 1.00 91.56 640 GLY A O 1
ATOM 4825 N N . SER A 1 641 ? 1.090 5.696 1.293 1.00 90.44 641 SER A N 1
ATOM 4826 C CA . SER A 1 641 ? 2.099 5.302 2.293 1.00 90.44 641 SER A CA 1
ATOM 4827 C C . SER A 1 641 ? 1.859 5.868 3.702 1.00 90.44 641 SER A C 1
ATOM 4829 O O . SER A 1 641 ? 2.411 5.340 4.664 1.00 90.44 641 SER A O 1
ATOM 4831 N N . GLY A 1 642 ? 1.032 6.911 3.835 1.00 91.94 642 GLY A N 1
ATOM 4832 C CA . GLY A 1 642 ? 0.697 7.546 5.114 1.00 91.94 642 GLY A CA 1
ATOM 4833 C C . GLY A 1 642 ? 1.834 8.348 5.754 1.00 91.94 642 GLY A C 1
ATOM 4834 O O . GLY A 1 642 ? 2.955 8.408 5.242 1.00 91.94 642 GLY A O 1
ATOM 4835 N N . LYS A 1 643 ? 1.506 9.008 6.869 1.00 93.81 643 LYS A N 1
ATOM 4836 C CA . LYS A 1 643 ? 2.425 9.735 7.760 1.00 93.81 643 LYS A CA 1
ATOM 4837 C C . LYS A 1 643 ? 1.787 9.921 9.138 1.00 93.81 643 LYS A C 1
ATOM 4839 O O . LYS A 1 643 ? 0.573 9.770 9.267 1.00 93.81 643 LYS A O 1
ATOM 4844 N N . GLY A 1 644 ? 2.578 10.322 10.126 1.00 94.19 644 GLY A N 1
ATOM 4845 C CA . GLY A 1 644 ? 2.078 10.785 11.412 1.00 94.19 644 GLY A CA 1
ATOM 4846 C C . GLY A 1 644 ? 1.220 12.047 11.288 1.00 94.19 644 GLY A C 1
ATOM 4847 O O . GLY A 1 644 ? 1.550 12.984 10.551 1.00 94.19 644 GLY A O 1
ATOM 4848 N N . THR A 1 645 ? 0.123 12.086 12.034 1.00 95.06 645 THR A N 1
ATOM 4849 C CA . THR A 1 645 ? -0.849 13.183 12.088 1.00 95.06 645 THR A CA 1
ATOM 4850 C C . THR A 1 645 ? -1.015 13.699 13.512 1.00 95.06 645 THR A C 1
ATOM 4852 O O . THR A 1 645 ? -0.552 13.074 14.459 1.00 95.06 645 THR A O 1
ATOM 4855 N N . ASP A 1 646 ? -1.638 14.868 13.668 1.00 94.31 646 ASP A N 1
ATOM 4856 C CA . ASP A 1 646 ? -2.052 15.352 14.989 1.00 94.31 646 ASP A CA 1
ATOM 4857 C C . ASP A 1 646 ? -3.146 14.459 15.581 1.00 94.31 646 ASP A C 1
ATOM 4859 O O . ASP A 1 646 ? -3.922 13.852 14.836 1.00 94.31 646 ASP A O 1
ATOM 4863 N N . VAL A 1 647 ? -3.221 14.419 16.910 1.00 91.00 647 VAL A N 1
ATOM 4864 C CA . VAL A 1 647 ? -4.211 13.609 17.626 1.00 91.00 647 VAL A CA 1
ATOM 4865 C C . VAL A 1 647 ? -5.642 13.980 17.229 1.00 91.00 647 VAL A C 1
ATOM 4867 O O . VAL A 1 647 ? -5.963 15.165 17.112 1.00 91.00 647 VAL A O 1
ATOM 4870 N N . GLY A 1 648 ? -6.500 12.979 17.008 1.00 85.56 648 GLY A N 1
ATOM 4871 C CA . GLY A 1 648 ? -7.885 13.174 16.565 1.00 85.56 648 GLY A CA 1
ATOM 4872 C C . GLY A 1 648 ? -8.045 13.496 15.072 1.00 85.56 648 GLY A C 1
ATOM 4873 O O . GLY A 1 648 ? -9.120 13.918 14.636 1.00 85.56 648 GLY A O 1
ATOM 4874 N N . SER A 1 649 ? -6.989 13.324 14.271 1.00 87.62 649 SER A N 1
ATOM 4875 C CA . SER A 1 649 ? -7.072 13.440 12.810 1.00 87.62 649 SER A CA 1
ATOM 4876 C C . SER A 1 649 ? -7.846 12.273 12.188 1.00 87.62 649 SER A C 1
ATOM 4878 O O . SER A 1 649 ? -7.966 11.199 12.764 1.00 87.62 649 SER A O 1
ATOM 4880 N N . LYS A 1 650 ? -8.343 12.460 10.962 1.00 85.00 650 LYS A N 1
ATOM 4881 C CA . LYS A 1 650 ? -8.899 11.360 10.155 1.00 85.00 650 LYS A CA 1
ATOM 4882 C C . LYS A 1 650 ? -7.773 10.529 9.515 1.00 85.00 650 LYS A C 1
ATOM 4884 O O . LYS A 1 650 ? -6.695 11.086 9.287 1.00 85.00 650 LYS A O 1
ATOM 4889 N N . PRO A 1 651 ? -8.023 9.251 9.158 1.00 85.62 651 PRO A N 1
ATOM 4890 C CA . PRO A 1 651 ? -7.068 8.449 8.398 1.00 85.62 651 PRO A CA 1
ATOM 4891 C C . PRO A 1 651 ? -6.559 9.185 7.152 1.00 85.62 651 PRO A C 1
ATOM 4893 O O . PRO A 1 651 ? -7.340 9.744 6.380 1.00 85.62 651 PRO A O 1
ATOM 4896 N N . ALA A 1 652 ? -5.242 9.177 6.957 1.00 81.19 652 ALA A N 1
ATOM 4897 C CA . ALA A 1 652 ? -4.557 9.878 5.868 1.00 81.19 652 ALA A CA 1
ATOM 4898 C C . ALA A 1 652 ? -3.553 8.946 5.167 1.00 81.19 652 ALA A C 1
ATOM 4900 O O . ALA A 1 652 ? -2.380 9.280 4.982 1.00 81.19 652 ALA A O 1
ATOM 4901 N N . GLY A 1 653 ? -4.033 7.754 4.813 1.00 84.06 653 GLY A N 1
ATOM 4902 C CA . GLY A 1 653 ? -3.236 6.657 4.273 1.00 84.06 653 GLY A CA 1
ATOM 4903 C C . GLY A 1 653 ? -2.491 5.857 5.333 1.00 84.06 653 GLY A C 1
ATOM 4904 O O . GLY A 1 653 ? -2.746 5.987 6.525 1.00 84.06 653 GLY A O 1
ATOM 4905 N N . GLY A 1 654 ? -1.556 5.021 4.890 1.00 90.38 654 GLY A N 1
ATOM 4906 C CA . GLY A 1 654 ? -0.725 4.190 5.755 1.00 90.38 654 GLY A CA 1
ATOM 4907 C C . GLY A 1 654 ? -0.963 2.706 5.533 1.00 90.38 654 GLY A C 1
ATOM 4908 O O . GLY A 1 654 ? -1.361 2.018 6.471 1.00 90.38 654 GLY A O 1
ATOM 4909 N N . ARG A 1 655 ? -0.704 2.199 4.325 1.00 95.12 655 ARG A N 1
ATOM 4910 C CA . ARG A 1 655 ? -0.833 0.763 4.005 1.00 95.12 655 ARG A CA 1
ATOM 4911 C C . ARG A 1 655 ? 0.275 -0.146 4.554 1.00 95.12 655 ARG A C 1
ATOM 4913 O O . ARG A 1 655 ? 0.065 -1.353 4.611 1.00 95.12 655 ARG A O 1
ATOM 4920 N N . SER A 1 656 ? 1.402 0.385 5.037 1.00 97.69 656 SER A N 1
ATOM 4921 C CA . SER A 1 656 ? 2.450 -0.463 5.627 1.00 97.69 656 SER A CA 1
ATOM 4922 C C . SER A 1 656 ? 1.995 -1.136 6.922 1.00 97.69 656 SER A C 1
ATOM 4924 O O . SER A 1 656 ? 1.144 -0.604 7.635 1.00 97.69 656 SER A O 1
ATOM 4926 N N . LEU A 1 657 ? 2.558 -2.284 7.295 1.00 98.50 657 LEU A N 1
ATOM 4927 C CA . LEU A 1 657 ? 2.380 -2.764 8.667 1.00 98.50 657 LEU A CA 1
ATOM 4928 C C . LEU A 1 657 ? 3.161 -1.881 9.622 1.00 98.50 657 LEU A C 1
ATOM 4930 O O . LEU A 1 657 ? 2.554 -1.240 10.471 1.00 98.50 657 LEU A O 1
ATOM 4934 N N . PHE A 1 658 ? 4.466 -1.741 9.419 1.00 98.69 658 PHE A N 1
ATOM 4935 C CA . PHE A 1 658 ? 5.318 -0.903 10.247 1.00 98.69 658 PHE A CA 1
ATOM 4936 C C . PHE A 1 658 ? 5.670 0.402 9.528 1.00 98.69 658 PHE A C 1
ATOM 4938 O O . PHE A 1 658 ? 6.358 0.400 8.509 1.00 98.69 658 PHE A O 1
ATOM 4945 N N . LEU A 1 659 ? 5.182 1.529 10.046 1.00 98.44 659 LEU A N 1
ATOM 4946 C CA . LEU A 1 659 ? 5.604 2.867 9.642 1.00 98.44 659 LEU A CA 1
ATOM 4947 C C . LEU A 1 659 ? 6.645 3.394 10.634 1.00 98.44 659 LEU A C 1
ATOM 4949 O O . LEU A 1 659 ? 6.334 3.600 11.806 1.00 98.44 659 LEU A O 1
ATOM 4953 N N . VAL A 1 660 ? 7.856 3.653 10.154 1.00 98.50 660 VAL A N 1
ATOM 4954 C CA . VAL A 1 660 ? 8.906 4.331 10.921 1.00 98.50 660 VAL A CA 1
ATOM 4955 C C . VAL A 1 660 ? 9.110 5.718 10.333 1.00 98.50 660 VAL A C 1
ATOM 4957 O O . VAL A 1 660 ? 9.389 5.826 9.145 1.00 98.50 660 VAL A O 1
ATOM 4960 N N . GLU A 1 661 ? 8.991 6.774 11.132 1.00 97.25 661 GLU A N 1
ATOM 4961 C CA . GLU A 1 661 ? 9.204 8.156 10.693 1.00 97.25 661 GLU A CA 1
ATOM 4962 C C . GLU A 1 661 ? 10.332 8.842 11.458 1.00 97.25 661 GLU A C 1
ATOM 4964 O O . GLU A 1 661 ? 10.256 9.060 12.668 1.00 97.25 661 GLU A O 1
ATOM 4969 N N . GLY A 1 662 ? 11.372 9.243 10.729 1.00 95.62 662 GLY A N 1
ATOM 4970 C CA . GLY A 1 662 ? 12.594 9.723 11.365 1.00 95.62 662 GLY A CA 1
ATOM 4971 C C . GLY A 1 662 ? 13.251 8.627 12.207 1.00 95.62 662 GLY A C 1
ATOM 4972 O O . GLY A 1 662 ? 13.094 7.439 11.928 1.00 95.62 662 GLY A O 1
ATOM 4973 N N . GLY A 1 663 ? 14.001 9.038 13.226 1.00 94.56 663 GLY A N 1
ATOM 4974 C CA . GLY A 1 663 ? 14.813 8.124 14.025 1.00 94.56 663 GLY A CA 1
ATOM 4975 C C . GLY A 1 663 ? 16.104 7.681 13.320 1.00 94.56 663 GLY A C 1
ATOM 4976 O O . GLY A 1 663 ? 16.226 7.763 12.091 1.00 94.56 663 GLY A O 1
ATOM 4977 N N . ASP A 1 664 ? 17.064 7.203 14.104 1.00 98.25 664 ASP A N 1
ATOM 4978 C CA . ASP A 1 664 ? 18.334 6.633 13.656 1.00 98.25 664 ASP A CA 1
ATOM 4979 C C . ASP A 1 664 ? 18.690 5.340 14.409 1.00 98.25 664 ASP A C 1
ATOM 4981 O O . ASP A 1 664 ? 18.412 5.185 15.594 1.00 98.25 664 ASP A O 1
ATOM 4985 N N . LEU A 1 665 ? 19.362 4.418 13.723 1.00 97.88 665 LEU A N 1
ATOM 4986 C CA . LEU A 1 665 ? 19.850 3.153 14.272 1.00 97.88 665 LEU A CA 1
ATOM 4987 C C . LEU A 1 665 ? 18.746 2.272 14.898 1.00 97.88 665 LEU A C 1
ATOM 4989 O O . LEU A 1 665 ? 18.888 1.766 16.013 1.00 97.88 665 LEU A O 1
ATOM 4993 N N . LEU A 1 666 ? 17.651 2.066 14.160 1.00 98.81 666 LEU A N 1
ATOM 4994 C CA . LEU A 1 666 ? 16.665 1.030 14.481 1.00 98.81 666 LEU A CA 1
ATOM 4995 C C . LEU A 1 666 ? 17.263 -0.347 14.172 1.00 98.81 666 LEU A C 1
ATOM 4997 O O . LEU A 1 666 ? 17.763 -0.558 13.072 1.00 98.81 666 LEU A O 1
ATOM 5001 N N . THR A 1 667 ? 17.182 -1.291 15.107 1.00 98.88 667 THR A N 1
ATOM 5002 C CA . THR A 1 667 ? 17.565 -2.694 14.891 1.00 98.88 667 THR A CA 1
ATOM 5003 C C . THR A 1 667 ? 16.340 -3.596 14.982 1.00 98.88 667 THR A C 1
ATOM 5005 O O . THR A 1 667 ? 15.622 -3.554 15.976 1.00 98.88 667 THR A O 1
ATOM 5008 N N . LEU A 1 668 ? 16.112 -4.418 13.959 1.00 98.88 668 LEU A N 1
ATOM 5009 C CA . LEU A 1 668 ? 15.130 -5.500 13.924 1.00 98.88 668 LEU A CA 1
ATOM 5010 C C . LEU A 1 668 ? 15.893 -6.820 13.832 1.00 98.88 668 LEU A C 1
ATOM 5012 O O . LEU A 1 668 ? 16.652 -7.022 12.884 1.00 98.88 668 LEU A O 1
ATOM 5016 N N . GLU A 1 669 ? 15.720 -7.705 14.805 1.00 98.75 669 GLU A N 1
ATOM 5017 C CA . GLU A 1 669 ? 16.487 -8.949 14.865 1.00 98.75 669 GLU A CA 1
ATOM 5018 C C . GLU A 1 669 ? 15.613 -10.142 15.247 1.00 98.75 669 GLU A C 1
ATOM 5020 O O . GLU A 1 669 ? 14.733 -10.010 16.096 1.00 98.75 669 GLU A O 1
ATOM 5025 N N . ASN A 1 670 ? 15.867 -11.307 14.639 1.00 98.75 670 ASN A N 1
ATOM 5026 C CA . ASN A 1 670 ? 15.228 -12.582 14.990 1.00 98.75 670 ASN A CA 1
ATOM 5027 C C . ASN A 1 670 ? 13.691 -12.527 14.996 1.00 98.75 670 ASN A C 1
ATOM 5029 O O . ASN A 1 670 ? 13.055 -13.017 15.925 1.00 98.75 670 ASN A O 1
ATOM 5033 N N . LEU A 1 671 ? 13.079 -11.943 13.964 1.00 98.81 671 LEU A N 1
ATOM 5034 C CA . LEU A 1 671 ? 11.620 -11.833 13.858 1.00 98.81 671 LEU A CA 1
ATOM 5035 C C . LEU A 1 671 ? 11.118 -11.920 12.415 1.00 98.81 671 LEU A C 1
ATOM 5037 O O . LEU A 1 671 ? 11.862 -11.699 11.458 1.00 98.81 671 LEU A O 1
ATOM 5041 N N . THR A 1 672 ? 9.826 -12.191 12.261 1.00 98.94 672 THR A N 1
ATOM 5042 C CA . THR A 1 672 ? 9.108 -12.147 10.987 1.00 98.94 672 THR A CA 1
ATOM 5043 C C . THR A 1 672 ? 8.059 -11.035 11.005 1.00 98.94 672 THR A C 1
ATOM 5045 O O . THR A 1 672 ? 7.315 -10.893 11.974 1.00 98.94 672 THR A O 1
ATOM 5048 N N . ILE A 1 673 ? 7.967 -10.267 9.916 1.00 98.88 673 ILE A N 1
ATOM 5049 C CA . ILE A 1 673 ? 6.851 -9.358 9.636 1.00 98.88 673 ILE A CA 1
ATOM 5050 C C . ILE A 1 673 ? 6.147 -9.830 8.362 1.00 98.88 673 ILE A C 1
ATOM 5052 O O . ILE A 1 673 ? 6.758 -9.881 7.291 1.00 98.88 673 ILE A O 1
ATOM 5056 N N . THR A 1 674 ? 4.858 -10.150 8.468 1.00 98.81 674 THR A N 1
ATOM 5057 C CA . THR A 1 674 ? 4.054 -10.679 7.359 1.00 98.81 674 THR A CA 1
ATOM 5058 C C . THR A 1 674 ? 2.844 -9.796 7.095 1.00 98.81 674 THR A C 1
ATOM 5060 O O . THR A 1 674 ? 1.916 -9.758 7.897 1.00 98.81 674 THR A O 1
ATOM 5063 N N . ASN A 1 675 ? 2.796 -9.139 5.940 1.00 98.69 675 ASN A N 1
ATOM 5064 C CA . ASN A 1 675 ? 1.547 -8.569 5.464 1.00 98.69 675 ASN A CA 1
ATOM 5065 C C . ASN A 1 675 ? 0.727 -9.682 4.812 1.00 98.69 675 ASN A C 1
ATOM 5067 O O . ASN A 1 675 ? 1.131 -10.253 3.801 1.00 98.69 675 ASN A O 1
ATOM 5071 N N . THR A 1 676 ? -0.401 -10.034 5.426 1.00 97.62 676 THR A N 1
ATOM 5072 C CA . THR A 1 676 ? -1.205 -11.195 5.016 1.00 97.62 676 THR A CA 1
ATOM 5073 C C . THR A 1 676 ? -2.144 -10.891 3.852 1.00 97.62 676 THR A C 1
ATOM 5075 O O . THR A 1 676 ? -2.960 -11.743 3.502 1.00 97.62 676 THR A O 1
ATOM 5078 N N . HIS A 1 677 ? -2.067 -9.687 3.278 1.00 97.56 677 HIS A N 1
ATOM 5079 C CA . HIS A 1 677 ? -2.870 -9.320 2.123 1.00 97.56 677 HIS A CA 1
ATOM 5080 C C . HIS A 1 677 ? -2.584 -10.245 0.932 1.00 97.56 677 HIS A C 1
ATOM 5082 O O . HIS A 1 677 ? -1.432 -10.517 0.593 1.00 97.56 677 HIS A O 1
ATOM 5088 N N . VAL A 1 678 ? -3.657 -10.710 0.294 1.00 96.25 678 VAL A N 1
ATOM 5089 C CA . VAL A 1 678 ? -3.607 -11.570 -0.890 1.00 96.25 678 VAL A CA 1
ATOM 5090 C C . VAL A 1 678 ? -4.092 -10.772 -2.089 1.00 96.25 678 VAL A C 1
ATOM 5092 O O . VAL A 1 678 ? -5.218 -10.274 -2.084 1.00 96.25 678 VAL A O 1
ATOM 5095 N N . ARG A 1 679 ? -3.285 -10.706 -3.146 1.00 93.00 679 ARG A N 1
ATOM 5096 C CA . ARG A 1 679 ? -3.591 -9.880 -4.316 1.00 93.00 679 ARG A CA 1
ATOM 5097 C C . ARG A 1 679 ? -4.846 -10.343 -5.045 1.00 93.00 679 ARG A C 1
ATOM 5099 O O . ARG A 1 679 ? -5.007 -11.519 -5.378 1.00 93.00 679 ARG A O 1
ATOM 5106 N N . THR A 1 680 ? -5.685 -9.373 -5.385 1.00 89.38 680 THR A N 1
ATOM 5107 C CA . THR A 1 680 ? -6.955 -9.539 -6.103 1.00 89.38 680 THR A CA 1
ATOM 5108 C C . THR A 1 680 ? -6.910 -8.989 -7.533 1.00 89.38 680 THR A C 1
ATOM 5110 O O . THR A 1 680 ? -7.713 -9.381 -8.380 1.00 89.38 680 THR A O 1
ATOM 5113 N N . GLY A 1 681 ? -5.944 -8.116 -7.833 1.00 81.75 681 GLY A N 1
ATOM 5114 C CA . GLY A 1 681 ? -5.743 -7.435 -9.110 1.00 81.75 681 GLY A CA 1
ATOM 5115 C C . GLY A 1 681 ? -6.054 -5.933 -9.094 1.00 81.75 681 GLY A C 1
ATOM 5116 O O . GLY A 1 681 ? -5.900 -5.289 -10.135 1.00 81.75 681 GLY A O 1
ATOM 5117 N N . SER A 1 682 ? -6.490 -5.359 -7.968 1.00 81.06 682 SER A N 1
ATOM 5118 C CA . SER A 1 682 ? -6.803 -3.931 -7.854 1.00 81.06 682 SER A CA 1
ATOM 5119 C C . SER A 1 682 ? -6.552 -3.400 -6.445 1.00 81.06 682 SER A C 1
ATOM 5121 O O . SER A 1 682 ? -7.251 -3.775 -5.514 1.00 81.06 682 SER A O 1
ATOM 5123 N N . GLY A 1 683 ? -5.635 -2.434 -6.329 1.00 85.12 683 GLY A N 1
ATOM 5124 C CA . GLY A 1 683 ? -5.323 -1.781 -5.056 1.00 85.12 683 GLY A CA 1
ATOM 5125 C C . GLY A 1 683 ? -4.639 -2.715 -4.063 1.00 85.12 683 GLY A C 1
ATOM 5126 O O . GLY A 1 683 ? -4.954 -2.638 -2.889 1.00 85.12 683 GLY A O 1
ATOM 5127 N N . ASP A 1 684 ? -3.745 -3.596 -4.519 1.00 94.12 684 ASP A N 1
ATOM 5128 C CA . ASP A 1 684 ? -3.169 -4.665 -3.689 1.00 94.12 684 ASP A CA 1
ATOM 5129 C C . ASP A 1 684 ? -1.785 -4.346 -3.087 1.00 94.12 684 ASP A C 1
ATOM 5131 O O . ASP A 1 684 ? -1.106 -5.238 -2.582 1.00 94.12 684 ASP A O 1
ATOM 5135 N N . GLN A 1 685 ? -1.296 -3.107 -3.196 1.00 96.94 685 GLN A N 1
ATOM 5136 C CA . GLN A 1 685 ? -0.012 -2.734 -2.596 1.00 96.94 685 GLN A CA 1
ATOM 5137 C C . GLN A 1 685 ? -0.084 -2.886 -1.076 1.00 96.94 685 GLN A C 1
ATOM 5139 O O . GLN A 1 685 ? -1.025 -2.374 -0.468 1.00 96.94 685 GLN A O 1
ATOM 5144 N N . ALA A 1 686 ? 0.894 -3.567 -0.477 1.00 98.12 686 ALA A N 1
ATOM 5145 C CA . ALA A 1 686 ? 0.828 -4.008 0.911 1.00 98.12 686 ALA A CA 1
ATOM 5146 C C . ALA A 1 686 ? 2.234 -4.161 1.528 1.00 98.12 686 ALA A C 1
ATOM 5148 O O . ALA A 1 686 ? 2.793 -5.257 1.581 1.00 98.12 686 ALA A O 1
ATOM 5149 N N . GLU A 1 687 ? 2.828 -3.074 2.024 1.00 98.62 687 GLU A N 1
ATOM 5150 C CA . GLU A 1 687 ? 4.159 -3.115 2.640 1.00 98.62 687 GLU A CA 1
ATOM 5151 C C . GLU A 1 687 ? 4.131 -3.825 4.003 1.00 98.62 687 GLU A C 1
ATOM 5153 O O . GLU A 1 687 ? 3.227 -3.641 4.823 1.00 98.62 687 GLU A O 1
ATOM 5158 N N . THR A 1 688 ? 5.197 -4.553 4.323 1.00 98.88 688 THR A N 1
ATOM 5159 C CA . THR A 1 688 ? 5.528 -4.927 5.702 1.00 98.88 688 THR A CA 1
ATOM 5160 C C . THR A 1 688 ? 6.171 -3.757 6.438 1.00 98.88 688 THR A C 1
ATOM 5162 O O . THR A 1 688 ? 5.813 -3.472 7.577 1.00 98.88 688 THR A O 1
ATOM 5165 N N . LEU A 1 689 ? 7.102 -3.050 5.791 1.00 98.81 689 LEU A N 1
ATOM 5166 C CA . LEU A 1 689 ? 7.877 -1.971 6.403 1.00 98.81 689 LEU A CA 1
ATOM 5167 C C . LEU A 1 689 ? 7.973 -0.773 5.458 1.00 98.81 689 LEU A C 1
ATOM 5169 O O . LEU A 1 689 ? 8.423 -0.901 4.319 1.00 98.81 689 LEU A O 1
ATOM 5173 N N . TYR A 1 690 ? 7.618 0.398 5.984 1.00 98.69 690 TYR A N 1
ATOM 5174 C CA . TYR A 1 690 ? 8.002 1.690 5.438 1.00 98.69 690 TYR A CA 1
ATOM 5175 C C . TYR A 1 690 ? 8.988 2.363 6.394 1.00 98.69 690 TYR A C 1
ATOM 5177 O O . TYR A 1 690 ? 8.594 2.905 7.428 1.00 98.69 690 TYR A O 1
ATOM 5185 N N . PHE A 1 691 ? 10.271 2.355 6.028 1.00 98.69 691 PHE A N 1
ATOM 5186 C CA . PHE A 1 691 ? 11.300 3.095 6.751 1.00 98.69 691 PHE A CA 1
ATOM 5187 C C . PHE A 1 691 ? 11.434 4.507 6.165 1.00 98.69 691 PHE A C 1
ATOM 5189 O O . PHE A 1 691 ? 12.147 4.741 5.191 1.00 98.69 691 PHE A O 1
ATOM 5196 N N . ASN A 1 692 ? 10.700 5.462 6.737 1.00 97.94 692 ASN A N 1
ATOM 5197 C CA . ASN A 1 692 ? 10.647 6.863 6.323 1.00 97.94 692 ASN A CA 1
ATOM 5198 C C . ASN A 1 692 ? 11.635 7.729 7.126 1.00 97.94 692 ASN A C 1
ATOM 5200 O O . ASN A 1 692 ? 11.258 8.733 7.736 1.00 97.94 692 ASN A O 1
ATOM 5204 N N . SER A 1 693 ? 12.916 7.357 7.112 1.00 96.94 693 SER A N 1
ATOM 5205 C CA . SER A 1 693 ? 14.003 8.178 7.656 1.00 96.94 693 SER A CA 1
ATOM 5206 C C . SER A 1 693 ? 15.037 8.444 6.568 1.00 96.94 693 SER A C 1
ATOM 5208 O O . SER A 1 693 ? 15.724 7.539 6.112 1.00 96.94 693 SER A O 1
ATOM 5210 N N . LYS A 1 694 ? 15.133 9.694 6.097 1.00 94.56 694 LYS A N 1
ATOM 5211 C CA . LYS A 1 694 ? 16.023 10.052 4.974 1.00 94.56 694 LYS A CA 1
ATOM 5212 C C . LYS A 1 694 ? 17.509 9.970 5.327 1.00 94.56 694 LYS A C 1
ATOM 5214 O O . LYS A 1 694 ? 18.324 9.696 4.456 1.00 94.56 694 LYS A O 1
ATOM 5219 N N . THR A 1 695 ? 17.853 10.244 6.580 1.00 94.62 695 THR A N 1
ATOM 5220 C CA . THR A 1 695 ? 19.239 10.264 7.076 1.00 94.62 695 THR A CA 1
ATOM 5221 C C . THR A 1 695 ? 19.506 9.192 8.125 1.00 94.62 695 THR A C 1
ATOM 5223 O O . THR A 1 695 ? 20.650 9.040 8.538 1.00 94.62 695 THR A O 1
ATOM 5226 N N . GLY A 1 696 ? 18.464 8.496 8.585 1.00 97.31 696 GLY A N 1
ATOM 5227 C CA . GLY A 1 696 ? 18.574 7.477 9.617 1.00 97.31 696 GLY A CA 1
ATOM 5228 C C . GLY A 1 696 ? 19.054 6.136 9.086 1.00 97.31 696 GLY A C 1
ATOM 5229 O O . GLY A 1 696 ? 19.069 5.881 7.876 1.00 97.31 696 GLY A O 1
ATOM 5230 N N . ARG A 1 697 ? 19.432 5.289 10.041 1.00 98.50 697 ARG A N 1
ATOM 5231 C CA . ARG A 1 697 ? 19.952 3.945 9.817 1.00 98.50 697 ARG A CA 1
ATOM 5232 C C . ARG A 1 697 ? 18.997 2.856 10.303 1.00 98.50 697 ARG A C 1
ATOM 5234 O O . ARG A 1 697 ? 18.438 2.971 11.394 1.00 98.50 697 ARG A O 1
ATOM 5241 N N . LEU A 1 698 ? 18.865 1.787 9.525 1.00 98.81 698 LEU A N 1
ATOM 5242 C CA . LEU A 1 698 ? 18.139 0.564 9.875 1.00 98.81 698 LEU A CA 1
ATOM 5243 C C . LEU A 1 698 ? 19.069 -0.645 9.770 1.00 98.81 698 LEU A C 1
ATOM 5245 O O . LEU A 1 698 ? 19.734 -0.835 8.754 1.00 98.81 698 LEU A O 1
ATOM 5249 N N . ILE A 1 699 ? 19.051 -1.497 10.786 1.00 98.81 699 ILE A N 1
ATOM 5250 C CA . ILE A 1 699 ? 19.651 -2.828 10.782 1.00 98.81 699 ILE A CA 1
ATOM 5251 C C . ILE A 1 699 ? 18.515 -3.849 10.848 1.00 98.81 699 ILE A C 1
ATOM 5253 O O . ILE A 1 699 ? 17.706 -3.809 11.768 1.00 98.81 699 ILE A O 1
ATOM 5257 N N . ALA A 1 700 ? 18.462 -4.775 9.898 1.00 98.81 700 ALA A N 1
ATOM 5258 C CA . ALA A 1 700 ? 17.595 -5.944 9.928 1.00 98.81 700 ALA A CA 1
ATOM 5259 C C . ALA A 1 700 ? 18.469 -7.202 9.842 1.00 98.81 700 ALA A C 1
ATOM 5261 O O . ALA A 1 700 ? 19.107 -7.446 8.820 1.00 98.81 700 ALA A O 1
ATOM 5262 N N . ARG A 1 701 ? 18.538 -7.986 10.918 1.00 97.62 701 ARG A N 1
ATOM 5263 C CA . ARG A 1 701 ? 19.367 -9.198 10.993 1.00 97.62 701 ARG A CA 1
ATOM 5264 C C . ARG A 1 701 ? 18.514 -10.412 11.279 1.00 97.62 701 ARG A C 1
ATOM 5266 O O . ARG A 1 701 ? 17.643 -10.357 12.141 1.00 97.62 701 ARG A O 1
ATOM 5273 N N . ASP A 1 702 ? 18.764 -11.501 10.560 1.00 98.12 702 ASP A N 1
ATOM 5274 C CA . ASP A 1 702 ? 18.075 -12.771 10.802 1.00 98.12 702 ASP A CA 1
ATOM 5275 C C . ASP A 1 702 ? 16.541 -12.607 10.817 1.00 98.12 702 ASP A C 1
ATOM 5277 O O . ASP A 1 702 ? 15.839 -13.195 11.639 1.00 98.12 702 ASP A O 1
ATOM 5281 N N . ALA A 1 703 ? 16.017 -11.766 9.918 1.00 98.69 703 ALA A N 1
ATOM 5282 C CA . ALA A 1 703 ? 14.614 -11.366 9.895 1.00 98.69 703 ALA A CA 1
ATOM 5283 C C . ALA A 1 703 ? 13.919 -11.748 8.580 1.00 98.69 703 ALA A C 1
ATOM 5285 O O . ALA A 1 703 ? 14.549 -11.863 7.524 1.00 98.69 703 ALA A O 1
ATOM 5286 N N . ASN A 1 704 ? 12.601 -11.941 8.631 1.00 98.88 704 ASN A N 1
ATOM 5287 C CA . ASN A 1 704 ? 11.768 -12.208 7.457 1.00 98.88 704 ASN A CA 1
ATOM 5288 C C . ASN A 1 704 ? 10.787 -11.054 7.205 1.00 98.88 704 ASN A C 1
ATOM 5290 O O . ASN A 1 704 ? 10.120 -10.593 8.126 1.00 98.88 704 ASN A O 1
ATOM 5294 N N . PHE A 1 705 ? 10.627 -10.664 5.942 1.00 98.94 705 PHE A N 1
ATOM 5295 C CA . PHE A 1 705 ? 9.635 -9.694 5.481 1.00 98.94 705 PHE A CA 1
ATOM 5296 C C . PHE A 1 705 ? 8.849 -10.310 4.328 1.00 98.94 705 PHE A C 1
ATOM 5298 O O . PHE A 1 705 ? 9.427 -10.641 3.291 1.00 98.94 705 PHE A O 1
ATOM 5305 N N . ILE A 1 706 ? 7.551 -10.531 4.518 1.00 98.81 706 ILE A N 1
ATOM 5306 C CA . ILE A 1 706 ? 6.727 -11.317 3.595 1.00 98.81 706 ILE A CA 1
ATOM 5307 C C . ILE A 1 706 ? 5.461 -10.536 3.234 1.00 98.81 706 ILE A C 1
ATOM 5309 O O . ILE A 1 706 ? 4.682 -10.171 4.107 1.00 98.81 706 ILE A O 1
ATOM 5313 N N . SER A 1 707 ? 5.255 -10.303 1.941 1.00 98.56 707 SER A N 1
ATOM 5314 C CA . SER A 1 707 ? 4.005 -9.814 1.342 1.00 98.56 707 SER A CA 1
ATOM 5315 C C . SER A 1 707 ? 3.944 -10.309 -0.111 1.00 98.56 707 SER A C 1
ATOM 5317 O O . SER A 1 707 ? 4.754 -11.146 -0.502 1.00 98.56 707 SER A O 1
ATOM 5319 N N . GLU A 1 708 ? 3.008 -9.823 -0.925 1.00 96.56 708 GLU A N 1
ATOM 5320 C CA . GLU A 1 708 ? 2.981 -10.067 -2.371 1.00 96.56 708 GLU A CA 1
ATOM 5321 C C . GLU A 1 708 ? 3.346 -8.827 -3.199 1.00 96.56 708 GLU A C 1
ATOM 5323 O O . GLU A 1 708 ? 4.163 -8.931 -4.101 1.00 96.56 708 GLU A O 1
ATOM 5328 N N . GLN A 1 709 ? 2.783 -7.646 -2.955 1.00 96.69 709 GLN A N 1
ATOM 5329 C CA . GLN A 1 709 ? 3.145 -6.440 -3.712 1.00 96.69 709 GLN A CA 1
ATOM 5330 C C . GLN A 1 709 ? 3.662 -5.357 -2.770 1.00 96.69 709 GLN A C 1
ATOM 5332 O O . GLN A 1 709 ? 3.067 -5.125 -1.721 1.00 96.69 709 GLN A O 1
ATOM 5337 N N . ASP A 1 710 ? 4.738 -4.680 -3.178 1.00 97.88 710 ASP A N 1
ATOM 5338 C CA . ASP A 1 710 ? 5.345 -3.568 -2.443 1.00 97.88 710 ASP A CA 1
ATOM 5339 C C . ASP A 1 710 ? 5.840 -3.967 -1.027 1.00 97.88 710 ASP A C 1
ATOM 5341 O O . ASP A 1 710 ? 5.741 -3.164 -0.113 1.00 97.88 710 ASP A O 1
ATOM 5345 N N . THR A 1 711 ? 6.373 -5.181 -0.796 1.00 98.81 711 THR A N 1
ATOM 5346 C CA . THR A 1 711 ? 6.785 -5.670 0.548 1.00 98.81 711 THR A CA 1
ATOM 5347 C C . THR A 1 711 ? 7.611 -4.652 1.358 1.00 98.81 711 THR A C 1
ATOM 5349 O O . THR A 1 711 ? 7.309 -4.419 2.527 1.00 98.81 711 THR A O 1
ATOM 5352 N N . LEU A 1 712 ? 8.621 -4.007 0.770 1.00 98.88 712 LEU A N 1
ATOM 5353 C CA . LEU A 1 712 ? 9.474 -3.019 1.436 1.00 98.88 712 LEU A CA 1
ATOM 5354 C C . LEU A 1 712 ? 9.443 -1.665 0.719 1.00 98.88 712 LEU A C 1
ATOM 5356 O O . LEU A 1 712 ? 9.786 -1.590 -0.459 1.00 98.88 712 LEU A O 1
ATOM 5360 N N . LEU A 1 713 ? 9.150 -0.595 1.469 1.00 98.75 713 LEU A N 1
ATOM 5361 C CA . LEU A 1 713 ? 9.336 0.799 1.055 1.00 98.75 713 LEU A CA 1
ATOM 5362 C C . LEU A 1 713 ? 10.460 1.460 1.866 1.00 98.75 713 LEU A C 1
ATOM 5364 O O . LEU A 1 713 ? 10.294 1.766 3.047 1.00 98.75 713 LEU A O 1
ATOM 5368 N N . MET A 1 714 ? 11.609 1.708 1.243 1.00 98.44 714 MET A N 1
ATOM 5369 C CA . MET A 1 714 ? 12.829 2.109 1.956 1.00 98.44 714 MET A CA 1
ATOM 5370 C C . MET A 1 714 ? 13.258 3.560 1.681 1.00 98.44 714 MET A C 1
ATOM 5372 O O . MET A 1 714 ? 13.023 4.104 0.600 1.00 98.44 714 MET A O 1
ATOM 5376 N N . LYS A 1 715 ? 13.909 4.184 2.672 1.00 98.31 715 LYS A N 1
ATOM 5377 C CA . LYS A 1 715 ? 14.672 5.447 2.577 1.00 98.31 715 LYS A CA 1
ATOM 5378 C C . LYS A 1 715 ? 15.940 5.356 3.427 1.00 98.31 715 LYS A C 1
ATOM 5380 O O . LYS A 1 715 ? 16.065 4.431 4.215 1.00 98.31 715 LYS A O 1
ATOM 5385 N N . GLY A 1 716 ? 16.867 6.302 3.289 1.00 97.75 716 GLY A N 1
ATOM 5386 C CA . GLY A 1 716 ? 18.042 6.380 4.166 1.00 97.75 716 GLY A CA 1
ATOM 5387 C C . GLY A 1 716 ? 19.048 5.248 3.959 1.00 97.75 716 GLY A C 1
ATOM 5388 O O . GLY A 1 716 ? 19.290 4.847 2.815 1.00 97.75 716 GLY A O 1
ATOM 5389 N N . TYR A 1 717 ? 19.648 4.789 5.062 1.00 98.56 717 TYR A N 1
ATOM 5390 C CA . TYR A 1 717 ? 20.743 3.816 5.099 1.00 98.56 717 TYR A CA 1
ATOM 5391 C C . TYR A 1 717 ? 20.284 2.522 5.776 1.00 98.56 717 TYR A C 1
ATOM 5393 O O . TYR A 1 717 ? 20.055 2.498 6.979 1.00 98.56 717 TYR A O 1
ATOM 5401 N N . ASN A 1 718 ? 20.155 1.430 5.030 1.00 98.81 718 ASN A N 1
ATOM 5402 C CA . ASN A 1 718 ? 19.547 0.202 5.546 1.00 98.81 718 ASN A CA 1
ATOM 5403 C C . ASN A 1 718 ? 20.437 -1.000 5.271 1.00 98.81 718 ASN A C 1
ATOM 5405 O O . ASN A 1 718 ? 20.887 -1.181 4.143 1.00 98.81 718 ASN A O 1
ATOM 5409 N N . TRP A 1 719 ? 20.643 -1.849 6.269 1.00 98.69 719 TRP A N 1
ATOM 5410 C CA . TRP A 1 719 ? 21.404 -3.082 6.132 1.00 98.69 719 TRP A CA 1
ATOM 5411 C C . TRP A 1 719 ? 20.548 -4.277 6.542 1.00 98.69 719 TRP A C 1
ATOM 5413 O O . TRP A 1 719 ? 20.142 -4.392 7.696 1.00 98.69 719 TRP A O 1
ATOM 5423 N N . PHE A 1 720 ? 20.270 -5.148 5.576 1.00 98.81 720 PHE A N 1
ATOM 5424 C CA . PHE A 1 720 ? 19.575 -6.414 5.748 1.00 98.81 720 PHE A CA 1
ATOM 5425 C C . PHE A 1 720 ? 20.601 -7.536 5.645 1.00 98.81 720 PHE A C 1
ATOM 5427 O O . PHE A 1 720 ? 21.212 -7.703 4.594 1.00 98.81 720 PHE A O 1
ATOM 5434 N N . TYR A 1 721 ? 20.782 -8.307 6.711 1.00 97.81 721 TYR A N 1
ATOM 5435 C CA . TYR A 1 721 ? 21.766 -9.383 6.764 1.00 97.81 721 TYR A CA 1
ATOM 5436 C C . TYR A 1 721 ? 21.145 -10.699 7.186 1.00 97.81 721 TYR A C 1
ATOM 5438 O O . TYR A 1 721 ? 20.313 -10.737 8.098 1.00 97.81 721 TYR A O 1
ATOM 5446 N N . ASN A 1 722 ? 21.522 -11.770 6.484 1.00 97.25 722 ASN A N 1
ATOM 5447 C CA . ASN A 1 722 ? 20.951 -13.106 6.657 1.00 97.25 722 ASN A CA 1
ATOM 5448 C C . ASN A 1 722 ? 19.410 -13.100 6.702 1.00 97.25 722 ASN A C 1
ATOM 5450 O O . ASN A 1 722 ? 18.767 -13.879 7.409 1.00 97.25 722 ASN A O 1
ATOM 5454 N N . SER A 1 723 ? 18.798 -12.166 5.975 1.00 98.56 723 SER A N 1
ATOM 5455 C CA . SER A 1 723 ? 17.368 -11.886 6.037 1.00 98.56 723 SER A CA 1
ATOM 5456 C C . SER A 1 723 ? 16.666 -12.428 4.800 1.00 98.56 723 SER A C 1
ATOM 5458 O O . SER A 1 723 ? 17.291 -12.701 3.777 1.00 98.56 723 SER A O 1
ATOM 5460 N N . LYS A 1 724 ? 15.352 -12.617 4.886 1.00 98.81 724 LYS A N 1
ATOM 5461 C CA . LYS A 1 724 ? 14.519 -13.025 3.752 1.00 98.81 724 LYS A CA 1
ATOM 5462 C C . LYS A 1 724 ? 13.521 -11.928 3.439 1.00 98.81 724 LYS A C 1
ATOM 5464 O O . LYS A 1 724 ? 12.776 -11.511 4.321 1.00 98.81 724 LYS A O 1
ATOM 5469 N N . VAL A 1 725 ? 13.449 -11.531 2.176 1.00 98.94 725 VAL A N 1
ATOM 5470 C CA . VAL A 1 725 ? 12.401 -10.651 1.659 1.00 98.94 725 VAL A CA 1
ATOM 5471 C C . VAL A 1 725 ? 11.636 -11.407 0.588 1.00 98.94 725 VAL A C 1
ATOM 5473 O O . VAL A 1 725 ? 12.235 -11.877 -0.375 1.00 98.94 725 VAL A O 1
ATOM 5476 N N . ALA A 1 726 ? 10.326 -11.545 0.759 1.00 98.75 726 ALA A N 1
ATOM 5477 C CA . ALA A 1 726 ? 9.465 -12.260 -0.170 1.00 98.75 726 ALA A CA 1
ATOM 5478 C C . ALA A 1 726 ? 8.362 -11.356 -0.732 1.00 98.75 726 ALA A C 1
ATOM 5480 O O . ALA A 1 726 ? 7.747 -10.586 0.011 1.00 98.75 726 ALA A O 1
ATOM 5481 N N . GLY A 1 727 ? 8.115 -11.471 -2.037 1.00 98.12 727 GLY A N 1
ATOM 5482 C CA . GLY A 1 727 ? 7.055 -10.751 -2.743 1.00 98.12 727 GLY A CA 1
ATOM 5483 C C . GLY A 1 727 ? 7.024 -11.037 -4.239 1.00 98.12 727 GLY A C 1
ATOM 5484 O O . GLY A 1 727 ? 7.651 -11.974 -4.706 1.00 98.12 727 GLY A O 1
ATOM 5485 N N . ASN A 1 728 ? 6.250 -10.276 -5.001 1.00 94.44 728 ASN A N 1
ATOM 5486 C CA . ASN A 1 728 ? 5.926 -10.522 -6.407 1.00 94.44 728 ASN A CA 1
ATOM 5487 C C . ASN A 1 728 ? 6.168 -9.281 -7.285 1.00 94.44 728 ASN A C 1
ATOM 5489 O O . ASN A 1 728 ? 7.081 -9.300 -8.106 1.00 94.44 728 ASN A O 1
ATOM 5493 N N . VAL A 1 729 ? 5.376 -8.209 -7.136 1.00 95.25 729 VAL A N 1
ATOM 5494 C CA . VAL A 1 729 ? 5.544 -6.958 -7.911 1.00 95.25 729 VAL A CA 1
ATOM 5495 C C . VAL A 1 729 ? 6.163 -5.885 -7.037 1.00 95.25 729 VAL A C 1
ATOM 5497 O O . VAL A 1 729 ? 5.627 -5.601 -5.969 1.00 95.25 729 VAL A O 1
ATOM 5500 N N . ASP A 1 730 ? 7.245 -5.279 -7.528 1.00 96.75 730 ASP A N 1
ATOM 5501 C CA . ASP A 1 730 ? 7.960 -4.144 -6.930 1.00 96.75 730 ASP A CA 1
ATOM 5502 C C . ASP A 1 730 ? 8.188 -4.325 -5.430 1.00 96.75 730 ASP A C 1
ATOM 5504 O O . ASP A 1 730 ? 8.106 -3.386 -4.639 1.00 96.75 730 ASP A O 1
ATOM 5508 N N . PHE A 1 731 ? 8.417 -5.567 -5.011 1.00 98.19 731 PHE A N 1
ATOM 5509 C CA . PHE A 1 731 ? 8.332 -5.898 -3.600 1.00 98.19 731 PHE A CA 1
ATOM 5510 C C . PHE A 1 731 ? 9.499 -5.324 -2.790 1.00 98.19 731 PHE A C 1
ATOM 5512 O O . PHE A 1 731 ? 9.455 -5.324 -1.564 1.00 98.19 731 PHE A O 1
ATOM 5519 N N . ILE A 1 732 ? 10.509 -4.771 -3.461 1.00 98.81 732 ILE A N 1
ATOM 5520 C CA . ILE A 1 732 ? 11.504 -3.875 -2.881 1.00 98.81 732 ILE A CA 1
ATOM 5521 C C . ILE A 1 732 ? 11.489 -2.572 -3.681 1.00 98.81 732 ILE A C 1
ATOM 5523 O O . ILE A 1 732 ? 11.825 -2.548 -4.866 1.00 98.81 732 ILE A O 1
ATOM 5527 N N . TRP A 1 733 ? 11.129 -1.461 -3.047 1.00 98.50 733 TRP A N 1
ATOM 5528 C CA . TRP A 1 733 ? 11.085 -0.170 -3.725 1.00 98.50 733 TRP A CA 1
ATOM 5529 C C . TRP A 1 733 ? 11.380 0.994 -2.778 1.00 98.50 733 TRP A C 1
ATOM 5531 O O . TRP A 1 733 ? 11.445 0.845 -1.556 1.00 98.50 733 TRP A O 1
ATOM 5541 N N . GLY A 1 734 ? 11.590 2.181 -3.345 1.00 97.75 734 GLY A N 1
ATOM 5542 C CA . GLY A 1 734 ? 11.689 3.414 -2.565 1.00 97.75 734 GLY A CA 1
ATOM 5543 C C . GLY A 1 734 ? 12.873 4.303 -2.914 1.00 97.75 734 GLY A C 1
ATOM 5544 O O . GLY A 1 734 ? 13.454 4.216 -3.990 1.00 97.75 734 GLY A O 1
ATOM 5545 N N . TYR A 1 735 ? 13.201 5.185 -1.976 1.00 97.62 735 TYR A N 1
ATOM 5546 C CA . TYR A 1 735 ? 14.068 6.353 -2.144 1.00 97.62 735 TYR A CA 1
ATOM 5547 C C . TYR A 1 735 ? 15.357 6.199 -1.332 1.00 97.62 735 TYR A C 1
ATOM 5549 O O . TYR A 1 735 ? 15.799 7.124 -0.648 1.00 97.62 735 TYR A O 1
ATOM 5557 N N . SER A 1 736 ? 15.903 4.985 -1.315 1.00 96.94 736 SER A N 1
ATOM 5558 C CA . SER A 1 736 ? 17.089 4.659 -0.531 1.00 96.94 736 SER A CA 1
ATOM 5559 C C . SER A 1 736 ? 18.304 5.447 -0.993 1.00 96.94 736 SER A C 1
ATOM 5561 O O . SER A 1 736 ? 18.556 5.551 -2.195 1.00 96.94 736 SER A O 1
ATOM 5563 N N . VAL A 1 737 ? 19.073 5.937 -0.018 1.00 97.94 737 VAL A N 1
ATOM 5564 C CA . VAL A 1 737 ? 20.435 6.430 -0.252 1.00 97.94 737 VAL A CA 1
ATOM 5565 C C . VAL A 1 737 ? 21.350 5.220 -0.428 1.00 97.94 737 VAL A C 1
ATOM 5567 O O . VAL A 1 737 ? 22.009 5.074 -1.451 1.00 97.94 737 VAL A O 1
ATOM 5570 N N . ALA A 1 738 ? 21.310 4.291 0.529 1.00 98.12 738 ALA A N 1
ATOM 5571 C CA . ALA A 1 738 ? 21.964 2.995 0.419 1.00 98.12 738 ALA A CA 1
ATOM 5572 C C . ALA A 1 738 ? 21.144 1.938 1.168 1.00 98.12 738 ALA A C 1
ATOM 5574 O O . ALA A 1 738 ? 20.894 2.054 2.362 1.00 98.12 738 ALA A O 1
ATOM 5575 N N . THR A 1 739 ? 20.690 0.899 0.481 1.00 98.75 739 THR A N 1
ATOM 5576 C CA . THR A 1 739 ? 20.074 -0.286 1.086 1.00 98.75 739 THR A CA 1
ATOM 5577 C C . THR A 1 739 ? 20.839 -1.509 0.635 1.00 98.75 739 THR A C 1
ATOM 5579 O O . THR A 1 739 ? 20.841 -1.817 -0.551 1.00 98.75 739 THR A O 1
ATOM 5582 N N . VAL A 1 740 ? 21.488 -2.180 1.579 1.00 98.69 740 VAL A N 1
ATOM 5583 C CA . VAL A 1 740 ? 22.322 -3.351 1.327 1.00 98.69 740 VAL A CA 1
ATOM 5584 C C . VAL A 1 740 ? 21.585 -4.594 1.804 1.00 98.69 740 VAL A C 1
ATOM 5586 O O . VAL A 1 740 ? 21.282 -4.710 2.989 1.00 98.69 740 VAL A O 1
ATOM 5589 N N . PHE A 1 741 ? 21.320 -5.518 0.886 1.00 98.75 741 PHE A N 1
ATOM 5590 C CA . PHE A 1 741 ? 20.901 -6.883 1.188 1.00 98.75 741 PHE A CA 1
ATOM 5591 C C . PHE A 1 741 ? 22.115 -7.785 1.091 1.00 98.75 741 PHE A C 1
ATOM 5593 O O . PHE A 1 741 ? 22.617 -8.061 -0.000 1.00 98.75 741 PHE A O 1
ATOM 5600 N N . GLU A 1 742 ? 22.593 -8.233 2.236 1.00 96.56 742 GLU A N 1
ATOM 5601 C CA . GLU A 1 742 ? 23.819 -8.991 2.341 1.00 96.56 742 GLU A CA 1
ATOM 5602 C C . GLU A 1 742 ? 23.557 -10.407 2.825 1.00 96.56 742 GLU A C 1
ATOM 5604 O O . GLU A 1 742 ? 22.843 -10.604 3.814 1.00 96.56 742 GLU A O 1
ATOM 5609 N N . ASN A 1 743 ? 24.113 -11.392 2.117 1.00 95.81 743 ASN A N 1
ATOM 5610 C CA . ASN A 1 743 ? 23.911 -12.810 2.423 1.00 95.81 743 ASN A CA 1
ATOM 5611 C C . ASN A 1 743 ? 22.420 -13.135 2.659 1.00 95.81 743 ASN A C 1
ATOM 5613 O O . ASN A 1 743 ? 22.055 -13.836 3.599 1.00 95.81 743 ASN A O 1
ATOM 5617 N N . SER A 1 744 ? 21.542 -12.515 1.869 1.00 98.44 744 SER A N 1
ATOM 5618 C CA . SER A 1 744 ? 20.098 -12.496 2.096 1.00 98.44 744 SER A CA 1
ATOM 5619 C C . SER A 1 744 ? 19.354 -13.204 0.965 1.00 98.44 744 SER A C 1
ATOM 5621 O O . SER A 1 744 ? 19.839 -13.310 -0.162 1.00 98.44 744 SER A O 1
ATOM 5623 N N . GLN A 1 745 ? 18.152 -13.688 1.275 1.00 98.62 745 GLN A N 1
ATOM 5624 C CA . GLN A 1 745 ? 17.279 -14.384 0.334 1.00 98.62 745 GLN A CA 1
ATOM 5625 C C . GLN A 1 745 ? 16.193 -13.452 -0.182 1.00 98.62 745 GLN A C 1
ATOM 5627 O O . GLN A 1 745 ? 15.375 -12.942 0.583 1.00 98.62 745 GLN A O 1
ATOM 5632 N N . ILE A 1 746 ? 16.141 -13.282 -1.494 1.00 98.81 746 ILE A N 1
ATOM 5633 C CA . ILE A 1 746 ? 15.143 -12.473 -2.183 1.00 98.81 746 ILE A CA 1
ATOM 5634 C C . ILE A 1 746 ? 14.227 -13.433 -2.937 1.00 98.81 746 ILE A C 1
ATOM 5636 O O . ILE A 1 746 ? 14.627 -14.047 -3.924 1.00 98.81 746 ILE A O 1
ATOM 5640 N N . VAL A 1 747 ? 13.016 -13.635 -2.422 1.00 98.75 747 VAL A N 1
ATOM 5641 C CA . VAL A 1 747 ? 12.132 -14.729 -2.839 1.00 98.75 747 VAL A CA 1
ATOM 5642 C C . VAL A 1 747 ? 10.950 -14.194 -3.634 1.00 98.75 747 VAL A C 1
ATOM 5644 O O . VAL A 1 747 ? 10.028 -13.604 -3.072 1.00 98.75 747 VAL A O 1
ATOM 5647 N N . THR A 1 748 ? 10.928 -14.467 -4.935 1.00 98.69 748 THR A N 1
ATOM 5648 C CA . THR A 1 748 ? 9.759 -14.173 -5.765 1.00 98.69 748 THR A CA 1
ATOM 5649 C C . THR A 1 748 ? 8.634 -15.168 -5.466 1.00 98.69 748 THR A C 1
ATOM 5651 O O . THR A 1 748 ? 8.781 -16.369 -5.687 1.00 98.69 748 THR A O 1
ATOM 5654 N N . LEU A 1 749 ? 7.493 -14.686 -4.993 1.00 98.06 749 LEU A N 1
ATOM 5655 C CA . LEU A 1 749 ? 6.273 -15.461 -4.795 1.00 98.06 749 LEU A CA 1
ATOM 5656 C C . LEU A 1 749 ? 5.437 -15.488 -6.077 1.00 98.06 749 LEU A C 1
ATOM 5658 O O . LEU A 1 749 ? 5.387 -14.500 -6.811 1.00 98.06 749 LEU A O 1
ATOM 5662 N N . GLY A 1 750 ? 4.750 -16.600 -6.347 1.00 97.25 750 GLY A N 1
ATOM 5663 C CA . GLY A 1 750 ? 3.744 -16.652 -7.413 1.00 97.25 750 GLY A CA 1
ATOM 5664 C C . GLY A 1 750 ? 2.559 -15.727 -7.130 1.00 97.25 750 GLY A C 1
ATOM 5665 O O . GLY A 1 750 ? 2.129 -15.589 -5.990 1.00 97.25 750 GLY A O 1
ATOM 5666 N N . ASP A 1 751 ? 2.042 -15.083 -8.174 1.00 95.88 751 ASP A N 1
ATOM 5667 C CA . ASP A 1 751 ? 1.061 -14.000 -8.064 1.00 95.88 751 ASP A CA 1
ATOM 5668 C C . ASP A 1 751 ? -0.352 -14.529 -7.783 1.00 95.88 751 ASP A C 1
ATOM 5670 O O . ASP A 1 751 ? -1.002 -15.065 -8.683 1.00 95.88 751 ASP A O 1
ATOM 5674 N N . SER A 1 752 ? -0.880 -14.344 -6.571 1.00 96.06 752 SER A N 1
ATOM 5675 C CA . SER A 1 752 ? -2.198 -14.882 -6.202 1.00 96.06 752 SER A CA 1
ATOM 5676 C C . SER A 1 752 ? -3.348 -14.377 -7.078 1.00 96.06 752 SER A C 1
ATOM 5678 O O . SER A 1 752 ? -4.341 -15.095 -7.247 1.00 96.06 752 SER A O 1
ATOM 5680 N N . LYS A 1 753 ? -3.215 -13.207 -7.718 1.00 92.94 753 LYS A N 1
ATOM 5681 C CA . LYS A 1 753 ? -4.287 -12.622 -8.541 1.00 92.94 753 LYS A CA 1
ATOM 5682 C C . LYS A 1 753 ? -4.661 -13.481 -9.753 1.00 92.94 753 LYS A C 1
ATOM 5684 O O . LYS A 1 753 ? -5.768 -13.367 -10.278 1.00 92.94 753 LYS A O 1
ATOM 5689 N N . VAL A 1 754 ? -3.753 -14.342 -10.228 1.00 92.25 754 VAL A N 1
ATOM 5690 C CA . VAL A 1 754 ? -4.010 -15.180 -11.413 1.00 92.25 754 VAL A CA 1
ATOM 5691 C C . VAL A 1 754 ? -5.003 -16.307 -11.125 1.00 92.25 754 VAL A C 1
ATOM 5693 O O . VAL A 1 754 ? -5.644 -16.818 -12.042 1.00 92.25 754 VAL A O 1
ATOM 5696 N N . THR A 1 755 ? -5.223 -16.638 -9.849 1.00 91.12 755 THR A N 1
ATOM 5697 C CA . THR A 1 755 ? -6.211 -17.651 -9.449 1.00 91.12 755 THR A CA 1
ATOM 5698 C C . THR A 1 755 ? -7.635 -17.286 -9.863 1.00 91.12 755 THR A C 1
ATOM 5700 O O . THR A 1 755 ? -8.407 -18.173 -10.221 1.00 91.12 755 THR A O 1
ATOM 5703 N N . ALA A 1 756 ? -7.971 -15.991 -9.934 1.00 84.50 756 ALA A N 1
ATOM 5704 C CA . ALA A 1 756 ? -9.255 -15.518 -10.457 1.00 84.50 756 ALA A CA 1
ATOM 5705 C C . ALA A 1 756 ? -9.475 -15.886 -11.940 1.00 84.50 756 ALA A C 1
ATOM 5707 O O . ALA A 1 756 ? -10.611 -15.921 -12.411 1.00 84.50 756 ALA A O 1
ATOM 5708 N N . LYS A 1 757 ? -8.397 -16.190 -12.676 1.00 85.06 757 LYS A N 1
ATOM 5709 C CA . LYS A 1 757 ? -8.417 -16.687 -14.061 1.00 85.06 757 LYS A CA 1
ATOM 5710 C C . LYS A 1 757 ? -8.318 -18.216 -14.155 1.00 85.06 757 LYS A C 1
ATOM 5712 O O . LYS A 1 757 ? -8.311 -18.752 -15.259 1.00 85.06 757 LYS A O 1
ATOM 5717 N N . GLY A 1 758 ? -8.242 -18.920 -13.024 1.00 90.69 758 GLY A N 1
ATOM 5718 C CA . GLY A 1 758 ? -8.035 -20.370 -12.966 1.00 90.69 758 GLY A CA 1
ATOM 5719 C C . GLY A 1 758 ? -6.591 -20.813 -13.229 1.00 90.69 758 GLY A C 1
ATOM 5720 O O . GLY A 1 758 ? -6.360 -21.988 -13.505 1.00 90.69 758 GLY A O 1
ATOM 5721 N N . GLU A 1 759 ? -5.623 -19.897 -13.165 1.00 92.50 759 GLU A N 1
ATOM 5722 C CA . GLU A 1 759 ? -4.206 -20.192 -13.390 1.00 92.50 759 GLU A CA 1
ATOM 5723 C C . GLU A 1 759 ? -3.529 -20.657 -12.087 1.00 92.50 759 GLU A C 1
ATOM 5725 O O . GLU A 1 759 ? -3.796 -20.134 -11.004 1.00 92.50 759 GLU A O 1
ATOM 5730 N N . THR A 1 760 ? -2.626 -21.635 -12.192 1.00 95.50 760 THR A N 1
ATOM 5731 C CA . THR A 1 760 ? -1.811 -22.148 -11.070 1.00 95.50 760 THR A CA 1
ATOM 5732 C C . THR A 1 760 ? -0.347 -21.713 -11.152 1.00 95.50 760 THR A C 1
ATOM 5734 O O . THR A 1 760 ? 0.450 -22.035 -10.275 1.00 95.50 760 THR A O 1
ATOM 5737 N N . THR A 1 761 ? 0.017 -20.995 -12.213 1.00 96.56 761 THR A N 1
ATOM 5738 C CA . THR A 1 761 ? 1.364 -20.485 -12.465 1.00 96.56 761 THR A CA 1
ATOM 5739 C C . THR A 1 761 ? 1.232 -19.083 -13.034 1.00 96.56 761 THR A C 1
ATOM 5741 O O . THR A 1 761 ? 0.523 -18.892 -14.018 1.00 96.56 761 THR A O 1
ATOM 5744 N N . SER A 1 762 ? 1.892 -18.108 -12.419 1.00 93.75 762 SER A N 1
ATOM 5745 C CA . SER A 1 762 ? 1.876 -16.720 -12.874 1.00 93.75 762 SER A CA 1
ATOM 5746 C C . SER A 1 762 ? 3.079 -16.416 -13.761 1.00 93.75 762 SER A C 1
ATOM 5748 O O . SER A 1 762 ? 4.195 -16.856 -13.461 1.00 93.75 762 SER A O 1
ATOM 5750 N N . SER A 1 763 ? 2.886 -15.569 -14.775 1.00 83.81 763 SER A N 1
ATOM 5751 C CA . SER A 1 763 ? 4.000 -14.803 -15.339 1.00 83.81 763 SER A CA 1
ATOM 5752 C C . SER A 1 763 ? 4.634 -13.983 -14.211 1.00 83.81 763 SER A C 1
ATOM 5754 O O . SER A 1 763 ? 3.907 -13.348 -13.446 1.00 83.81 763 SER A O 1
ATOM 5756 N N . GLY A 1 764 ? 5.953 -14.041 -14.077 1.00 73.56 764 GLY A N 1
ATOM 5757 C CA . GLY A 1 764 ? 6.723 -13.361 -13.045 1.00 73.56 764 GLY A CA 1
ATOM 5758 C C . GLY A 1 764 ? 6.511 -11.846 -13.008 1.00 73.56 764 GLY A C 1
ATOM 5759 O O . GLY A 1 764 ? 5.855 -11.252 -13.866 1.00 73.56 764 GLY A O 1
ATOM 5760 N N . GLY A 1 765 ? 7.033 -11.233 -11.949 1.00 88.31 765 GLY A N 1
ATOM 5761 C CA . GLY A 1 765 ? 6.884 -9.809 -11.664 1.00 88.31 765 GLY A CA 1
ATOM 5762 C C . GLY A 1 765 ? 8.184 -9.032 -11.836 1.00 88.31 765 GLY A C 1
ATOM 5763 O O . GLY A 1 765 ? 9.035 -9.360 -12.665 1.00 88.31 765 GLY A O 1
ATOM 5764 N N . TYR A 1 766 ? 8.332 -8.001 -11.015 1.00 96.56 766 TYR A N 1
ATOM 5765 C CA . TYR A 1 766 ? 9.530 -7.175 -10.933 1.00 96.56 766 TYR A CA 1
ATOM 5766 C C . TYR A 1 766 ? 10.014 -7.227 -9.492 1.00 96.56 766 TYR A C 1
ATOM 5768 O O . TYR A 1 766 ? 9.221 -6.982 -8.584 1.00 96.56 766 TYR A O 1
ATOM 5776 N N . VAL A 1 767 ? 11.288 -7.548 -9.273 1.00 98.44 767 VAL A N 1
ATOM 5777 C CA . VAL A 1 767 ? 11.840 -7.579 -7.911 1.00 98.44 767 VAL A CA 1
ATOM 5778 C C . VAL A 1 767 ? 11.927 -6.157 -7.352 1.00 98.44 767 VAL A C 1
ATOM 5780 O O . VAL A 1 767 ? 11.493 -5.916 -6.225 1.00 98.44 767 VAL A O 1
ATOM 5783 N N . LEU A 1 768 ? 12.427 -5.212 -8.158 1.00 98.12 768 LEU A N 1
ATOM 5784 C CA . LEU A 1 768 ? 12.676 -3.837 -7.729 1.00 98.12 768 LEU A CA 1
ATOM 5785 C C . LEU A 1 768 ? 12.004 -2.743 -8.565 1.00 98.12 768 LEU A C 1
ATOM 5787 O O . LEU A 1 768 ? 11.865 -2.852 -9.786 1.00 98.12 768 LEU A O 1
ATOM 5791 N N . GLN A 1 769 ? 11.729 -1.624 -7.892 1.00 98.06 769 GLN A N 1
ATOM 5792 C CA . GLN A 1 769 ? 11.539 -0.308 -8.508 1.00 98.06 769 GLN A CA 1
ATOM 5793 C C . GLN A 1 769 ? 12.263 0.766 -7.673 1.00 98.06 769 GLN A C 1
ATOM 5795 O O . GLN A 1 769 ? 11.774 1.207 -6.629 1.00 98.06 769 GLN A O 1
ATOM 5800 N N . ALA A 1 770 ? 13.448 1.186 -8.113 1.00 98.31 770 ALA A N 1
ATOM 5801 C CA . ALA A 1 770 ? 14.254 2.171 -7.395 1.00 98.31 770 ALA A CA 1
ATOM 5802 C C . ALA A 1 770 ? 13.817 3.612 -7.712 1.00 98.31 770 ALA A C 1
ATOM 5804 O O . ALA A 1 770 ? 13.352 3.919 -8.806 1.00 98.31 770 ALA A O 1
ATOM 5805 N N . ARG A 1 771 ? 13.945 4.504 -6.727 1.00 98.00 771 ARG A N 1
ATOM 5806 C CA . ARG A 1 771 ? 13.679 5.948 -6.837 1.00 98.00 771 ARG A CA 1
ATOM 5807 C C . ARG A 1 771 ? 14.726 6.744 -6.062 1.00 98.00 771 ARG A C 1
ATOM 5809 O O . ARG A 1 771 ? 14.398 7.660 -5.308 1.00 98.00 771 ARG A O 1
ATOM 5816 N N . THR A 1 772 ? 15.987 6.353 -6.195 1.00 98.25 772 THR A N 1
ATOM 5817 C CA . THR A 1 772 ? 17.107 6.983 -5.495 1.00 98.25 772 THR A CA 1
ATOM 5818 C C . THR A 1 772 ? 17.161 8.476 -5.825 1.00 98.25 772 THR A C 1
ATOM 5820 O O . THR A 1 772 ? 17.054 8.859 -6.985 1.00 98.25 772 THR A O 1
ATOM 5823 N N . GLU A 1 773 ? 17.273 9.346 -4.818 1.00 96.75 773 GLU A N 1
ATOM 5824 C CA . GLU A 1 773 ? 17.130 10.797 -5.033 1.00 96.75 773 GLU A CA 1
ATOM 5825 C C . GLU A 1 773 ? 18.361 11.419 -5.721 1.00 96.75 773 GLU A C 1
ATOM 5827 O O . GLU A 1 773 ? 18.209 12.379 -6.474 1.00 96.75 773 GLU A O 1
ATOM 5832 N N . ASN A 1 774 ? 19.566 10.865 -5.522 1.00 96.06 774 ASN A N 1
ATOM 5833 C CA . ASN A 1 774 ? 20.795 11.362 -6.150 1.00 96.06 774 ASN A CA 1
ATOM 5834 C C . ASN A 1 774 ? 21.461 10.302 -7.035 1.00 96.06 774 ASN A C 1
ATOM 5836 O O . ASN A 1 774 ? 21.596 9.147 -6.644 1.00 96.06 774 ASN A O 1
ATOM 5840 N N . ALA A 1 775 ? 21.969 10.712 -8.200 1.00 95.44 775 ALA A N 1
ATOM 5841 C CA . ALA A 1 775 ? 22.582 9.804 -9.176 1.00 95.44 775 ALA A CA 1
ATOM 5842 C C . ALA A 1 775 ? 23.752 8.987 -8.611 1.00 95.44 775 ALA A C 1
ATOM 5844 O O . ALA A 1 775 ? 23.935 7.838 -8.999 1.00 95.44 775 ALA A O 1
ATOM 5845 N N . SER A 1 776 ? 24.540 9.586 -7.716 1.00 94.31 776 SER A N 1
ATOM 5846 C CA . SER A 1 776 ? 25.735 8.983 -7.117 1.00 94.31 776 SER A CA 1
ATOM 5847 C C . SER A 1 776 ? 25.457 8.123 -5.888 1.00 94.31 776 SER A C 1
ATOM 5849 O O . SER A 1 776 ? 26.379 7.488 -5.383 1.00 94.31 776 SER A O 1
ATOM 5851 N N . ASP A 1 777 ? 24.235 8.150 -5.358 1.00 97.19 777 ASP A N 1
ATOM 5852 C CA . ASP A 1 777 ? 23.892 7.342 -4.193 1.00 97.19 777 ASP A CA 1
ATOM 5853 C C . ASP A 1 777 ? 23.822 5.864 -4.611 1.00 97.19 777 ASP A C 1
ATOM 5855 O O . ASP A 1 777 ? 23.239 5.565 -5.656 1.00 97.19 777 ASP A O 1
ATOM 5859 N N . PRO A 1 778 ? 24.359 4.914 -3.827 1.00 97.38 778 PRO A N 1
ATOM 5860 C CA . PRO A 1 778 ? 24.358 3.498 -4.201 1.00 97.38 778 PRO A CA 1
ATOM 5861 C C . PRO A 1 778 ? 22.971 2.917 -4.511 1.00 97.38 778 PRO A C 1
ATOM 5863 O O . PRO A 1 778 ? 22.860 1.978 -5.300 1.00 97.38 778 PRO A O 1
ATOM 5866 N N . GLY A 1 779 ? 21.912 3.467 -3.908 1.00 98.38 779 GLY A N 1
ATOM 5867 C CA . GLY A 1 779 ? 20.546 2.991 -4.086 1.00 98.38 779 GLY A CA 1
ATOM 5868 C C . GLY A 1 779 ? 20.348 1.631 -3.427 1.00 98.38 779 GLY A C 1
ATOM 5869 O O . GLY A 1 779 ? 20.541 1.501 -2.218 1.00 98.38 779 GLY A O 1
ATOM 5870 N N . PHE A 1 780 ? 19.950 0.620 -4.198 1.00 98.81 780 PHE A N 1
ATOM 5871 C CA . PHE A 1 780 ? 19.785 -0.753 -3.713 1.00 98.81 780 PHE A CA 1
ATOM 5872 C C . PHE A 1 780 ? 20.958 -1.633 -4.155 1.00 98.81 780 PHE A C 1
ATOM 5874 O O . PHE A 1 780 ? 21.248 -1.733 -5.345 1.00 98.81 780 PHE A O 1
ATOM 5881 N N . VAL A 1 781 ? 21.613 -2.301 -3.206 1.00 98.69 781 VAL A N 1
ATOM 5882 C CA . VAL A 1 781 ? 22.769 -3.172 -3.445 1.00 98.69 781 VAL A CA 1
ATOM 5883 C C . VAL A 1 781 ? 22.503 -4.556 -2.863 1.00 98.69 781 VAL A C 1
ATOM 5885 O O . VAL A 1 781 ? 22.170 -4.696 -1.690 1.00 98.69 781 VAL A O 1
ATOM 5888 N N . PHE A 1 782 ? 22.675 -5.590 -3.677 1.00 98.62 782 PHE A N 1
ATOM 5889 C CA . PHE A 1 782 ? 22.574 -6.989 -3.276 1.00 98.62 782 PHE A CA 1
ATOM 5890 C C . PHE A 1 782 ? 23.976 -7.583 -3.266 1.00 98.62 782 PHE A C 1
ATOM 5892 O O . PHE A 1 782 ? 24.573 -7.791 -4.320 1.00 98.62 782 PHE A O 1
ATOM 5899 N N . LEU A 1 783 ? 24.505 -7.822 -2.071 1.00 95.19 783 LEU A N 1
ATOM 5900 C CA . LEU A 1 783 ? 25.874 -8.260 -1.841 1.00 95.19 783 LEU A CA 1
ATOM 5901 C C . LEU A 1 783 ? 25.877 -9.720 -1.382 1.00 95.19 783 LEU A C 1
ATOM 5903 O O . LEU A 1 783 ? 25.345 -10.045 -0.324 1.00 95.19 783 LEU A O 1
ATOM 5907 N N . ASN A 1 784 ? 26.461 -10.619 -2.177 1.00 93.88 784 ASN A N 1
ATOM 5908 C CA . ASN A 1 784 ? 26.564 -12.048 -1.845 1.00 93.88 784 ASN A CA 1
ATOM 5909 C C . ASN A 1 784 ? 25.197 -12.706 -1.538 1.00 93.88 784 ASN A C 1
ATOM 5911 O O . ASN A 1 784 ? 25.107 -13.606 -0.706 1.00 93.88 784 ASN A O 1
ATOM 5915 N N . SER A 1 785 ? 24.125 -12.222 -2.169 1.00 97.50 785 SER A N 1
ATOM 5916 C CA . SER A 1 785 ? 22.743 -12.644 -1.906 1.00 97.50 785 SER A CA 1
ATOM 5917 C C . SER A 1 785 ? 22.244 -13.672 -2.928 1.00 97.50 785 SER A C 1
ATOM 5919 O O . SER A 1 785 ? 22.918 -13.986 -3.914 1.00 97.50 785 SER A O 1
ATOM 5921 N N . GLU A 1 786 ? 21.048 -14.213 -2.707 1.00 98.44 786 GLU A N 1
ATOM 5922 C CA . GLU A 1 786 ? 20.404 -15.144 -3.635 1.00 98.44 786 GLU A CA 1
ATOM 5923 C C . GLU A 1 786 ? 18.973 -14.734 -3.985 1.00 98.44 786 GLU A C 1
ATOM 5925 O O . GLU A 1 786 ? 18.187 -14.334 -3.127 1.00 98.44 786 GLU A O 1
ATOM 5930 N N . LEU A 1 787 ? 18.629 -14.858 -5.266 1.00 98.69 787 LEU A N 1
ATOM 5931 C CA . LEU A 1 787 ? 17.287 -14.680 -5.804 1.00 98.69 787 LEU A CA 1
ATOM 5932 C C . LEU A 1 787 ? 16.690 -16.057 -6.075 1.00 98.69 787 LEU A C 1
ATOM 5934 O O . LEU A 1 787 ? 17.155 -16.790 -6.953 1.00 98.69 787 LEU A O 1
ATOM 5938 N N . SER A 1 788 ? 15.634 -16.396 -5.348 1.00 98.12 788 SER A N 1
ATOM 5939 C CA . SER A 1 788 ? 14.903 -17.657 -5.476 1.00 98.12 788 SER A CA 1
ATOM 5940 C C . SER A 1 788 ? 13.413 -17.402 -5.696 1.00 98.12 788 SER A C 1
ATOM 5942 O O . SER A 1 788 ? 12.963 -16.258 -5.747 1.00 98.12 788 SER A O 1
ATOM 5944 N N . HIS A 1 789 ? 12.629 -18.463 -5.868 1.00 98.00 789 HIS A N 1
ATOM 5945 C CA . HIS A 1 789 ? 11.179 -18.359 -5.997 1.00 98.00 789 HIS A CA 1
ATOM 5946 C C . HIS A 1 789 ? 10.460 -19.402 -5.153 1.00 98.00 789 HIS A C 1
ATOM 5948 O O . HIS A 1 789 ? 11.015 -20.449 -4.821 1.00 98.00 789 HIS A O 1
ATOM 5954 N N . ALA A 1 790 ? 9.221 -19.091 -4.787 1.00 97.69 790 ALA A N 1
ATOM 5955 C CA . ALA A 1 790 ? 8.343 -19.971 -4.034 1.00 97.69 790 ALA A CA 1
ATOM 5956 C C . ALA A 1 790 ? 6.884 -19.788 -4.468 1.00 97.69 790 ALA A C 1
ATOM 5958 O O . ALA A 1 790 ? 6.523 -18.833 -5.161 1.00 97.69 790 ALA A O 1
ATOM 5959 N N . ALA A 1 791 ? 6.025 -20.717 -4.051 1.00 97.50 791 ALA A N 1
ATOM 5960 C CA . ALA A 1 791 ? 4.597 -20.558 -4.263 1.00 97.50 791 ALA A CA 1
ATOM 5961 C C . ALA A 1 791 ? 4.047 -19.390 -3.424 1.00 97.50 791 ALA A C 1
ATOM 5963 O O . ALA A 1 791 ? 4.447 -19.213 -2.273 1.00 97.50 791 ALA A O 1
ATOM 5964 N N . GLY A 1 792 ? 3.131 -18.606 -3.996 1.00 95.94 792 GLY A N 1
ATOM 5965 C CA . GLY A 1 792 ? 2.419 -17.556 -3.265 1.00 95.94 792 GLY A CA 1
ATOM 5966 C C . GLY A 1 792 ? 1.376 -18.107 -2.282 1.00 95.94 792 GLY A C 1
ATOM 5967 O O . GLY A 1 792 ? 1.134 -19.318 -2.250 1.00 95.94 792 GLY A O 1
ATOM 5968 N N . PRO A 1 793 ? 0.693 -17.237 -1.513 1.00 95.56 793 PRO A N 1
ATOM 5969 C CA . PRO A 1 793 ? -0.302 -17.626 -0.504 1.00 95.56 793 PRO A CA 1
ATOM 5970 C C . PRO A 1 793 ? -1.426 -18.542 -1.013 1.00 95.56 793 PRO A C 1
ATOM 5972 O O . PRO A 1 793 ? -1.973 -19.343 -0.256 1.00 95.56 793 PRO A O 1
ATOM 5975 N N . LYS A 1 794 ? -1.776 -18.454 -2.303 1.00 96.31 794 LYS A N 1
ATOM 5976 C CA . LYS A 1 794 ? -2.779 -19.321 -2.950 1.00 96.31 794 LYS A CA 1
ATOM 5977 C C . LYS A 1 794 ? -2.197 -20.559 -3.649 1.00 96.31 794 LYS A C 1
ATOM 5979 O O . LYS A 1 794 ? -2.915 -21.234 -4.381 1.00 96.31 794 LYS A O 1
ATOM 5984 N N . GLY A 1 795 ? -0.917 -20.867 -3.447 1.00 96.44 795 GLY A N 1
ATOM 5985 C CA . GLY A 1 795 ? -0.240 -22.012 -4.066 1.00 96.44 795 GLY A CA 1
ATOM 5986 C C . GLY A 1 795 ? 0.177 -21.799 -5.527 1.00 96.44 795 GLY A C 1
ATOM 5987 O O . GLY A 1 795 ? 0.585 -22.754 -6.183 1.00 96.44 795 GLY A O 1
ATOM 5988 N N . VAL A 1 796 ? 0.084 -20.569 -6.042 1.00 97.12 796 VAL A N 1
ATOM 5989 C CA . VAL A 1 796 ? 0.515 -20.215 -7.404 1.00 97.12 796 VAL A CA 1
ATOM 5990 C C . VAL A 1 796 ? 2.035 -20.286 -7.498 1.00 97.12 796 VAL A C 1
ATOM 5992 O O . VAL A 1 796 ? 2.713 -19.725 -6.643 1.00 97.12 796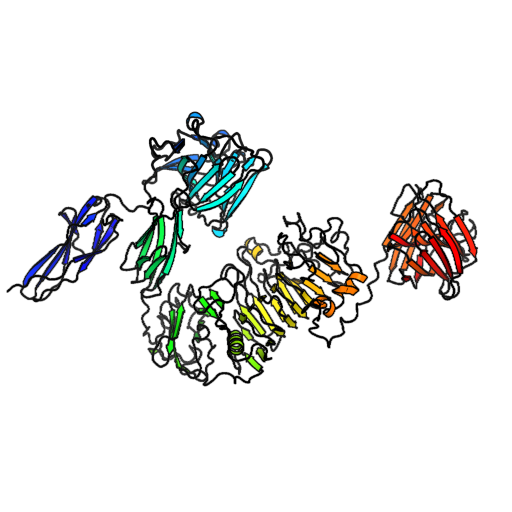 VAL A O 1
ATOM 5995 N N . THR A 1 797 ? 2.578 -20.932 -8.531 1.00 97.25 797 THR A N 1
ATOM 5996 C CA . THR A 1 797 ? 4.027 -20.984 -8.800 1.00 97.25 797 THR A CA 1
ATOM 5997 C C . THR A 1 797 ? 4.486 -19.875 -9.752 1.00 97.25 797 THR A C 1
ATOM 5999 O O . THR A 1 797 ? 3.676 -19.262 -10.448 1.00 97.25 797 THR A O 1
ATOM 6002 N N . VAL A 1 798 ? 5.795 -19.613 -9.808 1.00 97.69 798 VAL A N 1
ATOM 6003 C CA . VAL A 1 798 ? 6.393 -18.636 -10.734 1.00 97.69 798 VAL A CA 1
ATOM 6004 C C . VAL A 1 798 ? 6.860 -19.346 -12.005 1.00 97.69 798 VAL A C 1
ATOM 6006 O O . VAL A 1 798 ? 7.528 -20.377 -11.937 1.00 97.69 798 VAL A O 1
ATOM 6009 N N . GLN A 1 799 ? 6.519 -18.808 -13.176 1.00 97.38 799 GLN A N 1
ATOM 6010 C CA . GLN A 1 799 ? 7.017 -19.330 -14.448 1.00 97.38 799 GLN A CA 1
ATOM 6011 C C . GLN A 1 799 ? 8.534 -19.079 -14.599 1.00 97.38 799 GLN A C 1
ATOM 6013 O O . GLN A 1 799 ? 9.028 -17.988 -14.310 1.00 97.38 799 GLN A O 1
ATOM 6018 N N . ALA A 1 800 ? 9.277 -20.059 -15.119 1.00 96.69 800 ALA A N 1
ATOM 6019 C CA . ALA A 1 800 ? 10.694 -19.888 -15.447 1.00 96.69 800 ALA A CA 1
ATOM 6020 C C . ALA A 1 800 ? 10.922 -18.733 -16.448 1.00 96.69 800 ALA A C 1
ATOM 6022 O O . ALA A 1 800 ? 10.136 -18.550 -17.382 1.00 96.69 800 ALA A O 1
ATOM 6023 N N . GLY A 1 801 ? 11.996 -17.964 -16.264 1.00 96.25 801 GLY A N 1
ATOM 6024 C CA . GLY A 1 801 ? 12.418 -16.886 -17.161 1.00 96.25 801 GLY A CA 1
ATOM 6025 C C . GLY A 1 801 ? 11.436 -15.719 -17.305 1.00 96.25 801 GLY A C 1
ATOM 6026 O O . GLY A 1 801 ? 11.440 -15.060 -18.342 1.00 96.25 801 GLY A O 1
ATOM 6027 N N . SER A 1 802 ? 10.568 -15.485 -16.317 1.00 96.06 802 SER A N 1
ATOM 6028 C CA . SER A 1 802 ? 9.460 -14.527 -16.429 1.00 96.06 802 SER A CA 1
ATOM 6029 C C . SER A 1 802 ? 9.515 -13.355 -15.444 1.00 96.06 802 SER A C 1
ATOM 6031 O O . SER A 1 802 ? 8.765 -12.397 -15.617 1.00 96.06 802 SER A O 1
ATOM 6033 N N . THR A 1 803 ? 10.399 -13.402 -14.444 1.00 97.62 803 THR A N 1
ATOM 6034 C CA . THR A 1 803 ? 10.613 -12.313 -13.478 1.00 97.62 803 THR A CA 1
ATOM 6035 C C . THR A 1 803 ? 11.778 -11.430 -13.907 1.00 97.62 803 THR A C 1
ATOM 6037 O O . THR A 1 803 ? 12.829 -11.932 -14.296 1.00 97.62 803 THR A O 1
ATOM 6040 N N . TYR A 1 804 ? 11.626 -10.116 -13.780 1.00 97.88 804 TYR A N 1
ATOM 6041 C CA . TYR A 1 804 ? 12.683 -9.146 -14.067 1.00 97.88 804 TYR A CA 1
ATOM 6042 C C . TYR A 1 804 ? 13.312 -8.615 -12.777 1.00 97.88 804 TYR A C 1
ATOM 6044 O O . TYR A 1 804 ? 12.627 -8.437 -11.767 1.00 97.88 804 TYR A O 1
ATOM 6052 N N . LEU A 1 805 ? 14.612 -8.324 -12.823 1.00 98.25 805 LEU A N 1
ATOM 6053 C CA . LEU A 1 805 ? 15.377 -7.779 -11.702 1.00 98.25 805 LEU A CA 1
ATOM 6054 C C . LEU A 1 805 ? 14.835 -6.419 -11.261 1.00 98.25 805 LEU A C 1
ATOM 6056 O O . LEU A 1 805 ? 14.611 -6.194 -10.079 1.00 98.25 805 LEU A O 1
ATOM 6060 N N . ALA A 1 806 ? 14.554 -5.522 -12.199 1.00 97.81 806 ALA A N 1
ATOM 6061 C CA . ALA A 1 806 ? 13.902 -4.259 -11.890 1.00 97.81 806 ALA A CA 1
ATOM 6062 C C . ALA A 1 806 ? 13.115 -3.720 -13.082 1.00 97.81 806 ALA A C 1
ATOM 6064 O O . ALA A 1 806 ? 13.291 -4.158 -14.226 1.00 97.81 806 ALA A O 1
ATOM 6065 N N . ARG A 1 807 ? 12.275 -2.729 -12.789 1.00 97.06 807 ARG A N 1
ATOM 6066 C CA . ARG A 1 807 ? 11.673 -1.817 -13.761 1.00 97.06 807 ARG A CA 1
ATOM 6067 C C . ARG A 1 807 ? 11.843 -0.370 -13.316 1.00 97.06 807 ARG A C 1
ATOM 6069 O O . ARG A 1 807 ? 12.041 -0.108 -12.131 1.00 97.06 807 ARG A O 1
ATOM 6076 N N . SER A 1 808 ? 11.706 0.558 -14.260 1.00 96.00 808 SER A N 1
ATOM 6077 C CA . SER A 1 808 ? 11.739 1.989 -13.962 1.00 96.00 808 SER A CA 1
ATOM 6078 C C . SER A 1 808 ? 10.357 2.549 -13.639 1.00 96.00 808 SER A C 1
ATOM 6080 O O . SER A 1 808 ? 9.351 2.169 -14.245 1.00 96.00 808 SER A O 1
ATOM 6082 N N . GLY A 1 809 ? 10.322 3.505 -12.709 1.00 90.31 809 GLY A N 1
ATOM 6083 C CA . GLY A 1 809 ? 9.152 4.352 -12.469 1.00 90.31 809 GLY A CA 1
ATOM 6084 C C . GLY A 1 809 ? 8.916 5.407 -13.560 1.00 90.31 809 GLY A C 1
ATOM 6085 O O . GLY A 1 809 ? 7.843 6.008 -13.588 1.00 90.31 809 GLY A O 1
ATOM 6086 N N . GLY A 1 810 ? 9.888 5.634 -14.456 1.00 91.69 810 GLY A N 1
ATOM 6087 C CA . GLY A 1 810 ? 9.804 6.612 -15.546 1.00 91.69 810 GLY A CA 1
ATOM 6088 C C . GLY A 1 810 ? 9.883 8.077 -15.104 1.00 91.69 810 GLY A C 1
ATOM 6089 O O . GLY A 1 810 ? 9.520 8.968 -15.872 1.00 91.69 810 GLY A O 1
ATOM 6090 N N . ASP A 1 811 ? 10.325 8.338 -13.872 1.00 92.31 811 ASP A N 1
ATOM 6091 C CA . ASP A 1 811 ? 10.514 9.688 -13.343 1.00 92.31 811 ASP A CA 1
ATOM 6092 C C . ASP A 1 811 ? 11.978 10.113 -13.509 1.00 92.31 811 ASP A C 1
ATOM 6094 O O . ASP A 1 811 ? 12.887 9.533 -12.922 1.00 92.31 811 ASP A O 1
ATOM 6098 N N . ALA A 1 812 ? 12.206 11.155 -14.309 1.00 92.12 812 ALA A N 1
ATOM 6099 C CA . ALA A 1 812 ? 13.538 11.680 -14.607 1.00 92.12 812 ALA A CA 1
ATOM 6100 C C . ALA A 1 812 ? 14.212 12.401 -13.420 1.00 92.12 812 ALA A C 1
ATOM 6102 O O . ALA A 1 812 ? 15.359 12.830 -13.540 1.00 92.12 812 ALA A O 1
ATOM 6103 N N . LYS A 1 813 ? 13.508 12.600 -12.296 1.00 95.38 813 LYS A N 1
ATOM 6104 C CA . LYS A 1 813 ? 14.039 13.265 -11.091 1.00 95.38 813 LYS A CA 1
ATOM 6105 C C . LYS A 1 813 ? 14.637 12.301 -10.074 1.00 95.38 813 LYS A C 1
ATOM 6107 O O . LYS A 1 813 ? 15.247 12.756 -9.112 1.00 95.38 813 LYS A O 1
ATOM 6112 N N . VAL A 1 814 ? 14.423 11.006 -10.261 1.00 97.25 814 VAL A N 1
ATOM 6113 C CA . VAL A 1 814 ? 14.942 9.947 -9.400 1.00 97.25 814 VAL A CA 1
ATOM 6114 C C . VAL A 1 814 ? 15.689 8.935 -10.254 1.00 97.25 814 VAL A C 1
ATOM 6116 O O . VAL A 1 814 ? 15.429 8.809 -11.445 1.00 97.25 814 VAL A O 1
ATOM 6119 N N . PHE A 1 815 ? 16.634 8.235 -9.645 1.00 98.31 815 PHE A N 1
ATOM 6120 C CA . PHE A 1 815 ? 17.572 7.358 -10.323 1.00 98.31 815 PHE A CA 1
ATOM 6121 C C . PHE A 1 815 ? 17.271 5.895 -9.997 1.00 98.31 815 PHE A C 1
ATOM 6123 O O . PHE A 1 815 ? 17.059 5.515 -8.843 1.00 98.31 815 PHE A O 1
ATOM 6130 N N . ASP A 1 816 ? 17.290 5.066 -11.031 1.00 98.12 816 ASP A N 1
ATOM 6131 C CA . ASP A 1 816 ? 17.088 3.626 -10.994 1.00 98.12 816 ASP A CA 1
ATOM 6132 C C . ASP A 1 816 ? 18.388 2.907 -10.565 1.00 98.12 816 ASP A C 1
ATOM 6134 O O . ASP A 1 816 ? 18.903 2.027 -11.252 1.00 98.12 816 ASP A O 1
ATOM 6138 N N . ASN A 1 817 ? 18.967 3.306 -9.428 1.00 98.44 817 ASN A N 1
ATOM 6139 C CA . ASN A 1 817 ? 20.224 2.746 -8.928 1.00 98.44 817 ASN A CA 1
ATOM 6140 C C . ASN A 1 817 ? 19.986 1.389 -8.242 1.00 98.44 817 ASN A C 1
ATOM 6142 O O . ASN A 1 817 ? 19.512 1.317 -7.105 1.00 98.44 817 ASN A O 1
ATOM 6146 N N . VAL A 1 818 ? 20.334 0.309 -8.950 1.00 98.69 818 VAL A N 1
ATOM 6147 C CA . VAL A 1 818 ? 20.260 -1.080 -8.468 1.00 98.69 818 VAL A CA 1
ATOM 6148 C C . VAL A 1 818 ? 21.541 -1.813 -8.854 1.00 98.69 818 VAL A C 1
ATOM 6150 O O . VAL A 1 818 ? 21.949 -1.761 -10.012 1.00 98.69 818 VAL A O 1
ATOM 6153 N N . THR A 1 819 ? 22.162 -2.508 -7.902 1.00 98.62 819 THR A N 1
ATOM 6154 C CA . THR A 1 819 ? 23.431 -3.221 -8.107 1.00 98.62 819 THR A CA 1
ATOM 6155 C C . THR A 1 819 ? 23.347 -4.641 -7.561 1.00 98.62 819 THR A C 1
ATOM 6157 O O . THR A 1 819 ? 23.060 -4.825 -6.380 1.00 98.62 819 THR A O 1
ATOM 6160 N N . PHE A 1 820 ? 23.640 -5.643 -8.389 1.00 98.44 820 PHE A N 1
ATOM 6161 C CA . PHE A 1 820 ? 23.802 -7.035 -7.956 1.00 98.44 820 PHE A CA 1
ATOM 6162 C C . PHE A 1 820 ? 25.276 -7.434 -7.990 1.00 98.44 820 PHE A C 1
ATOM 6164 O O . PHE A 1 820 ? 25.933 -7.288 -9.017 1.00 98.44 820 PHE A O 1
ATOM 6171 N N . VAL A 1 821 ? 25.792 -7.945 -6.873 1.00 95.88 821 VAL A N 1
ATOM 6172 C CA . VAL A 1 821 ? 27.200 -8.319 -6.701 1.00 95.88 821 VAL A CA 1
ATOM 6173 C C . VAL A 1 821 ? 27.280 -9.720 -6.122 1.00 95.88 821 VAL A C 1
ATOM 6175 O O . VAL A 1 821 ? 26.689 -10.000 -5.077 1.00 95.88 821 VAL A O 1
ATOM 6178 N N . ASN A 1 822 ? 28.001 -10.613 -6.805 1.00 94.31 822 ASN A N 1
ATOM 6179 C CA . ASN A 1 822 ? 28.170 -12.014 -6.400 1.00 94.31 822 ASN A CA 1
ATOM 6180 C C . ASN A 1 822 ? 26.827 -12.711 -6.106 1.00 94.31 822 ASN A C 1
ATOM 6182 O O . ASN A 1 822 ? 26.715 -13.512 -5.175 1.00 94.31 822 ASN A O 1
ATOM 6186 N N . THR A 1 823 ? 25.787 -12.365 -6.864 1.00 96.88 823 THR A N 1
ATOM 6187 C CA . THR A 1 823 ? 24.414 -12.779 -6.571 1.00 96.88 823 THR A CA 1
ATOM 6188 C C . THR A 1 823 ? 24.041 -14.027 -7.360 1.00 96.88 823 THR A C 1
ATOM 6190 O O . THR A 1 823 ? 24.216 -14.071 -8.577 1.00 96.88 823 THR A O 1
ATOM 6193 N N . LYS A 1 824 ? 23.490 -15.039 -6.683 1.00 98.19 824 LYS A N 1
ATOM 6194 C CA . LYS A 1 824 ? 22.940 -16.239 -7.336 1.00 98.19 824 LYS A CA 1
ATOM 6195 C C . LYS A 1 824 ? 21.496 -16.002 -7.757 1.00 98.19 824 LYS A C 1
ATOM 6197 O O . LYS A 1 824 ? 20.721 -15.451 -6.985 1.00 98.19 824 LYS A O 1
ATOM 6202 N N . MET A 1 825 ? 21.111 -16.457 -8.942 1.00 98.25 825 MET A N 1
ATOM 6203 C CA . MET A 1 825 ? 19.773 -16.268 -9.500 1.00 98.25 825 MET A CA 1
ATOM 6204 C C . MET A 1 825 ? 19.183 -17.604 -9.960 1.00 98.25 825 MET A C 1
ATOM 6206 O O . MET A 1 825 ? 19.767 -18.317 -10.777 1.00 98.25 825 MET A O 1
ATOM 6210 N N . ALA A 1 826 ? 18.007 -17.946 -9.433 1.00 97.69 826 ALA A N 1
ATOM 6211 C CA . ALA A 1 826 ? 17.242 -19.108 -9.871 1.00 97.69 826 ALA A CA 1
ATOM 6212 C C . ALA A 1 826 ? 16.580 -18.893 -11.244 1.00 97.69 826 ALA A C 1
ATOM 6214 O O . ALA A 1 826 ? 16.409 -17.769 -11.716 1.00 97.69 826 ALA A O 1
ATOM 6215 N N . ASP A 1 827 ? 16.132 -19.993 -11.844 1.00 96.31 827 ASP A N 1
ATOM 6216 C CA . ASP A 1 827 ? 15.605 -20.100 -13.213 1.00 96.31 827 ASP A CA 1
ATOM 6217 C C . ASP A 1 827 ? 14.379 -19.227 -13.536 1.00 96.31 827 ASP A C 1
ATOM 6219 O O . ASP A 1 827 ? 14.085 -18.990 -14.705 1.00 96.31 827 ASP A O 1
ATOM 6223 N N . HIS A 1 828 ? 13.664 -18.718 -12.533 1.00 97.69 828 HIS A N 1
ATOM 6224 C CA . HIS A 1 828 ? 12.576 -17.754 -12.719 1.00 97.69 828 HIS A CA 1
ATOM 6225 C C . HIS A 1 828 ? 13.003 -16.385 -13.274 1.00 97.69 828 HIS A C 1
ATOM 6227 O O . HIS A 1 828 ? 12.165 -15.703 -13.870 1.00 97.69 828 HIS A O 1
ATOM 6233 N N . ILE A 1 829 ? 14.267 -15.976 -13.108 1.00 97.75 829 ILE A N 1
ATOM 6234 C CA . ILE A 1 829 ? 14.751 -14.685 -13.611 1.00 97.75 829 ILE A CA 1
ATOM 6235 C C . ILE A 1 829 ? 14.876 -14.740 -15.135 1.00 97.75 829 ILE A C 1
ATOM 6237 O O . ILE A 1 829 ? 15.504 -15.639 -15.693 1.00 97.75 829 ILE A O 1
ATOM 6241 N N . ALA A 1 830 ? 14.283 -13.762 -15.817 1.00 95.50 830 ALA A N 1
ATOM 6242 C CA . ALA A 1 830 ? 14.349 -13.613 -17.262 1.00 95.50 830 ALA A CA 1
ATOM 6243 C C . ALA A 1 830 ? 15.803 -13.550 -17.744 1.00 95.50 830 ALA A C 1
ATOM 6245 O O . ALA A 1 830 ? 16.645 -12.893 -17.131 1.00 95.50 830 ALA A O 1
ATOM 6246 N N . THR A 1 831 ? 16.104 -14.193 -18.876 1.00 92.69 831 THR A N 1
ATOM 6247 C CA . THR A 1 831 ? 17.469 -14.229 -19.430 1.00 92.69 831 THR A CA 1
ATOM 6248 C C . THR A 1 831 ? 18.022 -12.827 -19.678 1.00 92.69 831 THR A C 1
ATOM 6250 O O . THR A 1 831 ? 19.183 -12.590 -19.368 1.00 92.69 831 THR A O 1
ATOM 6253 N N . ILE A 1 832 ? 17.169 -11.894 -20.120 1.00 93.31 832 ILE A N 1
ATOM 6254 C CA . ILE A 1 832 ? 17.529 -10.487 -20.359 1.00 93.31 832 ILE A CA 1
ATOM 6255 C C . ILE A 1 832 ? 17.717 -9.662 -19.074 1.00 93.31 832 ILE A C 1
ATOM 6257 O O . ILE A 1 832 ? 18.164 -8.523 -19.135 1.00 93.31 832 ILE A O 1
ATOM 6261 N N . GLY A 1 833 ? 17.362 -10.208 -17.906 1.00 95.44 833 GLY A N 1
ATOM 6262 C CA . GLY A 1 833 ? 17.539 -9.584 -16.592 1.00 95.44 833 GLY A CA 1
ATOM 6263 C C . GLY A 1 833 ? 16.563 -8.442 -16.299 1.00 95.44 833 GLY A C 1
ATOM 6264 O O . GLY A 1 833 ? 15.761 -8.540 -15.372 1.00 95.44 833 GLY A O 1
ATOM 6265 N N . TRP A 1 834 ? 16.600 -7.373 -17.090 1.00 96.19 834 TRP A N 1
ATOM 6266 C CA . TRP A 1 834 ? 16.001 -6.076 -16.766 1.00 96.19 834 TRP A CA 1
ATOM 6267 C C . TRP A 1 834 ? 14.821 -5.726 -17.676 1.00 96.19 834 TRP A C 1
ATOM 6269 O O . TRP A 1 834 ? 14.818 -6.038 -18.866 1.00 96.19 834 TRP A O 1
ATOM 6279 N N . ALA A 1 835 ? 13.809 -5.048 -17.130 1.00 95.31 835 ALA A N 1
ATOM 6280 C CA . ALA A 1 835 ? 12.663 -4.574 -17.902 1.00 95.31 835 ALA A CA 1
ATOM 6281 C C . ALA A 1 835 ? 12.876 -3.125 -18.366 1.00 95.31 835 ALA A C 1
ATOM 6283 O O . ALA A 1 835 ? 12.245 -2.195 -17.861 1.00 95.31 835 ALA A O 1
ATOM 6284 N N . TYR A 1 836 ? 13.793 -2.934 -19.317 1.00 93.12 836 TYR A N 1
ATOM 6285 C CA . TYR A 1 836 ? 14.064 -1.632 -19.932 1.00 93.12 836 TYR A CA 1
ATOM 6286 C C . TYR A 1 836 ? 12.969 -1.209 -20.931 1.00 93.12 836 TYR A C 1
ATOM 6288 O O . TYR A 1 836 ? 12.007 -1.935 -21.202 1.00 93.12 836 TYR A O 1
ATOM 6296 N N . LYS A 1 837 ? 13.135 -0.011 -21.504 1.00 92.81 837 LYS A N 1
ATOM 6297 C CA . LYS A 1 837 ? 12.211 0.623 -22.453 1.00 92.81 837 LYS A CA 1
ATOM 6298 C C . LYS A 1 837 ? 11.711 -0.342 -23.534 1.00 92.81 837 LYS A C 1
ATOM 6300 O O . LYS A 1 837 ? 12.491 -0.863 -24.326 1.00 92.81 837 LYS A O 1
ATOM 6305 N N . GLY A 1 838 ? 10.394 -0.519 -23.608 1.00 88.00 838 GLY A N 1
ATOM 6306 C CA . GLY A 1 838 ? 9.737 -1.362 -24.617 1.00 88.00 838 GLY A CA 1
ATOM 6307 C C . GLY A 1 838 ? 9.460 -2.803 -24.175 1.00 88.00 838 GLY A C 1
ATOM 6308 O O . GLY A 1 838 ? 8.558 -3.431 -24.729 1.00 88.00 838 GLY A O 1
ATOM 6309 N N . ILE A 1 839 ? 10.121 -3.305 -23.127 1.00 90.12 839 ILE A N 1
ATOM 6310 C CA . ILE A 1 839 ? 9.744 -4.572 -22.488 1.00 90.12 839 ILE A CA 1
ATOM 6311 C C . ILE A 1 839 ? 8.481 -4.330 -21.671 1.00 90.12 839 ILE A C 1
ATOM 6313 O O . ILE A 1 839 ? 8.463 -3.452 -20.819 1.00 90.12 839 ILE A O 1
ATOM 6317 N N . ASN A 1 840 ? 7.399 -5.070 -21.925 1.00 88.19 840 ASN A N 1
ATOM 6318 C CA . ASN A 1 840 ? 6.129 -4.940 -21.192 1.00 88.19 840 ASN A CA 1
ATOM 6319 C C . ASN A 1 840 ? 5.639 -3.483 -21.048 1.00 88.19 840 ASN A C 1
ATOM 6321 O O . ASN A 1 840 ? 5.104 -3.105 -20.008 1.00 88.19 840 ASN A O 1
ATOM 6325 N N . SER A 1 841 ? 5.847 -2.656 -22.081 1.00 89.38 841 SER A N 1
ATOM 6326 C CA . SER A 1 841 ? 5.534 -1.215 -22.075 1.00 89.38 841 SER A CA 1
ATOM 6327 C C . SER A 1 841 ? 6.210 -0.410 -20.950 1.00 89.38 841 SER A C 1
ATOM 6329 O O . SER A 1 841 ? 5.681 0.620 -20.538 1.00 89.38 841 SER A O 1
ATOM 6331 N N . GLN A 1 842 ? 7.361 -0.861 -20.437 1.00 92.75 842 GLN A N 1
ATOM 6332 C CA . GLN A 1 842 ? 8.108 -0.117 -19.425 1.00 92.75 842 GLN A CA 1
ATOM 6333 C C . GLN A 1 842 ? 8.714 1.173 -20.008 1.00 92.75 842 GLN A C 1
ATOM 6335 O O . GLN A 1 842 ? 9.096 1.194 -21.189 1.00 92.75 842 GLN A O 1
ATOM 6340 N N . PRO A 1 843 ? 8.802 2.247 -19.198 1.00 94.00 843 PRO A N 1
ATOM 6341 C CA . PRO A 1 843 ? 9.497 3.470 -19.577 1.00 94.00 843 PRO A CA 1
ATOM 6342 C C . PRO A 1 843 ? 11.018 3.254 -19.641 1.00 94.00 843 PRO A C 1
ATOM 6344 O O . PRO A 1 843 ? 11.538 2.202 -19.265 1.00 94.00 843 PRO A O 1
ATOM 6347 N N . ALA A 1 844 ? 11.737 4.260 -20.141 1.00 93.12 844 ALA A N 1
ATOM 6348 C CA . ALA A 1 844 ? 13.194 4.278 -20.047 1.00 93.12 844 ALA A CA 1
ATOM 6349 C C . ALA A 1 844 ? 13.636 4.411 -18.579 1.00 93.12 844 ALA A C 1
ATOM 6351 O O . ALA A 1 844 ? 12.985 5.161 -17.846 1.00 93.12 844 ALA A O 1
ATOM 6352 N N . PRO A 1 845 ? 14.714 3.721 -18.161 1.00 95.88 845 PRO A N 1
ATOM 6353 C CA . PRO A 1 845 ? 15.320 3.962 -16.861 1.00 95.88 845 PRO A CA 1
ATOM 6354 C C . PRO A 1 845 ? 15.977 5.344 -16.789 1.00 95.88 845 PRO A C 1
ATOM 6356 O O . PRO A 1 845 ? 16.268 5.965 -17.814 1.00 95.88 845 PRO A O 1
ATOM 6359 N N . THR A 1 846 ? 16.228 5.808 -15.569 1.00 96.44 846 THR A N 1
ATOM 6360 C CA . THR A 1 846 ? 16.996 7.016 -15.268 1.00 96.44 846 THR A CA 1
ATOM 6361 C C . THR A 1 846 ? 18.278 6.621 -14.523 1.00 96.44 846 THR A C 1
ATOM 6363 O O . THR A 1 846 ? 18.197 6.188 -13.377 1.00 96.44 846 THR A O 1
ATOM 6366 N N . PRO A 1 847 ? 19.479 6.796 -15.101 1.00 96.50 847 PRO A N 1
ATOM 6367 C CA . PRO A 1 847 ? 19.740 7.254 -16.465 1.00 96.50 847 PRO A CA 1
ATOM 6368 C C . PRO A 1 847 ? 19.313 6.221 -17.521 1.00 96.50 847 PRO A C 1
ATOM 6370 O O . PRO A 1 847 ? 19.274 5.025 -17.246 1.00 96.50 847 PRO A O 1
ATOM 6373 N N . GLU A 1 848 ? 19.051 6.679 -18.752 1.00 94.06 848 GLU A N 1
ATOM 6374 C CA . GLU A 1 848 ? 18.713 5.779 -19.874 1.00 94.06 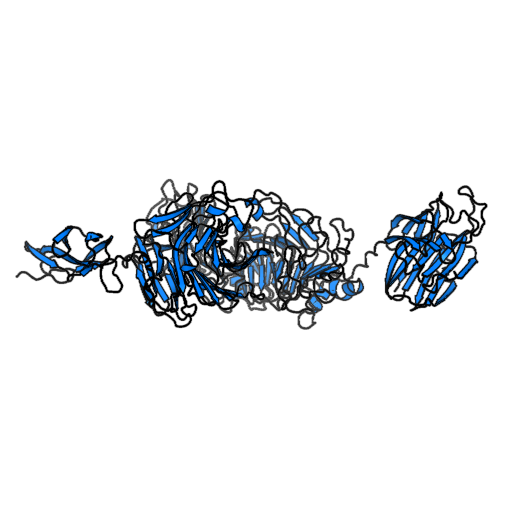848 GLU A CA 1
ATOM 6375 C C . GLU A 1 848 ? 19.908 4.887 -20.252 1.00 94.06 848 GLU A C 1
ATOM 6377 O O . GLU A 1 848 ? 19.722 3.761 -20.704 1.00 94.06 848 GLU A O 1
ATOM 6382 N N . THR A 1 849 ? 21.132 5.379 -20.026 1.00 95.38 849 THR A N 1
ATOM 6383 C CA . THR A 1 849 ? 22.378 4.621 -20.172 1.00 95.38 849 THR A CA 1
ATOM 6384 C C . THR A 1 849 ? 23.056 4.478 -18.816 1.00 95.38 849 THR A C 1
ATOM 6386 O O . THR A 1 849 ? 23.472 5.473 -18.217 1.00 95.38 849 THR A O 1
ATOM 6389 N N . ALA A 1 850 ? 23.162 3.244 -18.337 1.00 97.25 850 ALA A N 1
ATOM 6390 C CA . ALA A 1 850 ? 23.833 2.904 -17.099 1.00 97.25 850 ALA A CA 1
ATOM 6391 C C . ALA A 1 850 ? 25.355 3.091 -17.209 1.00 97.25 850 ALA A C 1
ATOM 6393 O O . ALA A 1 850 ? 25.955 3.083 -18.285 1.00 97.25 850 ALA A O 1
ATOM 6394 N N . SER A 1 851 ? 25.985 3.268 -16.056 1.00 96.31 851 SER A N 1
ATOM 6395 C CA . SER A 1 851 ? 27.431 3.388 -15.885 1.00 96.31 851 SER A CA 1
ATOM 6396 C C . SER A 1 851 ? 27.830 2.787 -14.541 1.00 96.31 851 SER A C 1
ATOM 6398 O O . SER A 1 851 ? 26.970 2.529 -13.697 1.00 96.31 851 SER A O 1
ATOM 6400 N N . ALA A 1 852 ? 29.131 2.675 -14.279 1.00 94.12 852 ALA A N 1
ATOM 6401 C CA . ALA A 1 852 ? 29.626 2.280 -12.962 1.00 94.12 852 ALA A CA 1
ATOM 6402 C C . ALA A 1 852 ? 29.079 3.157 -11.817 1.00 94.12 852 ALA A C 1
ATOM 6404 O O . ALA A 1 852 ? 28.864 2.669 -10.713 1.00 94.12 852 ALA A O 1
ATOM 6405 N N . ALA A 1 853 ? 28.796 4.439 -12.082 1.00 93.06 853 ALA A N 1
ATOM 6406 C CA . ALA A 1 853 ? 28.329 5.381 -11.068 1.00 93.06 853 ALA A CA 1
ATOM 6407 C C . ALA A 1 853 ? 26.807 5.350 -10.830 1.00 93.06 853 ALA A C 1
ATOM 6409 O O . ALA A 1 853 ? 26.365 5.630 -9.723 1.00 93.06 853 ALA A O 1
ATOM 6410 N N . SER A 1 854 ? 25.986 5.041 -11.843 1.00 97.00 854 SER A N 1
ATOM 6411 C CA . SER A 1 854 ? 24.521 5.200 -11.769 1.00 97.00 854 SER A CA 1
ATOM 6412 C C . SER A 1 854 ? 23.788 4.308 -12.777 1.00 97.00 854 SER A C 1
ATOM 6414 O O . SER A 1 854 ? 24.336 3.986 -13.829 1.00 97.00 854 SER A O 1
ATOM 6416 N N . GLY A 1 855 ? 22.555 3.917 -12.452 1.00 97.75 855 GLY A N 1
ATOM 6417 C CA . GLY A 1 855 ? 21.724 2.976 -13.206 1.00 97.75 855 GLY A CA 1
ATOM 6418 C C . GLY A 1 855 ? 21.843 1.536 -12.708 1.00 97.75 855 GLY A C 1
ATOM 6419 O O . GLY A 1 855 ? 22.390 1.281 -11.625 1.00 97.75 855 GLY A O 1
ATOM 6420 N N . TRP A 1 856 ? 21.332 0.605 -13.512 1.00 98.38 856 TRP A N 1
ATOM 6421 C CA . TRP A 1 856 ? 21.356 -0.832 -13.242 1.00 98.38 856 TRP A CA 1
ATOM 6422 C C . TRP A 1 856 ? 22.730 -1.437 -13.506 1.00 98.38 856 TRP A C 1
ATOM 6424 O O . TRP A 1 856 ? 23.341 -1.190 -14.547 1.00 98.38 856 TRP A O 1
ATOM 6434 N N . LYS A 1 857 ? 23.218 -2.224 -12.547 1.00 98.12 857 LYS A N 1
ATOM 6435 C CA . LYS A 1 857 ? 24.573 -2.772 -12.542 1.00 98.12 857 LYS A CA 1
ATOM 6436 C C . LYS A 1 857 ? 24.591 -4.229 -12.100 1.00 98.12 857 LYS A C 1
ATOM 6438 O O . LYS A 1 857 ? 23.880 -4.609 -11.166 1.00 98.12 857 LYS A O 1
ATOM 6443 N N . GLU A 1 858 ? 25.459 -5.019 -12.716 1.00 97.81 858 GLU A N 1
ATOM 6444 C CA . GLU A 1 858 ? 25.734 -6.398 -12.306 1.00 97.81 858 GLU A CA 1
ATOM 6445 C C . GLU A 1 858 ? 27.249 -6.653 -12.235 1.00 97.81 858 GLU A C 1
ATOM 6447 O O . GLU A 1 858 ? 28.017 -6.141 -13.050 1.00 97.81 858 GLU A O 1
ATOM 6452 N N . TYR A 1 859 ? 27.676 -7.449 -11.253 1.00 95.00 859 TYR A N 1
ATOM 6453 C CA . TYR A 1 859 ? 29.028 -7.993 -11.131 1.00 95.00 859 TYR A CA 1
ATOM 6454 C C . TYR A 1 859 ? 28.968 -9.446 -10.669 1.00 95.00 859 TYR A C 1
ATOM 6456 O O . TYR A 1 859 ? 28.418 -9.740 -9.601 1.00 95.00 859 TYR A O 1
ATOM 6464 N N . ASN A 1 860 ? 29.587 -10.349 -11.436 1.00 92.81 860 ASN A N 1
ATOM 6465 C CA . ASN A 1 860 ? 29.685 -11.772 -11.097 1.00 92.81 860 ASN A CA 1
ATOM 6466 C C . ASN A 1 860 ? 28.316 -12.381 -10.711 1.00 92.81 860 ASN A C 1
ATOM 6468 O O . ASN A 1 860 ? 28.191 -13.101 -9.716 1.00 92.81 860 ASN A O 1
ATOM 6472 N N . SER A 1 861 ? 27.271 -12.053 -11.478 1.00 95.25 861 SER A N 1
ATOM 6473 C CA . SER A 1 861 ? 25.959 -12.692 -11.354 1.00 95.25 861 SER A CA 1
ATOM 6474 C C . SER A 1 861 ? 26.066 -14.162 -11.758 1.00 95.25 861 SER A C 1
ATOM 6476 O O . SER A 1 861 ? 26.715 -14.512 -12.746 1.00 95.25 861 SER A O 1
ATOM 6478 N N . MET A 1 862 ? 25.443 -15.038 -10.977 1.00 95.62 862 MET A N 1
ATOM 6479 C CA . MET A 1 862 ? 25.572 -16.487 -11.110 1.00 95.62 862 MET A CA 1
ATOM 6480 C C . MET A 1 862 ? 24.208 -17.161 -11.241 1.00 95.62 862 MET A C 1
ATOM 6482 O O . MET A 1 862 ? 23.205 -16.659 -10.740 1.00 95.62 862 MET A O 1
ATOM 6486 N N . ASP A 1 863 ? 24.172 -18.334 -11.866 1.00 93.94 863 ASP A N 1
ATOM 6487 C CA . ASP A 1 863 ? 23.031 -19.238 -11.753 1.00 93.94 863 ASP A CA 1
ATOM 6488 C C . ASP A 1 863 ? 22.903 -19.790 -10.316 1.00 93.94 863 ASP A C 1
ATOM 6490 O O . ASP A 1 863 ? 23.770 -19.595 -9.454 1.00 93.94 863 ASP A O 1
ATOM 6494 N N . ALA A 1 864 ? 21.820 -20.518 -10.041 1.00 91.56 864 ALA A N 1
ATOM 6495 C CA . ALA A 1 864 ? 21.587 -21.132 -8.731 1.00 91.56 864 ALA A CA 1
ATOM 6496 C C . ALA A 1 864 ? 22.706 -22.102 -8.286 1.00 91.56 864 ALA A C 1
ATOM 6498 O O . ALA A 1 864 ? 22.894 -22.316 -7.088 1.00 91.56 864 ALA A O 1
ATOM 6499 N N . ASN A 1 865 ? 23.470 -22.669 -9.226 1.00 89.44 865 ASN A N 1
ATOM 6500 C CA . ASN A 1 865 ? 24.582 -23.579 -8.945 1.00 89.44 865 ASN A CA 1
ATOM 6501 C C . ASN A 1 865 ? 25.914 -22.837 -8.715 1.00 89.44 865 ASN A C 1
ATOM 6503 O O . ASN A 1 865 ? 26.905 -23.464 -8.342 1.00 89.44 865 ASN A O 1
ATOM 6507 N N . GLY A 1 866 ? 25.951 -21.513 -8.896 1.00 85.81 866 GLY A N 1
ATOM 6508 C CA . GLY A 1 866 ? 27.150 -20.691 -8.737 1.00 85.81 866 GLY A CA 1
ATOM 6509 C C . GLY A 1 866 ? 28.017 -20.574 -9.996 1.00 85.81 866 GLY A C 1
ATOM 6510 O O . GLY A 1 866 ? 29.166 -20.126 -9.890 1.00 85.81 866 GLY A O 1
ATOM 6511 N N . ASN A 1 867 ? 27.506 -20.971 -11.165 1.00 89.19 867 ASN A N 1
ATOM 6512 C CA . ASN A 1 867 ? 28.175 -20.746 -12.446 1.00 89.19 867 ASN A CA 1
ATOM 6513 C C . ASN A 1 867 ? 27.911 -19.309 -12.925 1.00 89.19 867 ASN A C 1
ATOM 6515 O O . ASN A 1 867 ? 26.782 -18.847 -12.772 1.00 89.19 867 ASN A O 1
ATOM 6519 N N . PRO A 1 868 ? 28.894 -18.604 -13.514 1.00 88.25 868 PRO A N 1
ATOM 6520 C CA . PRO A 1 868 ? 28.672 -17.268 -14.073 1.00 88.25 868 PRO A CA 1
ATOM 6521 C C . PRO A 1 868 ? 27.555 -17.249 -15.128 1.00 88.25 868 PRO A C 1
ATOM 6523 O O . PRO A 1 868 ? 27.462 -18.166 -15.947 1.00 88.25 868 PRO A O 1
ATOM 6526 N N . LEU A 1 869 ? 26.719 -16.208 -15.111 1.00 88.00 869 LEU A N 1
ATOM 6527 C CA . LEU A 1 869 ? 25.702 -15.968 -16.139 1.00 88.00 869 LEU A CA 1
ATOM 6528 C C . LEU A 1 869 ? 26.306 -15.300 -17.382 1.00 88.00 869 LEU A C 1
ATOM 6530 O O . LEU A 1 869 ? 27.311 -14.598 -17.307 1.00 88.00 869 LEU A O 1
ATOM 6534 N N . ASP A 1 870 ? 25.661 -15.502 -18.531 1.00 85.81 870 ASP A N 1
ATOM 6535 C CA . ASP A 1 870 ? 25.981 -14.779 -19.762 1.00 85.81 870 ASP A CA 1
ATOM 6536 C C . ASP A 1 870 ? 25.386 -13.363 -19.723 1.00 85.81 870 ASP A C 1
ATOM 6538 O O . ASP A 1 870 ? 24.164 -13.182 -19.702 1.00 85.81 870 ASP A O 1
ATOM 6542 N N . MET A 1 871 ? 26.264 -12.362 -19.739 1.00 88.50 871 MET A N 1
ATOM 6543 C CA . MET A 1 871 ? 25.902 -10.948 -19.646 1.00 88.50 871 MET A CA 1
ATOM 6544 C C . MET A 1 871 ? 25.542 -10.316 -20.996 1.00 88.50 871 MET A C 1
ATOM 6546 O O . MET A 1 871 ? 24.943 -9.239 -21.025 1.00 88.50 871 MET A O 1
ATOM 6550 N N . SER A 1 872 ? 25.815 -10.996 -22.117 1.00 82.50 872 SER A N 1
ATOM 6551 C CA . SER A 1 872 ? 25.700 -10.432 -23.472 1.00 82.50 872 SER A CA 1
ATOM 6552 C C . SER A 1 872 ? 24.282 -10.031 -23.893 1.00 82.50 872 SER A C 1
ATOM 6554 O O . SER A 1 872 ? 24.127 -9.236 -24.816 1.00 82.50 872 SER A O 1
ATOM 6556 N N . SER A 1 873 ? 23.253 -10.563 -23.223 1.00 83.75 873 SER A N 1
ATOM 6557 C CA . SER A 1 873 ? 21.835 -10.218 -23.437 1.00 83.75 873 SER A CA 1
ATOM 6558 C C . SER A 1 873 ? 21.217 -9.392 -22.302 1.00 83.75 873 SER A C 1
ATOM 6560 O O . SER A 1 873 ? 20.039 -9.044 -22.367 1.00 83.75 873 SER A O 1
ATOM 6562 N N . ARG A 1 874 ? 22.000 -9.106 -21.254 1.00 89.94 874 ARG A N 1
ATOM 6563 C CA . ARG A 1 874 ? 21.579 -8.359 -20.060 1.00 89.94 874 ARG A CA 1
ATOM 6564 C C . ARG A 1 874 ? 22.086 -6.928 -20.104 1.00 89.94 874 ARG A C 1
ATOM 6566 O O . ARG A 1 874 ? 21.298 -5.993 -20.013 1.00 89.94 874 ARG A O 1
ATOM 6573 N N . CYS A 1 875 ? 23.393 -6.777 -20.293 1.00 89.81 875 CYS A N 1
ATOM 6574 C CA . CYS A 1 875 ? 24.095 -5.497 -20.360 1.00 89.81 875 CYS A CA 1
ATOM 6575 C C . CYS A 1 875 ? 24.631 -5.326 -21.786 1.00 89.81 875 CYS A C 1
ATOM 6577 O O . CYS A 1 875 ? 25.829 -5.231 -22.035 1.00 89.81 875 CYS A O 1
ATOM 6579 N N . ASP A 1 876 ? 23.696 -5.401 -22.738 1.00 82.25 876 ASP A N 1
ATOM 6580 C CA . ASP A 1 876 ? 23.963 -5.326 -24.169 1.00 82.25 876 ASP A CA 1
ATOM 6581 C C . ASP A 1 876 ? 24.088 -3.863 -24.659 1.00 82.25 876 ASP A C 1
ATOM 6583 O O . ASP A 1 876 ? 24.048 -2.901 -23.887 1.00 82.25 876 ASP A O 1
ATOM 6587 N N . ASN A 1 877 ? 24.214 -3.673 -25.975 1.00 83.69 877 ASN A N 1
ATOM 6588 C CA . ASN A 1 877 ? 24.377 -2.353 -26.598 1.00 83.69 877 ASN A CA 1
ATOM 6589 C C . ASN A 1 877 ? 23.172 -1.396 -26.434 1.00 83.69 877 ASN A C 1
ATOM 6591 O O . ASN A 1 877 ? 23.245 -0.256 -26.894 1.00 83.69 877 ASN A O 1
ATOM 6595 N N . ASN A 1 878 ? 22.067 -1.824 -25.816 1.00 83.88 878 ASN A N 1
ATOM 6596 C CA . ASN A 1 878 ? 20.941 -0.968 -25.442 1.00 83.88 878 ASN A CA 1
ATOM 6597 C C . ASN A 1 878 ? 21.291 0.001 -24.297 1.00 83.88 878 ASN A C 1
ATOM 6599 O O . ASN A 1 878 ? 20.595 1.000 -24.123 1.00 83.88 878 ASN A O 1
ATOM 6603 N N . GLY A 1 879 ? 22.366 -0.274 -23.546 1.00 88.50 879 GLY A N 1
ATOM 6604 C CA . GLY A 1 879 ? 22.914 0.599 -22.507 1.00 88.50 879 GLY A CA 1
ATOM 6605 C C . GLY A 1 879 ? 22.137 0.638 -21.187 1.00 88.50 879 GLY A C 1
ATOM 6606 O O . GLY A 1 879 ? 22.552 1.349 -20.282 1.00 88.50 879 GLY A O 1
ATOM 6607 N N . SER A 1 880 ? 21.038 -0.102 -21.035 1.00 90.88 880 SER A N 1
ATOM 6608 C CA . SER A 1 880 ? 20.192 -0.066 -19.830 1.00 90.88 880 SER A CA 1
ATOM 6609 C C . SER A 1 880 ? 20.820 -0.726 -18.597 1.00 90.88 880 SER A C 1
ATOM 6611 O O . SER A 1 880 ? 20.445 -0.382 -17.478 1.00 90.88 880 SER A O 1
ATOM 6613 N N . CYS A 1 881 ? 21.782 -1.633 -18.790 1.00 96.44 881 CYS A N 1
ATOM 6614 C CA . CYS A 1 881 ? 22.603 -2.227 -17.737 1.00 96.44 881 CYS A CA 1
ATOM 6615 C C . CYS A 1 881 ? 24.094 -1.986 -18.013 1.00 96.44 881 CYS A C 1
ATOM 6617 O O . CYS A 1 881 ? 24.521 -1.970 -19.167 1.00 96.44 881 CYS A O 1
ATOM 6619 N N . TYR A 1 882 ? 24.877 -1.842 -16.942 1.00 97.19 882 TYR A N 1
ATOM 6620 C CA . TYR A 1 882 ? 26.334 -1.789 -16.967 1.00 97.19 882 TYR A CA 1
ATOM 6621 C C . TYR A 1 882 ? 26.947 -2.988 -16.222 1.00 97.19 882 TYR A C 1
ATOM 6623 O O . TYR A 1 882 ? 26.656 -3.214 -15.046 1.00 97.19 882 TYR A O 1
ATOM 6631 N N . GLU A 1 883 ? 27.813 -3.748 -16.893 1.00 95.75 883 GLU A N 1
ATOM 6632 C CA . GLU A 1 883 ? 28.623 -4.791 -16.254 1.00 95.75 883 GLU A CA 1
ATOM 6633 C C . GLU A 1 883 ? 29.853 -4.146 -15.606 1.00 95.75 883 GLU A C 1
ATOM 6635 O O . GLU A 1 883 ? 30.654 -3.497 -16.279 1.00 95.75 883 GLU A O 1
ATOM 6640 N N . LEU A 1 884 ? 29.980 -4.282 -14.286 1.00 94.19 884 LEU A N 1
ATOM 6641 C CA . LEU A 1 884 ? 31.095 -3.697 -13.542 1.00 94.19 884 LEU A CA 1
ATOM 6642 C C . LEU A 1 884 ? 32.396 -4.445 -13.838 1.00 94.19 884 LEU A C 1
ATOM 6644 O O . LEU A 1 884 ? 32.439 -5.674 -13.857 1.00 94.19 884 LEU A O 1
ATOM 6648 N N . THR A 1 885 ? 33.489 -3.703 -13.967 1.00 89.56 885 THR A N 1
ATOM 6649 C CA . THR A 1 885 ? 34.833 -4.287 -13.970 1.00 89.56 885 THR A CA 1
ATOM 6650 C C . THR A 1 885 ? 35.232 -4.738 -12.566 1.00 89.56 885 THR A C 1
ATOM 6652 O O . THR A 1 885 ? 34.723 -4.237 -11.560 1.00 89.56 885 THR A O 1
ATOM 6655 N N . GLN A 1 886 ? 36.219 -5.634 -12.479 1.00 83.44 886 GLN A N 1
ATOM 6656 C CA . GLN A 1 886 ? 36.805 -6.029 -11.196 1.00 83.44 886 GLN A CA 1
ATOM 6657 C C . GLN A 1 886 ? 37.284 -4.813 -10.386 1.00 83.44 886 GLN A C 1
ATOM 6659 O O . GLN A 1 886 ? 37.010 -4.728 -9.194 1.00 83.44 886 GLN A O 1
ATOM 6664 N N . GLN A 1 887 ? 37.940 -3.845 -11.032 1.00 82.94 887 GLN A N 1
ATOM 6665 C CA . GLN A 1 887 ? 38.434 -2.646 -10.357 1.00 82.94 887 GLN A CA 1
ATOM 6666 C C . GLN A 1 887 ? 37.292 -1.766 -9.820 1.00 82.94 887 GLN A C 1
ATOM 6668 O O . GLN A 1 887 ? 37.393 -1.221 -8.723 1.00 82.94 887 GLN A O 1
ATOM 6673 N N . GLU A 1 888 ? 36.200 -1.601 -10.569 1.00 90.81 888 GLU A N 1
ATOM 6674 C CA . GLU A 1 888 ? 35.037 -0.827 -10.110 1.00 90.81 888 GLU A CA 1
ATOM 6675 C C . GLU A 1 888 ? 34.321 -1.519 -8.945 1.00 90.81 888 GLU A C 1
ATOM 6677 O O . GLU A 1 888 ? 33.958 -0.856 -7.972 1.00 90.81 888 GLU A O 1
ATOM 6682 N N . TYR A 1 889 ? 34.193 -2.847 -9.006 1.00 89.94 889 TYR A N 1
ATOM 6683 C CA . TYR A 1 889 ? 33.721 -3.670 -7.895 1.00 89.94 889 TYR A CA 1
ATOM 6684 C C . TYR A 1 889 ? 34.588 -3.481 -6.639 1.00 89.94 889 TYR A C 1
ATOM 6686 O O . TYR A 1 889 ? 34.061 -3.119 -5.586 1.00 89.94 889 TYR A O 1
ATOM 6694 N N . GLU A 1 890 ? 35.907 -3.659 -6.755 1.00 86.00 890 GLU A N 1
ATOM 6695 C CA . GLU A 1 890 ? 36.864 -3.541 -5.645 1.00 86.00 890 GLU A CA 1
ATOM 6696 C C . GLU A 1 890 ? 36.864 -2.144 -5.012 1.00 86.00 890 GLU A C 1
ATOM 6698 O O . GLU A 1 890 ? 37.108 -2.005 -3.814 1.00 86.00 890 GLU A O 1
ATOM 6703 N N . ASN A 1 891 ? 36.564 -1.106 -5.795 1.00 85.62 891 ASN A N 1
ATOM 6704 C CA . ASN A 1 891 ? 36.560 0.274 -5.322 1.00 85.62 891 ASN A CA 1
ATOM 6705 C C . ASN A 1 891 ? 35.278 0.681 -4.580 1.00 85.62 891 ASN A C 1
ATOM 6707 O O . ASN A 1 891 ? 35.335 1.619 -3.784 1.00 85.62 891 ASN A O 1
ATOM 6711 N N . GLN A 1 892 ? 34.126 0.065 -4.876 1.00 88.06 892 GLN A N 1
ATOM 6712 C CA . GLN A 1 892 ? 32.821 0.605 -4.453 1.00 88.06 892 GLN A CA 1
ATOM 6713 C C . GLN A 1 892 ? 31.864 -0.407 -3.820 1.00 88.06 892 GLN A C 1
ATOM 6715 O O . GLN A 1 892 ? 31.019 -0.005 -3.020 1.00 88.06 892 GLN A O 1
ATOM 6720 N N . PHE A 1 893 ? 31.955 -1.690 -4.170 1.00 91.88 893 PHE A N 1
ATOM 6721 C CA . PHE A 1 893 ? 30.905 -2.665 -3.855 1.00 91.88 893 PHE A CA 1
ATOM 6722 C C . PHE A 1 893 ? 31.426 -3.972 -3.252 1.00 91.88 893 PHE A C 1
ATOM 6724 O O . PHE A 1 893 ? 30.688 -4.955 -3.182 1.00 91.88 893 PHE A O 1
ATOM 6731 N N . CYS A 1 894 ? 32.690 -4.015 -2.841 1.00 86.19 894 CYS A N 1
ATOM 6732 C CA . CYS A 1 894 ? 33.317 -5.230 -2.347 1.00 86.19 894 CYS A CA 1
ATOM 6733 C C . CYS A 1 894 ? 32.992 -5.528 -0.879 1.00 86.19 894 CYS A C 1
ATOM 6735 O O . CYS A 1 894 ? 32.889 -6.703 -0.529 1.00 86.19 894 CYS A O 1
ATOM 6737 N N . SER A 1 895 ? 32.722 -4.494 -0.074 1.00 88.50 895 SER A N 1
ATOM 6738 C CA . SER A 1 895 ? 32.266 -4.624 1.314 1.00 88.50 895 SER A CA 1
ATOM 6739 C C . SER A 1 895 ? 31.091 -3.702 1.637 1.00 88.50 895 SER A C 1
ATOM 6741 O O . SER A 1 895 ? 30.869 -2.677 0.979 1.00 88.50 895 SER A O 1
ATOM 6743 N N . ARG A 1 896 ? 30.347 -4.022 2.701 1.00 92.12 896 ARG A N 1
ATOM 6744 C CA . ARG A 1 896 ? 29.240 -3.174 3.174 1.00 92.12 896 ARG A CA 1
ATOM 6745 C C . ARG A 1 896 ? 29.726 -1.777 3.574 1.00 92.12 896 ARG A C 1
ATOM 6747 O O . ARG A 1 896 ? 29.050 -0.784 3.306 1.00 92.12 896 ARG A O 1
ATOM 6754 N N . ALA A 1 897 ? 30.925 -1.688 4.157 1.00 91.19 897 ALA A N 1
ATOM 6755 C CA . ALA A 1 897 ? 31.528 -0.432 4.590 1.00 91.19 897 ALA A CA 1
ATOM 6756 C C . ALA A 1 897 ? 31.804 0.512 3.408 1.00 91.19 897 ALA A C 1
ATOM 6758 O O . ALA A 1 897 ? 31.638 1.725 3.542 1.00 91.19 897 ALA A O 1
ATOM 6759 N N . GLN A 1 898 ? 32.168 -0.027 2.238 1.00 92.31 898 GLN A N 1
ATOM 6760 C CA . GLN A 1 898 ? 32.332 0.769 1.017 1.00 92.31 898 GLN A CA 1
ATOM 6761 C C . GLN A 1 898 ? 30.998 1.329 0.526 1.00 92.31 898 GLN A C 1
ATOM 6763 O O . GLN A 1 898 ? 30.899 2.525 0.249 1.00 92.31 898 GLN A O 1
ATOM 6768 N N . VAL A 1 899 ? 29.951 0.499 0.491 1.00 95.44 899 VAL A N 1
ATOM 6769 C CA . VAL A 1 899 ? 28.616 0.935 0.056 1.00 95.44 899 VAL A CA 1
ATOM 6770 C C . VAL A 1 899 ? 28.068 2.030 0.976 1.00 95.44 899 VAL A C 1
ATOM 6772 O O . VAL A 1 899 ? 27.455 2.993 0.521 1.00 95.44 899 VAL A O 1
ATOM 6775 N N . PHE A 1 900 ? 28.335 1.942 2.276 1.00 96.88 900 PHE A N 1
ATOM 6776 C CA . PHE A 1 900 ? 27.917 2.946 3.253 1.00 96.88 900 PHE A CA 1
ATOM 6777 C C . PHE A 1 900 ? 28.928 4.077 3.484 1.00 96.88 900 PHE A C 1
ATOM 6779 O O . PHE A 1 900 ? 28.697 4.927 4.349 1.00 96.88 900 PHE A O 1
ATOM 6786 N N . ALA A 1 901 ? 30.015 4.157 2.709 1.00 94.75 901 ALA A N 1
ATOM 6787 C CA . ALA A 1 901 ? 31.062 5.164 2.890 1.00 94.75 901 ALA A CA 1
ATOM 6788 C C . ALA A 1 901 ? 30.525 6.606 2.814 1.00 94.75 901 ALA A C 1
ATOM 6790 O O . ALA A 1 901 ? 31.040 7.495 3.488 1.00 94.75 901 ALA A O 1
ATOM 6791 N N . GLY A 1 902 ? 29.453 6.837 2.045 1.00 93.62 902 GLY A N 1
ATOM 6792 C CA . GLY A 1 902 ? 28.805 8.146 1.908 1.00 93.62 902 GLY A CA 1
ATOM 6793 C C . GLY A 1 902 ? 28.078 8.654 3.163 1.00 93.62 902 GLY A C 1
ATOM 6794 O O . GLY A 1 902 ? 27.764 9.846 3.235 1.00 93.62 902 GLY A O 1
ATOM 6795 N N . PHE A 1 903 ? 27.836 7.799 4.165 1.00 96.19 903 PHE A N 1
ATOM 6796 C CA . PHE A 1 903 ? 27.084 8.172 5.364 1.00 96.19 903 PHE A CA 1
ATOM 6797 C C . PHE A 1 903 ? 27.688 9.384 6.086 1.00 96.19 903 PHE A C 1
ATOM 6799 O O . PHE A 1 903 ? 28.904 9.492 6.253 1.00 96.19 903 PHE A O 1
ATOM 6806 N N . ASN A 1 904 ? 26.812 10.293 6.532 1.00 94.06 904 ASN A N 1
ATOM 6807 C CA . ASN A 1 904 ? 27.144 11.486 7.317 1.00 94.06 904 ASN A CA 1
ATOM 6808 C C . ASN A 1 904 ? 28.320 12.300 6.736 1.00 94.06 904 ASN A C 1
ATOM 6810 O O . ASN A 1 904 ? 29.294 12.602 7.425 1.00 94.06 904 ASN A O 1
ATOM 6814 N N . ASN A 1 905 ? 28.215 12.656 5.450 1.00 92.31 905 ASN A N 1
ATOM 6815 C CA . ASN A 1 905 ? 29.228 13.412 4.704 1.00 92.31 905 ASN A CA 1
ATOM 6816 C C . ASN A 1 905 ? 30.592 12.701 4.625 1.00 92.31 905 ASN A C 1
ATOM 6818 O O . ASN A 1 905 ? 31.634 13.335 4.792 1.00 92.31 905 ASN A O 1
ATOM 6822 N N . GLY A 1 906 ? 30.588 11.391 4.366 1.00 92.00 906 GLY A N 1
ATOM 6823 C CA . GLY A 1 906 ? 31.817 10.612 4.193 1.00 92.00 906 GLY A CA 1
ATOM 6824 C C . GLY A 1 906 ? 32.416 10.057 5.488 1.00 92.00 906 GLY A C 1
ATOM 6825 O O . GLY A 1 906 ? 33.545 9.573 5.471 1.00 92.00 906 GLY A O 1
ATOM 6826 N N . ALA A 1 907 ? 31.699 10.133 6.615 1.00 94.00 907 ALA A N 1
ATOM 6827 C CA . ALA A 1 907 ? 32.128 9.494 7.859 1.00 94.00 907 ALA A CA 1
ATOM 6828 C C . ALA A 1 907 ? 32.115 7.958 7.755 1.00 94.00 907 ALA A C 1
ATOM 6830 O O . ALA A 1 907 ? 32.845 7.294 8.489 1.00 94.00 907 ALA A O 1
ATOM 6831 N N . GLY A 1 908 ? 31.299 7.418 6.844 1.00 94.00 908 GLY A N 1
ATOM 6832 C CA . GLY A 1 908 ? 31.089 5.989 6.667 1.00 94.00 908 GLY A CA 1
ATOM 6833 C C . GLY A 1 908 ? 30.234 5.375 7.774 1.00 94.00 908 GLY A C 1
ATOM 6834 O O . GLY A 1 908 ? 30.073 5.930 8.864 1.00 94.00 908 GLY A O 1
ATOM 6835 N N . TRP A 1 909 ? 29.656 4.214 7.489 1.00 95.88 909 TRP A N 1
ATOM 6836 C CA . TRP A 1 909 ? 28.952 3.414 8.481 1.00 95.88 909 TRP A CA 1
ATOM 6837 C C . TRP A 1 909 ? 29.224 1.938 8.238 1.00 95.88 909 TRP A C 1
ATOM 6839 O O . TRP A 1 909 ? 28.983 1.427 7.152 1.00 95.88 909 TRP A O 1
ATOM 6849 N N . ASP A 1 910 ? 29.706 1.259 9.269 1.00 93.56 910 ASP A N 1
ATOM 6850 C CA . ASP A 1 910 ? 29.811 -0.189 9.283 1.00 93.56 910 ASP A CA 1
ATOM 6851 C C . ASP A 1 910 ? 28.888 -0.725 10.387 1.00 93.56 910 ASP A C 1
ATOM 6853 O O . ASP A 1 910 ? 29.134 -0.462 11.571 1.00 93.56 910 ASP A O 1
ATOM 6857 N N . PRO A 1 911 ? 27.775 -1.388 10.032 1.00 92.75 911 PRO A N 1
ATOM 6858 C CA . PRO A 1 911 ? 26.835 -1.911 11.012 1.00 92.75 911 PRO A CA 1
ATOM 6859 C C . PRO A 1 911 ? 27.321 -3.181 11.724 1.00 92.75 911 PRO A C 1
ATOM 6861 O O . PRO A 1 911 ? 26.710 -3.566 12.726 1.00 92.75 911 PRO A O 1
ATOM 6864 N N . HIS A 1 912 ? 28.384 -3.834 11.243 1.00 87.31 912 HIS A N 1
ATOM 6865 C CA . HIS A 1 912 ? 28.909 -5.060 11.842 1.00 87.31 912 HIS A CA 1
ATOM 6866 C C . HIS A 1 912 ? 30.448 -5.148 11.742 1.00 87.31 912 HIS A C 1
ATOM 6868 O O . HIS A 1 912 ? 30.985 -6.141 11.255 1.00 87.31 912 HIS A O 1
ATOM 6874 N N . PRO A 1 913 ? 31.184 -4.177 12.318 1.00 83.31 913 PRO A N 1
ATOM 6875 C CA . PRO A 1 913 ? 32.631 -4.009 12.114 1.00 83.31 913 PRO A CA 1
ATOM 6876 C C . PRO A 1 913 ? 33.500 -5.130 12.697 1.00 83.31 913 PRO A C 1
ATOM 6878 O O . PRO A 1 913 ? 34.717 -5.148 12.540 1.00 83.31 913 PRO A O 1
ATOM 6881 N N . THR A 1 914 ? 32.898 -6.044 13.457 1.00 82.44 914 THR A N 1
ATOM 6882 C CA . THR A 1 914 ? 33.571 -7.235 13.981 1.00 82.44 914 THR A CA 1
ATOM 6883 C C . THR A 1 914 ? 33.551 -8.410 13.005 1.00 82.44 914 THR A C 1
ATOM 6885 O O . THR A 1 914 ? 34.310 -9.356 13.203 1.00 82.44 914 THR A O 1
ATOM 6888 N N . ASP A 1 915 ? 32.667 -8.388 12.004 1.00 78.25 915 ASP A N 1
ATOM 6889 C CA . ASP A 1 915 ? 32.658 -9.365 10.915 1.00 78.25 915 ASP A CA 1
ATOM 6890 C C . ASP A 1 915 ? 33.510 -8.824 9.778 1.00 78.25 915 ASP A C 1
ATOM 6892 O O . ASP A 1 915 ? 33.101 -7.915 9.075 1.00 78.25 915 ASP A O 1
ATOM 6896 N N . THR A 1 916 ? 34.698 -9.398 9.625 1.00 74.12 916 THR A N 1
ATOM 6897 C CA . THR A 1 916 ? 35.652 -9.019 8.582 1.00 74.12 916 THR A CA 1
ATOM 6898 C C . THR A 1 916 ? 35.568 -9.942 7.363 1.00 74.12 916 THR A C 1
ATOM 6900 O O . THR A 1 916 ? 36.470 -9.959 6.518 1.00 74.12 916 THR A O 1
ATOM 6903 N N . SER A 1 917 ? 34.521 -10.776 7.278 1.00 69.62 917 SER A N 1
ATOM 6904 C CA . SER A 1 917 ? 34.360 -11.729 6.177 1.00 69.62 917 SER A CA 1
ATOM 6905 C C . SER A 1 917 ? 34.101 -11.048 4.832 1.00 69.62 917 SER A C 1
ATOM 6907 O O . SER A 1 917 ? 34.453 -11.623 3.801 1.00 69.62 917 SER A O 1
ATOM 6909 N N . ASP A 1 918 ? 33.584 -9.816 4.837 1.00 70.31 918 ASP A N 1
ATOM 6910 C CA . ASP A 1 918 ? 33.426 -8.962 3.657 1.00 70.31 918 ASP A CA 1
ATOM 6911 C C . ASP A 1 918 ? 34.545 -7.914 3.496 1.00 70.31 918 ASP A C 1
ATOM 6913 O O . ASP A 1 918 ? 34.589 -7.238 2.474 1.00 70.31 918 ASP A O 1
ATOM 6917 N N . ASP A 1 919 ? 35.496 -7.809 4.436 1.00 64.50 919 ASP A N 1
ATOM 6918 C CA . ASP A 1 919 ? 36.610 -6.835 4.381 1.00 64.50 919 ASP A CA 1
ATOM 6919 C C . ASP A 1 919 ? 37.648 -7.131 3.288 1.00 64.50 919 ASP A C 1
ATOM 6921 O O . ASP A 1 919 ? 38.549 -6.330 3.027 1.00 64.50 919 ASP A O 1
ATOM 6925 N N . HIS A 1 920 ? 37.566 -8.301 2.662 1.00 62.53 920 HIS A N 1
ATOM 6926 C CA . HIS A 1 920 ? 38.475 -8.713 1.604 1.00 62.53 920 HIS A CA 1
ATOM 6927 C C . HIS A 1 920 ? 37.668 -8.893 0.330 1.00 62.53 920 HIS A C 1
ATOM 6929 O O . HIS A 1 920 ? 36.828 -9.787 0.275 1.00 62.53 920 HIS A O 1
ATOM 6935 N N . CYS A 1 921 ? 37.954 -8.102 -0.708 1.00 62.88 921 CYS A N 1
ATOM 6936 C CA . CYS A 1 921 ? 37.375 -8.341 -2.023 1.00 62.88 921 CYS A CA 1
ATOM 6937 C C . CYS A 1 921 ? 37.852 -9.736 -2.501 1.00 62.88 921 CYS A C 1
ATOM 6939 O O . CYS A 1 921 ? 39.059 -9.905 -2.726 1.00 62.88 921 CYS A O 1
ATOM 6941 N N . PRO A 1 922 ? 36.991 -10.772 -2.599 1.00 51.84 922 PRO A N 1
ATOM 6942 C CA . PRO A 1 922 ? 37.390 -12.063 -3.143 1.00 51.84 922 PRO A CA 1
ATOM 6943 C C . PRO A 1 922 ? 38.051 -11.871 -4.507 1.00 51.84 922 PRO A C 1
ATOM 6945 O O . PRO A 1 922 ? 37.520 -11.175 -5.373 1.00 51.84 922 PRO A O 1
ATOM 6948 N N . SER A 1 923 ? 39.216 -12.496 -4.694 1.00 41.28 923 SER A N 1
ATOM 6949 C CA . SER A 1 923 ? 39.914 -12.505 -5.981 1.00 41.28 923 SER A CA 1
ATOM 6950 C C . SER A 1 923 ? 38.946 -12.970 -7.069 1.00 41.28 923 SER A C 1
ATOM 6952 O O . SER A 1 923 ? 38.248 -13.967 -6.864 1.00 41.28 923 SER A O 1
ATOM 6954 N N . ALA A 1 924 ? 38.890 -12.252 -8.196 1.00 40.69 924 ALA A N 1
ATOM 6955 C CA . ALA A 1 924 ? 37.981 -12.568 -9.290 1.00 40.69 924 ALA A CA 1
ATOM 6956 C C . ALA A 1 924 ? 37.982 -14.067 -9.621 1.00 40.69 924 ALA A C 1
ATOM 6958 O O . ALA A 1 924 ? 39.035 -14.705 -9.736 1.00 40.69 924 ALA A O 1
ATOM 6959 N N . LYS A 1 925 ? 36.789 -14.635 -9.829 1.00 43.78 925 LYS A N 1
ATOM 6960 C CA . LYS A 1 925 ? 36.694 -15.837 -10.656 1.00 43.78 925 LYS A CA 1
ATOM 6961 C C . LYS A 1 925 ? 37.206 -15.421 -12.034 1.00 43.78 925 LYS A C 1
ATOM 6963 O O . LYS A 1 925 ? 36.619 -14.535 -12.644 1.00 43.78 925 LYS A O 1
ATOM 6968 N N . ALA A 1 926 ? 38.319 -16.004 -12.477 1.00 48.91 926 ALA A N 1
ATOM 6969 C CA . ALA A 1 926 ? 38.873 -15.711 -13.793 1.00 48.91 926 ALA A CA 1
ATOM 6970 C C . ALA A 1 926 ? 37.790 -15.856 -14.867 1.00 48.91 926 ALA A C 1
ATOM 6972 O O . ALA A 1 926 ? 37.024 -16.825 -14.831 1.00 48.91 926 ALA A O 1
ATOM 6973 N N . GLU A 1 927 ? 37.742 -14.909 -15.808 1.00 54.34 927 GLU A N 1
ATOM 6974 C CA . GLU A 1 927 ? 36.891 -15.031 -16.987 1.00 54.34 927 GLU A CA 1
ATOM 6975 C C . GLU A 1 927 ? 37.108 -16.404 -17.630 1.00 54.34 927 GLU A C 1
ATOM 6977 O O . GLU A 1 927 ? 38.247 -16.845 -17.820 1.00 54.34 927 GLU A O 1
ATOM 6982 N N . ALA A 1 928 ? 36.019 -17.098 -17.961 1.00 68.25 928 ALA A N 1
ATOM 6983 C CA . ALA A 1 928 ? 36.131 -18.350 -18.692 1.00 68.25 928 ALA A CA 1
ATOM 6984 C C . ALA A 1 928 ? 36.856 -18.084 -20.020 1.00 68.25 928 ALA A C 1
ATOM 6986 O O . ALA A 1 928 ? 36.492 -17.176 -20.772 1.00 68.25 928 ALA A O 1
ATOM 6987 N N . TRP A 1 929 ? 37.882 -18.877 -20.318 1.00 83.12 929 TRP A N 1
ATOM 6988 C CA . TRP A 1 929 ? 38.578 -18.805 -21.591 1.00 83.12 929 TRP A CA 1
ATOM 6989 C C . TRP A 1 929 ? 37.595 -19.105 -22.723 1.00 83.12 929 TRP A C 1
ATOM 6991 O O . TRP A 1 929 ? 36.881 -20.112 -22.691 1.00 83.12 929 TRP A O 1
ATOM 7001 N N . LYS A 1 930 ? 37.557 -18.232 -23.734 1.00 86.06 930 LYS A N 1
ATOM 7002 C CA . LYS A 1 930 ? 36.668 -18.372 -24.890 1.00 86.06 930 LYS A CA 1
ATOM 7003 C C . LYS A 1 930 ? 37.396 -19.097 -26.011 1.00 86.06 930 LYS A C 1
ATOM 7005 O O . LYS A 1 930 ? 38.521 -18.738 -26.356 1.00 86.06 930 LYS A O 1
ATOM 7010 N N . GLU A 1 931 ? 36.747 -20.093 -26.602 1.00 84.38 931 GLU A N 1
ATOM 7011 C CA . GLU A 1 931 ? 37.252 -20.799 -27.778 1.00 84.38 931 GLU A CA 1
ATOM 7012 C C . GLU A 1 931 ? 36.753 -20.203 -29.097 1.00 84.38 931 GLU A C 1
ATOM 7014 O O . GLU A 1 931 ? 35.639 -19.691 -29.195 1.00 84.38 931 GLU A O 1
ATOM 7019 N N . GLY A 1 932 ? 37.567 -20.310 -30.146 1.00 86.50 932 GLY A N 1
ATOM 7020 C CA . GLY A 1 932 ? 37.160 -19.936 -31.492 1.00 86.50 932 GLY A CA 1
ATOM 7021 C C . GLY A 1 932 ? 38.137 -20.395 -32.565 1.00 86.50 932 GLY A C 1
ATOM 7022 O O . GLY A 1 932 ? 39.355 -20.342 -32.402 1.00 86.50 932 GLY A O 1
ATOM 7023 N N . ALA A 1 933 ? 37.601 -20.816 -33.709 1.00 88.06 933 ALA A N 1
ATOM 7024 C CA . ALA A 1 933 ? 38.393 -21.023 -34.913 1.00 88.06 933 ALA A CA 1
ATOM 7025 C C . ALA A 1 933 ? 38.520 -19.709 -35.696 1.00 88.06 933 ALA A C 1
ATOM 7027 O O . ALA A 1 933 ? 37.517 -19.074 -36.024 1.00 88.06 933 ALA A O 1
ATOM 7028 N N . ALA A 1 934 ? 39.750 -19.333 -36.040 1.00 88.19 934 ALA A N 1
ATOM 7029 C CA . ALA A 1 934 ? 40.048 -18.198 -36.900 1.00 88.19 934 ALA A CA 1
ATOM 7030 C C . ALA A 1 934 ? 40.411 -18.681 -38.312 1.00 88.19 934 ALA A C 1
ATOM 7032 O O . ALA A 1 934 ? 41.221 -19.598 -38.465 1.00 88.19 934 ALA A O 1
ATOM 7033 N N . VAL A 1 935 ? 39.837 -18.061 -39.348 1.00 89.12 935 VAL A N 1
ATOM 7034 C CA . VAL A 1 935 ? 40.146 -18.312 -40.769 1.00 89.12 935 VAL A CA 1
ATOM 7035 C C . VAL A 1 935 ? 40.312 -16.969 -41.477 1.00 89.12 935 VAL A C 1
ATOM 7037 O O . VAL A 1 935 ? 39.348 -16.326 -41.881 1.00 89.12 935 VAL A O 1
ATOM 7040 N N . LEU A 1 936 ? 41.551 -16.518 -41.617 1.00 86.94 936 LEU A N 1
ATOM 7041 C CA . LEU A 1 936 ? 41.873 -15.141 -41.971 1.00 86.94 936 LEU A CA 1
ATOM 7042 C C . LEU A 1 936 ? 42.599 -15.050 -43.324 1.00 86.94 936 LEU A C 1
ATOM 7044 O O . LEU A 1 936 ? 43.274 -15.989 -43.765 1.00 86.94 936 LEU A O 1
ATOM 7048 N N . GLY A 1 937 ? 42.458 -13.908 -44.001 1.00 81.94 937 GLY A N 1
ATOM 7049 C CA . GLY A 1 937 ? 43.105 -13.646 -45.294 1.00 81.94 937 GLY A CA 1
ATOM 7050 C C . GLY A 1 937 ? 42.540 -14.452 -46.474 1.00 81.94 937 GLY A C 1
ATOM 7051 O O . GLY A 1 937 ? 43.193 -14.614 -47.506 1.00 81.94 937 GLY A O 1
ATOM 7052 N N . GLY A 1 938 ? 41.342 -15.029 -46.326 1.00 79.44 938 GLY A N 1
ATOM 7053 C CA . GLY A 1 938 ? 40.768 -15.938 -47.326 1.00 79.44 938 GLY A CA 1
ATOM 7054 C C . GLY A 1 938 ? 41.486 -17.294 -47.406 1.00 79.44 938 GLY A C 1
ATOM 7055 O O . GLY A 1 938 ? 41.629 -17.867 -48.494 1.00 79.44 938 GLY A O 1
ATOM 7056 N N . SER A 1 939 ? 41.986 -17.799 -46.271 1.00 84.38 939 SER A N 1
ATOM 7057 C CA . SER A 1 939 ? 42.484 -19.174 -46.156 1.00 84.38 939 SER A CA 1
ATOM 7058 C C . SER A 1 939 ? 41.382 -20.183 -46.506 1.00 84.38 939 SER A C 1
ATOM 7060 O O . SER A 1 939 ? 40.268 -20.103 -46.002 1.00 84.38 939 SER A O 1
ATOM 7062 N N . GLY A 1 940 ? 41.696 -21.160 -47.364 1.00 81.50 940 GLY A N 1
ATOM 7063 C CA . GLY A 1 940 ? 40.800 -22.284 -47.674 1.00 81.50 940 GLY A CA 1
ATOM 7064 C C . GLY A 1 940 ? 40.957 -23.476 -46.724 1.00 81.50 940 GLY A C 1
ATOM 7065 O O . GLY A 1 940 ? 40.391 -24.533 -46.977 1.00 81.50 940 GLY A O 1
ATOM 7066 N N . THR A 1 941 ? 41.791 -23.349 -45.686 1.00 84.62 941 THR A N 1
ATOM 7067 C CA . THR A 1 941 ? 42.038 -24.398 -44.685 1.00 84.62 941 THR A CA 1
ATOM 7068 C C . THR A 1 941 ? 41.242 -24.077 -43.427 1.00 84.62 941 THR A C 1
ATOM 7070 O O . THR A 1 941 ? 41.345 -22.973 -42.901 1.00 84.62 941 THR A O 1
ATOM 7073 N N . SER A 1 942 ? 40.439 -25.029 -42.955 1.00 85.62 942 SER A N 1
ATOM 7074 C CA . SER A 1 942 ? 39.706 -24.908 -41.695 1.00 85.62 942 SER A CA 1
ATOM 7075 C C . SER A 1 942 ? 40.597 -25.254 -40.499 1.00 85.62 942 SER A C 1
ATOM 7077 O O . SER A 1 942 ? 41.492 -26.098 -40.603 1.00 85.62 942 SER A O 1
ATOM 7079 N N . ALA A 1 943 ? 40.298 -24.646 -39.355 1.00 88.00 943 ALA A N 1
ATOM 7080 C CA . ALA A 1 943 ? 40.768 -25.077 -38.045 1.00 88.00 943 ALA A CA 1
ATOM 7081 C C . ALA A 1 943 ? 39.552 -25.380 -37.158 1.00 88.00 943 ALA A C 1
ATOM 7083 O O . ALA A 1 943 ? 38.497 -24.769 -37.329 1.00 88.00 943 ALA A O 1
ATOM 7084 N N . SER A 1 944 ? 39.685 -26.326 -36.240 1.00 89.31 944 SER A N 1
ATOM 7085 C CA . SER A 1 944 ? 38.673 -26.653 -35.231 1.00 89.31 944 SER A CA 1
ATOM 7086 C C . SER A 1 944 ? 39.356 -27.128 -33.953 1.00 89.31 944 SER A C 1
ATOM 7088 O O . SER A 1 944 ? 40.554 -27.399 -33.971 1.00 89.31 944 SER A O 1
ATOM 7090 N N . GLY A 1 945 ? 38.612 -27.246 -32.862 1.00 90.25 945 GLY A N 1
ATOM 7091 C CA . GLY A 1 945 ? 39.120 -27.712 -31.577 1.00 90.25 945 GLY A CA 1
ATOM 7092 C C . GLY A 1 945 ? 38.040 -27.637 -30.507 1.00 90.25 945 GLY A C 1
ATOM 7093 O O . GLY A 1 945 ? 36.899 -27.287 -30.815 1.00 90.25 945 GLY A O 1
ATOM 7094 N N . SER A 1 946 ? 38.411 -27.965 -29.274 1.00 92.06 946 SER A N 1
ATOM 7095 C CA . SER A 1 946 ? 37.575 -27.790 -28.083 1.00 92.06 946 SER A CA 1
ATOM 7096 C C . SER A 1 946 ? 38.430 -27.542 -26.841 1.00 92.06 946 SER A C 1
ATOM 7098 O O . SER A 1 946 ? 39.553 -28.044 -26.733 1.00 92.06 946 SER A O 1
ATOM 7100 N N . ILE A 1 947 ? 37.909 -26.783 -25.880 1.00 93.31 947 ILE A N 1
ATOM 7101 C CA . ILE A 1 947 ? 38.419 -26.765 -24.507 1.00 93.31 947 ILE A CA 1
ATOM 7102 C C . ILE A 1 947 ? 37.975 -28.064 -23.823 1.00 93.31 947 ILE A C 1
ATOM 7104 O O . ILE A 1 947 ? 36.786 -28.350 -23.700 1.00 93.31 947 ILE A O 1
ATOM 7108 N N . VAL A 1 948 ? 38.938 -28.865 -23.370 1.00 90.56 948 VAL A N 1
ATOM 7109 C CA . VAL A 1 948 ? 38.696 -30.127 -22.652 1.00 90.56 948 VAL A CA 1
ATOM 7110 C C . VAL A 1 948 ? 38.463 -29.857 -21.169 1.00 90.56 948 VAL A C 1
ATOM 7112 O O . VAL A 1 948 ? 37.517 -30.372 -20.579 1.00 90.56 948 VAL A O 1
ATOM 7115 N N . THR A 1 949 ? 39.328 -29.042 -20.566 1.00 84.12 949 THR A N 1
ATOM 7116 C CA . THR A 1 949 ? 39.220 -28.556 -19.186 1.00 84.12 949 THR A CA 1
ATOM 7117 C C . THR A 1 949 ? 39.816 -27.156 -19.102 1.00 84.12 949 THR A C 1
ATOM 7119 O O . THR A 1 949 ? 40.717 -26.813 -19.870 1.00 84.12 949 THR A O 1
ATOM 7122 N N . GLN A 1 950 ? 39.331 -26.344 -18.165 1.00 86.69 950 GLN A N 1
ATOM 7123 C CA . GLN A 1 950 ? 39.897 -25.025 -17.901 1.00 86.69 950 GLN A CA 1
ATOM 7124 C C . GLN A 1 950 ? 39.717 -24.596 -16.444 1.00 86.69 950 GLN A C 1
ATOM 7126 O O . GLN A 1 950 ? 38.762 -24.991 -15.773 1.00 86.69 950 GLN A O 1
ATOM 7131 N N . SER A 1 951 ? 40.637 -23.755 -15.994 1.00 80.69 951 SER A N 1
ATOM 7132 C CA . SER A 1 951 ? 40.600 -22.956 -14.775 1.00 80.69 951 SER A CA 1
ATOM 7133 C C . SER A 1 951 ? 41.214 -21.577 -15.072 1.00 80.69 951 SER A C 1
ATOM 7135 O O . SER A 1 951 ? 41.595 -21.277 -16.205 1.00 80.69 951 SER A O 1
ATOM 7137 N N . ALA A 1 952 ? 41.363 -20.742 -14.042 1.00 72.50 952 ALA A N 1
ATOM 7138 C CA . ALA A 1 952 ? 42.077 -19.470 -14.145 1.00 72.50 952 ALA A CA 1
ATOM 7139 C C . ALA A 1 952 ? 43.526 -19.609 -14.652 1.00 72.50 952 ALA A C 1
ATOM 7141 O O . ALA A 1 952 ? 44.020 -18.732 -15.353 1.00 72.50 952 ALA A O 1
ATOM 7142 N N . ASN A 1 953 ? 44.210 -20.696 -14.284 1.00 84.56 953 ASN A N 1
ATOM 7143 C CA . ASN A 1 953 ? 45.652 -20.866 -14.467 1.00 84.56 953 ASN A CA 1
ATOM 7144 C C . ASN A 1 953 ? 46.039 -22.098 -15.299 1.00 84.56 953 ASN A C 1
ATOM 7146 O O . ASN A 1 953 ? 47.226 -22.300 -15.548 1.00 84.56 953 ASN A O 1
ATOM 7150 N N . GLU A 1 954 ? 45.083 -22.924 -15.718 1.00 91.06 954 GLU A N 1
ATOM 7151 C CA . GLU A 1 954 ? 45.329 -24.130 -16.507 1.00 91.06 954 GLU A CA 1
ATOM 7152 C C . GLU A 1 954 ? 44.259 -24.292 -17.591 1.00 91.06 954 GLU A C 1
ATOM 7154 O O . GLU A 1 954 ? 43.068 -24.129 -17.339 1.00 91.06 954 GLU A O 1
ATOM 7159 N N . VAL A 1 955 ? 44.680 -24.633 -18.807 1.00 93.94 955 VAL A N 1
ATOM 7160 C CA . VAL A 1 955 ? 43.793 -24.911 -19.941 1.00 93.94 955 VAL A CA 1
ATOM 7161 C C . VAL A 1 955 ? 44.287 -26.152 -20.661 1.00 93.94 955 VAL A C 1
ATOM 7163 O O . VAL A 1 955 ? 45.431 -26.214 -21.108 1.00 93.94 955 VAL A O 1
ATOM 7166 N N . THR A 1 956 ? 43.398 -27.124 -20.837 1.00 94.94 956 THR A N 1
ATOM 7167 C CA . THR A 1 956 ? 43.609 -28.248 -21.751 1.00 94.94 956 THR A CA 1
ATOM 7168 C C . THR A 1 956 ? 42.732 -28.052 -22.977 1.00 94.94 956 THR A C 1
ATOM 7170 O O . THR A 1 956 ? 41.514 -27.950 -22.855 1.00 94.94 956 THR A O 1
ATOM 7173 N N . MET A 1 957 ? 43.334 -28.027 -24.163 1.00 94.62 957 MET A N 1
ATOM 7174 C CA . MET A 1 957 ? 42.637 -27.803 -25.433 1.00 94.62 957 MET A CA 1
ATOM 7175 C C . MET A 1 957 ? 42.994 -28.871 -26.466 1.00 94.62 957 MET A C 1
ATOM 7177 O O . MET A 1 957 ? 44.121 -29.360 -26.493 1.00 94.62 957 MET A O 1
ATOM 7181 N N . THR A 1 958 ? 42.053 -29.208 -27.341 1.00 93.56 958 THR A N 1
ATOM 7182 C CA . THR A 1 958 ? 42.319 -29.945 -28.583 1.00 93.56 958 THR A CA 1
ATOM 7183 C C . THR A 1 958 ? 42.312 -28.984 -29.761 1.00 93.56 958 THR A C 1
ATOM 7185 O O . THR A 1 958 ? 41.632 -27.957 -29.728 1.00 93.56 958 THR A O 1
ATOM 7188 N N . ALA A 1 959 ? 43.073 -29.289 -30.808 1.00 91.00 959 ALA A N 1
ATOM 7189 C CA . ALA A 1 959 ? 43.024 -28.529 -32.051 1.00 91.00 959 ALA A CA 1
ATOM 7190 C C . ALA A 1 959 ? 43.283 -29.430 -33.254 1.00 91.00 959 ALA A C 1
ATOM 7192 O O . ALA A 1 959 ? 44.094 -30.343 -33.182 1.00 91.00 959 ALA A O 1
ATOM 7193 N N . LYS A 1 960 ? 42.647 -29.137 -34.385 1.00 89.56 960 LYS A N 1
ATOM 7194 C CA . LYS A 1 960 ? 42.745 -29.880 -35.641 1.00 89.56 960 LYS A CA 1
ATOM 7195 C C . LYS A 1 960 ? 42.794 -28.921 -36.827 1.00 89.56 960 LYS A C 1
ATOM 7197 O O . LYS A 1 960 ? 42.107 -27.901 -36.849 1.00 89.56 960 LYS A O 1
ATOM 7202 N N . GLY A 1 961 ? 43.578 -29.268 -37.848 1.00 86.50 961 GLY A N 1
ATOM 7203 C CA . GLY A 1 961 ? 43.737 -28.444 -39.049 1.00 86.50 961 GLY A CA 1
ATOM 7204 C C . GLY A 1 961 ? 44.579 -27.186 -38.809 1.00 86.50 961 GLY A C 1
ATOM 7205 O O . GLY A 1 961 ? 45.536 -27.201 -38.037 1.00 86.50 961 GLY A O 1
ATOM 7206 N N . GLY A 1 962 ? 44.248 -26.098 -39.501 1.00 86.88 962 GLY A N 1
ATOM 7207 C CA . GLY A 1 962 ? 44.994 -24.842 -39.424 1.00 86.88 962 GLY A CA 1
ATOM 7208 C C . GLY A 1 962 ? 46.202 -24.751 -40.367 1.00 86.88 962 GLY A C 1
ATOM 7209 O O . GLY A 1 962 ? 46.637 -25.734 -40.967 1.00 86.88 962 GLY A O 1
ATOM 7210 N N . LYS A 1 963 ? 46.696 -23.523 -40.559 1.00 83.75 963 LYS A N 1
ATOM 7211 C CA . LYS A 1 963 ? 47.705 -23.156 -41.560 1.00 83.75 963 LYS A CA 1
ATOM 7212 C C . LYS A 1 963 ? 48.271 -21.762 -41.291 1.00 83.75 963 LYS A C 1
ATOM 7214 O O . LYS A 1 963 ? 47.516 -20.872 -40.922 1.00 83.75 963 LYS A O 1
ATOM 7219 N N . PHE A 1 964 ? 49.558 -21.545 -41.571 1.00 79.94 964 PHE A N 1
ATOM 7220 C CA . PHE A 1 964 ? 50.182 -20.212 -41.570 1.00 79.94 964 PHE A CA 1
ATOM 7221 C C . PHE A 1 964 ? 50.955 -19.955 -42.880 1.00 79.94 964 PHE A C 1
ATOM 7223 O O . PHE A 1 964 ? 52.090 -20.408 -43.036 1.00 79.94 964 PHE A O 1
ATOM 7230 N N . GLU A 1 965 ? 50.352 -19.253 -43.846 1.00 73.25 965 GLU A N 1
ATOM 7231 C CA . GLU A 1 965 ? 50.981 -18.820 -45.110 1.00 73.25 965 GLU A CA 1
ATOM 7232 C C . GLU A 1 965 ? 50.980 -17.294 -45.268 1.00 73.25 965 GLU A C 1
ATOM 7234 O O . GLU A 1 965 ? 50.202 -16.610 -44.611 1.00 73.25 965 GLU A O 1
ATOM 7239 N N . SER A 1 966 ? 51.847 -16.771 -46.151 1.00 71.44 966 SER A N 1
ATOM 7240 C CA . SER A 1 966 ? 52.011 -15.345 -46.484 1.00 71.44 966 SER A CA 1
ATOM 7241 C C . SER A 1 966 ? 50.673 -14.676 -46.846 1.00 71.44 966 SER A C 1
ATOM 7243 O O . SER A 1 966 ? 50.303 -14.643 -48.016 1.00 71.44 966 SER A O 1
ATOM 7245 N N . ALA A 1 967 ? 49.971 -14.173 -45.824 1.00 75.62 967 ALA A N 1
ATOM 7246 C CA . ALA A 1 967 ? 48.627 -13.585 -45.828 1.00 75.62 967 ALA A CA 1
ATOM 7247 C C . ALA A 1 967 ? 47.412 -14.544 -45.854 1.00 75.62 967 ALA A C 1
ATOM 7249 O O . ALA A 1 967 ? 46.297 -14.087 -46.077 1.00 75.62 967 ALA A O 1
ATOM 7250 N N . LYS A 1 968 ? 47.572 -15.848 -45.582 1.00 84.50 968 LYS A N 1
ATOM 7251 C CA . LYS A 1 968 ? 46.452 -16.802 -45.413 1.00 84.50 968 LYS A CA 1
ATOM 7252 C C . LYS A 1 968 ? 46.682 -17.675 -44.193 1.00 84.50 968 LYS A C 1
ATOM 7254 O O . LYS A 1 968 ? 47.520 -18.579 -44.236 1.00 84.50 968 LYS A O 1
ATOM 7259 N N . VAL A 1 969 ? 45.946 -17.416 -43.116 1.00 86.12 969 VAL A N 1
ATOM 7260 C CA . VAL A 1 969 ? 46.148 -18.122 -41.846 1.00 86.12 969 VAL A CA 1
ATOM 7261 C C . VAL A 1 969 ? 44.855 -18.692 -41.293 1.00 86.12 969 VAL A C 1
ATOM 7263 O O . VAL A 1 969 ? 43.772 -18.171 -41.531 1.00 86.12 969 VAL A O 1
ATOM 7266 N N . SER A 1 970 ? 44.968 -19.789 -40.565 1.00 89.56 970 SER A N 1
ATOM 7267 C CA . SER A 1 970 ? 43.860 -20.410 -39.854 1.00 89.56 970 SER A CA 1
ATOM 7268 C C . SER A 1 970 ? 44.387 -21.150 -38.636 1.00 89.56 970 SER A C 1
ATOM 7270 O O . SER A 1 970 ? 45.382 -21.864 -38.752 1.00 89.56 970 SER A O 1
ATOM 7272 N N . PHE A 1 971 ? 43.742 -20.996 -37.489 1.00 90.81 971 PHE A N 1
ATOM 7273 C CA . PHE A 1 971 ? 44.157 -21.607 -36.226 1.00 90.81 971 PHE A CA 1
ATOM 7274 C C . PHE A 1 971 ? 42.972 -21.686 -35.269 1.00 90.81 971 PHE A C 1
ATOM 7276 O O . PHE A 1 971 ? 41.974 -20.986 -35.432 1.00 90.81 971 PHE A O 1
ATOM 7283 N N . TYR A 1 972 ? 43.085 -22.557 -34.278 1.00 92.50 972 TYR A N 1
ATOM 7284 C CA . TYR A 1 972 ? 42.180 -22.614 -33.145 1.00 92.50 972 TYR A CA 1
ATOM 7285 C C . TYR A 1 972 ? 42.758 -21.769 -32.007 1.00 92.50 972 TYR A C 1
ATOM 7287 O O . TYR A 1 972 ? 43.954 -21.866 -31.729 1.00 92.50 972 TYR A O 1
ATOM 7295 N N . LEU A 1 973 ? 41.941 -20.918 -31.394 1.00 93.62 973 LEU A N 1
ATOM 7296 C CA . LEU A 1 973 ? 42.337 -19.954 -30.371 1.00 93.62 973 LEU A CA 1
ATOM 7297 C C . LEU A 1 973 ? 41.482 -20.145 -29.120 1.00 93.62 973 LEU A C 1
ATOM 7299 O O . LEU A 1 973 ? 40.261 -20.228 -29.208 1.00 93.62 973 LEU A O 1
ATOM 7303 N N . VAL A 1 974 ? 42.140 -20.172 -27.967 1.00 93.75 974 VAL A N 1
ATOM 7304 C CA . VAL A 1 974 ? 41.532 -20.102 -26.641 1.00 93.75 974 VAL A CA 1
ATOM 7305 C C . VAL A 1 974 ? 42.052 -18.831 -25.983 1.00 93.75 974 VAL A C 1
ATOM 7307 O O . VAL A 1 974 ? 43.239 -18.735 -25.676 1.00 93.75 974 VAL A O 1
ATOM 7310 N N . SER A 1 975 ? 41.198 -17.823 -25.836 1.00 92.38 975 SER A N 1
ATOM 7311 C CA . SER A 1 975 ? 41.619 -16.458 -25.499 1.00 92.38 975 SER A CA 1
ATOM 7312 C C . SER A 1 975 ? 40.641 -15.728 -24.591 1.00 92.38 975 SER A C 1
ATOM 7314 O O . SER A 1 975 ? 39.462 -16.071 -24.529 1.00 92.38 975 SER A O 1
ATOM 7316 N N . GLN A 1 976 ? 41.141 -14.668 -23.967 1.00 88.56 976 GLN A N 1
ATOM 7317 C CA . GLN A 1 976 ? 40.365 -13.609 -23.328 1.00 88.56 976 GLN A CA 1
ATOM 7318 C C . GLN A 1 976 ? 40.578 -12.296 -24.093 1.00 88.56 976 GLN A C 1
ATOM 7320 O O . GLN A 1 976 ? 41.534 -12.167 -24.866 1.00 88.56 976 GLN A O 1
ATOM 7325 N N . GLU A 1 977 ? 39.677 -11.336 -23.914 1.00 88.44 977 GLU A N 1
ATOM 7326 C CA . GLU A 1 977 ? 39.861 -9.984 -24.439 1.00 88.44 977 GLU A CA 1
ATOM 7327 C C . GLU A 1 977 ? 40.581 -9.134 -23.391 1.00 88.44 977 GLU A C 1
ATOM 7329 O O . GLU A 1 977 ? 40.171 -9.080 -22.238 1.00 88.44 977 GLU A O 1
ATOM 7334 N N . VAL A 1 978 ? 41.683 -8.494 -23.780 1.00 86.25 978 VAL A N 1
ATOM 7335 C CA . VAL A 1 978 ? 42.534 -7.716 -22.875 1.00 86.25 978 VAL A CA 1
ATOM 7336 C C . VAL A 1 978 ? 42.640 -6.294 -23.408 1.00 86.25 978 VAL A C 1
ATOM 7338 O O . VAL A 1 978 ? 43.007 -6.083 -24.567 1.00 86.25 978 VAL A O 1
ATOM 7341 N N . THR A 1 979 ? 42.321 -5.318 -22.557 1.00 88.44 979 THR A N 1
ATOM 7342 C CA . THR A 1 979 ? 42.371 -3.887 -22.886 1.00 88.44 979 THR A CA 1
ATOM 7343 C C . THR A 1 979 ? 43.639 -3.249 -22.326 1.00 88.44 979 THR A C 1
ATOM 7345 O O . THR A 1 979 ? 43.954 -3.432 -21.155 1.00 88.44 979 THR A O 1
ATOM 7348 N N . GLY A 1 980 ? 44.352 -2.479 -23.148 1.00 90.12 980 GLY A N 1
ATOM 7349 C CA . GLY A 1 980 ? 45.587 -1.795 -22.762 1.00 90.12 980 GLY A CA 1
ATOM 7350 C C . GLY A 1 980 ? 46.844 -2.654 -22.916 1.00 90.12 980 GLY A C 1
ATOM 7351 O O . GLY A 1 980 ? 46.885 -3.588 -23.726 1.00 90.12 980 GLY A O 1
ATOM 7352 N N . ASP A 1 981 ? 47.879 -2.280 -22.166 1.00 93.56 981 ASP A N 1
ATOM 7353 C CA . ASP A 1 981 ? 49.148 -3.003 -22.098 1.00 93.56 981 ASP A CA 1
ATOM 7354 C C . ASP A 1 981 ? 49.001 -4.254 -21.242 1.00 93.56 981 ASP A C 1
ATOM 7356 O O . ASP A 1 981 ? 48.150 -4.323 -20.359 1.00 93.56 981 ASP A O 1
ATOM 7360 N N . PHE A 1 982 ? 49.796 -5.276 -21.547 1.00 94.25 982 PHE A N 1
ATOM 7361 C CA . PHE A 1 982 ? 49.745 -6.525 -20.800 1.00 94.25 982 PHE A CA 1
ATOM 7362 C C . PHE A 1 982 ? 51.024 -7.336 -20.953 1.00 94.25 982 PHE A C 1
ATOM 7364 O O . PHE A 1 982 ? 51.779 -7.200 -21.916 1.00 94.25 982 PHE A O 1
ATOM 7371 N N . GLU A 1 983 ? 51.209 -8.276 -20.039 1.00 95.69 983 GLU A N 1
ATOM 7372 C CA . GLU A 1 983 ? 52.127 -9.396 -20.147 1.00 95.69 983 GLU A CA 1
ATOM 7373 C C . GLU A 1 983 ? 51.349 -10.687 -19.876 1.00 95.69 983 GLU A C 1
ATOM 7375 O O . GLU A 1 983 ? 50.810 -10.878 -18.789 1.00 95.69 983 GLU A O 1
ATOM 7380 N N . ILE A 1 984 ? 51.297 -11.585 -20.863 1.00 95.81 984 ILE A N 1
ATOM 7381 C CA . ILE A 1 984 ? 50.824 -12.956 -20.667 1.00 95.81 984 ILE A CA 1
ATOM 7382 C C . ILE A 1 984 ? 52.021 -13.890 -20.545 1.00 95.81 984 ILE A C 1
ATOM 7384 O O . ILE A 1 984 ? 52.954 -13.827 -21.344 1.00 95.81 984 ILE A O 1
ATOM 7388 N N . THR A 1 985 ? 51.974 -14.778 -19.558 1.00 96.44 985 THR A N 1
ATOM 7389 C CA . THR A 1 985 ? 52.938 -15.852 -19.337 1.00 96.44 985 THR A CA 1
ATOM 7390 C C . THR A 1 985 ? 52.198 -17.179 -19.200 1.00 96.44 985 THR A C 1
ATOM 7392 O O . THR A 1 985 ? 51.170 -17.230 -18.532 1.00 96.44 985 THR A O 1
ATOM 7395 N N . ALA A 1 986 ? 52.707 -18.250 -19.810 1.00 97.06 986 ALA A N 1
ATOM 7396 C CA . ALA A 1 986 ? 52.139 -19.590 -19.657 1.00 97.06 986 ALA A CA 1
ATOM 7397 C C . ALA A 1 986 ? 53.191 -20.691 -19.838 1.00 97.06 986 ALA A C 1
ATOM 7399 O O . ALA A 1 986 ? 54.081 -20.580 -20.687 1.00 97.06 986 ALA A O 1
ATOM 7400 N N . ASN A 1 987 ? 53.045 -21.778 -19.082 1.00 97.25 987 ASN A N 1
ATOM 7401 C CA . ASN A 1 987 ? 53.798 -23.016 -19.246 1.00 97.25 987 ASN A CA 1
ATOM 7402 C C . ASN A 1 987 ? 53.151 -23.885 -20.329 1.00 97.25 987 ASN A C 1
ATOM 7404 O O . ASN A 1 987 ? 51.991 -24.279 -20.194 1.00 97.25 987 ASN A O 1
ATOM 7408 N N . LEU A 1 988 ? 53.902 -24.234 -21.376 1.00 96.06 988 LEU A N 1
ATOM 7409 C CA . LEU A 1 988 ? 53.480 -25.270 -22.319 1.00 96.06 988 LEU A CA 1
ATOM 7410 C C . LEU A 1 988 ? 53.873 -26.637 -21.743 1.00 96.06 988 LEU A C 1
ATOM 7412 O O . LEU A 1 988 ? 54.976 -27.132 -21.986 1.00 96.06 988 LEU A O 1
ATOM 7416 N N . ASN A 1 989 ? 52.966 -27.234 -20.968 1.00 95.62 989 ASN A N 1
ATOM 7417 C CA . ASN A 1 989 ? 53.268 -28.398 -20.138 1.00 95.62 989 ASN A CA 1
ATOM 7418 C C . ASN A 1 989 ? 53.346 -29.699 -20.938 1.00 95.62 989 ASN A C 1
ATOM 7420 O O . ASN A 1 989 ? 54.228 -30.521 -20.713 1.00 95.62 989 ASN A O 1
ATOM 7424 N N . SER A 1 990 ? 52.420 -29.919 -21.872 1.00 93.12 990 SER A N 1
ATOM 7425 C CA . SER A 1 990 ? 52.472 -31.107 -22.726 1.00 93.12 990 SER A CA 1
ATOM 7426 C C . SER A 1 990 ? 51.732 -30.920 -24.043 1.00 93.12 990 SER A C 1
ATOM 7428 O O . SER A 1 990 ? 50.783 -30.143 -24.149 1.00 93.12 990 SER A O 1
ATOM 7430 N N . ILE A 1 991 ? 52.176 -31.672 -25.048 1.00 90.50 991 ILE A N 1
ATOM 7431 C CA . ILE A 1 991 ? 51.475 -31.890 -26.311 1.00 90.50 991 ILE A CA 1
ATOM 7432 C C . ILE A 1 991 ? 51.401 -33.406 -26.489 1.00 90.50 991 ILE A C 1
ATOM 7434 O O . ILE A 1 991 ? 52.429 -34.082 -26.473 1.00 90.50 991 ILE A O 1
ATOM 7438 N N . SER A 1 992 ? 50.195 -33.953 -26.605 1.00 87.31 992 SER A N 1
ATOM 7439 C CA . SER A 1 992 ? 49.956 -35.398 -26.672 1.00 87.31 992 SER A CA 1
ATOM 7440 C C . SER A 1 992 ? 48.873 -35.737 -27.695 1.00 87.31 992 SER A C 1
ATOM 7442 O O . SER A 1 992 ? 48.164 -34.858 -28.173 1.00 87.31 992 SER A O 1
ATOM 7444 N N . GLY A 1 993 ? 48.755 -37.012 -28.074 1.00 78.81 993 GLY A N 1
ATOM 7445 C CA . GLY A 1 993 ? 47.709 -37.461 -29.003 1.00 78.81 993 GLY A CA 1
ATOM 7446 C C . GLY A 1 993 ? 47.910 -37.045 -30.467 1.00 78.81 993 GLY A C 1
ATOM 7447 O O . GLY A 1 993 ? 47.020 -37.279 -31.275 1.00 78.81 993 GLY A O 1
ATOM 7448 N N . GLY A 1 994 ? 49.067 -36.468 -30.820 1.00 76.44 994 GLY A N 1
ATOM 7449 C CA . GLY A 1 994 ? 49.347 -35.989 -32.171 1.00 76.44 994 GLY A CA 1
ATOM 7450 C C . GLY A 1 994 ? 50.681 -35.257 -32.326 1.00 76.44 994 GLY A C 1
ATOM 7451 O O . GLY A 1 994 ? 51.329 -34.923 -31.338 1.00 76.44 994 GLY A O 1
ATOM 7452 N N . ILE A 1 995 ? 51.068 -34.958 -33.572 1.00 75.69 995 ILE A N 1
ATOM 7453 C CA . ILE A 1 995 ? 52.210 -34.087 -33.907 1.00 75.69 995 ILE A CA 1
ATOM 7454 C C . ILE A 1 995 ? 51.742 -32.715 -34.401 1.00 75.69 995 ILE A C 1
ATOM 7456 O O . ILE A 1 995 ? 50.695 -32.573 -35.018 1.00 75.69 995 ILE A O 1
ATOM 7460 N N . LEU A 1 996 ? 52.529 -31.673 -34.176 1.00 79.31 996 LEU A N 1
ATOM 7461 C CA . LEU A 1 996 ? 52.125 -30.321 -34.555 1.00 79.31 996 LEU A CA 1
ATOM 7462 C C . LEU A 1 996 ? 52.324 -29.994 -36.058 1.00 79.31 996 LEU A C 1
ATOM 7464 O O . LEU A 1 996 ? 52.033 -28.878 -36.483 1.00 79.31 996 LEU A O 1
ATOM 7468 N N . ARG A 1 997 ? 52.851 -30.929 -36.864 1.00 73.12 997 ARG A N 1
ATOM 7469 C CA . ARG A 1 997 ? 53.155 -30.711 -38.288 1.00 73.12 997 ARG A CA 1
ATOM 7470 C C . ARG A 1 997 ? 53.209 -32.027 -39.075 1.00 73.12 997 ARG A C 1
ATOM 7472 O O . ARG A 1 997 ? 54.094 -32.835 -38.831 1.00 73.12 997 ARG A O 1
ATOM 7479 N N . GLU A 1 998 ? 52.352 -32.202 -40.088 1.00 62.44 998 GLU A N 1
ATOM 7480 C CA . GLU A 1 998 ? 52.380 -33.376 -40.994 1.00 62.44 998 GLU A CA 1
ATOM 7481 C C . GLU A 1 998 ? 53.012 -33.089 -42.386 1.00 62.44 998 GLU A C 1
ATOM 7483 O O . GLU A 1 998 ? 53.117 -33.989 -43.219 1.00 62.44 998 GLU A O 1
ATOM 7488 N N . ASN A 1 999 ? 53.442 -31.848 -42.690 1.00 61.00 999 ASN A N 1
ATOM 7489 C CA . ASN A 1 999 ? 53.964 -31.467 -44.020 1.00 61.00 999 ASN A CA 1
ATOM 7490 C C . ASN A 1 999 ? 55.241 -30.593 -44.012 1.00 61.00 999 ASN A C 1
ATOM 7492 O O . ASN A 1 999 ? 55.673 -30.061 -42.992 1.00 61.00 999 ASN A O 1
ATOM 7496 N N . SER A 1 1000 ? 55.879 -30.426 -45.180 1.00 57.72 1000 SER A N 1
ATOM 7497 C CA . SER A 1 1000 ? 57.193 -29.772 -45.338 1.00 57.72 1000 SER A CA 1
ATOM 7498 C C . SER A 1 1000 ? 57.192 -28.247 -45.184 1.00 57.72 1000 SER A C 1
ATOM 7500 O O . SER A 1 1000 ? 58.266 -27.648 -45.166 1.00 57.72 1000 SER A O 1
ATOM 7502 N N . SER A 1 1001 ? 56.045 -27.590 -45.024 1.00 59.16 1001 SER A N 1
ATOM 7503 C CA . SER A 1 1001 ? 55.982 -26.134 -44.874 1.00 59.16 1001 SER A CA 1
ATOM 7504 C C . SER A 1 1001 ? 56.233 -25.753 -43.413 1.00 59.16 1001 SER A C 1
ATOM 7506 O O . SER A 1 1001 ? 55.458 -26.110 -42.537 1.00 59.16 1001 SER A O 1
ATOM 7508 N N . TYR A 1 1002 ? 57.340 -25.061 -43.122 1.00 57.75 1002 TYR A N 1
ATOM 7509 C CA . TYR A 1 1002 ? 57.674 -24.570 -41.774 1.00 57.75 1002 TYR A CA 1
ATOM 7510 C C . TYR A 1 1002 ? 56.652 -23.513 -41.305 1.00 57.75 1002 TYR A C 1
ATOM 7512 O O . TYR A 1 1002 ? 56.858 -22.318 -41.551 1.00 57.75 1002 TYR A O 1
ATOM 7520 N N . GLN A 1 1003 ? 55.558 -23.963 -40.686 1.00 68.94 1003 GLN A N 1
ATOM 7521 C CA . GLN A 1 1003 ? 54.423 -23.171 -40.173 1.00 68.94 1003 GLN A CA 1
ATOM 7522 C C . GLN A 1 1003 ? 54.354 -23.283 -38.646 1.00 68.94 1003 GLN A C 1
ATOM 7524 O O . GLN A 1 1003 ? 54.944 -24.215 -38.139 1.00 68.94 1003 GLN A O 1
ATOM 7529 N N . PHE A 1 1004 ? 53.717 -22.357 -37.921 1.00 72.12 1004 PHE A N 1
ATOM 7530 C CA . PHE A 1 1004 ? 53.783 -22.243 -36.451 1.00 72.12 1004 PHE A CA 1
ATOM 7531 C C . PHE A 1 1004 ? 52.556 -22.862 -35.766 1.00 72.12 1004 PHE A C 1
ATOM 7533 O O . PHE A 1 1004 ? 51.470 -22.310 -35.896 1.00 72.12 1004 PHE A O 1
ATOM 7540 N N . PRO A 1 1005 ? 52.689 -23.988 -35.060 1.00 78.69 1005 PRO A N 1
ATOM 7541 C CA . PRO A 1 1005 ? 51.522 -24.795 -34.734 1.00 78.69 1005 PRO A CA 1
ATOM 7542 C C . PRO A 1 1005 ? 51.006 -24.751 -33.294 1.00 78.69 1005 PRO A C 1
ATOM 7544 O O . PRO A 1 1005 ? 49.896 -25.225 -33.104 1.00 78.69 1005 PRO A O 1
ATOM 7547 N N . ALA A 1 1006 ? 51.714 -24.229 -32.287 1.00 90.81 1006 ALA A N 1
ATOM 7548 C CA . ALA A 1 1006 ? 51.104 -23.974 -30.971 1.00 90.81 1006 ALA A CA 1
ATOM 7549 C C . ALA A 1 1006 ? 51.865 -22.910 -30.177 1.00 90.81 1006 ALA A C 1
ATOM 7551 O O . ALA A 1 1006 ? 53.095 -22.906 -30.198 1.00 90.81 1006 ALA A O 1
ATOM 7552 N N . GLY A 1 1007 ? 51.171 -22.028 -29.457 1.00 94.44 1007 GLY A N 1
ATOM 7553 C CA . GLY A 1 1007 ? 51.830 -20.950 -28.718 1.00 94.44 1007 GLY A CA 1
ATOM 7554 C C . GLY A 1 1007 ? 50.890 -19.976 -28.013 1.00 94.44 1007 GLY A C 1
ATOM 7555 O O . GLY A 1 1007 ? 49.687 -20.199 -27.962 1.00 94.44 1007 GLY A O 1
ATOM 7556 N N . LEU A 1 1008 ? 51.454 -18.871 -27.526 1.00 96.38 1008 LEU A N 1
ATOM 7557 C CA . LEU A 1 1008 ? 50.724 -17.678 -27.101 1.00 96.38 1008 LEU A CA 1
ATOM 7558 C C . LEU A 1 1008 ? 50.581 -16.704 -28.266 1.00 96.38 1008 LEU A C 1
ATOM 7560 O O . LEU A 1 1008 ? 51.537 -16.494 -29.014 1.00 96.38 1008 LEU A O 1
ATOM 7564 N N . MET A 1 1009 ? 49.414 -16.087 -28.399 1.00 93.75 1009 MET A N 1
ATOM 7565 C CA . MET A 1 1009 ? 49.098 -15.127 -29.450 1.00 93.75 1009 MET A CA 1
ATOM 7566 C C . MET A 1 1009 ? 48.356 -13.923 -28.886 1.00 93.75 1009 MET A C 1
ATOM 7568 O O . MET A 1 1009 ? 47.525 -14.063 -27.991 1.00 93.75 1009 MET A O 1
ATOM 7572 N N . MET A 1 1010 ? 48.623 -12.762 -29.481 1.00 93.44 1010 MET A N 1
ATOM 7573 C CA . MET A 1 1010 ? 47.744 -11.604 -29.437 1.00 93.44 1010 MET A CA 1
ATOM 7574 C C . MET A 1 1010 ? 47.301 -11.232 -30.850 1.00 93.44 1010 MET A C 1
ATOM 7576 O O . MET A 1 1010 ? 48.122 -11.221 -31.775 1.00 93.44 1010 MET A O 1
ATOM 7580 N N . CYS A 1 1011 ? 46.016 -10.952 -31.040 1.00 89.62 1011 CYS A N 1
ATOM 7581 C CA . CYS A 1 1011 ? 45.466 -10.676 -32.363 1.00 89.62 1011 CYS A CA 1
ATOM 7582 C C . CYS A 1 1011 ? 44.240 -9.757 -32.321 1.00 89.62 1011 CYS A C 1
ATOM 7584 O O . CYS A 1 1011 ? 43.497 -9.707 -31.340 1.00 89.62 1011 CYS A O 1
ATOM 7586 N N . ILE A 1 1012 ? 43.976 -9.127 -33.466 1.00 86.31 1012 ILE A N 1
ATOM 7587 C CA . ILE A 1 1012 ? 42.662 -8.591 -33.831 1.00 86.31 1012 ILE A CA 1
ATOM 7588 C C . ILE A 1 1012 ? 41.998 -9.628 -34.748 1.00 86.31 1012 ILE A C 1
ATOM 7590 O O . ILE A 1 1012 ? 42.004 -9.483 -35.971 1.00 86.31 1012 ILE A O 1
ATOM 7594 N N . CYS A 1 1013 ? 41.548 -10.750 -34.182 1.00 78.44 1013 CYS A N 1
ATOM 7595 C CA . CYS A 1 1013 ? 41.057 -11.873 -34.975 1.00 78.44 1013 CYS A CA 1
ATOM 7596 C C . CYS A 1 1013 ? 39.684 -12.384 -34.519 1.00 78.44 1013 CYS A C 1
ATOM 7598 O O . CYS A 1 1013 ? 39.544 -13.085 -33.515 1.00 78.44 1013 CYS A O 1
ATOM 7600 N N . ASP A 1 1014 ? 38.661 -12.062 -35.311 1.00 65.31 1014 ASP A N 1
ATOM 7601 C CA . ASP A 1 1014 ? 37.301 -12.576 -35.164 1.00 65.31 1014 ASP A CA 1
ATOM 7602 C C . ASP A 1 1014 ? 36.982 -13.550 -36.293 1.00 65.31 1014 ASP A C 1
ATOM 7604 O O . ASP A 1 1014 ? 36.986 -13.174 -37.464 1.00 65.31 1014 ASP A O 1
ATOM 7608 N N . GLY A 1 1015 ? 36.690 -14.804 -35.936 1.00 72.06 1015 GLY A N 1
ATOM 7609 C CA . GLY A 1 1015 ? 36.148 -15.813 -36.845 1.00 72.06 1015 GLY A CA 1
ATOM 7610 C C . GLY A 1 1015 ? 36.803 -15.842 -38.231 1.00 72.06 1015 GLY A C 1
ATOM 7611 O O . GLY A 1 1015 ? 38.011 -16.043 -38.371 1.00 72.06 1015 GLY A O 1
ATOM 7612 N N . SER A 1 1016 ? 35.982 -15.681 -39.273 1.00 76.44 1016 SER A N 1
ATOM 7613 C CA . SER A 1 1016 ? 36.446 -15.631 -40.663 1.00 76.44 1016 SER A CA 1
ATOM 7614 C C . SER A 1 1016 ? 36.582 -14.190 -41.157 1.00 76.44 1016 SER A C 1
ATOM 7616 O O . SER A 1 1016 ? 35.588 -13.469 -41.204 1.00 76.44 1016 SER A O 1
ATOM 7618 N N . ALA A 1 1017 ? 37.776 -13.790 -41.602 1.00 77.31 1017 ALA A N 1
ATOM 7619 C CA . ALA A 1 1017 ? 38.045 -12.440 -42.102 1.00 77.31 1017 ALA A CA 1
ATOM 7620 C C . ALA A 1 1017 ? 38.765 -12.448 -43.462 1.00 77.31 1017 ALA A C 1
ATOM 7622 O O . ALA A 1 1017 ? 39.580 -13.324 -43.767 1.00 77.31 1017 ALA A O 1
ATOM 7623 N N . ALA A 1 1018 ? 38.476 -11.444 -44.299 1.00 75.00 1018 ALA A N 1
ATOM 7624 C CA . ALA A 1 1018 ? 39.081 -11.297 -45.628 1.00 75.00 1018 ALA A CA 1
ATOM 7625 C C . ALA A 1 1018 ? 40.564 -10.879 -45.580 1.00 75.00 1018 ALA A C 1
ATOM 7627 O O . ALA A 1 1018 ? 41.304 -11.134 -46.528 1.00 75.00 1018 ALA A O 1
ATOM 7628 N N . THR A 1 1019 ? 41.003 -10.273 -44.477 1.00 77.44 1019 THR A N 1
ATOM 7629 C CA . THR A 1 1019 ? 42.393 -9.892 -44.187 1.00 77.44 1019 THR A CA 1
ATOM 7630 C C . THR A 1 1019 ? 42.859 -10.586 -42.907 1.00 77.44 1019 THR A C 1
ATOM 7632 O O . THR A 1 1019 ? 42.042 -11.130 -42.167 1.00 77.44 1019 THR A O 1
ATOM 7635 N N . VAL A 1 1020 ? 44.174 -10.638 -42.666 1.00 76.06 1020 VAL A N 1
ATOM 7636 C CA . VAL A 1 1020 ? 44.728 -11.312 -41.475 1.00 76.06 1020 VAL A CA 1
ATOM 7637 C C . VAL A 1 1020 ? 44.725 -10.425 -40.226 1.00 76.06 1020 VAL A C 1
ATOM 7639 O O . VAL A 1 1020 ? 44.656 -10.938 -39.113 1.00 76.06 1020 VAL A O 1
ATOM 7642 N N . GLY A 1 1021 ? 44.734 -9.103 -40.410 1.00 81.88 1021 GLY A N 1
ATOM 7643 C CA . GLY A 1 1021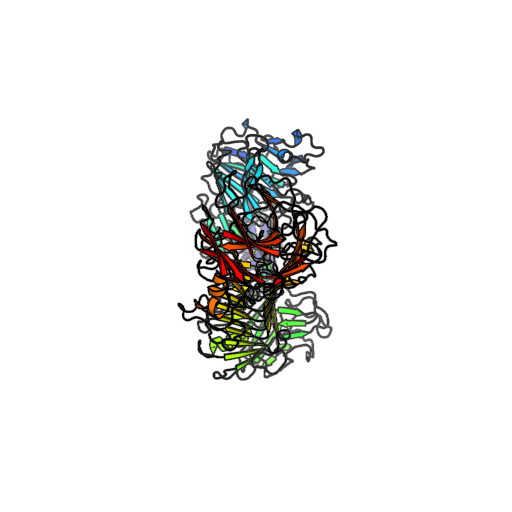 ? 44.849 -8.157 -39.306 1.00 81.88 1021 GLY A CA 1
ATOM 7644 C C . GLY A 1 1021 ? 46.232 -8.177 -38.648 1.00 81.88 1021 GLY A C 1
ATOM 7645 O O . GLY A 1 1021 ? 47.114 -8.962 -39.005 1.00 81.88 1021 GLY A O 1
ATOM 7646 N N . THR A 1 1022 ? 46.416 -7.287 -37.681 1.00 86.81 1022 THR A N 1
ATOM 7647 C CA . THR A 1 1022 ? 47.651 -7.176 -36.906 1.00 86.81 1022 THR A CA 1
ATOM 7648 C C . THR A 1 1022 ? 47.683 -8.250 -35.812 1.00 86.81 1022 THR A C 1
ATOM 7650 O O . THR A 1 1022 ? 46.707 -8.436 -35.080 1.00 86.81 1022 THR A O 1
ATOM 7653 N N . MET A 1 1023 ? 48.793 -8.985 -35.703 1.00 89.06 1023 MET A N 1
ATOM 7654 C CA . MET A 1 1023 ? 48.973 -10.021 -34.677 1.00 89.06 1023 MET A CA 1
ATOM 7655 C C . MET A 1 1023 ? 50.444 -10.310 -34.396 1.00 89.06 1023 MET A C 1
ATOM 7657 O O . MET A 1 1023 ? 51.301 -10.131 -35.261 1.00 89.06 1023 MET A O 1
ATOM 7661 N N . ALA A 1 1024 ? 50.718 -10.832 -33.205 1.00 91.19 1024 ALA A N 1
ATOM 7662 C CA . ALA A 1 1024 ? 52.018 -11.365 -32.825 1.00 91.19 1024 ALA A CA 1
ATOM 7663 C C . ALA A 1 1024 ? 51.850 -12.620 -31.977 1.00 91.19 1024 ALA A C 1
ATOM 7665 O O . ALA A 1 1024 ? 50.861 -12.780 -31.263 1.00 91.19 1024 ALA A O 1
ATOM 7666 N N . HIS A 1 1025 ? 52.821 -13.521 -32.053 1.00 92.00 1025 HIS A N 1
ATOM 7667 C CA . HIS A 1 1025 ? 52.766 -14.764 -31.302 1.00 92.00 1025 HIS A CA 1
ATOM 7668 C C . HIS A 1 1025 ? 54.167 -15.299 -30.983 1.00 92.00 1025 HIS A C 1
ATOM 7670 O O . HIS A 1 1025 ? 55.148 -14.980 -31.658 1.00 92.00 1025 HIS A O 1
ATOM 7676 N N . ILE A 1 1026 ? 54.242 -16.182 -29.992 1.00 92.81 1026 ILE A N 1
ATOM 7677 C CA . ILE A 1 1026 ? 55.416 -16.972 -29.604 1.00 92.81 1026 ILE A CA 1
ATOM 7678 C C . ILE A 1 1026 ? 54.963 -18.397 -29.338 1.00 92.81 1026 ILE A C 1
ATOM 7680 O O . ILE A 1 1026 ? 53.901 -18.607 -28.769 1.00 92.81 1026 ILE A O 1
ATOM 7684 N N . GLY A 1 1027 ? 55.732 -19.391 -29.752 1.00 91.50 1027 GLY A N 1
ATOM 7685 C CA . GLY A 1 1027 ? 55.332 -20.768 -29.527 1.00 91.50 1027 GLY A CA 1
ATOM 7686 C C . GLY A 1 1027 ? 56.369 -21.780 -29.957 1.00 91.50 1027 GLY A C 1
ATOM 7687 O O . GLY A 1 1027 ? 57.541 -21.456 -30.150 1.00 91.50 1027 GLY A O 1
ATOM 7688 N N . VAL A 1 1028 ? 55.913 -23.013 -30.133 1.00 89.06 1028 VAL A N 1
ATOM 7689 C CA . VAL A 1 1028 ? 56.712 -24.116 -30.655 1.00 89.06 1028 VAL A CA 1
ATOM 7690 C C . VAL A 1 1028 ? 56.296 -24.482 -32.064 1.00 89.06 1028 VAL A C 1
ATOM 7692 O O . VAL A 1 1028 ? 55.129 -24.374 -32.436 1.00 89.06 1028 VAL A O 1
ATOM 7695 N N . ASN A 1 1029 ? 57.262 -24.981 -32.826 1.00 81.50 1029 ASN A N 1
ATOM 7696 C CA . ASN A 1 1029 ? 57.041 -25.685 -34.078 1.00 81.50 1029 ASN A CA 1
ATOM 7697 C C . ASN A 1 1029 ? 57.893 -26.951 -34.144 1.00 81.50 1029 ASN A C 1
ATOM 7699 O O . ASN A 1 1029 ? 59.018 -26.947 -33.656 1.00 81.50 1029 ASN A O 1
ATOM 7703 N N . ASP A 1 1030 ? 57.390 -28.002 -34.786 1.00 79.38 1030 ASP A N 1
ATOM 7704 C CA . ASP A 1 1030 ? 58.178 -29.193 -35.106 1.00 79.38 1030 ASP A CA 1
ATOM 7705 C C . ASP A 1 1030 ? 59.018 -28.943 -36.373 1.00 79.38 1030 ASP A C 1
ATOM 7707 O O . ASP A 1 1030 ? 58.492 -28.636 -37.450 1.00 79.38 1030 ASP A O 1
ATOM 7711 N N . ILE A 1 1031 ? 60.347 -29.018 -36.260 1.00 71.81 1031 ILE A N 1
ATOM 7712 C CA . ILE A 1 1031 ? 61.270 -28.701 -37.367 1.00 71.81 1031 ILE A CA 1
ATOM 7713 C C . ILE A 1 1031 ? 61.658 -29.887 -38.238 1.00 71.81 1031 ILE A C 1
ATOM 7715 O O . ILE A 1 1031 ? 62.226 -29.660 -39.313 1.00 71.81 1031 ILE A O 1
ATOM 7719 N N . ASN A 1 1032 ? 61.343 -31.121 -37.847 1.00 64.38 1032 ASN A N 1
ATOM 7720 C CA . ASN A 1 1032 ? 61.665 -32.268 -38.686 1.00 64.38 1032 ASN A CA 1
ATOM 7721 C C . ASN A 1 1032 ? 60.636 -32.419 -39.807 1.00 64.38 1032 ASN A C 1
ATOM 7723 O O . ASN A 1 1032 ? 59.436 -32.397 -39.572 1.00 64.38 1032 ASN A O 1
ATOM 7727 N N . GLY A 1 1033 ? 61.137 -32.495 -41.046 1.00 57.53 1033 GLY A N 1
ATOM 7728 C CA . GLY A 1 1033 ? 60.359 -32.359 -42.281 1.00 57.53 1033 GLY A CA 1
ATOM 7729 C C . GLY A 1 1033 ? 59.267 -33.413 -42.510 1.00 57.53 1033 GLY A C 1
ATOM 7730 O O . GLY A 1 1033 ? 58.958 -34.229 -41.654 1.00 57.53 1033 GLY A O 1
ATOM 7731 N N . SER A 1 1034 ? 58.715 -33.410 -43.727 1.00 52.97 1034 SER A N 1
ATOM 7732 C CA . SER A 1 1034 ? 57.555 -34.176 -44.236 1.00 52.97 1034 SER A CA 1
ATOM 7733 C C . SER A 1 1034 ? 57.623 -35.718 -44.172 1.00 52.97 1034 SER A C 1
ATOM 7735 O O . SER A 1 1034 ? 56.963 -36.383 -44.965 1.00 52.97 1034 SER A O 1
ATOM 7737 N N . ALA A 1 1035 ? 58.451 -36.298 -43.304 1.00 54.50 1035 ALA A N 1
ATOM 7738 C CA . ALA A 1 1035 ? 58.687 -37.732 -43.177 1.00 54.50 1035 ALA A CA 1
ATOM 7739 C C . ALA A 1 1035 ? 58.168 -38.341 -41.861 1.00 54.50 1035 ALA A C 1
ATOM 7741 O O . ALA A 1 1035 ? 58.282 -39.555 -41.714 1.00 54.50 1035 ALA A O 1
ATOM 7742 N N . LYS A 1 1036 ? 57.615 -37.541 -40.931 1.00 61.25 1036 LYS A N 1
ATOM 7743 C CA . LYS A 1 1036 ? 57.007 -38.055 -39.694 1.00 61.25 1036 LYS A CA 1
ATOM 7744 C C . LYS A 1 1036 ? 55.492 -38.229 -39.817 1.00 61.25 1036 LYS A C 1
ATOM 7746 O O . LYS A 1 1036 ? 54.806 -37.415 -40.427 1.00 61.25 1036 LYS A O 1
ATOM 7751 N N . THR A 1 1037 ? 54.987 -39.307 -39.236 1.00 62.59 1037 THR A N 1
ATOM 7752 C CA . THR A 1 1037 ? 53.575 -39.691 -39.130 1.00 62.59 1037 THR A CA 1
ATOM 7753 C C . THR A 1 1037 ? 53.178 -39.774 -37.655 1.00 62.59 1037 THR A C 1
ATOM 7755 O O . THR A 1 1037 ? 54.037 -39.736 -36.777 1.00 62.59 1037 THR A O 1
ATOM 7758 N N . LEU A 1 1038 ? 51.889 -39.970 -37.355 1.00 61.06 1038 LEU A N 1
ATOM 7759 C CA . LEU A 1 1038 ? 51.399 -40.205 -35.984 1.00 61.06 1038 LEU A CA 1
ATOM 7760 C C . LEU A 1 1038 ? 52.073 -41.387 -35.251 1.00 61.06 1038 LEU A C 1
ATOM 7762 O O . LEU A 1 1038 ? 51.875 -41.543 -34.051 1.00 61.06 1038 LEU A O 1
ATOM 7766 N N . ALA A 1 1039 ? 52.844 -42.228 -35.952 1.00 59.75 1039 ALA A N 1
ATOM 7767 C CA . ALA A 1 1039 ? 53.555 -43.375 -35.392 1.00 59.75 1039 ALA A CA 1
ATOM 7768 C C . ALA A 1 1039 ? 55.016 -43.088 -34.977 1.00 59.75 1039 ALA A C 1
ATOM 7770 O O . ALA A 1 1039 ? 55.667 -43.977 -34.425 1.00 59.75 1039 ALA A O 1
ATOM 7771 N N . ASP A 1 1040 ? 55.554 -41.892 -35.239 1.00 64.06 1040 ASP A N 1
ATOM 7772 C CA . ASP A 1 1040 ? 56.942 -41.549 -34.907 1.00 64.06 1040 ASP A CA 1
ATOM 7773 C C . ASP A 1 1040 ? 57.101 -41.107 -33.443 1.00 64.06 1040 ASP A C 1
ATOM 7775 O O . ASP A 1 1040 ? 56.382 -40.242 -32.953 1.00 64.06 1040 ASP A O 1
ATOM 7779 N N . ALA A 1 1041 ? 58.069 -41.696 -32.731 1.00 56.16 1041 ALA A N 1
ATOM 7780 C CA . ALA A 1 1041 ? 58.219 -41.540 -31.278 1.00 56.16 1041 ALA A CA 1
ATOM 7781 C C . ALA A 1 1041 ? 59.065 -40.331 -30.826 1.00 56.16 1041 ALA A C 1
ATOM 7783 O O . ALA A 1 1041 ? 59.119 -40.047 -29.631 1.00 56.16 1041 ALA A O 1
ATOM 7784 N N . SER A 1 1042 ? 59.750 -39.632 -31.737 1.00 62.69 1042 SER A N 1
ATOM 7785 C CA . SER A 1 1042 ? 60.501 -38.412 -31.411 1.00 62.69 1042 SER A CA 1
ATOM 7786 C C . SER A 1 1042 ? 59.882 -37.213 -32.118 1.00 62.69 1042 SER A C 1
ATOM 7788 O O . SER A 1 1042 ? 59.681 -37.255 -33.326 1.00 62.69 1042 SER A O 1
ATOM 7790 N N . VAL A 1 1043 ? 59.602 -36.137 -31.391 1.00 68.50 1043 VAL A N 1
ATOM 7791 C CA . VAL A 1 1043 ? 59.201 -34.823 -31.921 1.00 68.50 1043 VAL A CA 1
ATOM 7792 C C . VAL A 1 1043 ? 60.316 -33.836 -31.591 1.00 68.50 1043 VAL A C 1
ATOM 7794 O O . VAL A 1 1043 ? 60.813 -33.847 -30.467 1.00 68.50 1043 VAL A O 1
ATOM 7797 N N . ASP A 1 1044 ? 60.726 -33.008 -32.557 1.00 78.62 1044 ASP A N 1
ATOM 7798 C CA . ASP A 1 1044 ? 61.800 -32.028 -32.340 1.00 78.62 1044 ASP A CA 1
ATOM 7799 C C . ASP A 1 1044 ? 61.191 -30.629 -32.389 1.00 78.62 1044 ASP A C 1
ATOM 7801 O O . ASP A 1 1044 ? 61.118 -29.990 -33.442 1.00 78.62 1044 ASP A O 1
ATOM 7805 N N . TYR A 1 1045 ? 60.720 -30.163 -31.234 1.00 86.19 1045 TYR A N 1
ATOM 7806 C CA . TYR A 1 1045 ? 60.166 -28.824 -31.113 1.00 86.19 1045 TYR A CA 1
ATOM 7807 C C . TYR A 1 1045 ? 61.274 -27.778 -31.030 1.00 86.19 1045 TYR A C 1
ATOM 7809 O O . TYR A 1 1045 ? 62.249 -27.927 -30.292 1.00 86.19 1045 TYR A O 1
ATOM 7817 N N . VAL A 1 1046 ? 61.093 -26.673 -31.748 1.00 85.94 1046 VAL A N 1
ATOM 7818 C CA . VAL A 1 1046 ? 61.863 -25.448 -31.536 1.00 85.94 1046 VAL A CA 1
ATOM 7819 C C . VAL A 1 1046 ? 60.958 -24.290 -31.170 1.00 85.94 1046 VAL A C 1
ATOM 7821 O O . VAL A 1 1046 ? 59.870 -24.136 -31.733 1.00 85.94 1046 VAL A O 1
ATOM 7824 N N . ALA A 1 1047 ? 61.446 -23.431 -30.279 1.00 88.00 1047 ALA A N 1
ATOM 7825 C CA . ALA A 1 1047 ? 60.834 -22.138 -30.040 1.00 88.00 1047 ALA A CA 1
ATOM 7826 C C . ALA A 1 1047 ? 60.895 -21.308 -31.326 1.00 88.00 1047 ALA A C 1
ATOM 7828 O O . ALA A 1 1047 ? 61.911 -21.280 -32.026 1.00 88.00 1047 ALA A O 1
ATOM 7829 N N . SER A 1 1048 ? 59.784 -20.664 -31.659 1.00 85.94 1048 SER A N 1
ATOM 7830 C CA . SER A 1 1048 ? 59.636 -19.826 -32.844 1.00 85.94 1048 SER A CA 1
ATOM 7831 C C . SER A 1 1048 ? 58.635 -18.703 -32.558 1.00 85.94 1048 SER A C 1
ATOM 7833 O O . SER A 1 1048 ? 57.651 -18.911 -31.851 1.00 85.94 1048 SER A O 1
ATOM 7835 N N . TYR A 1 1049 ? 58.842 -17.522 -33.137 1.00 89.81 1049 TYR A N 1
ATOM 7836 C CA . TYR A 1 1049 ? 57.879 -16.417 -33.066 1.00 89.81 1049 TYR A CA 1
ATOM 7837 C C . TYR A 1 1049 ? 57.612 -15.802 -34.439 1.00 89.81 1049 TYR A C 1
ATOM 7839 O O . TYR A 1 1049 ? 58.400 -15.979 -35.379 1.00 89.81 1049 TYR A O 1
ATOM 7847 N N . GLY A 1 1050 ? 56.512 -15.060 -34.537 1.00 87.31 1050 GLY A N 1
ATOM 7848 C CA . GLY A 1 1050 ? 56.139 -14.355 -35.753 1.00 87.31 1050 GLY A CA 1
ATOM 7849 C C . GLY A 1 1050 ? 55.083 -13.280 -35.535 1.00 87.31 1050 GLY A C 1
ATOM 7850 O O . GLY A 1 1050 ? 54.536 -13.132 -34.440 1.00 87.31 1050 GLY A O 1
ATOM 7851 N N . HIS A 1 1051 ? 54.851 -12.493 -36.583 1.00 87.94 1051 HIS A N 1
ATOM 7852 C CA . HIS A 1 1051 ? 53.909 -11.379 -36.571 1.00 87.94 1051 HIS A CA 1
ATOM 7853 C C . HIS A 1 1051 ? 53.362 -11.051 -37.966 1.00 87.94 1051 HIS A C 1
ATOM 7855 O O . HIS A 1 1051 ? 53.985 -11.356 -38.989 1.00 87.94 1051 HIS A O 1
ATOM 7861 N N . PHE A 1 1052 ? 52.247 -10.321 -37.971 1.00 85.75 1052 PHE A N 1
ATOM 7862 C CA . PHE A 1 1052 ? 51.806 -9.457 -39.063 1.00 85.75 1052 PHE A CA 1
ATOM 7863 C C . PHE A 1 1052 ? 51.756 -8.018 -38.539 1.00 85.75 1052 PHE A C 1
ATOM 7865 O O . PHE A 1 1052 ? 51.003 -7.731 -37.611 1.00 85.75 1052 PHE A O 1
ATOM 7872 N N . THR A 1 1053 ? 52.578 -7.129 -39.105 1.00 78.94 1053 THR A N 1
ATOM 7873 C CA . THR A 1 1053 ? 52.721 -5.734 -38.641 1.00 78.94 1053 THR A CA 1
ATOM 7874 C C . THR A 1 1053 ? 51.670 -4.774 -39.196 1.00 78.94 1053 THR A C 1
ATOM 7876 O O . THR A 1 1053 ? 51.590 -3.643 -38.718 1.00 78.94 1053 THR A O 1
ATOM 7879 N N . SER A 1 1054 ? 50.889 -5.190 -40.201 1.00 71.81 1054 SER A N 1
ATOM 7880 C CA . SER A 1 1054 ? 49.841 -4.372 -40.814 1.00 71.81 1054 SER A CA 1
ATOM 7881 C C . SER A 1 1054 ? 48.655 -5.207 -41.299 1.00 71.81 1054 SER A C 1
ATOM 7883 O O . SER A 1 1054 ? 48.746 -6.419 -41.497 1.00 71.81 1054 SER A O 1
ATOM 7885 N N . THR A 1 1055 ? 47.536 -4.525 -41.538 1.00 67.38 1055 THR A N 1
ATOM 7886 C CA . THR A 1 1055 ? 46.271 -5.095 -42.026 1.00 67.38 1055 THR A CA 1
ATOM 7887 C C . THR A 1 1055 ? 46.237 -5.323 -43.548 1.00 67.38 1055 THR A C 1
ATOM 7889 O O . THR A 1 1055 ? 45.218 -5.778 -44.078 1.00 67.38 1055 THR A O 1
ATOM 7892 N N . ALA A 1 1056 ? 47.325 -5.018 -44.268 1.00 65.06 1056 ALA A N 1
ATOM 7893 C CA . ALA A 1 1056 ? 47.391 -5.103 -45.725 1.00 65.06 1056 ALA A CA 1
ATOM 7894 C C . ALA A 1 1056 ? 47.415 -6.558 -46.235 1.00 65.06 1056 ALA A C 1
ATOM 7896 O O . ALA A 1 1056 ? 47.966 -7.461 -45.607 1.00 65.06 1056 ALA A O 1
ATOM 7897 N N . ALA A 1 1057 ? 46.826 -6.792 -47.411 1.00 54.12 1057 ALA A N 1
ATOM 7898 C CA . ALA A 1 1057 ? 46.709 -8.125 -48.013 1.00 54.12 1057 ALA A CA 1
ATOM 7899 C C . ALA A 1 1057 ? 48.055 -8.740 -48.463 1.00 54.12 1057 ALA A C 1
ATOM 7901 O O . ALA A 1 1057 ? 48.108 -9.928 -48.773 1.00 54.12 1057 ALA A O 1
ATOM 7902 N N . ASP A 1 1058 ? 49.129 -7.948 -48.514 1.00 50.28 1058 ASP A N 1
ATOM 7903 C CA . ASP A 1 1058 ? 50.493 -8.341 -48.882 1.00 50.28 1058 ASP A CA 1
ATOM 7904 C C . ASP A 1 1058 ? 51.439 -8.466 -47.675 1.00 50.28 1058 ASP A C 1
ATOM 7906 O O . ASP A 1 1058 ? 52.647 -8.639 -47.861 1.00 50.28 1058 ASP A O 1
ATOM 7910 N N . ALA A 1 1059 ? 50.909 -8.407 -46.446 1.00 59.00 1059 ALA A N 1
ATOM 7911 C CA . ALA A 1 1059 ? 51.704 -8.480 -45.230 1.00 59.00 1059 ALA A CA 1
ATOM 7912 C C . ALA A 1 1059 ? 52.599 -9.735 -45.235 1.00 59.00 1059 ALA A C 1
ATOM 7914 O O . ALA A 1 1059 ? 52.138 -10.883 -45.240 1.00 59.00 1059 ALA A O 1
ATOM 7915 N N . SER A 1 1060 ? 53.915 -9.517 -45.265 1.00 61.94 1060 SER A N 1
ATOM 7916 C CA . SER A 1 1060 ? 54.895 -10.596 -45.281 1.00 61.94 1060 SER A CA 1
ATOM 7917 C C . SER A 1 1060 ? 55.139 -11.095 -43.863 1.00 61.94 1060 SER A C 1
ATOM 7919 O O . SER A 1 1060 ? 55.540 -10.329 -42.991 1.00 61.94 1060 SER A O 1
ATOM 7921 N N . TRP A 1 1061 ? 54.934 -12.390 -43.650 1.00 69.62 1061 TRP A N 1
ATOM 7922 C CA . TRP A 1 1061 ? 55.172 -13.045 -42.369 1.00 69.62 1061 TRP A CA 1
ATOM 7923 C C . TRP A 1 1061 ? 56.654 -13.000 -41.968 1.00 69.62 1061 TRP A C 1
ATOM 7925 O O . TRP A 1 1061 ? 57.501 -13.627 -42.616 1.00 69.62 1061 TRP A O 1
ATOM 7935 N N . GLY A 1 1062 ? 56.966 -12.309 -40.871 1.00 66.19 1062 GLY A N 1
ATOM 7936 C CA . GLY A 1 1062 ? 58.286 -12.347 -40.245 1.00 66.19 1062 GLY A CA 1
ATOM 7937 C C . GLY A 1 1062 ? 58.413 -13.586 -39.362 1.00 66.19 1062 GLY A C 1
ATOM 7938 O O . GLY A 1 1062 ? 57.720 -13.679 -38.357 1.00 66.19 1062 GLY A O 1
ATOM 7939 N N . LYS A 1 1063 ? 59.277 -14.547 -39.724 1.00 70.81 1063 LYS A N 1
ATOM 7940 C CA . LYS A 1 1063 ? 59.514 -15.767 -38.930 1.00 70.81 1063 LYS A CA 1
ATOM 7941 C C . LYS A 1 1063 ? 60.954 -15.941 -38.494 1.00 70.81 1063 LYS A C 1
ATOM 7943 O O . LYS A 1 1063 ? 61.849 -15.937 -39.336 1.00 70.81 1063 LYS A O 1
ATOM 7948 N N . THR A 1 1064 ? 61.134 -16.260 -37.216 1.00 70.00 1064 THR A N 1
ATOM 7949 C CA . THR A 1 1064 ? 62.427 -16.664 -36.654 1.00 70.00 1064 THR A CA 1
ATOM 7950 C C . THR A 1 1064 ? 62.228 -17.856 -35.718 1.00 70.00 1064 THR A C 1
ATOM 7952 O O . THR A 1 1064 ? 61.326 -17.839 -34.881 1.00 70.00 1064 THR A O 1
ATOM 7955 N N . GLY A 1 1065 ? 63.051 -18.898 -35.871 1.00 68.25 1065 GLY A N 1
ATOM 7956 C CA . GLY A 1 1065 ? 62.997 -20.108 -35.044 1.00 68.25 1065 GLY A CA 1
ATOM 7957 C C . GLY A 1 1065 ? 64.218 -21.005 -35.260 1.00 68.25 1065 GLY A C 1
ATOM 7958 O O . GLY A 1 1065 ? 64.535 -21.335 -36.403 1.00 68.25 1065 GLY A O 1
ATOM 7959 N N . SER A 1 1066 ? 64.922 -21.379 -34.187 1.00 67.38 1066 SER A N 1
ATOM 7960 C CA . SER A 1 1066 ? 66.104 -22.266 -34.266 1.00 67.38 1066 SER A CA 1
ATOM 7961 C C . SER A 1 1066 ? 66.515 -22.952 -32.955 1.00 67.38 1066 SER A C 1
ATOM 7963 O O . SER A 1 1066 ? 67.472 -23.725 -32.970 1.00 67.38 1066 SER A O 1
ATOM 7965 N N . THR A 1 1067 ? 65.856 -22.674 -31.823 1.00 78.75 1067 THR A N 1
ATOM 7966 C CA . THR A 1 1067 ? 66.271 -23.201 -30.509 1.00 78.75 1067 THR A CA 1
ATOM 7967 C C . THR A 1 1067 ? 65.412 -24.390 -30.107 1.00 78.75 1067 THR A C 1
ATOM 7969 O O . THR A 1 1067 ? 64.205 -24.226 -29.961 1.00 78.75 1067 THR A O 1
ATOM 7972 N N . ALA A 1 1068 ? 66.024 -25.557 -29.895 1.00 85.25 1068 ALA A N 1
ATOM 7973 C CA . ALA A 1 1068 ? 65.328 -26.748 -29.408 1.00 85.25 1068 ALA A CA 1
ATOM 7974 C C . ALA A 1 1068 ? 64.709 -26.508 -28.023 1.00 85.25 1068 ALA A C 1
ATOM 7976 O O . ALA A 1 1068 ? 65.368 -25.974 -27.132 1.00 85.25 1068 ALA A O 1
ATOM 7977 N N . VAL A 1 1069 ? 63.454 -26.917 -27.854 1.00 88.62 1069 VAL A N 1
ATOM 7978 C CA . VAL A 1 1069 ? 62.700 -26.823 -26.599 1.00 88.62 1069 VAL A CA 1
ATOM 7979 C C . VAL A 1 1069 ? 61.881 -28.089 -26.383 1.00 88.62 1069 VAL A C 1
ATOM 7981 O O . VAL A 1 1069 ? 61.557 -28.796 -27.333 1.00 88.62 1069 VAL A O 1
ATOM 7984 N N . VAL A 1 1070 ? 61.542 -28.379 -25.131 1.00 90.50 1070 VAL A N 1
ATOM 7985 C CA . VAL A 1 1070 ? 60.775 -29.571 -24.756 1.00 90.50 1070 VAL A CA 1
ATOM 7986 C C . VAL A 1 1070 ? 59.582 -29.123 -23.910 1.00 90.50 1070 VAL A C 1
ATOM 7988 O O . VAL A 1 1070 ? 59.816 -28.517 -22.866 1.00 90.50 1070 VAL A O 1
ATOM 7991 N N . PRO A 1 1071 ? 58.328 -29.375 -24.338 1.00 92.56 1071 PRO A N 1
ATOM 7992 C CA . PRO A 1 1071 ? 57.154 -29.185 -23.491 1.00 92.56 1071 PRO A CA 1
ATOM 7993 C C . PRO A 1 1071 ? 57.299 -29.937 -22.167 1.00 92.56 1071 PRO A C 1
ATOM 7995 O O . PRO A 1 1071 ? 57.723 -31.094 -22.152 1.00 92.56 1071 PRO A O 1
ATOM 7998 N N . GLY A 1 1072 ? 56.964 -29.271 -21.071 1.00 92.94 1072 GLY A N 1
ATOM 7999 C CA . GLY A 1 1072 ? 57.159 -29.774 -19.716 1.00 92.94 1072 GLY A CA 1
ATOM 8000 C C . GLY A 1 1072 ? 57.172 -28.632 -18.710 1.00 92.94 1072 GLY A C 1
ATOM 8001 O O . GLY A 1 1072 ? 56.936 -27.477 -19.065 1.00 92.94 1072 GLY A O 1
ATOM 8002 N N . ASP A 1 1073 ? 57.506 -28.943 -17.461 1.00 92.94 1073 ASP A N 1
ATOM 8003 C CA . ASP A 1 1073 ? 57.491 -27.972 -16.359 1.00 92.94 1073 ASP A CA 1
ATOM 8004 C C . ASP A 1 1073 ? 58.471 -26.800 -16.567 1.00 92.94 1073 ASP A C 1
ATOM 8006 O O . ASP A 1 1073 ? 58.291 -25.739 -15.980 1.00 92.94 1073 ASP A O 1
ATOM 8010 N N . ASP A 1 1074 ? 59.464 -26.947 -17.450 1.00 93.88 1074 ASP A N 1
ATOM 8011 C CA . ASP A 1 1074 ? 60.498 -25.933 -17.675 1.00 93.88 1074 ASP A CA 1
ATOM 8012 C C . ASP A 1 1074 ? 60.199 -24.951 -18.821 1.00 93.88 1074 ASP A C 1
ATOM 8014 O O . ASP A 1 1074 ? 60.812 -23.881 -18.868 1.00 93.88 1074 ASP A O 1
ATOM 8018 N N . LEU A 1 1075 ? 59.291 -25.284 -19.750 1.00 95.81 1075 LEU A N 1
ATOM 8019 C CA . LEU A 1 1075 ? 59.051 -24.483 -20.956 1.00 95.81 1075 LEU A CA 1
ATOM 8020 C C . LEU A 1 1075 ? 57.947 -23.450 -20.746 1.00 95.81 1075 LEU A C 1
ATOM 8022 O O . LEU A 1 1075 ? 56.758 -23.766 -20.770 1.00 95.81 1075 LEU A O 1
ATOM 8026 N N . TYR A 1 1076 ? 58.349 -22.190 -20.641 1.00 96.94 1076 TYR A N 1
ATOM 8027 C CA . TYR A 1 1076 ? 57.432 -21.065 -20.519 1.00 96.94 1076 TYR A CA 1
ATOM 8028 C C . TYR A 1 1076 ? 57.518 -20.139 -21.720 1.00 96.94 1076 TYR A C 1
ATOM 8030 O O . TYR A 1 1076 ? 58.602 -19.854 -22.232 1.00 96.94 1076 TYR A O 1
ATOM 8038 N N . PHE A 1 1077 ? 56.371 -19.605 -22.115 1.00 97.31 1077 PHE A N 1
ATOM 8039 C CA . PHE A 1 1077 ? 56.267 -18.518 -23.072 1.00 97.31 1077 PHE A CA 1
ATOM 8040 C C . PHE A 1 1077 ? 55.762 -17.263 -22.396 1.00 97.31 1077 PHE A C 1
ATOM 8042 O O . PHE A 1 1077 ? 54.948 -17.326 -21.479 1.00 97.31 1077 PHE A O 1
ATOM 8049 N N . LYS A 1 1078 ? 56.240 -16.124 -22.888 1.00 97.12 1078 LYS A N 1
ATOM 8050 C CA . LYS A 1 1078 ? 55.767 -14.812 -22.480 1.00 97.12 1078 LYS A CA 1
ATOM 8051 C C . LYS A 1 1078 ? 55.579 -13.919 -23.698 1.00 97.12 1078 LYS A C 1
ATOM 8053 O O . LYS A 1 1078 ? 56.451 -13.855 -24.566 1.00 97.12 1078 LYS A O 1
ATOM 8058 N N . LEU A 1 1079 ? 54.455 -13.220 -23.738 1.00 97.00 1079 LEU A N 1
ATOM 8059 C CA . LEU A 1 1079 ? 54.120 -12.221 -24.744 1.00 97.00 1079 LEU A CA 1
ATOM 8060 C C . LEU A 1 1079 ? 53.706 -10.944 -24.015 1.00 97.00 1079 LEU A C 1
ATOM 8062 O O . LEU A 1 1079 ? 52.775 -10.958 -23.217 1.00 97.00 1079 LEU A O 1
ATOM 8066 N N . LYS A 1 1080 ? 54.419 -9.853 -24.281 1.00 96.88 1080 LYS A N 1
ATOM 8067 C CA . LYS A 1 1080 ? 54.165 -8.539 -23.696 1.00 96.88 1080 LYS A CA 1
ATOM 8068 C C . LYS A 1 1080 ? 53.757 -7.555 -24.788 1.00 96.88 1080 LYS A C 1
ATOM 8070 O O . LYS A 1 1080 ? 54.411 -7.504 -25.830 1.00 96.88 1080 LYS A O 1
ATOM 8075 N N . ARG A 1 1081 ? 52.737 -6.748 -24.508 1.00 94.50 1081 ARG A N 1
ATOM 8076 C CA . ARG A 1 1081 ? 52.362 -5.537 -25.240 1.00 94.50 1081 ARG A CA 1
ATOM 8077 C C . ARG A 1 1081 ? 52.784 -4.296 -24.445 1.00 94.50 1081 ARG A C 1
ATOM 8079 O O . ARG A 1 1081 ? 52.629 -4.271 -23.229 1.00 94.50 1081 ARG A O 1
ATOM 8086 N N . ASP A 1 1082 ? 53.328 -3.300 -25.138 1.00 94.25 1082 ASP A N 1
ATOM 8087 C CA . ASP A 1 1082 ? 53.704 -1.988 -24.589 1.00 94.25 1082 ASP A CA 1
ATOM 8088 C C . ASP A 1 1082 ? 53.341 -0.905 -25.621 1.00 94.25 1082 ASP A C 1
ATOM 8090 O O . ASP A 1 1082 ? 54.023 -0.720 -26.633 1.00 94.25 1082 ASP A O 1
ATOM 8094 N N . GLY A 1 1083 ? 52.181 -0.279 -25.453 1.00 92.31 1083 GLY A N 1
ATOM 8095 C CA . GLY A 1 1083 ? 51.515 0.540 -26.454 1.00 92.31 1083 GLY A CA 1
ATOM 8096 C C . GLY A 1 1083 ? 51.270 -0.221 -27.761 1.00 92.31 1083 GLY A C 1
ATOM 8097 O O . GLY A 1 1083 ? 50.425 -1.121 -27.848 1.00 92.31 1083 GLY A O 1
ATOM 8098 N N . ASN A 1 1084 ? 52.018 0.173 -28.795 1.00 91.06 1084 ASN A N 1
ATOM 8099 C CA . ASN A 1 1084 ? 51.998 -0.455 -30.118 1.00 91.06 1084 ASN A CA 1
ATOM 8100 C C . ASN A 1 1084 ? 53.134 -1.470 -30.320 1.00 91.06 1084 ASN A C 1
ATOM 8102 O O . ASN A 1 1084 ? 53.206 -2.114 -31.365 1.00 91.06 1084 ASN A O 1
ATOM 8106 N N . ASP A 1 1085 ? 54.041 -1.611 -29.358 1.00 92.69 1085 ASP A N 1
ATOM 8107 C CA . ASP A 1 1085 ? 55.137 -2.565 -29.432 1.00 92.69 1085 ASP A CA 1
ATOM 8108 C C . ASP A 1 1085 ? 54.731 -3.909 -28.834 1.00 92.69 1085 ASP A C 1
ATOM 8110 O O . ASP A 1 1085 ? 53.925 -3.999 -27.905 1.00 92.69 1085 ASP A O 1
ATOM 8114 N N . TYR A 1 1086 ? 55.333 -4.972 -29.360 1.00 93.94 1086 TYR A N 1
ATOM 8115 C CA . TYR A 1 1086 ? 55.236 -6.297 -28.776 1.00 93.94 1086 TYR A CA 1
ATOM 8116 C C . TYR A 1 1086 ? 56.619 -6.878 -28.523 1.00 93.94 1086 TYR A C 1
ATOM 8118 O O . TYR A 1 1086 ? 57.563 -6.666 -29.289 1.00 93.94 1086 TYR A O 1
ATOM 8126 N N . TYR A 1 1087 ? 56.705 -7.682 -27.472 1.00 95.62 1087 TYR A N 1
ATOM 8127 C CA . TYR A 1 1087 ? 57.898 -8.407 -27.077 1.00 95.62 1087 TYR A CA 1
ATOM 8128 C C . TYR A 1 1087 ? 57.527 -9.854 -26.800 1.00 95.62 1087 TYR A C 1
ATOM 8130 O O . TYR A 1 1087 ? 56.528 -10.143 -26.144 1.00 95.62 1087 TYR A O 1
ATOM 8138 N N . VAL A 1 1088 ? 58.343 -10.778 -27.285 1.00 94.38 1088 VAL A N 1
ATOM 8139 C CA . VAL A 1 1088 ? 58.160 -12.208 -27.048 1.00 94.38 1088 VAL A CA 1
ATOM 8140 C C . VAL A 1 1088 ? 59.383 -12.797 -26.389 1.00 94.38 1088 VAL A C 1
ATOM 8142 O O . VAL A 1 1088 ? 60.518 -12.489 -26.758 1.00 94.38 1088 VAL A O 1
ATOM 8145 N N . TYR A 1 1089 ? 59.138 -13.685 -25.438 1.00 94.75 1089 TYR A N 1
ATOM 8146 C CA . TYR A 1 1089 ? 60.162 -14.339 -24.650 1.00 94.75 1089 TYR A CA 1
ATOM 8147 C C . TYR A 1 1089 ? 59.822 -15.814 -24.475 1.00 94.75 1089 TYR A C 1
ATOM 8149 O O . TYR A 1 1089 ? 58.658 -16.219 -24.516 1.00 94.75 1089 TYR A O 1
ATOM 8157 N N . TYR A 1 1090 ? 60.849 -16.613 -24.221 1.00 93.62 1090 TYR A N 1
ATOM 8158 C CA . TYR A 1 1090 ? 60.677 -17.968 -23.718 1.00 93.62 1090 TYR A CA 1
ATOM 8159 C C . TYR A 1 1090 ? 61.695 -18.245 -22.611 1.00 93.62 1090 TYR A C 1
ATOM 8161 O O . TYR A 1 1090 ? 62.757 -17.618 -22.545 1.00 93.62 1090 TYR A O 1
ATOM 8169 N N . SER A 1 1091 ? 61.345 -19.183 -21.743 1.00 94.06 1091 SER A N 1
ATOM 8170 C CA . SER A 1 1091 ? 62.185 -19.724 -20.680 1.00 94.06 1091 SER A CA 1
ATOM 8171 C C . SER A 1 1091 ? 62.219 -21.244 -20.822 1.00 94.06 1091 SER A C 1
ATOM 8173 O O . SER A 1 1091 ? 61.245 -21.859 -21.254 1.00 94.06 1091 SER A O 1
ATOM 8175 N N . THR A 1 1092 ? 63.368 -21.828 -20.495 1.00 93.50 1092 THR A N 1
ATOM 8176 C CA . THR A 1 1092 ? 63.587 -23.281 -20.418 1.00 93.50 1092 THR A CA 1
ATOM 8177 C C . THR A 1 1092 ? 64.101 -23.678 -19.032 1.00 93.50 1092 THR A C 1
ATOM 8179 O O . THR A 1 1092 ? 64.841 -24.648 -18.903 1.00 93.50 1092 THR A O 1
ATOM 8182 N N . ASP A 1 1093 ? 63.815 -22.858 -18.021 1.00 93.12 1093 ASP A N 1
ATOM 8183 C CA . ASP A 1 1093 ? 64.272 -23.006 -16.637 1.00 93.12 1093 ASP A CA 1
ATOM 8184 C C . ASP A 1 1093 ? 63.130 -22.796 -15.629 1.00 93.12 1093 ASP A C 1
ATOM 8186 O O . ASP A 1 1093 ? 63.346 -22.294 -14.527 1.00 93.12 1093 ASP A O 1
ATOM 8190 N N . GLY A 1 1094 ? 61.901 -23.145 -16.028 1.00 90.62 1094 GLY A N 1
ATOM 8191 C CA . GLY A 1 1094 ? 60.723 -23.080 -15.159 1.00 90.62 1094 GLY A CA 1
ATOM 8192 C C . GLY A 1 1094 ? 60.166 -21.668 -14.981 1.00 90.62 1094 GLY A C 1
ATOM 8193 O O . GLY A 1 1094 ? 59.569 -21.362 -13.953 1.00 90.62 1094 GLY A O 1
ATOM 8194 N N . GLY A 1 1095 ? 60.393 -20.780 -15.952 1.00 88.44 1095 GLY A N 1
ATOM 8195 C CA . GLY A 1 1095 ? 59.919 -19.398 -15.898 1.00 88.44 1095 GLY A CA 1
ATOM 8196 C C . GLY A 1 1095 ? 60.765 -18.481 -15.010 1.00 88.44 1095 GLY A C 1
ATOM 8197 O O . GLY A 1 1095 ? 60.292 -17.407 -14.640 1.00 88.44 1095 GLY A O 1
ATOM 8198 N N . VAL A 1 1096 ? 62.000 -18.871 -14.667 1.00 90.00 1096 VAL A N 1
ATOM 8199 C CA . VAL A 1 1096 ? 62.911 -18.057 -13.842 1.00 90.00 1096 VAL A CA 1
ATOM 8200 C C . VAL A 1 1096 ? 63.588 -16.970 -14.679 1.00 90.00 1096 VAL A C 1
ATOM 8202 O O . VAL A 1 1096 ? 63.588 -15.806 -14.278 1.00 90.00 1096 VAL A O 1
ATOM 8205 N N . ASN A 1 1097 ? 64.131 -17.313 -15.853 1.00 90.69 1097 ASN A N 1
ATOM 8206 C CA . ASN A 1 1097 ? 64.771 -16.355 -16.756 1.00 90.69 1097 ASN A CA 1
ATOM 8207 C C . ASN A 1 1097 ? 64.106 -16.353 -18.137 1.00 90.69 1097 ASN A C 1
ATOM 8209 O O . ASN A 1 1097 ? 64.162 -17.331 -18.882 1.00 90.69 1097 ASN A O 1
ATOM 8213 N N . TYR A 1 1098 ? 63.532 -15.210 -18.519 1.00 91.50 1098 TYR A N 1
ATOM 8214 C CA . TYR A 1 1098 ? 62.918 -15.010 -19.832 1.00 91.50 1098 TYR A CA 1
ATOM 8215 C C . TYR A 1 1098 ? 63.908 -14.395 -20.816 1.00 91.50 1098 TYR A C 1
ATOM 8217 O O . TYR A 1 1098 ? 64.282 -13.228 -20.699 1.00 91.50 1098 TYR A O 1
ATOM 8225 N N . ASN A 1 1099 ? 64.290 -15.163 -21.832 1.00 85.25 1099 ASN A N 1
ATOM 8226 C CA . ASN A 1 1099 ? 65.131 -14.659 -22.908 1.00 85.25 1099 ASN A CA 1
ATOM 8227 C C . ASN A 1 1099 ? 64.263 -13.948 -23.943 1.00 85.25 1099 ASN A C 1
ATOM 8229 O O . ASN A 1 1099 ? 63.376 -14.569 -24.533 1.00 85.25 1099 ASN A O 1
ATOM 8233 N N . GLN A 1 1100 ? 64.525 -12.660 -24.186 1.00 90.88 1100 GLN A N 1
ATOM 8234 C CA . GLN A 1 1100 ? 63.840 -11.924 -25.247 1.00 90.88 1100 GLN A CA 1
ATOM 8235 C C . GLN A 1 1100 ? 64.202 -12.540 -26.592 1.00 90.88 1100 GLN A C 1
ATOM 8237 O O . GLN A 1 1100 ? 65.363 -12.560 -26.998 1.00 90.88 1100 GLN A O 1
ATOM 8242 N N . TYR A 1 1101 ? 63.189 -13.054 -27.272 1.00 87.81 1101 TYR A N 1
ATOM 8243 C CA . TYR A 1 1101 ? 63.350 -13.795 -28.510 1.00 87.81 1101 TYR A CA 1
ATOM 8244 C C . TYR A 1 1101 ? 63.016 -12.955 -29.738 1.00 87.81 1101 TYR A C 1
ATOM 8246 O O . TYR A 1 1101 ? 63.604 -13.146 -30.800 1.00 87.81 1101 TYR A O 1
ATOM 8254 N N . GLY A 1 1102 ? 62.125 -11.977 -29.579 1.00 88.25 1102 GLY A N 1
ATOM 8255 C CA . GLY A 1 1102 ? 61.685 -11.099 -30.650 1.00 88.25 1102 GLY A CA 1
ATOM 8256 C C . GLY A 1 1102 ? 60.999 -9.850 -30.128 1.00 88.25 1102 GLY A C 1
ATOM 8257 O O . GLY A 1 1102 ? 60.480 -9.837 -29.013 1.00 88.25 1102 GLY A O 1
ATOM 8258 N N . ALA A 1 1103 ? 61.006 -8.804 -30.946 1.00 91.12 1103 ALA A N 1
ATOM 8259 C CA . ALA A 1 1103 ? 60.211 -7.607 -30.727 1.00 91.12 1103 ALA A CA 1
ATOM 8260 C C . ALA A 1 1103 ? 59.929 -6.913 -32.060 1.00 91.12 1103 ALA A C 1
ATOM 8262 O O . ALA A 1 1103 ? 60.751 -6.969 -32.982 1.00 91.12 1103 ALA A O 1
ATOM 8263 N N . SER A 1 1104 ? 58.777 -6.263 -32.166 1.00 90.88 1104 SER A N 1
ATOM 8264 C CA . SER A 1 1104 ? 58.474 -5.362 -33.277 1.00 90.88 1104 SER A CA 1
ATOM 8265 C C . SER A 1 1104 ? 57.392 -4.364 -32.890 1.00 90.88 1104 SER A C 1
ATOM 8267 O O . SER A 1 1104 ? 56.721 -4.531 -31.875 1.00 90.88 1104 SER A O 1
ATOM 8269 N N . ASN A 1 1105 ? 57.207 -3.363 -33.744 1.00 89.62 1105 ASN A N 1
ATOM 8270 C CA . ASN A 1 1105 ? 56.098 -2.427 -33.658 1.00 89.62 1105 ASN A CA 1
ATOM 8271 C C . ASN A 1 1105 ? 54.943 -2.913 -34.544 1.00 89.62 1105 ASN A C 1
ATOM 8273 O O . ASN A 1 1105 ? 55.150 -3.304 -35.696 1.00 89.62 1105 ASN A O 1
ATOM 8277 N N . LEU A 1 1106 ? 53.734 -2.890 -34.002 1.00 85.56 1106 LEU A N 1
ATOM 8278 C CA . LEU A 1 1106 ? 52.498 -3.253 -34.673 1.00 85.56 1106 LEU A CA 1
ATOM 8279 C C . LEU A 1 1106 ? 51.696 -1.975 -34.937 1.00 85.56 1106 LEU A C 1
ATOM 8281 O O . LEU A 1 1106 ? 51.254 -1.300 -34.009 1.00 85.56 1106 LEU A O 1
ATOM 8285 N N . SER A 1 1107 ? 51.527 -1.619 -36.212 1.00 77.75 1107 SER A N 1
ATOM 8286 C CA . SER A 1 1107 ? 50.748 -0.437 -36.591 1.00 77.75 1107 SER A CA 1
ATOM 8287 C C . SER A 1 1107 ? 49.250 -0.695 -36.383 1.00 77.75 1107 SER A C 1
ATOM 8289 O O . SER A 1 1107 ? 48.770 -1.805 -36.625 1.00 77.75 1107 SER A O 1
ATOM 8291 N N . ASP A 1 1108 ? 48.521 0.338 -35.952 1.00 73.56 1108 ASP A N 1
ATOM 8292 C CA . ASP A 1 1108 ? 47.056 0.343 -35.820 1.00 73.56 1108 ASP A CA 1
ATOM 8293 C C . ASP A 1 1108 ? 46.474 -0.698 -34.834 1.00 73.56 1108 ASP A C 1
ATOM 8295 O O . ASP A 1 1108 ? 45.436 -1.307 -35.098 1.00 73.56 1108 ASP A O 1
ATOM 8299 N N . LEU A 1 1109 ? 47.121 -0.909 -33.678 1.00 83.00 1109 LEU A N 1
ATOM 8300 C CA . LEU A 1 1109 ? 46.571 -1.744 -32.600 1.00 83.00 1109 LEU A CA 1
ATOM 8301 C C . LEU A 1 1109 ? 45.434 -1.022 -31.836 1.00 83.00 1109 LEU A C 1
ATOM 8303 O O . LEU A 1 1109 ? 45.667 0.051 -31.276 1.00 83.00 1109 LEU A O 1
ATOM 8307 N N . PRO A 1 1110 ? 44.224 -1.604 -31.737 1.00 86.19 1110 PRO A N 1
ATOM 8308 C CA . PRO A 1 1110 ? 43.140 -1.084 -30.904 1.00 86.19 1110 PRO A CA 1
ATOM 8309 C C . PRO A 1 1110 ? 43.452 -1.246 -29.411 1.00 86.19 1110 PRO A C 1
ATOM 8311 O O . PRO A 1 1110 ? 44.344 -2.004 -29.024 1.00 86.19 1110 PRO A O 1
ATOM 8314 N N . ALA A 1 1111 ? 42.707 -0.541 -28.552 1.00 83.81 1111 ALA A N 1
ATOM 8315 C CA . ALA A 1 1111 ? 42.869 -0.652 -27.101 1.00 83.81 1111 ALA A CA 1
ATOM 8316 C C . ALA A 1 1111 ? 42.682 -2.103 -26.626 1.00 83.81 1111 ALA A C 1
ATOM 8318 O O . ALA A 1 1111 ? 43.513 -2.597 -25.868 1.00 83.81 1111 ALA A O 1
ATOM 8319 N N . SER A 1 1112 ? 41.679 -2.803 -27.158 1.00 89.44 1112 SER A N 1
ATOM 8320 C CA . SER A 1 1112 ? 41.339 -4.183 -26.798 1.00 89.44 1112 SER A CA 1
ATOM 8321 C C . SER A 1 1112 ? 41.782 -5.173 -27.876 1.00 89.44 1112 SER A C 1
ATOM 8323 O O . SER A 1 1112 ? 41.540 -4.955 -29.063 1.00 89.44 1112 SER A O 1
ATOM 8325 N N . VAL A 1 1113 ? 42.441 -6.260 -27.475 1.00 89.81 1113 VAL A N 1
ATOM 8326 C CA . VAL A 1 1113 ? 42.875 -7.351 -28.364 1.00 89.81 1113 VAL A CA 1
ATOM 8327 C C . VAL A 1 1113 ? 42.596 -8.703 -27.719 1.00 89.81 1113 VAL A C 1
ATOM 8329 O O . VAL A 1 1113 ? 42.537 -8.812 -26.496 1.00 89.81 1113 VAL A O 1
ATOM 8332 N N . LYS A 1 1114 ? 42.479 -9.763 -28.522 1.00 91.69 1114 LYS A N 1
ATOM 8333 C CA . LYS A 1 1114 ? 42.425 -11.125 -27.978 1.00 91.69 1114 LYS A CA 1
ATOM 8334 C C . LYS A 1 1114 ? 43.817 -11.588 -27.609 1.00 91.69 1114 LYS A C 1
ATOM 8336 O O . LYS A 1 1114 ? 44.731 -11.442 -28.420 1.00 91.69 1114 LYS A O 1
ATOM 8341 N N . VAL A 1 1115 ? 43.955 -12.189 -26.433 1.00 93.88 1115 VAL A N 1
ATOM 8342 C CA . VAL A 1 1115 ? 45.212 -12.734 -25.915 1.00 93.88 1115 VAL A CA 1
ATOM 8343 C C . VAL A 1 1115 ? 44.963 -14.137 -25.380 1.00 93.88 1115 VAL A C 1
ATOM 8345 O O . VAL A 1 1115 ? 44.005 -14.369 -24.645 1.00 93.88 1115 VAL A O 1
ATOM 8348 N N . GLY A 1 1116 ? 45.807 -15.095 -25.752 1.00 94.31 1116 GLY A N 1
ATOM 8349 C CA . GLY A 1 1116 ? 45.681 -16.453 -25.235 1.00 94.31 1116 GLY A CA 1
ATOM 8350 C C . GLY A 1 1116 ? 46.500 -17.487 -25.986 1.00 94.31 1116 GLY A C 1
ATOM 8351 O O . GLY A 1 1116 ? 47.515 -17.168 -26.605 1.00 94.31 1116 GLY A O 1
ATOM 8352 N N . MET A 1 1117 ? 46.055 -18.735 -25.915 1.00 95.81 1117 MET A N 1
ATOM 8353 C CA . MET A 1 1117 ? 46.740 -19.904 -26.448 1.00 95.81 1117 MET A CA 1
ATOM 8354 C C . MET A 1 1117 ? 46.153 -20.285 -27.802 1.00 95.81 1117 MET A C 1
ATOM 8356 O O . MET A 1 1117 ? 44.940 -20.420 -27.948 1.00 95.81 1117 MET A O 1
ATOM 8360 N N . PHE A 1 1118 ? 47.001 -20.507 -28.799 1.00 94.25 1118 PHE A N 1
ATOM 8361 C CA . PHE A 1 1118 ? 46.574 -20.928 -30.130 1.00 94.25 1118 PHE A CA 1
ATOM 8362 C C . PHE A 1 1118 ? 47.209 -22.255 -30.535 1.00 94.25 1118 PHE A C 1
ATOM 8364 O O . PHE A 1 1118 ? 48.289 -22.613 -30.056 1.00 94.25 1118 PHE A O 1
ATOM 8371 N N . ALA A 1 1119 ? 46.565 -22.949 -31.475 1.00 92.25 1119 ALA A N 1
ATOM 8372 C CA . ALA A 1 1119 ? 47.120 -24.116 -32.141 1.00 92.25 1119 ALA A CA 1
ATOM 8373 C C . ALA A 1 1119 ? 46.662 -24.265 -33.606 1.00 92.25 1119 ALA A C 1
ATOM 8375 O O . ALA A 1 1119 ? 45.523 -23.973 -33.965 1.00 92.25 1119 ALA A O 1
ATOM 8376 N N . ALA A 1 1120 ? 47.566 -24.740 -34.463 1.00 89.62 1120 ALA A N 1
ATOM 8377 C CA . ALA A 1 1120 ? 47.371 -25.022 -35.885 1.00 89.62 1120 ALA A CA 1
ATOM 8378 C C . ALA A 1 1120 ? 48.226 -26.231 -36.326 1.00 89.62 1120 ALA A C 1
ATOM 8380 O O . ALA A 1 1120 ? 49.213 -26.061 -37.047 1.00 89.62 1120 ALA A O 1
ATOM 8381 N N . PRO A 1 1121 ? 47.881 -27.453 -35.886 1.00 83.19 1121 PRO A N 1
ATOM 8382 C CA . PRO A 1 1121 ? 48.695 -28.654 -36.093 1.00 83.19 1121 PRO A CA 1
ATOM 8383 C C . PRO A 1 1121 ? 48.830 -29.136 -37.551 1.00 83.19 1121 PRO A C 1
ATOM 8385 O O . PRO A 1 1121 ? 49.571 -30.081 -37.802 1.00 83.19 1121 PRO A O 1
ATOM 8388 N N . ASN A 1 1122 ? 48.164 -28.487 -38.516 1.00 75.88 1122 ASN A N 1
ATOM 8389 C CA . ASN A 1 1122 ? 48.360 -28.642 -39.963 1.00 75.88 1122 ASN A CA 1
ATOM 8390 C C . ASN A 1 1122 ? 48.327 -30.103 -40.463 1.00 75.88 1122 ASN A C 1
ATOM 8392 O O . ASN A 1 1122 ? 49.360 -30.757 -40.615 1.00 75.88 1122 ASN A O 1
ATOM 8396 N N . GLY A 1 1123 ? 47.121 -30.583 -40.773 1.00 67.69 1123 GLY A N 1
ATOM 8397 C CA . GLY A 1 1123 ? 46.837 -31.939 -41.253 1.00 67.69 1123 GLY A CA 1
ATOM 8398 C C . GLY A 1 1123 ? 45.351 -32.268 -41.076 1.00 67.69 1123 GLY A C 1
ATOM 8399 O O . GLY A 1 1123 ? 44.713 -31.743 -40.164 1.00 67.69 1123 GLY A O 1
ATOM 8400 N N . SER A 1 1124 ? 44.752 -33.082 -41.955 1.00 57.41 1124 SER A N 1
ATOM 8401 C CA . SER A 1 1124 ? 43.313 -33.408 -41.876 1.00 57.41 1124 SER A CA 1
ATOM 8402 C C . SER A 1 1124 ? 42.996 -34.583 -40.938 1.00 57.41 1124 SER A C 1
ATOM 8404 O O . SER A 1 1124 ? 41.830 -34.776 -40.581 1.00 57.41 1124 SER A O 1
ATOM 8406 N N . SER A 1 1125 ? 44.010 -35.348 -40.515 1.00 67.75 1125 SER A N 1
ATOM 8407 C CA . SER A 1 1125 ? 43.856 -36.577 -39.721 1.00 67.75 1125 SER A CA 1
ATOM 8408 C C . SER A 1 1125 ? 44.253 -36.478 -38.246 1.00 67.75 1125 SER A C 1
ATOM 8410 O O . SER A 1 1125 ? 43.908 -37.392 -37.504 1.00 67.75 1125 SER A O 1
ATOM 8412 N N . ASN A 1 1126 ? 44.923 -35.407 -37.808 1.00 77.06 1126 ASN A N 1
ATOM 8413 C CA . ASN A 1 1126 ? 45.475 -35.298 -36.455 1.00 77.06 1126 ASN A CA 1
ATOM 8414 C C . ASN A 1 1126 ? 44.799 -34.223 -35.585 1.00 77.06 1126 ASN A C 1
ATOM 8416 O O . ASN A 1 1126 ? 44.469 -33.147 -36.080 1.00 77.06 1126 ASN A O 1
ATOM 8420 N N . GLU A 1 1127 ? 44.636 -34.517 -34.293 1.00 89.06 1127 GLU A N 1
ATOM 8421 C CA . GLU A 1 1127 ? 44.003 -33.659 -33.286 1.00 89.06 1127 GLU A CA 1
ATOM 8422 C C . GLU A 1 1127 ? 44.744 -33.762 -31.936 1.00 89.06 1127 GLU A C 1
ATOM 8424 O O . GLU A 1 1127 ? 44.334 -34.521 -31.057 1.00 89.06 1127 GLU A O 1
ATOM 8429 N N . PRO A 1 1128 ? 45.886 -33.070 -31.769 1.00 89.25 1128 PRO A N 1
ATOM 8430 C CA . PRO A 1 1128 ? 46.637 -33.093 -30.521 1.00 89.25 1128 PRO A CA 1
ATOM 8431 C C . PRO A 1 1128 ? 45.880 -32.426 -29.370 1.00 89.25 1128 PRO A C 1
ATOM 8433 O O . PRO A 1 1128 ? 45.231 -31.392 -29.543 1.00 89.25 1128 PRO A O 1
ATOM 8436 N N . THR A 1 1129 ? 46.074 -32.979 -28.175 1.00 93.06 1129 THR A N 1
ATOM 8437 C CA . THR A 1 1129 ? 45.706 -32.380 -26.891 1.00 93.06 1129 THR A CA 1
ATOM 8438 C C . THR A 1 1129 ? 46.897 -31.608 -26.335 1.00 93.06 1129 THR A C 1
ATOM 8440 O O . THR A 1 1129 ? 47.990 -32.161 -26.179 1.00 93.06 1129 THR A O 1
ATOM 8443 N N . ILE A 1 1130 ? 46.684 -30.337 -26.016 1.00 94.81 1130 ILE A N 1
ATOM 8444 C CA . ILE A 1 1130 ? 47.700 -29.391 -25.562 1.00 94.81 1130 ILE A CA 1
ATOM 8445 C C . ILE A 1 1130 ? 47.317 -28.911 -24.165 1.00 94.81 1130 ILE A C 1
ATOM 8447 O O . ILE A 1 1130 ? 46.201 -28.434 -23.959 1.00 94.81 1130 ILE A O 1
ATOM 8451 N N . VAL A 1 1131 ? 48.245 -29.041 -23.218 1.00 96.56 1131 VAL A N 1
ATOM 8452 C CA . VAL A 1 1131 ? 48.054 -28.640 -21.820 1.00 96.56 1131 VAL A CA 1
ATOM 8453 C C . VAL A 1 1131 ? 48.907 -27.416 -21.526 1.00 96.56 1131 VAL A C 1
ATOM 8455 O O . VAL A 1 1131 ? 50.133 -27.459 -21.653 1.00 96.56 1131 VAL A O 1
ATOM 8458 N N . TRP A 1 1132 ? 48.243 -26.355 -21.090 1.00 97.44 1132 TRP A N 1
ATOM 8459 C CA . TRP A 1 1132 ? 48.833 -25.107 -20.636 1.00 97.44 1132 TRP A CA 1
ATOM 8460 C C . TRP A 1 1132 ? 48.625 -24.957 -19.140 1.00 97.44 1132 TRP A C 1
ATOM 8462 O O . TRP A 1 1132 ? 47.503 -25.110 -18.673 1.00 97.44 1132 TRP A O 1
ATOM 8472 N N . LYS A 1 1133 ? 49.685 -24.641 -18.400 1.00 95.25 1133 LYS A N 1
ATOM 8473 C CA . LYS A 1 1133 ? 49.653 -24.411 -16.949 1.00 95.25 1133 LYS A CA 1
ATOM 8474 C C . LYS A 1 1133 ? 50.242 -23.053 -16.606 1.00 95.25 1133 LYS A C 1
ATOM 8476 O O . LYS A 1 1133 ? 50.828 -22.391 -17.462 1.00 95.25 1133 LYS A O 1
ATOM 8481 N N . ASP A 1 1134 ? 50.094 -22.660 -15.346 1.00 93.81 1134 ASP A N 1
ATOM 8482 C CA . ASP A 1 1134 ? 50.656 -21.432 -14.784 1.00 93.81 1134 ASP A CA 1
ATOM 8483 C C . ASP A 1 1134 ? 50.358 -20.189 -15.635 1.00 93.81 1134 ASP A C 1
ATOM 8485 O O . ASP A 1 1134 ? 51.195 -19.295 -15.777 1.00 93.81 1134 ASP A O 1
ATOM 8489 N N . ILE A 1 1135 ? 49.153 -20.151 -16.213 1.00 93.81 1135 ILE A N 1
ATOM 8490 C CA . ILE A 1 1135 ? 48.713 -19.060 -17.076 1.00 93.81 1135 ILE A CA 1
ATOM 8491 C C . ILE A 1 1135 ? 48.478 -17.823 -16.212 1.00 93.81 1135 ILE A C 1
ATOM 8493 O O . ILE A 1 1135 ? 47.751 -17.870 -15.218 1.00 93.81 1135 ILE A O 1
ATOM 8497 N N . LYS A 1 1136 ? 49.122 -16.717 -16.581 1.00 90.31 1136 LYS A N 1
ATOM 8498 C CA . LYS A 1 1136 ? 49.022 -15.428 -15.895 1.00 90.31 1136 LYS A CA 1
ATOM 8499 C C . LYS A 1 1136 ? 48.963 -14.312 -16.921 1.00 90.31 1136 LYS A C 1
ATOM 8501 O O . LYS A 1 1136 ? 49.832 -14.246 -17.787 1.00 90.31 1136 LYS A O 1
ATOM 8506 N N . ILE A 1 1137 ? 47.978 -13.433 -16.788 1.00 88.81 1137 ILE A N 1
ATOM 8507 C CA . ILE A 1 1137 ? 47.908 -12.160 -17.504 1.00 88.81 1137 ILE A CA 1
ATOM 8508 C C . ILE A 1 1137 ? 48.051 -11.064 -16.451 1.00 88.81 1137 ILE A C 1
ATOM 8510 O O . ILE A 1 1137 ? 47.299 -11.041 -15.481 1.00 88.81 1137 ILE A O 1
ATOM 8514 N N . SER A 1 1138 ? 49.036 -10.190 -16.618 1.00 86.06 1138 SER A N 1
ATOM 8515 C CA . SER A 1 1138 ? 49.173 -8.961 -15.835 1.00 86.06 1138 SER A CA 1
ATOM 8516 C C . SER A 1 1138 ? 48.989 -7.770 -16.762 1.00 86.06 1138 SER A C 1
ATOM 8518 O O . SER A 1 1138 ? 49.684 -7.707 -17.778 1.00 86.06 1138 SER A O 1
ATOM 8520 N N . GLN A 1 1139 ? 48.074 -6.867 -16.421 1.00 76.62 1139 GLN A N 1
ATOM 8521 C CA . GLN A 1 1139 ? 47.873 -5.585 -17.102 1.00 76.62 1139 GLN A CA 1
ATOM 8522 C C . GLN A 1 1139 ? 48.654 -4.476 -16.401 1.00 76.62 1139 GLN A C 1
ATOM 8524 O O . GLN A 1 1139 ? 48.684 -4.489 -15.147 1.00 76.62 1139 GLN A O 1
#

Radius of gyration: 41.98 Å; Cα contacts (8 Å, |Δi|>4): 3264; chains: 1; bounding box: 133×74×88 Å

Organism: NCBI:txid2172099

Mean predicted aligned error: 17.51 Å

pLDDT: mean 89.41, std 10.18, range [40.69, 98.94]

Solvent-accessible surface area (backbone atoms only — not comparable to full-atom values): 57441 Å² total; per-residue (Å²): 133,88,70,71,79,41,73,53,70,44,81,46,60,39,56,50,99,87,69,22,32,37,36,69,33,64,32,35,63,49,70,64,66,45,36,92,58,35,74,45,75,76,46,38,39,34,22,52,77,83,42,83,76,44,75,45,69,52,48,65,37,40,73,92,45,38,57,38,37,34,35,46,35,42,36,32,36,32,70,82,70,52,78,49,74,53,66,44,74,77,39,48,24,27,71,62,63,91,56,89,57,72,68,71,71,61,77,79,92,46,88,55,52,49,39,67,46,24,34,74,83,69,56,67,82,62,47,42,70,46,29,77,71,72,74,51,97,37,52,45,49,78,48,64,46,72,77,89,76,50,27,19,44,30,40,47,57,46,55,70,73,95,52,76,63,68,15,45,38,35,33,51,35,69,88,66,54,74,72,52,58,53,54,29,22,43,36,34,34,35,29,44,39,30,76,85,62,85,58,62,45,42,44,26,36,35,35,32,36,76,51,88,45,32,26,34,36,39,36,39,37,63,48,97,45,37,89,65,4,26,44,36,31,39,36,30,30,82,87,68,45,78,43,78,74,31,79,43,78,44,78,50,64,60,13,54,81,76,59,91,87,58,60,52,80,42,40,40,34,37,33,34,47,65,49,31,42,35,41,29,51,64,40,42,78,75,52,70,40,70,45,92,77,45,86,63,55,57,60,36,44,43,31,39,31,36,58,45,54,23,35,36,32,48,34,41,40,29,28,49,52,76,62,32,51,56,26,73,46,59,76,61,82,65,59,63,47,78,48,34,14,71,45,85,61,52,78,35,46,50,50,35,28,28,40,74,66,72,50,76,37,51,67,50,68,46,43,53,32,56,70,30,30,34,65,46,77,57,90,50,36,36,38,38,35,37,58,28,58,44,75,30,42,34,42,34,31,32,58,86,44,74,70,50,65,50,67,33,38,32,43,26,37,65,52,90,63,86,27,77,60,80,66,76,85,55,78,78,37,33,38,72,38,70,64,36,65,66,36,60,61,66,51,60,41,35,42,52,35,80,38,60,45,79,43,67,21,83,48,35,38,37,42,32,23,40,83,87,67,48,80,59,45,79,46,42,44,46,97,29,67,39,55,39,37,53,26,72,86,56,29,22,38,31,34,63,40,83,41,55,46,76,61,74,34,26,42,39,38,48,70,64,65,86,59,52,56,64,60,40,41,37,40,54,29,34,30,42,47,27,47,35,79,25,26,41,86,90,36,77,46,54,30,37,11,74,87,68,53,42,30,38,25,27,26,77,64,79,79,63,72,82,61,50,61,49,38,26,22,79,86,65,93,51,74,27,50,33,68,46,57,48,44,21,48,48,35,62,56,46,60,46,73,51,64,35,36,40,38,32,43,62,43,77,42,76,49,70,37,45,47,51,59,45,20,38,35,34,41,36,30,71,30,34,87,47,12,32,40,37,35,72,38,21,30,74,68,17,49,54,75,44,66,75,36,58,76,92,55,73,62,62,22,39,11,31,28,31,40,33,39,49,30,31,47,38,34,41,30,21,24,24,32,32,20,66,51,74,44,73,79,70,53,46,44,14,15,25,36,30,42,53,13,76,86,20,36,40,39,33,35,44,24,38,38,34,24,40,23,31,15,32,37,39,28,7,37,33,40,33,32,58,19,37,43,29,14,23,41,32,18,40,26,37,42,19,42,30,32,38,33,31,55,18,41,39,31,40,28,9,49,41,35,40,47,85,76,73,42,59,57,21,79,37,42,22,48,24,30,43,36,9,69,47,62,76,37,58,8,37,34,32,39,55,18,37,40,45,71,42,58,17,99,73,62,12,28,58,34,68,44,40,20,24,60,30,39,40,80,56,50,87,76,29,18,31,19,35,37,38,30,54,23,28,36,34,68,36,47,20,77,41,38,58,32,42,61,67,43,94,75,30,38,50,39,26,48,57,57,25,39,95,65,31,16,28,33,41,31,70,43,17,33,71,89,67,47,77,56,76,51,75,63,38,44,34,96,80,27,52,25,22,72,50,49,73,67,57,36,61,71,42,62,40,26,68,44,50,53,30,27,65,38,85,87,56,70,37,47,62,96,54,80,86,62,62,83,42,74,52,61,75,78,75,80,55,77,78,72,42,76,47,44,32,28,16,24,66,37,92,49,63,29,39,64,48,78,75,48,76,60,71,36,35,42,31,33,38,25,28,17,15,43,63,50,82,36,28,31,13,26,20,37,40,29,46,80,44,68,64,45,34,38,39,35,34,26,41,38,41,74,38,81,44,63,49,50,55,50,70,70,94,45,74,14,36,32,44,37,38,30,62,77,66,45,74,31,76,41,56,31,37,34,41,38,36,30,38,26,56,72,68,56,60,82,56,58,89,84,57,92,76,82,55,31,21,43,33,38,40,38,29,50,38,61,56,79,77,39,68,65,51,76,54,67,82,47,79,53,62,67,24,86,30,22,22,42,33,46,33,42,55,87,46,32,40,39,28,29,42,16,79,63,53,61,73,57,71,46,80,73,48,71,52,68,37,55,90,68,65,62,60,33,39,38,36,43,35,31,16,26,28,42,96,88,49,51,28,39,37,34,36,31,70,39,44,77,48,110

Foldseek 3Di:
DFFAKDWAKDKDFDADPVQAHEAQIKIFIDIPIDGPQAWADKWKFKDWLRHTDDTDRIDHRHLVSAQIWMKMKIWTAGNVGRIDIHMDDIGHYHNDHPDQDAQDDDDDPDPFFQAKDQCQVQDPVQKDFPLVVPPDPWLWDWGWDDPVRGTWIWTGFDDADPDQLNQFTMWGDCVRRPRAFLWKKKKWKKAWAAQPDPPFQDKWKFWLDDDRQFTKTWAKRDDPFLQAIWTFTGGGDPVPGDDTQDTFRGRADHFDHPDDPGGDIKMWMWTRDAQKTWTDILLHTRGMDGDPVSRRRGGHIMGIGDPGIIMIISMITMGNPQFGDWDKDKPDDDQEAEEAAPDAKDKIFIFTDHRNRPHTWDKDKDKRGCCQWNWDDDPRIIITHGHAADKIKIWMATDNHRSSIGIHIYGYHYDFDFDDDDLDDCAVQKPVGFAAEAAFLFDKIKGFFPFFFPAFFPFWWKWKAWPVRHTLFTATLPQDKAWFQQFQVQWTAIFRDHQWDGDGRMIIGGTRPPSGDAFIKMQIWTAQRGTHQTHGNNHGRRIGGVNNRRMYHHHNDADDLPAQEFEADCPDDGSHVAPRNVLNCCRNRHDQARAHEYEYEFDEHAAQHEHESHENYEYEYPAQVRAEDEHAFFCVGFNDCGDIDHPPDHRDGRQESYEYAAYAEYEYYRYEQEHPQADQPPRRAHEPDAHHHQQHEYEYENHEFYDAHCHYEDHHHYEHEQYEYEYFAQVDEYAYLEHEHEQYEYEHEAHRNCVVVVAQEDQGYESHEYFHQDFQRQTYEYHLYEYYYDYHPNNRGYDFQRYADHAYPQDLRGFQRYEYELYEYERSHHLQRHCAPPRVNTYQGHVNADDLRGAAEYEQYHYNVSHGHDCCNHCHPSRRYDYDDLVSCVQAPQAPQSSQCPRPNRPTDDPCVVDCVSVDRPDDQADAFDKAKFWFQPAPKTKDKDFPDDGNFKTKIKIAAWDDDQWTTIWIFGWDKDFAWKKKKWAFADKDQFALEQAADFTFFKWKKKFPTDHYYNTRHWMKTKDWDFNDHNPDDRPDDDTWIWIKIWIFQGRDSRGGIDIDTDHTADRRQFWMKMWTDDPQKIWIWITRGRPPDTDTDDMDGRPPDDRMIIIGMIGHSHDRPTMIITMMGRIDMDD

Sequence (1139 aa):
MNNAPSGTLTVNGIKNADGEFQANDTVSVSHNLADEDGLGDVSYEWHIDGVLVASTDSYTLVDADAGKTFTVSASYTDGFGNPHTVTTDAQAIASALITPVTVFTCPENDSDVYFCDDFENGSLAKWNDLISTYGLDAPGVFDVLDDGVSQSMRFTAGTRGGNKVDGELILVKGDQFTNVPNNYALEYRIRPRNNSNTGNKYLFAMLRYESPLNWYLGGLNMQSSTSSTQVEAGYASTADEIQRKLQVKAPIELGEKGGTTDGVWYTVRFDAIDDTLTAYLDGQQLGSWQDDKALYNAAGLIGFYTYNRSFEVDYVKVFNPAIKPVQLALNYTATEWVSAAGSDPLAINVSAIQNDGSTADTFTAISSDSAIVEVSVNGNTVTLTPKAQGNAQIVFTAGSDKTVQKILNANIEPAWIMPTTDYGNLGGAVSPDLGATGQYIDGKFAITFDNTPTGLGTTGEVRIFNANGDLVDRIKASGETNEIGLSADNKTRVLNQALLTLNGNQLIIEPHRGVINYNETYTVTIGNNVVLGAKLNGMDFNGLGDNAGWQVSTQAQGPDASATSITVDDDGDADFRTVQAALTWVMQNTAQDAAITINVKNGTYNERLYLRNKDNLSIIGESRDGVNIAAENYEGINTGSGKGTDVGSKPAGGRSLFLVEGGDLLTLENLTITNTHVRTGSGDQAETLYFNSKTGRLIARDANFISEQDTLLMKGYNWFYNSKVAGNVDFIWGYSVATVFENSQIVTLGDSKVTAKGETTSSGGYVLQARTENASDPGFVFLNSELSHAAGPKGVTVQAGSTYLARSGGDAKVFDNVTFVNTKMADHIATIGWAYKGINSQPAPTPETASAASGWKEYNSMDANGNPLDMSSRCDNNGSCYELTQQEYENQFCSRAQVFAGFNNGAGWDPHPTDTSDDHCPSAKAEAWKEGAAVLGGSGTSASGSIVTQSANEVTMTAKGGKFESAKVSFYLVSQEVTGDFEITANLNSISGGILRENSSYQFPAGLMMCICDGSAATVGTMAHIGVNDINGSAKTLADASVDYVASYGHFTSTAADASWGKTGSTAVVPGDDLYFKLKRDGNDYYVYYSTDGGVNYNQYGASNLSDLPASVKVGMFAAPNGSSNEPTIVWKDIKISQ

Secondary structure (DSSP, 8-state):
-PPPPBS-EEEES-B-TTSPBPTT-EEEEEE--B-TT-B---EEEEEETTEEEE-SSEEE--GGGTT-EEEEEEEEEBTTS-EEEEEPPPEEBPSS---SS----PPTT-TTEEEEE--TTS--TTEEE-GGGG--SS-EEEEEEE-SS-EEEEEEE----S-GGGGEEEEE-GGGSTT--SSEEEEEEEEEE--S--S--EEEEEEEEEETTEEEEEEEE--SSGGG-EEEEEEEETTTEEEEEEEEE---PPPPTT-SS-S--EEEEEEEETTEEEEEETTEEEEEEE-TT----S--EEEEEESS-EEEEEEEEEE-TTSPPPEEEES---SEEEEETTSPPEEEEEEEE-TTSSSBPPEEEEES-TTTEEEEEETTEEEEEE-SSEEEEEEEEESS-TT-EEEEEEEEEPPP-------S--TTTEESPTTEEEE-TTPPEEEE-SS--SEE-SS-EEEEEETTS-EEEEEESSS-EEEE---TTSEEEEEE---EEEETTEEEE-PPTT-S-TT-EEEEEE-TTSEES-EETTEE---B-GGG--EEEE-S--S-TT-SEEEE-SSSS-SBSSHHHHHHHHHHHS-TT--EEEEE-SEEE---EEEES--SEEEEES-TTTEEEEE---TTTS-SS---EETTPPP-----SEEEES-S-EEEES-EEEE-----SSS----SEEEE-SS-EEEEES-EEE-SBS-EEEEEEEEEES-EEEESEEEEEEEEEEEEEES-EEEEEP-GGGGGGT-SEEPP-EEEEE-BSSTTS-EEEEES-EEEEE--TT-PEEPTT-BEEEB----TTSB--EEEES-EE-TTB-TT-SB-TTGGGPPPPSSSS--SSSSEEEES-EETTSPBPP-TTTS-TT-SEEEPPHHHHHHHTSSHHHHTTTHHHHT---S-TT--TTSS-----PPPPEEEEEEETT----EEEEEEEE-SS-EEEEEEE-EEETTEEEEEEEEEEEESSEEEEEEEEEEESS-S--SSS----EEEEEE---SEESS--SEEEEEEEE-S-TT--TT-S---EEEEEEEE-SSSTT---EEEEEEE---STT-EEEEEEETTEEEEEEESSSSSS-EEEEEEE-TT--SEEEEEEEE----SS---EEEEEEEEEE-

InterPro domains:
  IPR000070 Pectinesterase, catalytic [PF01095] (566-835)
  IPR011050 Pectin lyase fold/virulence factor [SSF51126] (561-892)
  IPR012334 Pectin lyase fold [G3DSA:2.160.20.10] (538-868)

Nearest PDB structures (foldseek):
  2duq-assembly1_A  TM=5.455E-01  e=2.746E-05  Canis lupus familiaris
  2e6v-assembly5_E  TM=5.546E-01  e=8.644E-05  Canis lupus familiaris
  4aq1-assembly4_C-3  TM=1.376E-01  e=1.243E-08  Geobacillus stearothermophilus
  7r5j-assembly1_10  TM=1.891E-01  e=1.350E-05  Homo sapiens
  7z4b-assembly1_DW  TM=1.681E-01  e=6.948E-05  Escherichia phage vB_EcoP_SU10